Protein AF-A0A1Q9CT21-F1 (afdb_monomer)

Secondary structure (DSSP, 8-state):
-PPP-------PPPPPHHHHHHHHHHTTTTT----HHHHHHHHHHHHH---SSSTHHHHHHHHH--EEE-GGGS-EEETTS--BSEETTEE-HHHHSSHHHHHHHEEEPP--HHHHHHHH-EEEETTEEEEESEETTEE-EEEEEBSSSS-B-EE--TTEEEEEEEEEEE--TTEE--EEEE---TTTTTTSTT--S-GGGT----BTT--S--SEETTEETTTT-EE-TT-TTS--EE-S-EEE--EEEEEEEETTEEEEEEE-B--SS-SSEEE-GGGG--GGGT-TTTSSB-SS-----TTTTT-TTSEESSTTSSEETTS-EEEEEEEEETTSSSSSPEEEEEEEEEETTEEEEPPP-TTSTTTTSS-SSB-HHHHHHHHHHHT---HHHHTTHHHHHHHHHHH-EEEEEEEEE-TTTTTHHHHSB-STTS-TTSTTTB--S---GGGGSHHHHHHH-TT-EEEEEEEEEEETT-S-S--TTS-PPPP--------------------------PPBPTTSEEE-TT--S-SSB-TTEEEEEEETTEEEEEE---------------------------HHHHHHHHHHHHHHHHHHHHHHT-------TT--HIIIIIHHHHHHHH-S--SS----HHHHHHHHHSHHHHHHHHHHHHHTT-------------------------------------------------------------------PPPPPSSS-------

pLDDT: mean 71.68, std 29.27, range [20.62, 98.88]

Organism: Symbiodinium microadriaticum (NCBI:txid2951)

Nearest PDB structures (foldseek):
  5mcc-assembly2_B  TM=9.798E-01  e=3.007E-57  Daphnia pulex
  5mcc-assembly1_A  TM=9.770E-01  e=2.547E-57  Daphnia pulex
  4xnn-assembly2_B  TM=9.637E-01  e=1.229E-55  Daphnia pulex
  1z3t-assembly1_A  TM=9.715E-01  e=7.647E-55  Phanerodontia chrysosporium
  2yg1-assembly1_A  TM=9.687E-01  e=7.408E-54  Heterobasidion annosum

Solvent-accessible surface area (backbone atoms only — not comparable to full-atom values): 43779 Å² total; per-residue (Å²): 138,86,82,86,89,84,84,91,74,86,78,79,79,74,86,48,74,68,55,58,53,49,49,56,56,64,64,33,78,75,90,52,88,70,54,75,64,56,57,49,51,56,52,51,55,75,74,68,75,79,79,82,44,51,51,62,61,32,57,52,51,77,70,66,76,49,72,27,57,35,42,80,80,41,59,36,21,29,68,93,59,82,54,62,42,46,56,64,35,48,65,35,59,94,64,28,70,42,29,57,56,25,27,62,49,34,40,73,55,87,77,52,78,65,44,36,37,70,45,45,28,36,41,83,44,91,63,36,41,32,44,29,33,45,22,94,90,38,69,25,52,47,34,36,42,41,67,54,82,53,27,34,34,65,45,59,44,52,39,14,24,41,34,32,34,39,32,34,51,46,22,46,69,23,37,34,41,31,35,32,34,21,26,36,51,46,38,12,46,45,74,31,70,48,21,83,62,14,23,58,45,25,35,36,75,40,29,28,70,15,47,26,58,54,54,54,53,76,24,23,30,29,47,49,80,51,38,61,37,94,63,49,87,81,42,63,48,29,36,27,59,42,15,21,27,16,35,27,37,36,68,34,40,26,24,22,57,23,49,34,33,28,52,16,16,44,57,52,101,70,74,43,63,38,81,31,57,65,56,50,30,15,41,66,94,77,71,27,42,82,67,22,38,28,18,61,80,33,44,70,55,30,53,33,34,30,66,42,73,53,43,54,20,69,34,91,84,23,77,41,41,24,61,43,63,36,33,48,36,41,35,30,39,22,74,73,73,35,70,81,38,52,32,48,38,45,38,49,36,34,36,46,98,88,40,44,41,63,46,66,47,39,57,72,46,97,56,44,84,79,34,66,46,47,46,28,65,65,50,39,49,56,48,22,68,65,43,76,44,84,58,44,31,58,76,28,46,26,46,44,40,36,31,56,49,30,63,77,24,20,31,46,38,42,36,31,44,62,31,64,86,65,16,38,13,79,52,26,2,50,29,64,84,92,56,63,65,86,44,63,60,19,32,19,33,82,40,90,27,65,71,72,10,23,48,76,43,32,60,69,76,45,33,85,20,32,32,36,45,26,61,61,35,46,15,37,72,88,61,78,58,97,56,51,68,91,58,87,64,85,77,72,84,75,80,77,79,76,86,74,88,80,84,92,78,89,89,86,85,91,89,84,87,84,90,77,83,75,67,50,18,49,86,72,29,60,17,40,30,62,90,58,86,66,29,74,41,34,40,95,70,36,35,66,42,77,77,51,77,63,36,14,30,16,42,82,53,81,85,86,80,88,83,90,82,79,92,82,90,85,83,90,85,82,92,79,83,96,75,89,84,79,50,75,63,56,54,50,51,52,52,52,53,54,52,50,54,48,55,56,50,59,65,48,68,81,56,83,86,73,89,70,58,95,90,59,49,66,58,70,76,56,48,47,60,52,53,46,54,71,70,51,99,74,68,97,62,88,74,76,48,71,66,57,55,48,44,37,71,76,37,48,79,61,46,45,56,57,49,57,52,58,50,70,76,68,62,82,91,76,85,91,77,90,81,86,86,82,89,85,84,90,83,92,90,86,82,86,88,81,91,88,87,81,90,81,90,87,88,84,87,86,91,82,92,86,92,83,86,89,82,92,82,88,86,90,89,85,80,90,81,86,87,86,86,85,90,81,88,82,79,94,72,93,77,80,80,82,95,83,86,84,87,88,89,83,86,135

InterPro domains:
  IPR000254 Cellulose-binding domain [PF00734] (523-551)
  IPR000254 Cellulose-binding domain [PS00562] (527-554)
  IPR000254 Cellulose-binding domain [PS51164] (519-555)
  IPR000254 Cellulose-binding domain [SM00236] (522-555)
  IPR001722 Glycoside hydrolase, family 7 [PF00840] (65-480)
  IPR001722 Glycoside hydrolase, family 7 [PR00734] (60-77)
  IPR001722 Glycoside hydrolase, family 7 [PR00734] (94-113)
  IPR001722 Glycoside hydrolase, family 7 [PR00734] (152-172)
  IPR001722 Glycoside hydrolase, family 7 [PR00734] (172-190)
  IPR001722 Glycoside hydrolase, family 7 [PR00734] (195-211)
  IPR001722 Glycoside hydrolase, family 7 [PR00734] (243-266)
  IPR001722 Glycoside hydrolase, family 7 [PR00734] (319-332)
  IPR001722 Glycoside hydrolase, family 7 [PR00734] (410-429)
  IPR001722 Glycoside hydrolase, family 7 [PR00734] (463-480)
  IPR001722 Glycoside hydrolase, family 7 [PTHR33753] (64-481)
  IPR001722 Glycoside hydrolase, family 7 [cd07999] (66-475)
  IPR013320 Concanavalin A-like lectin/glucanase domain superfamily [SSF49899] (65-480)
  IPR015267 Protein phosphatase 4 core regulatory subunit R2 [PF09184] (591-659)
  IPR035971 Cellulose-binding domain superfamily [SSF57180] (522-554)
  IPR037019 Glycoside hydrolase family 7, catalytic domain superfamily [G3DSA:2.70.100.10] (62-483)

Foldseek 3Di:
DDDDDDDDDDDDDDDDPVNVVVVVVVVCPPPDDDDPLVVVLVVVCVVPVDDQFDFVVVVLLLPDWDKAWAQLPFFKAFPVDRHGCDDLAAGPCVQAVDFLSSLQGIDGDDADPVNCCQVFVWDDDNFFIKGFQFHPLHGKTKIFTAPDLQFGDFFQAALKKKKWKKAQLQADFLKWFFKKWWQFDGRLLDPQRSRVCTVNNNHGDAEQLQAQQRQAHSSTGLNAVWDQDPLPPSSRTTGGQKGKHAWMWTLWIDHQWKIKTFTKFFQDPDHGIDIDGDLQSQDVVVVSVLSHGINPPTQMDICVLLVNQQAGHDDPSRVHHSNDMKMKMWHFYFPVSDLPGFGFKIFIWIGDPNAIGGQQASQNQPPPPPHDSIAGLVSSVRLCVQQVHDSSCVVSPHSRSSSVSSNSTTIMMTMMHGDSPFLCCLTAAFPDPPDDCPGRSGGNGDDPGDPCSHPVNCCVVRSRGMMIIRSMGMRRVPSSGPYYPPDPDDDDDDPPPPPDDDDDDDDDDDDDDDDDDQDADEAFDWQDADPDPHHNHYPPQWGFADPDRGTTTTDGDDDDDDDDDDDDDDDDDDDDDDDDDDDPVRVVVVVVLVVVLVVVVVVVVVPPPDDDDVPDDCCRPPVVVLSCLVPPPDDPDDGCDPVLVVVCVVPVVPSVVVVVVVVVVPDDDDDDDDDDDDDDDDDDDDDDDDDDDDDDDDDDDDDDDDDDDDDDDDDDDDDDDDDDDDDDDDDDDDDDDDDDPDDDDDDD

Sequence (748 aa):
MTASPAEEGGEESKPNAHAALLQFASAAEEEMTLSDELEGIIRNLAETGAAACYPWDALRILLEHKLVLDANWRWIHTTEGYQNCYDGNEWDTSICADPEACAKDCALEAVDEKQYERIYGITRVPGGVRLNFVTGSNVGSRLFLLEDDDNYKLFKLKNCEFAMDVDSSEVECGMNGAMYFIEMAANGGKDAGYNAAGAKYGTGYCDAQCPHDVKFINGKANSKNWKPHPKDFSNTMGLGHYGACCAEMDIWEANKMATAYTPHPCDIDSPGQYMCSGTECGDNDSGERYDGVCDKDGCDINPFRNQNTTFYGPGAQWAVDSSRPMTVVTQFLTTDGTDSGDLSEIRRFYVQDGRAVASPSITILPKAPSYPDSITDQSCKDMKELFDNPNDFQEKGGNKAMGESLNRGHVAAFSLWDDIDVHMMWLDSAYPEDRERGEPGVLRGMCPGGEDSSPRNVRSKHPQGYVTFANVAIGEIGSTQSVYPGTTGPVPPTASTTTTTSPVATVKPTTTATATQPSCAKAWKQCGGRNHNGPTCCEEGWSCVVDNEWYSQCKPGTDTAFAQAKKGSDGRQKFLGPSFMQSKAEIKASAQAKKMETVLTDFWRDAPDLTLSEGETFQHSAVEPLKQSLLEPRREGAPWTTQRLCELLAQPRTSYKSTRSRWRSTAPTYPQKERGGLLAETLEGRPTETTTAAAISAAATLPPESEGVAVLAEAPKEGGGESGTPASTPTARKRKLPEELANGVVEE

Mean predicted aligned error: 19.35 Å

Structure (mmCIF, N/CA/C/O backbone):
data_AF-A0A1Q9CT21-F1
#
_entry.id   AF-A0A1Q9CT21-F1
#
loop_
_atom_site.group_PDB
_atom_site.id
_atom_site.type_symbol
_atom_site.label_atom_id
_atom_site.label_alt_id
_atom_site.label_comp_id
_atom_site.label_asym_id
_atom_site.label_entity_id
_atom_site.label_seq_id
_atom_site.pdbx_PDB_ins_code
_atom_site.Cartn_x
_atom_site.Cartn_y
_atom_site.Cartn_z
_atom_site.occupancy
_atom_site.B_iso_or_equiv
_atom_site.auth_seq_id
_atom_site.auth_comp_id
_atom_site.auth_asym_id
_atom_site.auth_atom_id
_atom_site.pdbx_PDB_model_num
ATOM 1 N N . MET A 1 1 ? 73.357 -30.491 34.136 1.00 36.34 1 MET A N 1
ATOM 2 C CA . MET A 1 1 ? 72.859 -31.821 33.728 1.00 36.34 1 MET A CA 1
ATOM 3 C C . MET A 1 1 ? 71.442 -31.917 34.252 1.00 36.34 1 MET A C 1
ATOM 5 O O . MET A 1 1 ? 71.261 -31.858 35.459 1.00 36.34 1 MET A O 1
ATOM 9 N N . THR A 1 2 ? 70.465 -31.860 33.353 1.00 30.44 2 THR A N 1
ATOM 10 C CA . THR A 1 2 ? 69.034 -31.720 33.659 1.00 30.44 2 THR A CA 1
ATOM 11 C C . THR A 1 2 ? 68.364 -33.082 33.841 1.00 30.44 2 THR A C 1
ATOM 13 O O . THR A 1 2 ? 68.848 -34.085 33.323 1.00 30.44 2 THR A O 1
ATOM 16 N N . ALA A 1 3 ? 67.285 -33.111 34.623 1.00 29.28 3 ALA A N 1
ATOM 17 C CA . ALA A 1 3 ? 66.621 -34.332 35.068 1.00 29.28 3 ALA A CA 1
ATOM 18 C C . ALA A 1 3 ? 65.446 -34.751 34.161 1.00 29.28 3 ALA A C 1
ATOM 20 O O . ALA A 1 3 ? 64.786 -33.905 33.562 1.00 29.28 3 ALA A O 1
ATOM 21 N N . SER A 1 4 ? 65.161 -36.054 34.134 1.00 32.59 4 SER A N 1
ATOM 22 C CA . SER A 1 4 ? 63.832 -36.639 33.858 1.00 32.59 4 SER A CA 1
ATOM 23 C C . SER A 1 4 ? 62.934 -36.443 35.108 1.00 32.59 4 SER A C 1
ATOM 25 O O . SER A 1 4 ? 63.520 -36.287 36.185 1.00 32.59 4 SER A O 1
ATOM 27 N N . PRO A 1 5 ? 61.575 -36.452 35.048 1.00 41.81 5 PRO A N 1
ATOM 28 C CA . PRO A 1 5 ? 60.761 -37.509 34.409 1.00 41.81 5 PRO A CA 1
ATOM 29 C C . PRO A 1 5 ? 59.415 -37.075 33.769 1.00 41.81 5 PRO A C 1
ATOM 31 O O . PRO A 1 5 ? 58.972 -35.948 33.964 1.00 41.81 5 PRO A O 1
ATOM 34 N N . ALA A 1 6 ? 58.744 -38.006 33.072 1.00 29.30 6 ALA A N 1
ATOM 35 C CA . ALA A 1 6 ? 57.300 -38.325 33.174 1.00 29.30 6 ALA A CA 1
ATOM 36 C C . ALA A 1 6 ? 56.895 -39.354 32.093 1.00 29.30 6 ALA A C 1
ATOM 38 O O . ALA A 1 6 ? 57.490 -39.381 31.018 1.00 29.30 6 ALA A O 1
ATOM 39 N N . GLU A 1 7 ? 55.904 -40.200 32.385 1.00 31.44 7 GLU A N 1
ATOM 40 C CA . GLU A 1 7 ? 55.334 -41.188 31.452 1.00 31.44 7 GLU A CA 1
ATOM 41 C C . GLU A 1 7 ? 54.203 -40.571 30.608 1.00 31.44 7 GLU A C 1
ATOM 43 O O . GLU A 1 7 ? 53.420 -39.762 31.108 1.00 31.44 7 GLU A O 1
ATOM 48 N N . GLU A 1 8 ? 54.087 -40.974 29.339 1.00 30.38 8 GLU A N 1
ATOM 49 C CA . GLU A 1 8 ? 52.977 -40.580 28.462 1.00 30.38 8 GLU A CA 1
ATOM 50 C C . GLU A 1 8 ? 51.737 -41.447 28.739 1.00 30.38 8 GLU A C 1
ATOM 52 O O . GLU A 1 8 ? 51.675 -42.617 28.357 1.00 30.38 8 GLU A O 1
ATOM 57 N N . GLY A 1 9 ? 50.730 -40.865 29.393 1.00 28.75 9 GLY A N 1
ATOM 58 C CA . GLY A 1 9 ? 49.379 -41.423 29.444 1.00 28.75 9 GLY A CA 1
ATOM 59 C C . GLY A 1 9 ? 48.563 -40.957 28.237 1.00 28.75 9 GLY A C 1
ATOM 60 O O . GLY A 1 9 ? 48.497 -39.759 27.970 1.00 28.75 9 GLY A O 1
ATOM 61 N N . GLY A 1 10 ? 47.932 -41.886 27.514 1.00 33.88 10 GLY A N 1
ATOM 62 C CA . GLY A 1 10 ? 47.032 -41.543 26.411 1.00 33.88 10 GLY A CA 1
ATOM 63 C C . GLY A 1 10 ? 45.775 -40.830 26.918 1.00 33.88 10 GLY A C 1
ATOM 64 O O . GLY A 1 10 ? 45.052 -41.380 27.746 1.00 33.88 10 GLY A O 1
ATOM 65 N N . GLU A 1 11 ? 45.514 -39.617 26.426 1.00 29.66 11 GLU A N 1
ATOM 66 C CA . GLU A 1 11 ? 44.312 -38.854 26.780 1.00 29.66 11 GLU A CA 1
ATOM 67 C C . GLU A 1 11 ? 43.101 -39.387 25.996 1.00 29.66 11 GLU A C 1
ATOM 69 O O . GLU A 1 11 ? 43.030 -39.287 24.770 1.00 29.66 11 GLU A O 1
ATOM 74 N N . GLU A 1 12 ? 42.143 -39.975 26.713 1.00 36.03 12 GLU A N 1
ATOM 75 C CA . GLU A 1 12 ? 40.874 -40.440 26.152 1.00 36.03 12 GLU A CA 1
ATOM 76 C C . GLU A 1 12 ? 40.030 -39.225 25.711 1.00 36.03 12 GLU A C 1
ATOM 78 O O . GLU A 1 12 ? 39.763 -38.308 26.493 1.00 36.03 12 GLU A O 1
ATOM 83 N N . SER A 1 13 ? 39.664 -39.165 24.426 1.00 35.22 13 SER A N 1
ATOM 84 C CA . SER A 1 13 ? 39.104 -37.952 23.815 1.00 35.22 13 SER A CA 1
ATOM 85 C C . SER A 1 13 ? 37.725 -37.593 24.374 1.00 35.22 13 SER A C 1
ATOM 87 O O . SER A 1 13 ? 36.752 -38.318 24.156 1.00 35.22 13 SER A O 1
ATOM 89 N N . LYS A 1 14 ? 37.623 -36.427 25.024 1.00 35.44 14 LYS A N 1
ATOM 90 C CA . LYS A 1 14 ? 36.353 -35.867 25.516 1.00 35.44 14 LYS A CA 1
ATOM 91 C C . LYS A 1 14 ? 35.350 -35.703 24.362 1.00 35.44 14 LYS A C 1
ATOM 93 O O . LYS A 1 14 ? 35.762 -35.288 23.274 1.00 35.44 14 LYS A O 1
ATOM 98 N N . PRO A 1 15 ? 34.045 -35.958 24.580 1.00 34.81 15 PRO A N 1
ATOM 99 C CA . PRO A 1 15 ? 33.038 -35.750 23.548 1.00 34.81 15 PRO A CA 1
ATOM 100 C C . PRO A 1 15 ? 32.995 -34.270 23.147 1.00 34.81 15 PRO A C 1
ATOM 102 O O . PRO A 1 15 ? 32.738 -33.379 23.955 1.00 34.81 15 PRO A O 1
ATOM 105 N N . ASN A 1 16 ? 33.292 -34.019 21.876 1.00 42.12 16 ASN A N 1
ATOM 106 C CA . ASN A 1 16 ? 33.244 -32.701 21.253 1.00 42.12 16 ASN A CA 1
ATOM 107 C C . ASN A 1 16 ? 31.786 -32.190 21.228 1.00 42.12 16 ASN A C 1
ATOM 109 O O . ASN A 1 16 ? 30.875 -32.980 20.987 1.00 42.12 16 ASN A O 1
ATOM 113 N N . ALA A 1 17 ? 31.548 -30.884 21.395 1.00 40.00 17 ALA A N 1
ATOM 114 C CA . ALA A 1 17 ? 30.217 -30.278 21.223 1.00 40.00 17 ALA A CA 1
ATOM 115 C C . ALA A 1 17 ? 29.594 -30.608 19.846 1.00 40.00 17 ALA A C 1
ATOM 117 O O . ALA A 1 17 ? 28.389 -30.825 19.734 1.00 40.00 17 ALA A O 1
ATOM 118 N N . HIS A 1 18 ? 30.446 -30.765 18.827 1.00 37.62 18 HIS A N 1
ATOM 119 C CA . HIS A 1 18 ? 30.122 -31.314 17.508 1.00 37.62 18 HIS A CA 1
ATOM 120 C C . HIS A 1 18 ? 29.428 -32.690 17.575 1.00 37.62 18 HIS A C 1
ATOM 122 O O . HIS A 1 18 ? 28.458 -32.924 16.865 1.00 37.62 18 HIS A O 1
ATOM 128 N N . ALA A 1 19 ? 29.880 -33.595 18.450 1.00 38.50 19 ALA A N 1
ATOM 129 C CA . ALA A 1 19 ? 29.326 -34.943 18.586 1.00 38.50 19 ALA A CA 1
ATOM 130 C C . ALA A 1 19 ? 27.952 -34.955 19.278 1.00 38.50 19 ALA A C 1
ATOM 132 O O . ALA A 1 19 ? 27.104 -35.761 18.911 1.00 38.50 19 ALA A O 1
ATOM 133 N N . ALA A 1 20 ? 27.707 -34.043 20.226 1.00 38.44 20 ALA A N 1
ATOM 134 C CA . ALA A 1 20 ? 26.399 -33.895 20.868 1.00 38.44 20 ALA A CA 1
ATOM 135 C C . ALA A 1 20 ? 25.343 -33.325 19.899 1.00 38.44 20 ALA A C 1
ATOM 137 O O . ALA A 1 20 ? 24.207 -33.796 19.874 1.00 38.44 20 ALA A O 1
ATOM 138 N N . LEU A 1 21 ? 25.731 -32.362 19.054 1.00 37.38 21 LEU A N 1
ATOM 139 C CA . LEU A 1 21 ? 24.872 -31.819 17.994 1.00 37.38 21 LEU A CA 1
ATOM 140 C C . LEU A 1 21 ? 24.617 -32.844 16.876 1.00 37.38 21 LEU A C 1
ATOM 142 O O . LEU A 1 21 ? 23.480 -32.992 16.438 1.00 37.38 21 LEU A O 1
ATOM 146 N N . LEU A 1 22 ? 25.633 -33.620 16.479 1.00 37.66 22 LEU A N 1
ATOM 147 C CA . LEU A 1 22 ? 25.462 -34.751 15.557 1.00 37.66 22 LEU A CA 1
ATOM 148 C C . LEU A 1 22 ? 24.566 -35.852 16.145 1.00 37.66 22 LEU A C 1
ATOM 150 O O . LEU A 1 22 ? 23.764 -36.425 15.414 1.00 37.66 22 LEU A O 1
ATOM 154 N N . GLN A 1 23 ? 24.637 -36.119 17.456 1.00 38.72 23 GLN A N 1
ATOM 155 C CA . GLN A 1 23 ? 23.693 -37.023 18.121 1.00 38.72 23 GLN A CA 1
ATOM 156 C C . GLN A 1 23 ? 22.256 -36.496 18.052 1.00 38.72 23 GLN A C 1
ATOM 158 O O . GLN A 1 23 ? 21.346 -37.276 17.779 1.00 38.72 23 GLN A O 1
ATOM 163 N N . PHE A 1 24 ? 22.057 -35.188 18.237 1.00 35.12 24 PHE A N 1
ATOM 164 C CA . PHE A 1 24 ? 20.743 -34.550 18.134 1.00 35.12 24 PHE A CA 1
ATOM 165 C C . PHE A 1 24 ? 20.154 -34.655 16.716 1.00 35.12 24 PHE A C 1
ATOM 167 O O . PHE A 1 24 ? 18.974 -34.963 16.582 1.00 35.12 24 PHE A O 1
ATOM 174 N N . ALA A 1 25 ? 20.981 -34.489 15.676 1.00 34.91 25 ALA A N 1
ATOM 175 C CA . ALA A 1 25 ? 20.587 -34.713 14.282 1.00 34.91 25 ALA A CA 1
ATOM 176 C C . ALA A 1 25 ? 20.277 -36.197 13.997 1.00 34.91 25 ALA A C 1
ATOM 178 O O . ALA A 1 25 ? 19.202 -36.520 13.503 1.00 34.91 25 ALA A O 1
ATOM 179 N N . SER A 1 26 ? 21.151 -37.128 14.406 1.00 37.12 26 SER A N 1
ATOM 180 C CA . SER A 1 26 ? 20.928 -38.573 14.197 1.00 37.12 26 SER A CA 1
ATOM 181 C C . SER A 1 26 ? 19.697 -39.124 14.932 1.00 37.12 26 SER A C 1
ATOM 183 O O . SER A 1 26 ? 19.100 -40.105 14.507 1.00 37.12 26 SER A O 1
ATOM 185 N N . ALA A 1 27 ? 19.277 -38.480 16.026 1.00 36.25 27 ALA A N 1
ATOM 186 C CA . ALA A 1 27 ? 18.069 -38.846 16.761 1.00 36.25 27 ALA A CA 1
ATOM 187 C C . ALA A 1 27 ? 16.765 -38.359 16.092 1.00 36.25 27 ALA A C 1
ATOM 189 O O . ALA A 1 27 ? 15.687 -38.693 16.586 1.00 36.25 27 ALA A O 1
ATOM 190 N N . ALA A 1 28 ? 16.846 -37.579 15.006 1.00 36.81 28 ALA A N 1
ATOM 191 C CA . ALA A 1 28 ? 15.699 -37.129 14.215 1.00 36.81 28 ALA A CA 1
ATOM 192 C C . ALA A 1 28 ? 15.362 -38.061 13.029 1.00 36.81 28 ALA A C 1
ATOM 194 O O . ALA A 1 28 ? 14.286 -37.931 12.444 1.00 36.81 28 ALA A O 1
ATOM 195 N N . GLU A 1 29 ? 16.230 -39.031 12.702 1.00 32.09 29 GLU A N 1
ATOM 196 C CA . GLU A 1 29 ? 16.014 -39.979 11.592 1.00 32.09 29 GLU A CA 1
ATOM 197 C C . GLU A 1 29 ? 14.808 -40.921 11.812 1.00 32.09 29 GLU A C 1
ATOM 199 O O . GLU A 1 29 ? 14.262 -41.456 10.846 1.00 32.09 29 GLU A O 1
ATOM 204 N N . GLU A 1 30 ? 14.324 -41.079 13.053 1.00 37.12 30 GLU A N 1
ATOM 205 C CA . GLU A 1 30 ? 13.057 -41.759 13.362 1.00 37.12 30 GLU A CA 1
ATOM 206 C C . GLU A 1 30 ? 11.952 -40.746 13.751 1.00 37.12 30 GLU A C 1
ATOM 208 O O . GLU A 1 30 ? 11.871 -40.268 14.881 1.00 37.12 30 GLU A O 1
ATOM 213 N N . GLU A 1 31 ? 11.056 -40.477 12.791 1.00 33.38 31 GLU A N 1
ATOM 214 C CA . GLU A 1 31 ? 9.798 -39.707 12.912 1.00 33.38 31 GLU A CA 1
ATOM 215 C C . GLU A 1 31 ? 9.852 -38.165 13.073 1.00 33.38 31 GLU A C 1
ATOM 217 O O . GLU A 1 31 ? 8.912 -37.585 13.621 1.00 33.38 31 GLU A O 1
ATOM 222 N N . MET A 1 32 ? 10.828 -37.448 12.492 1.00 31.73 32 MET A N 1
ATOM 223 C CA . MET A 1 32 ? 10.544 -36.084 11.986 1.00 31.73 32 MET A CA 1
ATOM 224 C C . MET A 1 32 ? 11.565 -35.583 10.950 1.00 31.73 32 MET A C 1
ATOM 226 O O . MET A 1 32 ? 12.640 -35.108 11.304 1.00 31.73 32 MET A O 1
ATOM 230 N N . THR A 1 33 ? 11.198 -35.591 9.663 1.00 31.53 33 THR A N 1
ATOM 231 C CA . THR A 1 33 ? 11.986 -34.915 8.620 1.00 31.53 33 THR A CA 1
ATOM 232 C C . THR A 1 33 ? 11.816 -33.401 8.737 1.00 31.53 33 THR A C 1
ATOM 234 O O . THR A 1 33 ? 10.866 -32.825 8.200 1.00 31.53 33 THR A O 1
ATOM 237 N N . LEU A 1 34 ? 12.747 -32.754 9.432 1.00 38.12 34 LEU A N 1
ATOM 238 C CA . LEU A 1 34 ? 13.111 -31.373 9.119 1.00 38.12 34 LEU A CA 1
ATOM 239 C C . LEU A 1 34 ? 13.701 -31.380 7.695 1.00 38.12 34 LEU A C 1
ATOM 241 O O . LEU A 1 34 ? 14.363 -32.349 7.325 1.00 38.12 34 LEU A O 1
ATOM 245 N N . SER A 1 35 ? 13.417 -30.372 6.868 1.00 40.88 35 SER A N 1
ATOM 246 C CA . SER A 1 35 ? 13.964 -30.329 5.504 1.00 40.88 35 SER A CA 1
ATOM 247 C C . SER A 1 35 ? 15.490 -30.170 5.532 1.00 40.88 35 SER A C 1
ATOM 249 O O . SER A 1 35 ? 16.028 -29.531 6.437 1.00 40.88 35 SER A O 1
ATOM 251 N N . ASP A 1 36 ? 16.182 -30.690 4.510 1.00 40.66 36 ASP A N 1
ATOM 252 C CA . ASP A 1 36 ? 17.643 -30.534 4.338 1.00 40.66 36 ASP A CA 1
ATOM 253 C C . ASP A 1 36 ? 18.078 -29.049 4.387 1.00 40.66 36 ASP A C 1
ATOM 255 O O . ASP A 1 36 ? 19.172 -28.694 4.827 1.00 40.66 36 ASP A O 1
ATOM 259 N N . GLU A 1 37 ? 17.168 -28.168 3.978 1.00 37.44 37 GLU A N 1
ATOM 260 C CA . GLU A 1 37 ? 17.232 -26.709 4.056 1.00 37.44 37 GLU A CA 1
ATOM 261 C C . GLU A 1 37 ? 17.356 -26.186 5.501 1.00 37.44 37 GLU A C 1
ATOM 263 O O . GLU A 1 37 ? 18.209 -25.342 5.781 1.00 37.44 37 GLU A O 1
ATOM 268 N N . LEU A 1 38 ? 16.587 -26.732 6.451 1.00 39.81 38 LEU A N 1
ATOM 269 C CA . LEU A 1 38 ? 16.661 -26.335 7.860 1.00 39.81 38 LEU A CA 1
ATOM 270 C C . LEU A 1 38 ? 17.972 -26.797 8.517 1.00 39.81 38 LEU A C 1
ATOM 272 O O . LEU A 1 38 ? 18.534 -26.072 9.339 1.00 39.81 38 LEU A O 1
ATOM 276 N N . GLU A 1 39 ? 18.506 -27.960 8.125 1.00 42.16 39 GLU A N 1
ATOM 277 C CA . GLU A 1 39 ? 19.859 -28.364 8.531 1.00 42.16 39 GLU A CA 1
ATOM 278 C C . GLU A 1 39 ? 20.936 -27.413 7.987 1.00 42.16 39 GLU A C 1
ATOM 280 O O . GLU A 1 39 ? 21.883 -27.086 8.708 1.00 42.16 39 GLU A O 1
ATOM 285 N N . GLY A 1 40 ? 20.797 -26.951 6.741 1.00 41.69 40 GLY A N 1
ATOM 286 C CA . GLY A 1 40 ? 21.696 -25.961 6.140 1.00 41.69 40 GLY A CA 1
ATOM 287 C C . GLY A 1 40 ? 21.697 -24.632 6.901 1.00 41.69 40 GLY A C 1
ATOM 288 O O . GLY A 1 40 ? 22.763 -24.115 7.243 1.00 41.69 40 GLY A O 1
ATOM 289 N N . ILE A 1 41 ? 20.508 -24.125 7.244 1.00 40.00 41 ILE A N 1
ATOM 290 C CA . ILE A 1 41 ? 20.321 -22.884 8.015 1.00 40.00 41 ILE A CA 1
ATOM 291 C C . ILE A 1 41 ? 20.974 -22.990 9.403 1.00 40.00 41 ILE A C 1
ATOM 293 O O . ILE A 1 41 ? 21.699 -22.083 9.815 1.00 40.00 41 ILE A O 1
ATOM 297 N N . ILE A 1 42 ? 20.785 -24.110 10.112 1.00 40.59 42 ILE A N 1
ATOM 298 C CA . ILE A 1 42 ? 21.380 -24.336 11.443 1.00 40.59 42 ILE A CA 1
ATOM 299 C C . ILE A 1 42 ? 22.917 -24.371 11.381 1.00 40.59 42 ILE A C 1
ATOM 301 O O . ILE A 1 42 ? 23.575 -23.859 12.290 1.00 40.59 42 ILE A O 1
ATOM 305 N N . ARG A 1 43 ? 23.501 -24.945 10.319 1.00 43.44 43 ARG A N 1
ATOM 306 C CA . ARG A 1 43 ? 24.962 -24.997 10.128 1.00 43.44 43 ARG A CA 1
ATOM 307 C C . ARG A 1 43 ? 25.545 -23.610 9.839 1.00 43.44 43 ARG A C 1
ATOM 309 O O . ARG A 1 43 ? 26.490 -23.219 10.514 1.00 43.44 43 ARG A O 1
ATOM 316 N N . ASN A 1 44 ? 24.949 -22.842 8.923 1.00 38.16 44 ASN A N 1
ATOM 317 C CA . ASN A 1 44 ? 25.424 -21.495 8.572 1.00 38.16 44 ASN A CA 1
ATOM 318 C C . ASN A 1 44 ? 25.351 -20.527 9.775 1.00 38.16 44 ASN A C 1
ATOM 320 O O . ASN A 1 44 ? 26.317 -19.829 10.083 1.00 38.16 44 ASN A O 1
ATOM 324 N N . LEU A 1 45 ? 24.258 -20.568 10.549 1.00 40.09 45 LEU A N 1
ATOM 325 C CA . LEU A 1 45 ? 24.096 -19.740 11.752 1.00 40.09 45 LEU A CA 1
ATOM 326 C C . LEU A 1 45 ? 25.185 -19.997 12.817 1.00 40.09 45 LEU A C 1
ATOM 328 O O . LEU A 1 45 ? 25.555 -19.088 13.561 1.00 40.09 45 LEU A O 1
ATOM 332 N N . ALA A 1 46 ? 25.713 -21.225 12.887 1.00 39.44 46 ALA A N 1
ATOM 333 C CA . ALA A 1 46 ? 26.812 -21.594 13.780 1.00 39.44 46 ALA A CA 1
ATOM 334 C C . ALA A 1 46 ? 28.195 -21.106 13.294 1.00 39.44 46 ALA A C 1
ATOM 336 O O . ALA A 1 46 ? 29.143 -21.101 14.082 1.00 39.44 46 ALA A O 1
ATOM 337 N N . GLU A 1 47 ? 28.313 -20.696 12.028 1.00 38.59 47 GLU A N 1
ATOM 338 C CA . GLU A 1 47 ? 29.558 -20.242 11.398 1.00 38.59 47 GLU A CA 1
ATOM 339 C C . GLU A 1 47 ? 29.666 -18.706 11.318 1.00 38.59 47 GLU A C 1
ATOM 341 O O . GLU A 1 47 ? 30.769 -18.175 11.453 1.00 38.59 47 GLU A O 1
ATOM 346 N N . THR A 1 48 ? 28.551 -17.983 11.137 1.00 38.97 48 THR A N 1
ATOM 347 C CA . THR A 1 48 ? 28.557 -16.544 10.782 1.00 38.97 48 THR A CA 1
ATOM 348 C C . THR A 1 48 ? 28.139 -15.581 11.901 1.00 38.97 48 THR A C 1
ATOM 350 O O . THR A 1 48 ? 28.728 -14.509 12.033 1.00 38.97 48 THR A O 1
ATOM 353 N N . GLY A 1 49 ? 27.160 -15.940 12.738 1.00 37.59 49 GLY A N 1
ATOM 354 C CA . GLY A 1 49 ? 26.771 -15.161 13.925 1.00 37.59 49 GLY A CA 1
ATOM 355 C C . GLY A 1 49 ? 26.059 -13.815 13.686 1.00 37.59 49 GLY A C 1
ATOM 356 O O . GLY A 1 49 ? 25.900 -13.053 14.642 1.00 37.59 49 GLY A O 1
ATOM 357 N N . ALA A 1 50 ? 25.619 -13.512 12.460 1.00 37.88 50 ALA A N 1
ATOM 358 C CA . ALA A 1 50 ? 24.790 -12.341 12.151 1.00 37.88 50 ALA A CA 1
ATOM 359 C C . ALA A 1 50 ? 23.290 -12.652 12.340 1.00 37.88 50 ALA A C 1
ATOM 361 O O . ALA A 1 50 ? 22.833 -13.749 12.029 1.00 37.88 50 ALA A O 1
ATOM 362 N N . ALA A 1 51 ? 22.519 -11.698 12.876 1.00 40.50 51 ALA A N 1
ATOM 363 C CA . ALA A 1 51 ? 21.134 -11.932 13.318 1.00 40.50 51 ALA A CA 1
ATOM 364 C C . ALA A 1 51 ? 20.107 -10.889 12.824 1.00 40.50 51 ALA A C 1
ATOM 366 O O . ALA A 1 51 ? 18.989 -10.863 13.330 1.00 40.50 51 ALA A O 1
ATOM 367 N N . ALA A 1 52 ? 20.481 -10.015 11.882 1.00 42.69 52 ALA A N 1
ATOM 368 C CA . ALA A 1 52 ? 19.652 -8.883 11.451 1.00 42.69 52 ALA A CA 1
ATOM 369 C C . ALA A 1 52 ? 18.752 -9.170 10.227 1.00 42.69 52 ALA A C 1
ATOM 371 O O . ALA A 1 52 ? 17.640 -8.655 10.187 1.00 42.69 52 ALA A O 1
ATOM 372 N N . CYS A 1 53 ? 19.184 -10.029 9.291 1.00 46.62 53 CYS A N 1
ATOM 373 C CA . CYS A 1 53 ? 18.427 -10.440 8.092 1.00 46.62 53 CYS A CA 1
ATOM 374 C C . CYS A 1 53 ? 18.319 -11.984 7.966 1.00 46.62 53 CYS A C 1
ATOM 376 O O . CYS A 1 53 ? 18.626 -12.527 6.913 1.00 46.62 53 CYS A O 1
ATOM 378 N N . TYR A 1 54 ? 17.939 -12.747 9.003 1.00 41.22 54 TYR A N 1
ATOM 379 C CA . TYR A 1 54 ? 17.836 -14.225 8.888 1.00 41.22 54 TYR A CA 1
ATOM 380 C C . TYR A 1 54 ? 16.613 -14.822 9.611 1.00 41.22 54 TYR A C 1
ATOM 382 O O . TYR A 1 54 ? 16.009 -14.165 10.460 1.00 41.22 54 TYR A O 1
ATOM 390 N N . PRO A 1 55 ? 16.188 -16.055 9.267 1.00 41.56 55 PRO A N 1
ATOM 391 C CA . PRO A 1 55 ? 14.812 -16.396 8.921 1.00 41.56 55 PRO A CA 1
ATOM 392 C C . PRO A 1 55 ? 13.965 -16.763 10.151 1.00 41.56 55 PRO A C 1
ATOM 394 O O . PRO A 1 55 ? 12.966 -17.472 10.047 1.00 41.56 55 PRO A O 1
ATOM 397 N N . TRP A 1 56 ? 14.362 -16.298 11.337 1.00 39.62 56 TRP A N 1
ATOM 398 C CA . TRP A 1 56 ? 13.603 -16.467 12.574 1.00 39.62 56 TRP A CA 1
ATOM 399 C C . TRP A 1 56 ? 12.217 -15.841 12.460 1.00 39.62 56 TRP A C 1
ATOM 401 O O . TRP A 1 56 ? 11.251 -16.414 12.958 1.00 39.62 56 TRP A O 1
ATOM 411 N N . ASP A 1 57 ? 12.114 -14.736 11.722 1.00 43.66 57 ASP A N 1
ATOM 412 C CA . ASP A 1 57 ? 10.840 -14.125 11.369 1.00 43.66 57 ASP A CA 1
ATOM 413 C C . ASP A 1 57 ? 10.000 -15.052 10.495 1.00 43.66 57 ASP A C 1
ATOM 415 O O . ASP A 1 57 ? 8.872 -15.333 10.880 1.00 43.66 57 ASP A O 1
ATOM 419 N N . ALA A 1 58 ? 10.549 -15.613 9.409 1.00 39.22 58 ALA A N 1
ATOM 420 C CA . ALA A 1 58 ? 9.851 -16.576 8.549 1.00 39.22 58 ALA A CA 1
ATOM 421 C C . ALA A 1 58 ? 9.392 -17.832 9.320 1.00 39.22 58 ALA A C 1
ATOM 423 O O . ALA A 1 58 ? 8.270 -18.301 9.138 1.00 39.22 58 ALA A O 1
ATOM 424 N N . LEU A 1 59 ? 10.208 -18.342 10.249 1.00 35.16 59 LEU A N 1
ATOM 425 C CA . LEU A 1 59 ? 9.848 -19.483 11.095 1.00 35.16 59 LEU A CA 1
ATOM 426 C C . LEU A 1 59 ? 8.733 -19.140 12.104 1.00 35.16 59 LEU A C 1
ATOM 428 O O . LEU A 1 59 ? 7.900 -19.991 12.404 1.00 35.16 59 LEU A O 1
ATOM 432 N N . ARG A 1 60 ? 8.682 -17.903 12.618 1.00 40.25 60 ARG A N 1
ATOM 433 C CA . ARG A 1 60 ? 7.632 -17.438 13.547 1.00 40.25 60 ARG A CA 1
ATOM 434 C C . ARG A 1 60 ? 6.319 -17.113 12.819 1.00 40.25 60 ARG A C 1
ATOM 436 O O . ARG A 1 60 ? 5.247 -17.482 13.292 1.00 40.25 60 ARG A O 1
ATOM 443 N N . ILE A 1 61 ? 6.439 -16.507 11.636 1.00 42.03 61 ILE A N 1
ATOM 444 C CA . ILE A 1 61 ? 5.417 -16.323 10.590 1.00 42.03 61 ILE A CA 1
ATOM 445 C C . ILE A 1 61 ? 4.726 -17.667 10.317 1.00 42.03 61 ILE A C 1
ATOM 447 O O . ILE A 1 61 ? 3.548 -17.830 10.639 1.00 42.03 61 ILE A O 1
ATOM 451 N N . LEU A 1 62 ? 5.487 -18.680 9.888 1.00 36.53 62 LEU A N 1
ATOM 452 C CA . LEU A 1 62 ? 4.985 -20.016 9.545 1.00 36.53 62 LEU A CA 1
ATOM 453 C C . LEU A 1 62 ? 4.278 -20.767 10.688 1.00 36.53 62 LEU A C 1
ATOM 455 O O . LEU A 1 62 ? 3.526 -21.702 10.408 1.00 36.53 62 LEU A O 1
ATOM 459 N N . LEU A 1 63 ? 4.508 -20.404 11.956 1.00 35.97 63 LEU A N 1
ATOM 460 C CA . LEU A 1 63 ? 4.022 -21.174 13.106 1.00 35.97 63 LEU A CA 1
ATOM 461 C C . LEU A 1 63 ? 2.768 -20.609 13.797 1.00 35.97 63 LEU A C 1
ATOM 463 O O . LEU A 1 63 ? 2.019 -21.412 14.353 1.00 35.97 63 LEU A O 1
ATOM 467 N N . GLU A 1 64 ? 2.496 -19.294 13.776 1.00 48.81 64 GLU A N 1
ATOM 468 C CA . GLU A 1 64 ? 1.413 -18.714 14.611 1.00 48.81 64 GLU A CA 1
ATOM 469 C C . GLU A 1 64 ? 0.517 -17.627 13.969 1.00 48.81 64 GLU A C 1
ATOM 471 O O . GLU A 1 64 ? -0.344 -17.082 14.661 1.00 48.81 64 GLU A O 1
ATOM 476 N N . HIS A 1 65 ? 0.652 -17.322 12.670 1.00 59.47 65 HIS A N 1
ATOM 477 C CA . HIS A 1 65 ? -0.023 -16.198 11.988 1.00 59.47 65 HIS A CA 1
ATOM 478 C C . HIS A 1 65 ? -1.406 -15.751 12.522 1.00 59.47 65 HIS A C 1
ATOM 480 O O . HIS A 1 65 ? -2.450 -16.401 12.326 1.00 59.47 65 HIS A O 1
ATOM 486 N N . LYS A 1 66 ? -1.412 -14.530 13.073 1.00 76.38 66 LYS A N 1
ATOM 487 C CA . LYS A 1 66 ? -2.590 -13.675 13.237 1.00 76.38 66 LYS A CA 1
ATOM 488 C C . LYS A 1 66 ? -2.448 -12.489 12.281 1.00 76.38 66 LYS A C 1
ATOM 490 O O . LYS A 1 66 ? -1.535 -11.681 12.412 1.00 76.38 66 LYS A O 1
ATOM 495 N N . LEU A 1 67 ? -3.345 -12.418 11.305 1.00 89.31 67 LEU A N 1
ATOM 496 C CA . LEU A 1 67 ? -3.602 -11.197 10.547 1.00 89.31 67 LEU A CA 1
ATOM 497 C C . LEU A 1 67 ? -4.736 -10.444 11.240 1.00 89.31 67 LEU A C 1
ATOM 499 O O . LEU A 1 67 ? -5.616 -11.073 11.837 1.00 89.31 67 LEU A O 1
ATOM 503 N N . VAL A 1 68 ? -4.723 -9.118 11.152 1.00 95.75 68 VAL A N 1
ATOM 504 C CA . VAL A 1 68 ? -5.751 -8.260 11.746 1.00 95.75 68 VAL A CA 1
ATOM 505 C C . VAL A 1 68 ? -6.345 -7.323 10.704 1.00 95.75 68 VAL A C 1
ATOM 507 O O . VAL A 1 68 ? -5.615 -6.682 9.955 1.00 95.75 68 VAL A O 1
ATOM 510 N N . LEU A 1 69 ? -7.678 -7.264 10.658 1.00 98.44 69 LEU A N 1
ATOM 511 C CA . LEU A 1 69 ? -8.421 -6.327 9.818 1.00 98.44 69 LEU A CA 1
ATOM 512 C C . LEU A 1 69 ? -8.218 -4.886 10.287 1.00 98.44 69 LEU A C 1
ATOM 514 O O . LEU A 1 69 ? -8.350 -4.609 11.484 1.00 98.44 69 LEU A O 1
ATOM 518 N N . ASP A 1 70 ? -7.950 -4.002 9.331 1.00 98.81 70 ASP A N 1
ATOM 519 C CA . ASP A 1 70 ? -7.889 -2.552 9.504 1.00 98.81 70 ASP A CA 1
ATOM 520 C C . ASP A 1 70 ? -9.153 -1.992 10.192 1.00 98.81 70 ASP A C 1
ATOM 522 O O . ASP A 1 70 ? -10.280 -2.449 9.963 1.00 98.81 70 ASP A O 1
ATOM 526 N N . ALA A 1 71 ? -8.962 -0.992 11.054 1.00 98.69 71 ALA A N 1
ATOM 527 C CA . ALA A 1 71 ? -10.026 -0.346 11.812 1.00 98.69 71 ALA A CA 1
ATOM 528 C C . ALA A 1 71 ? -11.159 0.244 10.943 1.00 98.69 71 ALA A C 1
ATOM 530 O O . ALA A 1 71 ? -12.311 0.221 11.380 1.00 98.69 71 ALA A O 1
ATOM 531 N N . ASN A 1 72 ? -10.886 0.718 9.719 1.00 98.38 72 ASN A N 1
ATOM 532 C CA . ASN A 1 72 ? -11.883 1.336 8.833 1.00 98.38 72 ASN A CA 1
ATOM 533 C C . ASN A 1 72 ? -13.027 0.386 8.437 1.00 98.38 72 ASN A C 1
ATOM 535 O O . ASN A 1 72 ? -14.143 0.856 8.194 1.00 98.38 72 ASN A O 1
ATOM 539 N N . TRP A 1 73 ? -12.776 -0.927 8.401 1.00 98.25 73 TRP A N 1
ATOM 540 C CA . TRP A 1 73 ? -13.764 -1.957 8.051 1.00 98.25 73 TRP A CA 1
ATOM 541 C C . TRP A 1 73 ? -14.604 -2.444 9.240 1.00 98.25 73 TRP A C 1
ATOM 543 O O . TRP A 1 73 ? -15.565 -3.201 9.061 1.00 98.25 73 TRP A O 1
ATOM 553 N N . ARG A 1 74 ? -14.253 -2.056 10.468 1.00 98.44 74 ARG A N 1
ATOM 554 C CA . ARG A 1 74 ? -14.957 -2.508 11.673 1.00 98.44 74 ARG A CA 1
ATOM 555 C C . ARG A 1 74 ? -16.257 -1.741 11.862 1.00 98.44 74 ARG A C 1
ATOM 557 O O . ARG A 1 74 ? -16.380 -0.578 11.486 1.00 98.44 74 ARG A O 1
ATOM 564 N N . TRP A 1 75 ? -17.226 -2.397 12.491 1.00 98.44 75 TRP A N 1
ATOM 565 C CA . TRP A 1 75 ? -18.404 -1.706 12.999 1.00 98.44 75 TRP A CA 1
ATOM 566 C C . TRP A 1 75 ? -17.992 -0.779 14.150 1.00 98.44 75 TRP A C 1
ATOM 568 O O . TRP A 1 75 ? -17.213 -1.180 15.018 1.00 98.44 75 TRP A O 1
ATOM 578 N N . ILE A 1 76 ? -18.504 0.454 14.127 1.00 98.62 76 ILE A N 1
ATOM 579 C CA . ILE A 1 76 ? -18.222 1.494 15.118 1.00 98.62 76 ILE A CA 1
ATOM 580 C C . ILE A 1 76 ? -19.524 1.823 15.851 1.00 98.62 76 ILE A C 1
ATOM 582 O O . ILE A 1 76 ? -20.458 2.367 15.253 1.00 98.62 76 ILE A O 1
ATOM 586 N N . HIS A 1 77 ? -19.591 1.513 17.143 1.00 98.56 77 HIS A N 1
ATOM 587 C CA . HIS A 1 77 ? -20.784 1.715 17.970 1.00 98.56 77 HIS A CA 1
ATOM 588 C C . HIS A 1 77 ? -20.445 2.329 19.330 1.00 98.56 77 HIS A C 1
ATOM 590 O O . HIS A 1 77 ? -19.281 2.382 19.718 1.00 98.56 77 HIS A O 1
ATOM 596 N N . THR A 1 78 ? -21.452 2.796 20.066 1.00 98.38 78 THR A N 1
ATOM 597 C CA . THR A 1 78 ? -21.265 3.361 21.410 1.00 98.38 78 THR A CA 1
ATOM 598 C C . THR A 1 78 ? -20.701 2.337 22.398 1.00 98.38 78 THR A C 1
ATOM 600 O O . THR A 1 78 ? -21.095 1.172 22.398 1.00 98.38 78 THR A O 1
ATOM 603 N N . THR A 1 79 ? -19.811 2.774 23.291 1.00 96.44 79 THR A N 1
ATOM 604 C CA . THR A 1 79 ? -19.190 1.921 24.327 1.00 96.44 79 THR A CA 1
ATOM 605 C C . THR A 1 79 ? -20.202 1.344 25.325 1.00 96.44 79 THR A C 1
ATOM 607 O O . THR A 1 79 ? -19.993 0.254 25.856 1.00 96.44 79 THR A O 1
ATOM 610 N N . GLU A 1 80 ? -21.317 2.042 25.560 1.00 94.38 80 GLU A N 1
ATOM 611 C CA . GLU A 1 80 ? -22.396 1.607 26.460 1.00 94.38 80 GLU A CA 1
ATOM 612 C C . GLU A 1 80 ? -23.468 0.729 25.779 1.00 94.38 80 GLU A C 1
ATOM 614 O O . GLU A 1 80 ? -24.399 0.268 26.446 1.00 94.38 80 GLU A O 1
ATOM 619 N N . GLY A 1 81 ? -23.389 0.487 24.463 1.00 95.06 81 GLY A N 1
ATOM 620 C CA . GLY A 1 81 ? -24.456 -0.205 23.740 1.00 95.06 81 GLY A CA 1
ATOM 621 C C . GLY A 1 81 ? -24.132 -0.565 22.291 1.00 95.06 81 GLY A C 1
ATOM 622 O O . GLY A 1 81 ? -23.026 -0.970 21.966 1.00 95.06 81 GLY A O 1
ATOM 623 N N . TYR A 1 82 ? -25.147 -0.470 21.429 1.00 96.81 82 TYR A N 1
ATOM 624 C CA . TYR A 1 82 ? -25.099 -0.894 20.022 1.00 96.81 82 TYR A CA 1
ATOM 625 C C . TYR A 1 82 ? -25.645 0.182 19.065 1.00 96.81 82 TYR A C 1
ATOM 627 O O . TYR A 1 82 ? -26.131 -0.135 17.982 1.00 96.81 82 TYR A O 1
ATOM 635 N N . GLN A 1 83 ? -25.637 1.455 19.478 1.00 98.19 83 GLN A N 1
ATOM 636 C CA . GLN A 1 83 ? -25.965 2.565 18.580 1.00 98.19 83 GLN A CA 1
ATOM 637 C C . GLN A 1 83 ? -24.756 2.831 17.684 1.00 98.19 83 GLN A C 1
ATOM 639 O O . GLN A 1 83 ? -23.650 2.983 18.196 1.00 98.19 83 GLN A O 1
ATOM 644 N N . ASN A 1 84 ? -24.966 2.888 16.369 1.00 98.50 84 ASN A N 1
ATOM 645 C CA . ASN A 1 84 ? -23.918 3.219 15.407 1.00 98.50 84 ASN A CA 1
ATOM 646 C C . ASN A 1 84 ? -23.361 4.618 15.708 1.00 98.50 84 ASN A C 1
ATOM 648 O O . ASN A 1 84 ? -24.118 5.583 15.736 1.00 98.50 84 ASN A O 1
ATOM 652 N N . CYS A 1 85 ? -22.045 4.732 15.882 1.00 98.62 85 CYS A N 1
ATOM 653 C CA . CYS A 1 85 ? -21.368 6.030 15.837 1.00 98.62 85 CYS A CA 1
ATOM 654 C C . CYS A 1 85 ? -21.072 6.462 14.397 1.00 98.62 85 CYS A C 1
ATOM 656 O O . CYS A 1 85 ? -20.919 7.650 14.126 1.00 98.62 85 CYS A O 1
ATOM 658 N N . TYR A 1 86 ? -20.986 5.492 13.486 1.00 98.50 86 TYR A N 1
ATOM 659 C CA . TYR A 1 86 ? -20.781 5.679 12.057 1.00 98.50 86 TYR A CA 1
ATOM 660 C C . TYR A 1 86 ? -21.676 4.695 11.300 1.00 98.50 86 TYR A C 1
ATOM 662 O O . TYR A 1 86 ? -21.675 3.503 11.619 1.00 98.50 86 TYR A O 1
ATOM 670 N N . ASP A 1 87 ? -22.433 5.177 10.317 1.00 96.62 87 ASP A N 1
ATOM 671 C CA . ASP A 1 87 ? -23.324 4.360 9.486 1.00 96.62 87 ASP A CA 1
ATOM 672 C C . ASP A 1 87 ? -23.279 4.834 8.029 1.00 96.62 87 ASP A C 1
ATOM 674 O O . ASP A 1 87 ? -23.230 6.034 7.758 1.00 96.62 87 ASP A O 1
ATOM 678 N N . GLY A 1 88 ? -23.254 3.890 7.085 1.00 95.12 88 GLY A N 1
ATOM 679 C CA . GLY A 1 88 ? -22.959 4.163 5.676 1.00 95.12 88 GLY A CA 1
ATOM 680 C C . GLY A 1 88 ? -21.644 4.934 5.510 1.00 95.12 88 GLY A C 1
ATOM 681 O O . GLY A 1 88 ? -20.559 4.357 5.601 1.00 95.12 88 GLY A O 1
ATOM 682 N N . ASN A 1 89 ? -21.756 6.243 5.281 1.00 96.75 89 ASN A N 1
ATOM 683 C CA . ASN A 1 89 ? -20.653 7.186 5.131 1.00 96.75 89 ASN A CA 1
ATOM 684 C C . ASN A 1 89 ? -20.727 8.420 6.052 1.00 96.75 89 ASN A C 1
ATOM 686 O O . ASN A 1 89 ? -20.015 9.394 5.806 1.00 96.75 89 ASN A O 1
ATOM 690 N N . GLU A 1 90 ? -21.542 8.398 7.111 1.00 97.88 90 GLU A N 1
ATOM 691 C CA . GLU A 1 90 ? -21.732 9.532 8.027 1.00 97.88 90 GLU A CA 1
ATOM 692 C C . GLU A 1 90 ? -21.481 9.153 9.496 1.00 97.88 90 GLU A C 1
ATOM 694 O O . GLU A 1 90 ? -21.753 8.033 9.930 1.00 97.88 90 GLU A O 1
ATOM 699 N N . TRP A 1 91 ? -20.983 10.116 10.281 1.00 98.56 91 TRP A N 1
ATOM 700 C CA . TRP A 1 91 ? -20.897 10.015 11.742 1.00 98.56 91 TRP A CA 1
ATOM 701 C C . TRP A 1 91 ? -22.199 10.498 12.393 1.00 98.56 91 TRP A C 1
ATOM 703 O O . TRP A 1 91 ? -22.745 11.532 11.999 1.00 98.56 91 TRP A O 1
ATOM 713 N N . ASP A 1 92 ? -22.657 9.826 13.451 1.00 98.00 92 ASP A N 1
ATOM 714 C CA . ASP A 1 92 ? -23.771 10.310 14.272 1.00 98.00 92 ASP A CA 1
ATOM 715 C C . ASP A 1 92 ? -23.334 11.570 15.032 1.00 98.00 92 ASP A C 1
ATOM 717 O O . ASP A 1 92 ? -22.659 11.510 16.061 1.00 98.00 92 ASP A O 1
ATOM 721 N N . THR A 1 93 ? -23.728 12.738 14.523 1.00 96.88 93 THR A N 1
ATOM 722 C CA . THR A 1 93 ? -23.381 14.045 15.107 1.00 96.88 93 THR A CA 1
ATOM 723 C C . THR A 1 93 ? -23.903 14.264 16.531 1.00 96.88 93 THR A C 1
ATOM 725 O O . THR A 1 93 ? -23.421 15.173 17.201 1.00 96.88 93 THR A O 1
ATOM 728 N N . SER A 1 94 ? -24.838 13.448 17.036 1.00 96.94 94 SER A N 1
ATOM 729 C CA . SER A 1 94 ? -25.264 13.515 18.441 1.00 96.94 94 SER A CA 1
ATOM 730 C C . SER A 1 94 ? -24.240 12.911 19.411 1.00 96.94 94 SER A C 1
ATOM 732 O O . SER A 1 94 ? -24.229 13.285 20.583 1.00 96.94 94 SER A O 1
ATOM 734 N N . ILE A 1 95 ? -23.356 12.041 18.909 1.00 97.25 95 ILE A N 1
ATOM 735 C CA . ILE A 1 95 ? -22.239 11.428 19.642 1.00 97.25 95 ILE A CA 1
ATOM 736 C C . ILE A 1 95 ? -20.913 12.089 19.229 1.00 97.25 95 ILE A C 1
ATOM 738 O O . ILE A 1 95 ? -20.093 12.459 20.064 1.00 97.25 95 ILE A O 1
ATOM 742 N N . CYS A 1 96 ? -20.714 12.276 17.924 1.00 98.06 96 CYS A N 1
ATOM 743 C CA . CYS A 1 96 ? -19.413 12.532 17.310 1.00 98.06 96 CYS A CA 1
ATOM 744 C C . CYS A 1 96 ? -19.190 13.971 16.815 1.00 98.06 96 CYS A C 1
ATOM 746 O O . CYS A 1 96 ? -18.346 14.202 15.946 1.00 98.06 96 CYS A O 1
ATOM 748 N N . ALA A 1 97 ? -19.911 14.947 17.380 1.00 96.50 97 ALA A N 1
ATOM 749 C CA . ALA A 1 97 ? -19.685 16.374 17.118 1.00 96.50 97 ALA A CA 1
ATOM 750 C C . ALA A 1 97 ? -18.274 16.853 17.511 1.00 96.50 97 ALA A C 1
ATOM 752 O O . ALA A 1 97 ? -17.750 17.775 16.887 1.00 96.50 97 ALA A O 1
ATOM 753 N N . ASP A 1 98 ? -17.666 16.227 18.522 1.00 97.56 98 ASP A N 1
ATOM 754 C CA . ASP A 1 98 ? -16.276 16.452 18.916 1.00 97.56 98 ASP A CA 1
ATOM 755 C C . ASP A 1 98 ? -15.416 15.193 18.643 1.00 97.56 98 ASP A C 1
ATOM 757 O O . ASP A 1 98 ? -15.799 14.097 19.066 1.00 97.56 98 ASP A O 1
ATOM 761 N N . PRO A 1 99 ? -14.261 15.320 17.956 1.00 98.06 99 PRO A N 1
ATOM 762 C CA . PRO A 1 99 ? -13.337 14.218 17.658 1.00 98.06 99 PRO A CA 1
ATOM 763 C C . PRO A 1 99 ? -12.849 13.388 18.851 1.00 98.06 99 PRO A C 1
ATOM 765 O O . PRO A 1 99 ? -12.620 12.185 18.705 1.00 98.06 99 PRO A O 1
ATOM 768 N N . GLU A 1 100 ? -12.640 14.015 20.010 1.00 97.75 100 GLU A N 1
ATOM 769 C CA . GLU A 1 100 ? -12.107 13.359 21.207 1.00 97.75 100 GLU A CA 1
ATOM 770 C C . GLU A 1 100 ? -13.221 12.664 21.989 1.00 97.75 100 GLU A C 1
ATOM 772 O O . GLU A 1 100 ? -13.075 11.494 22.345 1.00 97.75 100 GLU A O 1
ATOM 777 N N . ALA A 1 101 ? -14.368 13.327 22.163 1.00 97.38 101 ALA A N 1
ATOM 778 C CA . ALA A 1 101 ? -15.565 12.704 22.726 1.00 97.38 101 ALA A CA 1
ATOM 779 C C . ALA A 1 101 ? -16.005 11.486 21.897 1.00 97.38 101 ALA A C 1
ATOM 781 O O . ALA A 1 101 ? -16.229 10.418 22.457 1.00 97.38 101 ALA A O 1
ATOM 782 N N . CYS A 1 102 ? -16.016 11.597 20.563 1.00 98.38 102 CYS A N 1
ATOM 783 C CA . CYS A 1 102 ? -16.326 10.480 19.669 1.00 98.38 102 CYS A CA 1
ATOM 784 C C . CYS A 1 102 ? -15.389 9.279 19.884 1.00 98.38 102 CYS A C 1
ATOM 786 O O . CYS A 1 102 ? -15.848 8.150 20.025 1.00 98.38 102 CYS A O 1
ATOM 788 N N . ALA A 1 103 ? -14.070 9.501 19.949 1.00 98.19 103 ALA A N 1
ATOM 789 C CA . ALA A 1 103 ? -13.102 8.418 20.150 1.00 98.19 103 ALA A CA 1
ATOM 790 C C . ALA A 1 103 ? -13.157 7.790 21.550 1.00 98.19 103 ALA A C 1
ATOM 792 O O . ALA A 1 103 ? -12.765 6.639 21.721 1.00 98.19 103 ALA A O 1
ATOM 793 N N . LYS A 1 104 ? -13.644 8.533 22.545 1.00 97.56 104 LYS A N 1
ATOM 794 C CA . LYS A 1 104 ? -13.849 8.054 23.912 1.00 97.56 104 LYS A CA 1
ATOM 795 C C . LYS A 1 104 ? -15.155 7.268 24.069 1.00 97.56 104 LYS A C 1
ATOM 797 O O . LYS A 1 104 ? -15.180 6.257 24.769 1.00 97.56 104 LYS A O 1
ATOM 802 N N . ASP A 1 105 ? -16.231 7.748 23.455 1.00 97.88 105 ASP A N 1
ATOM 803 C CA . ASP A 1 105 ? -17.585 7.241 23.678 1.00 97.88 105 ASP A CA 1
ATOM 804 C C . ASP A 1 105 ? -17.978 6.147 22.655 1.00 97.88 105 ASP A C 1
ATOM 806 O O . ASP A 1 105 ? -18.985 5.461 22.851 1.00 97.88 105 ASP A O 1
ATOM 810 N N . CYS A 1 106 ? -17.150 5.903 21.628 1.00 98.62 106 CYS A N 1
ATOM 811 C CA . CYS A 1 106 ? -17.310 4.853 20.613 1.00 98.62 106 CYS A CA 1
ATOM 812 C C . CYS A 1 106 ? -16.227 3.758 20.680 1.00 98.62 106 CYS A C 1
ATOM 814 O O . CYS A 1 106 ? -15.106 3.986 21.124 1.00 98.62 106 CYS A O 1
ATOM 816 N N . ALA A 1 107 ? -16.557 2.560 20.196 1.00 98.25 107 ALA A N 1
ATOM 817 C CA . ALA A 1 107 ? -15.700 1.378 20.165 1.00 98.25 107 ALA A CA 1
ATOM 818 C C . ALA A 1 107 ? -15.604 0.775 18.754 1.00 98.25 107 ALA A C 1
ATOM 820 O O . ALA A 1 107 ? -16.547 0.856 17.967 1.00 98.25 107 ALA A O 1
ATOM 821 N N . LEU A 1 108 ? -14.466 0.134 18.463 1.00 98.50 108 LEU A N 1
ATOM 822 C CA . LEU A 1 108 ? -14.266 -0.728 17.295 1.00 98.50 108 LEU A CA 1
ATOM 823 C C . LEU A 1 108 ? -14.656 -2.163 17.656 1.00 98.50 108 LEU A C 1
ATOM 825 O O . LEU A 1 108 ? -14.043 -2.749 18.549 1.00 98.50 108 LEU A O 1
ATOM 829 N 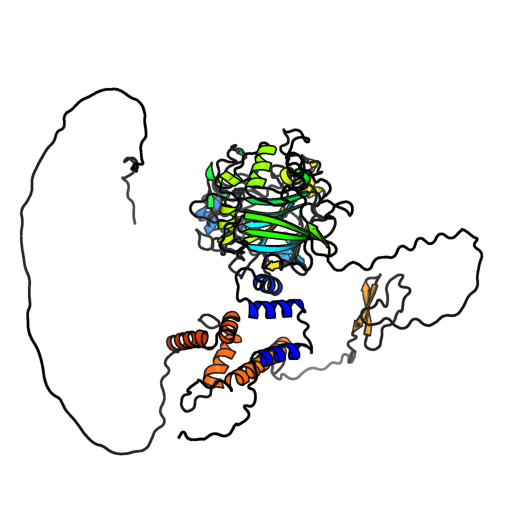N . GLU A 1 109 ? -15.623 -2.750 16.952 1.00 97.25 109 GLU A N 1
ATOM 830 C CA . GLU A 1 109 ? -16.080 -4.100 17.292 1.00 97.25 109 GLU A CA 1
ATOM 831 C C . GLU A 1 109 ? -15.046 -5.188 16.929 1.00 97.25 109 GLU A C 1
ATOM 833 O O . GLU A 1 109 ? -14.273 -5.105 15.957 1.00 97.25 109 GLU A O 1
ATOM 838 N N . ALA A 1 110 ? -15.032 -6.247 17.740 1.00 93.94 110 ALA A N 1
ATOM 839 C CA . ALA A 1 110 ? -14.229 -7.434 17.490 1.00 93.94 110 ALA A CA 1
ATOM 840 C C . ALA A 1 110 ? -14.755 -8.234 16.281 1.00 93.94 110 ALA A C 1
ATOM 842 O O . ALA A 1 110 ? -15.953 -8.328 16.028 1.00 93.94 110 ALA A O 1
ATOM 843 N N . VAL A 1 111 ? -13.841 -8.864 15.539 1.00 93.75 111 VAL A N 1
ATOM 844 C CA . VAL A 1 111 ? -14.177 -9.701 14.377 1.00 93.75 111 VAL A CA 1
ATOM 845 C C . VAL A 1 111 ? -13.704 -11.120 14.666 1.00 93.75 111 VAL A C 1
ATOM 847 O O . VAL A 1 111 ? -12.503 -11.355 14.803 1.00 93.75 111 VAL A O 1
ATOM 850 N N . ASP A 1 112 ? -14.644 -12.057 14.792 1.00 88.31 112 ASP A N 1
ATOM 851 C CA . ASP A 1 112 ? -14.350 -13.482 14.938 1.00 88.31 112 ASP A CA 1
ATOM 852 C C . ASP A 1 112 ? -13.961 -14.134 13.596 1.00 88.31 112 ASP A C 1
ATOM 854 O O . ASP A 1 112 ? -14.199 -13.596 12.513 1.00 88.31 112 ASP A O 1
ATOM 858 N N . GLU A 1 113 ? -13.355 -15.321 13.657 1.00 84.81 113 GLU A N 1
ATOM 859 C CA . GLU A 1 113 ? -12.883 -16.072 12.482 1.00 84.81 113 GLU A CA 1
ATOM 860 C C . GLU A 1 113 ? -13.977 -16.313 11.422 1.00 84.81 113 GLU A C 1
ATOM 862 O O . GLU A 1 113 ? -13.697 -16.298 10.225 1.00 84.81 113 GLU A O 1
ATOM 867 N N . LYS A 1 114 ? -15.241 -16.473 11.834 1.00 91.44 114 LYS A N 1
ATOM 868 C CA . LYS A 1 114 ? -16.369 -16.664 10.911 1.00 91.44 114 LYS A CA 1
ATOM 869 C C . LYS A 1 114 ? -16.843 -15.344 10.320 1.00 91.44 114 LYS A C 1
ATOM 871 O O . LYS A 1 114 ? -17.403 -15.350 9.229 1.00 91.44 114 LYS A O 1
ATOM 876 N N . GLN A 1 115 ? -16.676 -14.226 11.023 1.00 94.94 115 GLN A N 1
ATOM 877 C CA . GLN A 1 115 ? -16.952 -12.892 10.496 1.00 94.94 115 GLN A CA 1
ATOM 878 C C . GLN A 1 115 ? -15.905 -12.478 9.455 1.00 94.94 115 GLN A C 1
ATOM 880 O O . GLN A 1 115 ? -16.307 -11.929 8.431 1.00 94.94 115 GLN A O 1
ATOM 885 N N . TYR A 1 116 ? -14.618 -12.809 9.646 1.00 95.62 116 TYR A N 1
ATOM 886 C CA . TYR A 1 116 ? -13.579 -12.637 8.614 1.00 95.62 116 TYR A CA 1
ATOM 887 C C . TYR A 1 116 ? -14.013 -13.254 7.274 1.00 95.62 116 TYR A C 1
ATOM 889 O O . TYR A 1 116 ? -14.049 -12.555 6.264 1.00 95.62 116 TYR A O 1
ATOM 897 N N . GLU A 1 117 ? -14.448 -14.517 7.269 1.00 95.38 117 GLU A N 1
ATOM 898 C CA . GLU A 1 117 ? -14.934 -15.177 6.050 1.00 95.38 117 GLU A CA 1
ATOM 899 C C . GLU A 1 117 ? -16.291 -14.615 5.581 1.00 95.38 117 GLU A C 1
ATOM 901 O O . GLU A 1 117 ? -16.430 -14.181 4.440 1.00 95.38 117 GLU A O 1
ATOM 906 N N . ARG A 1 118 ? -17.308 -14.606 6.454 1.00 97.00 118 ARG A N 1
ATOM 907 C CA . ARG A 1 118 ? -18.713 -14.354 6.075 1.00 97.00 118 ARG A CA 1
ATOM 908 C C . ARG A 1 118 ? -19.030 -12.894 5.750 1.00 97.00 118 ARG A C 1
ATOM 910 O O . ARG A 1 118 ? -19.968 -12.649 4.996 1.00 97.00 118 ARG A O 1
ATOM 917 N N . ILE A 1 119 ? -18.350 -11.944 6.391 1.00 97.31 119 ILE A N 1
ATOM 918 C CA . ILE A 1 119 ? -18.601 -10.503 6.224 1.00 97.31 119 ILE A CA 1
ATOM 919 C C . ILE A 1 119 ? -17.550 -9.901 5.297 1.00 97.31 119 ILE A C 1
ATOM 921 O O . ILE A 1 119 ? -17.907 -9.171 4.382 1.00 97.31 119 ILE A O 1
ATOM 925 N N . TYR A 1 120 ? -16.276 -10.236 5.506 1.00 98.12 120 TYR A N 1
ATOM 926 C CA . TYR A 1 120 ? -15.166 -9.566 4.827 1.00 98.12 120 TYR A CA 1
ATOM 927 C C . TYR A 1 120 ? -14.564 -10.367 3.665 1.00 98.12 120 TYR A C 1
ATOM 929 O O . TYR A 1 120 ? -13.763 -9.826 2.912 1.00 98.12 120 TYR A O 1
ATOM 937 N N . GLY A 1 121 ? -14.950 -11.635 3.478 1.00 98.06 121 GLY A N 1
ATOM 938 C CA . GLY A 1 121 ? -14.443 -12.466 2.381 1.00 98.06 121 GLY A CA 1
ATOM 939 C C . GLY A 1 121 ? -13.000 -12.936 2.570 1.00 98.06 121 GLY A C 1
ATOM 940 O O . GLY A 1 121 ? -12.334 -13.285 1.596 1.00 98.06 121 GLY A O 1
ATOM 941 N N . ILE A 1 122 ? -12.508 -12.924 3.809 1.00 97.38 122 ILE A N 1
ATOM 942 C CA . ILE A 1 122 ? -11.113 -13.184 4.166 1.00 97.38 122 ILE A CA 1
ATOM 943 C C . ILE A 1 122 ? -10.986 -14.626 4.645 1.00 97.38 122 ILE A C 1
ATOM 945 O O . ILE A 1 122 ? -11.631 -15.031 5.611 1.00 97.38 122 ILE A O 1
ATOM 949 N N . THR A 1 123 ? -10.138 -15.408 3.978 1.00 91.88 123 THR A N 1
ATOM 950 C CA . THR A 1 123 ? -9.967 -16.841 4.258 1.00 91.88 123 THR A CA 1
ATOM 951 C C . THR A 1 123 ? -8.498 -17.199 4.446 1.00 91.88 123 THR A C 1
ATOM 953 O O . THR A 1 123 ? -7.628 -16.741 3.707 1.00 91.88 123 THR A O 1
ATOM 956 N N . ARG A 1 124 ? -8.204 -18.032 5.452 1.00 86.06 124 ARG A N 1
ATOM 957 C CA . ARG A 1 124 ? -6.866 -18.610 5.642 1.00 86.06 124 ARG A CA 1
ATOM 958 C C . ARG A 1 124 ? -6.612 -19.647 4.547 1.00 86.06 124 ARG A C 1
ATOM 960 O O . ARG A 1 124 ? -7.451 -20.519 4.326 1.00 86.06 124 ARG A O 1
ATOM 967 N N . VAL A 1 125 ? -5.441 -19.595 3.923 1.00 80.38 125 VAL A N 1
ATOM 968 C CA . VAL A 1 125 ? -4.946 -20.635 3.005 1.00 80.38 125 VAL A CA 1
ATOM 969 C C . VAL A 1 125 ? -3.648 -21.235 3.566 1.00 80.38 125 VAL A C 1
ATOM 971 O O . VAL A 1 125 ? -3.049 -20.647 4.471 1.00 80.38 125 VAL A O 1
ATOM 974 N N . PRO A 1 126 ? -3.184 -22.405 3.090 1.00 77.12 126 PRO A N 1
ATOM 975 C CA . PRO A 1 126 ? -1.867 -22.913 3.464 1.00 77.12 126 PRO A CA 1
ATOM 976 C C . PRO A 1 126 ? -0.783 -21.860 3.191 1.00 77.12 126 PRO A C 1
ATOM 978 O O . PRO A 1 126 ? -0.687 -21.353 2.078 1.00 77.12 126 PRO A O 1
ATOM 981 N N . GLY A 1 127 ? -0.008 -21.510 4.219 1.00 72.31 127 GLY A N 1
ATOM 982 C CA . GLY A 1 127 ? 1.064 -20.517 4.118 1.00 72.31 127 GLY A CA 1
ATOM 983 C C . GLY A 1 127 ? 0.622 -19.052 3.991 1.00 72.31 127 GLY A C 1
ATOM 984 O O . GLY A 1 127 ? 1.492 -18.213 3.778 1.00 72.31 127 GLY A O 1
ATOM 985 N N . GLY A 1 128 ? -0.670 -18.706 4.108 1.00 84.12 128 GLY A N 1
ATOM 986 C CA . GLY A 1 128 ? -1.094 -17.316 3.900 1.00 84.12 128 GLY A CA 1
ATOM 987 C C . GLY A 1 128 ? -2.594 -17.016 3.974 1.00 84.12 128 GLY A C 1
ATOM 988 O O . GLY A 1 128 ? -3.347 -17.627 4.738 1.00 84.12 128 GLY A O 1
ATOM 989 N N . VAL A 1 129 ? -3.030 -16.035 3.179 1.00 90.81 129 VAL A N 1
ATOM 990 C CA . VAL A 1 129 ? -4.400 -15.501 3.166 1.00 90.81 129 VAL A CA 1
ATOM 991 C C . VAL A 1 129 ? -4.914 -15.271 1.745 1.00 90.81 129 VAL A C 1
ATOM 993 O O . VAL A 1 129 ? -4.169 -14.866 0.856 1.00 90.81 129 VAL A O 1
ATOM 996 N N . ARG A 1 130 ? -6.215 -15.487 1.550 1.00 96.06 130 ARG A N 1
ATOM 997 C CA . ARG A 1 130 ? -6.969 -15.064 0.369 1.00 96.06 130 ARG A CA 1
ATOM 998 C C . ARG A 1 130 ? -7.977 -13.985 0.758 1.00 96.06 130 ARG A C 1
ATOM 1000 O O . ARG A 1 130 ? -8.736 -14.165 1.715 1.00 96.06 130 ARG A O 1
ATOM 1007 N N . LEU A 1 131 ? -8.010 -12.910 -0.025 1.00 98.56 131 LEU A N 1
ATOM 1008 C CA . LEU A 1 131 ? -8.944 -11.791 0.101 1.00 98.56 131 LEU A CA 1
ATOM 1009 C C . LEU A 1 131 ? -9.905 -11.827 -1.093 1.00 98.56 131 LEU A C 1
ATOM 1011 O O . LEU A 1 131 ? -9.455 -11.742 -2.233 1.00 98.56 131 LEU A O 1
ATOM 1015 N N . ASN A 1 132 ? -11.210 -11.970 -0.854 1.00 98.69 132 ASN A N 1
ATOM 1016 C CA . ASN A 1 132 ? -12.228 -11.809 -1.900 1.00 98.69 132 ASN A CA 1
ATOM 1017 C C . ASN A 1 132 ? -12.603 -10.331 -2.066 1.00 98.69 132 ASN A C 1
ATOM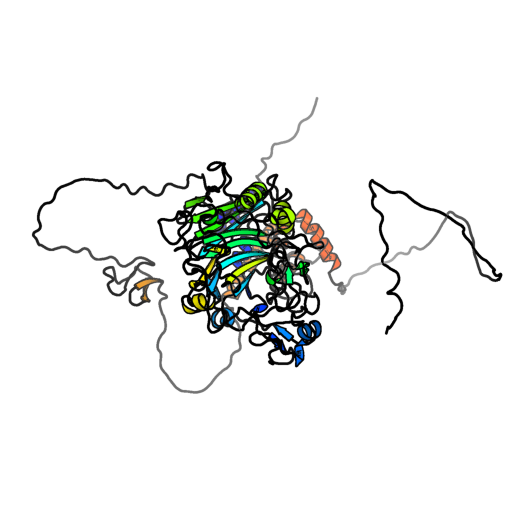 1019 O O . ASN A 1 132 ? -12.624 -9.576 -1.097 1.00 98.69 132 ASN A O 1
ATOM 1023 N N . PHE A 1 133 ? -12.953 -9.932 -3.287 1.00 98.62 133 PHE A N 1
ATOM 1024 C CA . PHE A 1 133 ? -13.244 -8.543 -3.621 1.00 98.62 133 PHE A CA 1
ATOM 1025 C C . PHE A 1 133 ? -14.613 -8.074 -3.119 1.00 98.62 133 PHE A C 1
ATOM 1027 O O . PHE A 1 133 ? -14.685 -7.038 -2.468 1.00 98.62 133 PHE A O 1
ATOM 1034 N N . VAL A 1 134 ? -15.696 -8.821 -3.368 1.00 98.19 134 VAL A N 1
ATOM 1035 C CA . VAL A 1 134 ? -17.043 -8.465 -2.883 1.00 98.19 134 VAL A CA 1
ATOM 1036 C C . VAL A 1 134 ? -17.604 -9.581 -2.008 1.00 98.19 134 VAL A C 1
ATOM 1038 O O . VAL A 1 134 ? -17.628 -10.747 -2.397 1.00 98.19 134 VAL A O 1
ATOM 1041 N N . THR A 1 135 ? -18.086 -9.239 -0.811 1.00 97.50 135 THR A N 1
ATOM 1042 C CA . THR A 1 135 ? -18.756 -10.178 0.106 1.00 97.50 135 THR A CA 1
ATOM 1043 C C . THR A 1 135 ? -19.981 -9.515 0.732 1.00 97.50 135 THR A C 1
ATOM 1045 O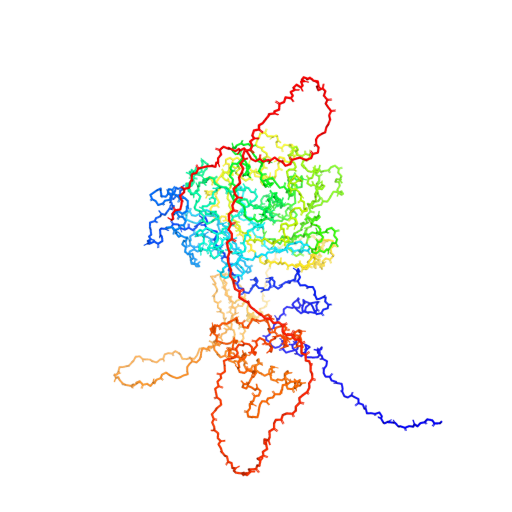 O . THR A 1 135 ? -19.888 -8.702 1.646 1.00 97.50 135 THR A O 1
ATOM 1048 N N . GLY A 1 136 ? -21.169 -9.839 0.214 1.00 94.25 136 GLY A N 1
ATOM 1049 C CA . GLY A 1 136 ? -22.402 -9.156 0.611 1.00 94.25 136 GLY A CA 1
ATOM 1050 C C . GLY A 1 136 ? -22.366 -7.681 0.204 1.00 94.25 136 GLY A C 1
ATOM 1051 O O . GLY A 1 136 ? -22.356 -7.381 -0.986 1.00 94.25 136 GLY A O 1
ATOM 1052 N N . SER A 1 137 ? -22.356 -6.778 1.187 1.00 91.88 137 SER A N 1
ATOM 1053 C CA . SER A 1 137 ? -22.150 -5.335 0.990 1.00 91.88 137 SER A CA 1
ATOM 1054 C C . SER A 1 137 ? -20.704 -4.880 1.224 1.00 91.88 137 SER A C 1
ATOM 1056 O O . SER A 1 137 ? -20.403 -3.715 0.983 1.00 91.88 137 SER A O 1
ATOM 1058 N N . ASN A 1 138 ? -19.819 -5.759 1.707 1.00 96.62 138 ASN A N 1
ATOM 1059 C CA . ASN A 1 138 ? -18.404 -5.446 1.867 1.00 96.62 138 ASN A CA 1
ATOM 1060 C C . ASN A 1 138 ? -17.702 -5.439 0.505 1.00 96.62 138 ASN A C 1
ATOM 1062 O O . ASN A 1 138 ? -17.890 -6.369 -0.286 1.00 96.62 138 ASN A O 1
ATOM 1066 N N . VAL A 1 139 ? -16.855 -4.436 0.280 1.00 97.19 139 VAL A N 1
ATOM 1067 C CA . VAL A 1 139 ? -15.936 -4.369 -0.858 1.00 97.19 139 VAL A CA 1
ATOM 1068 C C . VAL A 1 139 ? -14.518 -4.203 -0.328 1.00 97.19 139 VAL A C 1
ATOM 1070 O O . VAL A 1 139 ? -14.265 -3.363 0.536 1.00 97.19 139 VAL A O 1
ATOM 1073 N N . GLY A 1 140 ? -13.612 -5.023 -0.847 1.00 97.81 140 GLY A N 1
ATOM 1074 C CA . GLY A 1 140 ? -12.204 -5.024 -0.497 1.00 97.81 140 GLY A CA 1
ATOM 1075 C C . GLY A 1 140 ? -11.910 -5.374 0.961 1.00 97.81 140 GLY A C 1
ATOM 1076 O O . GLY A 1 140 ? -12.792 -5.675 1.770 1.00 97.81 140 GLY A O 1
ATOM 1077 N N . SER A 1 141 ? -10.626 -5.352 1.293 1.00 98.44 141 SER A N 1
ATOM 1078 C CA . SER A 1 141 ? -10.133 -5.445 2.670 1.00 98.44 141 SER A CA 1
ATOM 1079 C C . SER A 1 141 ? -8.683 -4.979 2.748 1.00 98.44 141 SER A C 1
ATOM 1081 O O . SER A 1 141 ? -7.975 -4.995 1.740 1.00 98.44 141 SER A O 1
ATOM 1083 N N . ARG A 1 142 ? -8.237 -4.614 3.954 1.00 98.81 142 ARG A N 1
ATOM 1084 C CA . ARG A 1 142 ? -6.829 -4.395 4.294 1.00 98.81 142 ARG A CA 1
ATOM 1085 C C . ARG A 1 142 ? -6.491 -5.109 5.600 1.00 98.81 142 ARG A C 1
ATOM 1087 O O . ARG A 1 142 ? -7.231 -5.011 6.581 1.00 98.81 142 ARG A O 1
ATOM 1094 N N . LEU A 1 143 ? -5.396 -5.860 5.590 1.00 98.12 143 LEU A N 1
ATOM 1095 C CA . LEU A 1 143 ? -4.904 -6.664 6.702 1.00 98.12 143 LEU A CA 1
ATOM 1096 C C . LEU A 1 143 ? -3.473 -6.279 7.062 1.00 98.12 143 LEU A C 1
ATOM 1098 O O . LEU A 1 143 ? -2.651 -6.078 6.172 1.00 98.12 143 LEU A O 1
ATOM 1102 N N . PHE A 1 144 ? -3.158 -6.310 8.354 1.00 97.19 144 PHE A N 1
ATOM 1103 C CA . PHE A 1 144 ? -1.793 -6.159 8.860 1.00 97.19 144 PHE A CA 1
ATOM 1104 C C . PHE A 1 144 ? -1.296 -7.448 9.512 1.00 97.19 144 PHE A C 1
ATOM 1106 O O . PHE A 1 144 ? -2.079 -8.211 10.092 1.00 97.19 144 PHE A O 1
ATOM 1113 N N . LEU A 1 145 ? 0.016 -7.685 9.450 1.00 90.44 145 LEU A N 1
ATOM 1114 C CA . LEU A 1 145 ? 0.653 -8.794 10.160 1.00 90.44 145 LEU A CA 1
ATOM 1115 C C . LEU A 1 145 ? 0.953 -8.430 11.618 1.00 90.44 145 LEU A C 1
ATOM 1117 O O . LEU A 1 145 ? 1.663 -7.463 11.892 1.00 90.44 145 LEU A O 1
ATOM 1121 N N . LEU A 1 146 ? 0.467 -9.248 12.553 1.00 86.38 146 LEU A N 1
ATOM 1122 C CA . LEU A 1 146 ? 0.793 -9.132 13.973 1.00 86.38 146 LEU A CA 1
ATOM 1123 C C . LEU A 1 146 ? 2.083 -9.882 14.342 1.00 86.38 146 LEU A C 1
ATOM 1125 O O . LEU A 1 146 ? 2.320 -11.003 13.890 1.00 86.38 146 LEU A O 1
ATOM 1129 N N . GLU A 1 147 ? 2.888 -9.276 15.219 1.00 82.31 147 GLU A N 1
ATOM 1130 C CA . GLU A 1 147 ? 3.946 -9.965 15.964 1.00 82.31 147 GLU A CA 1
ATOM 1131 C C . GLU A 1 147 ? 3.324 -10.726 17.153 1.00 82.31 147 GLU A C 1
ATOM 1133 O O . GLU A 1 147 ? 3.639 -11.899 17.374 1.00 82.31 147 GLU A O 1
ATOM 1138 N N . ASP A 1 148 ? 2.399 -10.088 17.872 1.00 83.94 148 ASP A N 1
ATOM 1139 C CA . ASP A 1 148 ? 1.668 -10.642 19.016 1.00 83.94 148 ASP A CA 1
ATOM 1140 C C . ASP A 1 148 ? 0.234 -10.066 19.109 1.00 83.94 148 ASP A C 1
ATOM 1142 O O . ASP A 1 148 ? -0.256 -9.433 18.181 1.00 83.94 148 ASP A O 1
ATOM 1146 N N . ASP A 1 149 ? -0.485 -10.309 20.207 1.00 86.44 149 ASP A N 1
ATOM 1147 C CA . ASP A 1 149 ? -1.882 -9.869 20.367 1.00 86.44 149 ASP A CA 1
ATOM 1148 C C . ASP A 1 149 ? -2.089 -8.346 20.453 1.00 86.44 149 ASP A C 1
ATOM 1150 O O . ASP A 1 149 ? -3.239 -7.910 20.388 1.00 86.44 149 ASP A O 1
ATOM 1154 N N . ASP A 1 150 ? -1.027 -7.559 20.639 1.00 92.31 150 ASP A N 1
ATOM 1155 C CA . ASP A 1 150 ? -1.063 -6.112 20.871 1.00 92.31 150 ASP A CA 1
ATOM 1156 C C . ASP A 1 150 ? -0.089 -5.318 19.969 1.00 92.31 150 ASP A C 1
ATOM 1158 O O . ASP A 1 150 ? -0.154 -4.087 19.966 1.00 92.31 150 ASP A O 1
ATOM 1162 N N . ASN A 1 151 ? 0.770 -5.986 19.182 1.00 93.94 151 ASN A N 1
ATOM 1163 C CA . ASN A 1 151 ? 1.771 -5.358 18.309 1.00 93.94 151 ASN A CA 1
ATOM 1164 C C . ASN A 1 151 ? 1.819 -5.963 16.894 1.00 93.94 151 ASN A C 1
ATOM 1166 O O . ASN A 1 151 ? 1.807 -7.182 16.717 1.00 93.94 151 ASN A O 1
ATOM 1170 N N . TYR A 1 152 ? 1.978 -5.107 15.885 1.00 94.88 152 TYR A N 1
ATOM 1171 C CA . TYR A 1 152 ? 2.338 -5.466 14.515 1.00 94.88 152 TYR A CA 1
ATOM 1172 C C . TYR A 1 152 ? 3.772 -5.985 14.394 1.00 94.88 152 TYR A C 1
ATOM 1174 O O . TYR A 1 152 ? 4.657 -5.640 15.183 1.00 94.88 152 TYR A O 1
ATOM 1182 N N . LYS A 1 153 ? 4.023 -6.752 13.331 1.00 89.25 153 LYS A N 1
ATOM 1183 C CA . LYS A 1 153 ? 5.377 -7.087 12.903 1.00 89.25 153 LYS A CA 1
ATOM 1184 C C . LYS A 1 153 ? 6.029 -5.879 12.237 1.00 89.25 153 LYS A C 1
ATOM 1186 O O . LYS A 1 153 ? 5.607 -5.487 11.154 1.00 89.25 153 LYS A O 1
ATOM 1191 N N . LEU A 1 154 ? 7.086 -5.348 12.853 1.00 91.81 154 LEU A N 1
ATOM 1192 C CA . LEU A 1 154 ? 7.998 -4.418 12.188 1.00 91.81 154 LEU A CA 1
ATOM 1193 C C . LEU A 1 154 ? 9.090 -5.190 11.443 1.00 91.81 154 LEU A C 1
ATOM 1195 O O . LEU A 1 154 ? 9.844 -5.952 12.050 1.00 91.81 154 LEU A O 1
ATOM 1199 N N . PHE A 1 155 ? 9.188 -4.951 10.142 1.00 89.88 155 PHE A N 1
ATOM 1200 C CA . PHE A 1 155 ? 10.223 -5.473 9.260 1.00 89.88 155 PHE A CA 1
ATOM 1201 C C . PHE A 1 155 ? 11.278 -4.407 8.991 1.00 89.88 155 PHE A C 1
ATOM 1203 O O . PHE A 1 155 ? 10.946 -3.251 8.731 1.00 89.88 155 PHE A O 1
ATOM 1210 N N . LYS A 1 156 ? 12.551 -4.805 9.007 1.00 92.38 156 LYS A N 1
ATOM 1211 C CA . LYS A 1 156 ? 13.671 -3.967 8.573 1.00 92.38 156 LYS A CA 1
ATOM 1212 C C . LYS A 1 156 ? 14.213 -4.547 7.283 1.00 92.38 156 LYS A C 1
ATOM 1214 O O . LYS A 1 156 ? 14.650 -5.690 7.282 1.00 92.38 156 LYS A O 1
ATOM 1219 N N . LEU A 1 157 ? 14.105 -3.795 6.190 1.00 90.88 157 LEU A N 1
ATOM 1220 C CA . LEU A 1 157 ? 14.289 -4.361 4.849 1.00 90.88 157 LEU A CA 1
ATOM 1221 C C . LEU A 1 157 ? 15.662 -4.079 4.232 1.00 90.88 157 LEU A C 1
ATOM 1223 O O . LEU A 1 157 ? 16.077 -4.825 3.354 1.00 90.88 157 LEU A O 1
ATOM 1227 N N . LYS A 1 158 ? 16.384 -3.044 4.684 1.00 94.31 158 LYS A N 1
ATOM 1228 C CA . LYS A 1 158 ? 17.728 -2.715 4.174 1.00 94.31 158 LYS A CA 1
ATOM 1229 C C . LYS A 1 158 ? 18.671 -3.916 4.256 1.00 94.31 158 LYS A C 1
ATOM 1231 O O . LYS A 1 158 ? 18.799 -4.510 5.319 1.00 94.31 158 LYS A O 1
ATOM 1236 N N . ASN A 1 159 ? 19.384 -4.183 3.163 1.00 94.25 159 ASN A N 1
ATOM 1237 C CA . ASN A 1 159 ? 20.325 -5.295 3.007 1.00 94.25 159 ASN A CA 1
ATOM 1238 C C . ASN A 1 159 ? 19.689 -6.697 3.138 1.00 94.25 159 ASN A C 1
ATOM 1240 O O . ASN A 1 159 ? 20.399 -7.702 3.149 1.00 94.25 159 ASN A O 1
ATOM 1244 N N . CYS A 1 160 ? 18.357 -6.777 3.176 1.00 87.88 160 CYS A N 1
ATOM 1245 C CA . CYS A 1 160 ? 17.613 -8.026 3.167 1.00 87.88 160 CYS A CA 1
ATOM 1246 C C . CYS A 1 160 ? 16.907 -8.244 1.807 1.00 87.88 160 CYS A C 1
ATOM 1248 O O . CYS A 1 160 ? 16.728 -7.337 0.986 1.00 87.88 160 CYS A O 1
ATOM 1250 N N . GLU A 1 161 ? 16.479 -9.480 1.581 1.00 89.69 161 GLU A N 1
ATOM 1251 C CA . GLU A 1 161 ? 15.624 -9.922 0.484 1.00 89.69 161 GLU A CA 1
ATOM 1252 C C . GLU A 1 161 ? 14.262 -10.333 1.042 1.00 89.69 161 GLU A C 1
ATOM 1254 O O . GLU A 1 161 ? 14.188 -11.081 2.016 1.00 89.69 161 GLU A O 1
ATOM 1259 N N . PHE A 1 162 ? 13.191 -9.849 0.416 1.00 91.25 162 PHE A N 1
ATOM 1260 C CA . PHE A 1 162 ? 11.812 -10.211 0.720 1.00 91.25 162 PHE A CA 1
ATOM 1261 C C . PHE A 1 162 ? 11.209 -10.989 -0.450 1.00 91.25 162 PHE A C 1
ATOM 1263 O O . PHE A 1 162 ? 11.310 -10.550 -1.597 1.00 91.25 162 PHE A O 1
ATOM 1270 N N . ALA A 1 163 ? 10.536 -12.101 -0.165 1.00 87.75 163 ALA A N 1
ATOM 1271 C CA . ALA A 1 163 ? 9.801 -12.882 -1.149 1.00 87.75 163 ALA A CA 1
ATOM 1272 C C . ALA A 1 163 ? 8.394 -13.242 -0.661 1.00 87.75 163 ALA A C 1
ATOM 1274 O O . ALA A 1 163 ? 8.168 -13.427 0.534 1.00 87.75 163 ALA A O 1
ATOM 1275 N N . MET A 1 164 ? 7.459 -13.388 -1.597 1.00 92.44 164 MET A N 1
ATOM 1276 C CA . MET A 1 164 ? 6.129 -13.952 -1.349 1.00 92.44 164 MET A CA 1
ATOM 1277 C C . MET A 1 164 ? 5.601 -14.652 -2.597 1.00 92.44 164 MET A C 1
ATOM 1279 O O . MET A 1 164 ? 5.877 -14.216 -3.715 1.00 92.44 164 MET A O 1
ATOM 1283 N N . ASP A 1 165 ? 4.781 -15.679 -2.405 1.00 89.75 165 ASP A N 1
ATOM 1284 C CA . ASP A 1 165 ? 3.918 -16.198 -3.459 1.00 89.75 165 ASP A CA 1
ATOM 1285 C C . ASP A 1 165 ? 2.652 -15.343 -3.554 1.00 89.75 165 ASP A C 1
ATOM 1287 O O . ASP A 1 165 ? 2.015 -15.028 -2.542 1.00 89.75 165 ASP A O 1
ATOM 1291 N N . VAL A 1 166 ? 2.263 -15.000 -4.780 1.00 96.12 166 VAL A N 1
ATOM 1292 C CA . VAL A 1 166 ? 1.035 -14.265 -5.078 1.00 96.12 166 VAL A CA 1
ATOM 1293 C C . VAL A 1 166 ? 0.239 -14.945 -6.187 1.00 96.12 166 VAL A C 1
ATOM 1295 O O . VAL A 1 166 ? 0.796 -15.440 -7.169 1.00 96.12 166 VAL A O 1
ATOM 1298 N N . ASP A 1 167 ? -1.082 -14.948 -6.033 1.00 98.00 167 ASP A N 1
ATOM 1299 C CA . ASP A 1 167 ? -2.038 -15.270 -7.089 1.00 98.00 167 ASP A CA 1
ATOM 1300 C C . ASP A 1 167 ? -2.936 -14.055 -7.335 1.00 98.00 167 ASP A C 1
ATOM 1302 O O . ASP A 1 167 ? -3.782 -13.720 -6.501 1.00 98.00 167 ASP A O 1
ATOM 1306 N N . SER A 1 168 ? -2.728 -13.401 -8.479 1.00 97.94 168 SER A N 1
ATOM 1307 C CA . SER A 1 168 ? -3.524 -12.266 -8.963 1.00 97.94 168 SER A CA 1
ATOM 1308 C C . SER A 1 168 ? -4.380 -12.629 -10.187 1.00 97.94 168 SER A C 1
ATOM 1310 O O . SER A 1 168 ? -4.878 -11.733 -10.866 1.00 97.94 168 SER A O 1
ATOM 1312 N N . SER A 1 169 ? -4.567 -13.922 -10.489 1.00 98.31 169 SER A N 1
ATOM 1313 C CA . SER A 1 169 ? -5.256 -14.396 -11.706 1.00 98.31 169 SER A CA 1
ATOM 1314 C C . SER A 1 169 ? -6.721 -13.949 -11.824 1.00 98.31 169 SER A C 1
ATOM 1316 O O . SER A 1 169 ? -7.242 -13.787 -12.933 1.00 98.31 169 SER A O 1
ATOM 1318 N N . GLU A 1 170 ? -7.362 -13.684 -10.685 1.00 98.50 170 GLU A N 1
ATOM 1319 C CA . GLU A 1 170 ? -8.742 -13.202 -10.549 1.00 98.50 170 GLU A CA 1
ATOM 1320 C C . GLU A 1 170 ? -8.802 -11.742 -10.048 1.00 98.50 170 GLU A C 1
ATOM 1322 O O . GLU A 1 170 ? -9.840 -11.281 -9.569 1.00 98.50 170 GLU A O 1
ATOM 1327 N N . VAL A 1 171 ? -7.697 -10.997 -10.177 1.00 98.69 171 VAL A N 1
ATOM 1328 C CA . VAL A 1 171 ? -7.656 -9.535 -10.029 1.00 98.69 171 VAL A CA 1
ATOM 1329 C C . VAL A 1 171 ? -7.707 -8.926 -11.433 1.00 98.69 171 VAL A C 1
ATOM 1331 O O . VAL A 1 171 ? -6.833 -9.167 -12.268 1.00 98.69 171 VAL A O 1
ATOM 1334 N N . GLU A 1 172 ? -8.769 -8.179 -11.715 1.00 98.38 172 GLU A N 1
ATOM 1335 C CA . GLU A 1 172 ? -9.130 -7.694 -13.054 1.00 98.38 172 GLU A CA 1
ATOM 1336 C C . GLU A 1 172 ? -8.741 -6.221 -13.268 1.00 98.38 172 GLU A C 1
ATOM 1338 O O . GLU A 1 172 ? -8.291 -5.547 -12.343 1.00 98.38 172 GLU A O 1
ATOM 1343 N N . CYS A 1 173 ? -8.926 -5.707 -14.489 1.00 98.56 173 CYS A N 1
ATOM 1344 C CA . CYS A 1 173 ? -8.786 -4.272 -14.768 1.00 98.56 173 CYS A CA 1
ATOM 1345 C C . CYS A 1 173 ? -9.635 -3.427 -13.804 1.00 98.56 173 CYS A C 1
ATOM 1347 O O . CYS A 1 173 ? -10.808 -3.741 -13.585 1.00 98.56 173 CYS A O 1
ATOM 1349 N N . GLY A 1 174 ? -9.073 -2.341 -13.268 1.00 98.25 174 GLY A N 1
ATOM 1350 C CA . GLY A 1 174 ? -9.739 -1.502 -12.264 1.00 98.25 174 GLY A CA 1
ATOM 1351 C C . GLY A 1 174 ? -9.640 -2.016 -10.818 1.00 98.25 174 GLY A C 1
ATOM 1352 O O . GLY A 1 174 ? -10.095 -1.334 -9.902 1.00 98.25 174 GLY A O 1
ATOM 1353 N N . MET A 1 175 ? -9.041 -3.191 -10.595 1.00 98.75 175 MET A N 1
ATOM 1354 C CA . MET A 1 175 ? -8.739 -3.742 -9.268 1.00 98.75 175 MET A CA 1
ATOM 1355 C C . MET A 1 175 ? -7.232 -3.692 -8.994 1.00 98.75 175 MET A C 1
ATOM 1357 O O . MET A 1 175 ? -6.428 -3.682 -9.926 1.00 98.75 175 MET A O 1
ATOM 1361 N N . ASN A 1 176 ? -6.850 -3.738 -7.719 1.00 98.88 176 ASN A N 1
ATOM 1362 C CA . ASN A 1 176 ? -5.469 -3.903 -7.271 1.00 98.88 176 ASN A CA 1
ATOM 1363 C C . ASN A 1 176 ? -5.432 -4.808 -6.034 1.00 98.88 176 ASN A C 1
ATOM 1365 O O . ASN A 1 176 ? -6.071 -4.523 -5.019 1.00 98.88 176 ASN A O 1
ATOM 1369 N N . GLY A 1 177 ? -4.722 -5.929 -6.141 1.00 98.75 177 GLY A N 1
ATOM 1370 C CA . GLY A 1 177 ? -4.397 -6.796 -5.014 1.00 98.75 177 GLY A CA 1
ATOM 1371 C C . GLY A 1 177 ? -3.001 -6.452 -4.527 1.00 98.75 177 GLY A C 1
ATOM 1372 O O . GLY A 1 177 ? -2.037 -6.978 -5.083 1.00 98.75 177 GLY A O 1
ATOM 1373 N N . ALA A 1 178 ? -2.899 -5.588 -3.516 1.00 98.81 178 ALA A N 1
ATOM 1374 C CA . ALA A 1 178 ? -1.635 -4.982 -3.119 1.00 98.81 178 ALA A CA 1
ATOM 1375 C C . ALA A 1 178 ? -0.981 -5.646 -1.897 1.00 98.81 178 ALA A C 1
ATOM 1377 O O . ALA A 1 178 ? -1.653 -6.111 -0.972 1.00 98.81 178 ALA A O 1
ATOM 1378 N N . MET A 1 179 ? 0.350 -5.650 -1.874 1.00 98.19 179 MET A N 1
ATOM 1379 C CA . MET A 1 179 ? 1.157 -5.962 -0.696 1.00 98.19 179 MET A CA 1
ATOM 1380 C C . MET A 1 179 ? 2.326 -4.983 -0.600 1.00 98.19 179 MET A C 1
ATOM 1382 O O . MET A 1 179 ? 3.070 -4.773 -1.561 1.00 98.19 179 MET A O 1
ATOM 1386 N N . TYR A 1 180 ? 2.451 -4.363 0.569 1.00 98.81 180 TYR A N 1
ATOM 1387 C CA . TYR A 1 180 ? 3.254 -3.163 0.763 1.00 98.81 180 TYR A CA 1
ATOM 1388 C C . TYR A 1 180 ? 3.674 -2.994 2.228 1.00 98.81 180 TYR A C 1
ATOM 1390 O O . TYR A 1 180 ? 3.224 -3.725 3.118 1.00 98.81 180 TYR A O 1
ATOM 1398 N N . PHE A 1 181 ? 4.590 -2.061 2.472 1.00 98.75 181 PHE A N 1
ATOM 1399 C CA . PHE A 1 181 ? 5.187 -1.803 3.779 1.00 98.75 181 PHE A CA 1
ATOM 1400 C C . PHE A 1 181 ? 5.070 -0.331 4.164 1.00 98.75 181 PHE A C 1
ATOM 1402 O O . PHE A 1 181 ? 5.576 0.529 3.454 1.00 98.75 181 PHE A O 1
ATOM 1409 N N . ILE A 1 182 ? 4.542 -0.043 5.351 1.00 98.69 182 ILE A N 1
ATOM 1410 C CA . ILE A 1 182 ? 4.246 1.325 5.820 1.00 98.69 182 ILE A CA 1
ATOM 1411 C C . ILE A 1 182 ? 4.822 1.604 7.210 1.00 98.69 182 ILE A C 1
ATOM 1413 O O . ILE A 1 182 ? 4.863 0.712 8.064 1.00 98.69 182 ILE A O 1
ATOM 1417 N N . GLU A 1 183 ? 5.268 2.840 7.455 1.00 98.06 183 GLU A N 1
ATOM 1418 C CA . GLU A 1 183 ? 5.929 3.259 8.706 1.00 98.06 183 GLU A CA 1
ATOM 1419 C C . GLU A 1 183 ? 4.947 3.498 9.884 1.00 98.06 183 GLU A C 1
ATOM 1421 O O . GLU A 1 183 ? 5.004 4.498 10.606 1.00 98.06 183 GLU A O 1
ATOM 1426 N N . MET A 1 184 ? 4.021 2.558 10.094 1.00 98.38 184 MET A N 1
ATOM 1427 C CA . MET A 1 184 ? 3.099 2.546 11.234 1.00 98.38 184 MET A CA 1
ATOM 1428 C C . MET A 1 184 ? 3.818 2.220 12.554 1.00 98.38 184 MET A C 1
ATOM 1430 O O . MET A 1 184 ? 4.721 1.383 12.616 1.00 98.38 184 MET A O 1
ATOM 1434 N N . ALA A 1 185 ? 3.336 2.791 13.661 1.00 97.56 185 ALA A N 1
ATOM 1435 C CA . ALA A 1 185 ? 3.784 2.407 15.000 1.00 97.56 185 ALA A CA 1
ATOM 1436 C C . ALA A 1 185 ? 3.410 0.946 15.324 1.00 97.56 185 ALA A C 1
ATOM 1438 O O . ALA A 1 185 ? 2.268 0.537 15.115 1.00 97.56 185 ALA A O 1
ATOM 1439 N N . ALA A 1 186 ? 4.334 0.177 15.918 1.00 97.12 186 ALA A N 1
ATOM 1440 C CA . ALA A 1 186 ? 4.133 -1.249 16.219 1.00 97.12 186 ALA A CA 1
ATOM 1441 C C . ALA A 1 186 ? 2.856 -1.539 17.025 1.00 97.12 186 ALA A C 1
ATOM 1443 O O . ALA A 1 186 ? 2.136 -2.479 16.716 1.00 97.12 186 ALA A O 1
ATOM 1444 N N . ASN A 1 187 ? 2.528 -0.718 18.024 1.00 97.56 187 ASN A N 1
ATOM 1445 C CA . ASN A 1 187 ? 1.322 -0.884 18.842 1.00 97.56 187 ASN A CA 1
ATOM 1446 C C . ASN A 1 187 ? 0.040 -0.330 18.174 1.00 97.56 187 ASN A C 1
ATOM 1448 O O . ASN A 1 187 ? -0.999 -0.228 18.827 1.00 97.56 187 ASN A O 1
ATOM 1452 N N . GLY A 1 188 ? 0.098 0.092 16.906 1.00 98.25 188 GLY A N 1
ATOM 1453 C CA . GLY A 1 188 ? -0.996 0.750 16.185 1.00 98.25 188 GLY A CA 1
ATOM 1454 C C . GLY A 1 188 ? -1.399 2.110 16.749 1.00 98.25 188 GLY A C 1
ATOM 1455 O O . GLY A 1 188 ? -2.552 2.513 16.600 1.00 98.25 188 GLY A O 1
ATOM 1456 N N . GLY A 1 189 ? -0.488 2.795 17.445 1.00 97.31 189 GLY A N 1
ATOM 1457 C CA . GLY A 1 189 ? -0.767 4.064 18.116 1.00 97.31 189 GLY A CA 1
ATOM 1458 C C . GLY A 1 189 ? -1.607 3.907 19.385 1.00 97.31 189 GLY A C 1
ATOM 1459 O O . GLY A 1 189 ? -2.327 4.834 19.751 1.00 97.31 189 GLY A O 1
ATOM 1460 N N . LYS A 1 190 ? -1.577 2.734 20.034 1.00 97.56 190 LYS A N 1
ATOM 1461 C CA . LYS A 1 190 ? -2.213 2.516 21.343 1.00 97.56 190 LYS A CA 1
ATOM 1462 C C . LYS A 1 190 ? -1.688 3.530 22.364 1.00 97.56 190 LYS A C 1
ATOM 1464 O O . LYS A 1 190 ? -0.510 3.884 22.330 1.00 97.56 190 LYS A O 1
ATOM 1469 N N . ASP A 1 191 ? -2.574 3.990 23.240 1.00 95.50 191 ASP A N 1
ATOM 1470 C CA . ASP A 1 191 ? -2.345 5.029 24.256 1.00 95.50 191 ASP A CA 1
ATOM 1471 C C . ASP A 1 191 ? -2.054 6.446 23.699 1.00 95.50 191 ASP A C 1
ATOM 1473 O O . ASP A 1 191 ? -1.883 7.389 24.474 1.00 95.50 191 ASP A O 1
ATOM 1477 N N . ALA A 1 192 ? -2.070 6.649 22.373 1.00 94.19 192 ALA A N 1
ATOM 1478 C CA . ALA A 1 192 ? -2.180 7.984 21.786 1.00 94.19 192 ALA A CA 1
ATOM 1479 C C . ALA A 1 192 ? -3.647 8.445 21.838 1.00 94.19 192 ALA A C 1
ATOM 1481 O O . ALA A 1 192 ? -4.535 7.740 21.357 1.00 94.19 192 ALA A O 1
ATOM 1482 N N . GLY A 1 193 ? -3.911 9.622 22.415 1.00 95.50 193 GLY A N 1
ATOM 1483 C CA . GLY A 1 193 ? -5.273 10.150 22.564 1.00 95.50 193 GLY A CA 1
ATOM 1484 C C . GLY A 1 193 ? -6.181 9.182 23.331 1.00 95.50 193 GLY A C 1
ATOM 1485 O O . GLY A 1 193 ? -5.836 8.739 24.424 1.00 95.50 193 GLY A O 1
ATOM 1486 N N . TYR A 1 194 ? -7.324 8.828 22.739 1.00 97.25 194 TYR A N 1
ATOM 1487 C CA . TYR A 1 194 ? -8.261 7.833 23.274 1.00 97.25 194 TYR A CA 1
ATOM 1488 C C . TYR A 1 194 ? -8.108 6.437 22.636 1.00 97.25 194 TYR A C 1
ATOM 1490 O O . TYR A 1 194 ? -8.989 5.591 22.784 1.00 97.25 194 TYR A O 1
ATOM 1498 N N . ASN A 1 195 ? -6.998 6.143 21.941 1.00 98.25 195 ASN A N 1
ATOM 1499 C CA . ASN A 1 195 ? -6.793 4.831 21.319 1.00 98.25 195 ASN A CA 1
ATOM 1500 C C . ASN A 1 195 ? -6.466 3.727 22.343 1.00 98.25 195 ASN A C 1
ATOM 1502 O O . ASN A 1 195 ? -5.308 3.359 22.546 1.00 98.25 195 ASN A O 1
ATOM 1506 N N . ALA A 1 196 ? -7.502 3.139 22.937 1.00 97.31 196 ALA A N 1
ATOM 1507 C CA . ALA A 1 196 ? -7.386 1.935 23.761 1.00 97.31 196 ALA A CA 1
ATOM 1508 C C . ALA A 1 196 ? -7.298 0.628 22.938 1.00 97.31 196 ALA A C 1
ATOM 1510 O O . ALA A 1 196 ? -7.016 -0.434 23.499 1.00 97.31 196 ALA A O 1
ATOM 1511 N N . ALA A 1 197 ? -7.561 0.683 21.627 1.00 98.06 197 ALA A N 1
ATOM 1512 C CA . ALA A 1 197 ? -7.737 -0.491 20.775 1.00 98.06 197 ALA A CA 1
ATOM 1513 C C . ALA A 1 197 ? -6.402 -1.020 20.214 1.00 98.06 197 ALA A C 1
ATOM 1515 O O . ALA A 1 197 ? -6.095 -2.204 20.369 1.00 98.06 197 ALA A O 1
ATOM 1516 N N . GLY A 1 198 ? -5.577 -0.145 19.633 1.00 98.44 198 GLY A N 1
ATOM 1517 C CA . GLY A 1 198 ? -4.237 -0.482 19.143 1.00 98.44 198 GLY A CA 1
ATOM 1518 C C . GLY A 1 198 ? -4.198 -1.485 17.980 1.00 98.44 198 GLY A C 1
ATOM 1519 O O . GLY A 1 198 ? -5.210 -1.798 17.343 1.00 98.44 198 GLY A O 1
ATOM 1520 N N . ALA A 1 199 ? -3.008 -2.043 17.731 1.00 97.94 199 ALA A N 1
ATOM 1521 C CA . ALA A 1 199 ? -2.753 -2.990 16.640 1.00 97.94 199 ALA A CA 1
ATOM 1522 C C . ALA A 1 199 ? -3.702 -4.201 16.644 1.00 97.94 199 ALA A C 1
ATOM 1524 O O . ALA A 1 199 ? -4.099 -4.684 15.586 1.00 97.94 199 ALA A O 1
ATOM 1525 N N . LYS A 1 200 ? -4.163 -4.628 17.826 1.00 96.62 200 LYS A N 1
ATOM 1526 C CA . LYS A 1 200 ? -5.168 -5.686 18.021 1.00 96.62 200 LYS A CA 1
ATOM 1527 C C . LYS A 1 200 ? -6.467 -5.487 17.228 1.00 96.62 200 LYS A C 1
ATOM 1529 O O . LYS A 1 200 ? -7.140 -6.464 16.894 1.00 96.62 200 LYS A O 1
ATOM 1534 N N . TYR A 1 201 ? -6.815 -4.236 16.930 1.00 98.31 201 TYR A N 1
ATOM 1535 C CA . TYR A 1 201 ? -7.991 -3.844 16.152 1.00 98.31 201 TYR A CA 1
ATOM 1536 C C . TYR A 1 201 ? -7.626 -3.122 14.844 1.00 98.31 201 TYR A C 1
ATOM 1538 O O . TYR A 1 201 ? -8.494 -2.511 14.224 1.00 98.31 201 TYR A O 1
ATOM 1546 N N . GLY A 1 202 ? -6.374 -3.205 14.387 1.00 98.44 202 GLY A N 1
ATOM 1547 C CA . GLY A 1 202 ? -5.975 -2.643 13.097 1.00 98.44 202 GLY A CA 1
ATOM 1548 C C . GLY A 1 202 ? -5.913 -1.111 13.064 1.00 98.44 202 GLY A C 1
ATOM 1549 O O . GLY A 1 202 ? -6.190 -0.526 12.020 1.00 98.44 202 GLY A O 1
ATOM 1550 N N . THR A 1 203 ? -5.627 -0.442 14.189 1.00 98.81 203 THR A N 1
ATOM 1551 C CA . THR A 1 203 ? -5.527 1.031 14.243 1.00 98.81 203 THR A CA 1
ATOM 1552 C C . THR A 1 203 ? -4.160 1.560 13.799 1.00 98.81 203 THR A C 1
ATOM 1554 O O . THR A 1 203 ? -3.168 0.826 13.780 1.00 98.81 203 THR A O 1
ATOM 1557 N N . GLY A 1 204 ? -4.099 2.868 13.529 1.00 98.44 204 GLY A N 1
ATOM 1558 C CA . GLY A 1 204 ? -2.851 3.598 13.276 1.00 98.44 204 GLY A CA 1
ATOM 1559 C C . GLY A 1 204 ? -2.368 3.550 11.829 1.00 98.44 204 GLY A C 1
ATOM 1560 O O . GLY A 1 204 ? -1.178 3.744 11.604 1.00 98.44 204 GLY A O 1
ATOM 1561 N N . TYR A 1 205 ? -3.257 3.246 10.876 1.00 98.81 205 TYR A N 1
ATOM 1562 C CA . TYR A 1 205 ? -2.926 3.225 9.451 1.00 98.81 205 TYR A CA 1
ATOM 1563 C C . TYR A 1 205 ? -2.511 4.611 8.952 1.00 98.81 205 TYR A C 1
ATOM 1565 O O . TYR A 1 205 ? -3.080 5.628 9.352 1.00 98.81 205 TYR A O 1
ATOM 1573 N N . CYS A 1 206 ? -1.522 4.608 8.070 1.00 98.81 206 CYS A N 1
ATOM 1574 C CA . CYS A 1 206 ? -1.010 5.740 7.323 1.00 98.81 206 CYS A CA 1
ATOM 1575 C C . CYS A 1 206 ? -0.339 5.206 6.058 1.00 98.81 206 CYS A C 1
ATOM 1577 O O . CYS A 1 206 ? 0.077 4.046 6.033 1.00 98.81 206 CYS A O 1
ATOM 1579 N N . ASP A 1 207 ? -0.218 6.052 5.045 1.00 98.75 207 ASP A N 1
ATOM 1580 C CA . ASP A 1 207 ? 0.518 5.759 3.817 1.00 98.75 207 ASP A CA 1
ATOM 1581 C C . ASP A 1 207 ? 1.004 7.068 3.162 1.00 98.75 207 ASP A C 1
ATOM 1583 O O . ASP A 1 207 ? 0.812 8.156 3.731 1.00 98.75 207 ASP A O 1
ATOM 1587 N N . ALA A 1 208 ? 1.663 6.995 2.003 1.00 98.75 208 ALA A N 1
ATOM 1588 C CA . ALA A 1 208 ? 2.245 8.179 1.376 1.00 98.75 208 ALA A CA 1
ATOM 1589 C C . ALA A 1 208 ? 1.208 9.080 0.686 1.00 98.75 208 ALA A C 1
ATOM 1591 O O . ALA A 1 208 ? 1.497 10.242 0.399 1.00 98.75 208 ALA A O 1
ATOM 1592 N N . GLN A 1 209 ? -0.024 8.609 0.471 1.00 98.56 209 GLN A N 1
ATOM 1593 C CA . GLN A 1 209 ? -1.117 9.424 -0.065 1.00 98.56 209 GLN A CA 1
ATOM 1594 C C . GLN A 1 209 ? -1.740 10.352 0.990 1.00 98.56 209 GLN A C 1
ATOM 1596 O O . GLN A 1 209 ? -2.575 11.189 0.631 1.00 98.56 209 GLN A O 1
ATOM 1601 N N . CYS A 1 210 ? -1.327 10.257 2.262 1.00 98.62 210 CYS A N 1
ATOM 1602 C CA . CYS A 1 210 ? -1.884 11.006 3.396 1.00 98.62 210 CYS A CA 1
ATOM 1603 C C . CYS A 1 210 ? -3.425 10.881 3.526 1.00 98.62 210 CYS A C 1
ATOM 1605 O O . CYS A 1 210 ? -4.116 11.896 3.617 1.00 98.62 210 CYS A O 1
ATOM 1607 N N . PRO A 1 211 ? -4.001 9.666 3.525 1.00 98.25 211 PRO A N 1
ATOM 1608 C CA . PRO A 1 211 ? -5.433 9.409 3.378 1.00 98.25 211 PRO A CA 1
ATOM 1609 C C . PRO A 1 211 ? -6.314 10.107 4.417 1.00 98.25 211 PRO A C 1
ATOM 1611 O O . PRO A 1 211 ? -6.117 9.981 5.628 1.00 98.25 211 PRO A O 1
ATOM 1614 N N . HIS A 1 212 ? -7.343 10.792 3.914 1.00 98.50 212 HIS A N 1
ATOM 1615 C CA . HIS A 1 212 ? -8.377 11.477 4.696 1.00 98.50 212 HIS A CA 1
ATOM 1616 C C . HIS A 1 212 ? -9.589 10.590 5.034 1.00 98.50 212 HIS A C 1
ATOM 1618 O O . HIS A 1 212 ? -10.452 11.005 5.809 1.00 98.50 212 HIS A O 1
ATOM 1624 N N . ASP A 1 213 ? -9.686 9.383 4.471 1.00 98.00 213 ASP A N 1
ATOM 1625 C CA . ASP A 1 213 ? -10.774 8.431 4.738 1.00 98.00 213 ASP A CA 1
ATOM 1626 C C . ASP A 1 213 ? -10.555 7.606 6.019 1.00 98.00 213 ASP A C 1
ATOM 1628 O O . ASP A 1 213 ? -11.465 6.912 6.484 1.00 98.00 213 ASP A O 1
ATOM 1632 N N . VAL A 1 214 ? -9.366 7.688 6.627 1.00 98.56 214 VAL A N 1
ATOM 1633 C CA . VAL A 1 214 ? -9.052 7.035 7.903 1.00 98.56 214 VAL A CA 1
ATOM 1634 C C . VAL A 1 214 ? -9.947 7.607 9.005 1.00 98.56 214 VAL A C 1
ATOM 1636 O O . VAL A 1 214 ? -9.883 8.791 9.347 1.00 98.56 214 VAL A O 1
ATOM 1639 N N . LYS A 1 215 ? -10.797 6.750 9.580 1.00 98.75 215 LYS A N 1
ATOM 1640 C CA . LYS A 1 215 ? -11.849 7.128 10.540 1.00 98.75 215 LYS A CA 1
ATOM 1641 C C . LYS A 1 215 ? -11.309 7.495 11.922 1.00 98.75 215 LYS A C 1
ATOM 1643 O O . LYS A 1 215 ? -11.944 8.283 12.618 1.00 98.75 215 LYS A O 1
ATOM 1648 N N . PHE A 1 216 ? -10.148 6.967 12.314 1.00 98.69 216 PHE A N 1
ATOM 1649 C CA . PHE A 1 216 ? -9.491 7.287 13.584 1.00 98.69 216 PHE A CA 1
ATOM 1650 C C . PHE A 1 216 ? -7.991 7.525 13.393 1.00 98.69 216 PHE A C 1
ATOM 1652 O O . PHE A 1 216 ? -7.273 6.620 12.974 1.00 98.69 216 PHE A O 1
ATOM 1659 N N . ILE A 1 217 ? -7.514 8.718 13.756 1.00 98.50 217 ILE A N 1
ATOM 1660 C CA . ILE A 1 217 ? -6.108 9.133 13.632 1.00 98.50 217 ILE A CA 1
ATOM 1661 C C . ILE A 1 217 ? -5.658 9.707 14.984 1.00 98.50 217 ILE A C 1
ATOM 1663 O O . ILE A 1 217 ? -6.399 10.456 15.620 1.00 98.50 217 ILE A O 1
ATOM 1667 N N . ASN A 1 218 ? -4.475 9.316 15.470 1.00 96.12 218 ASN A N 1
ATOM 1668 C CA . ASN A 1 218 ? -3.906 9.733 16.768 1.00 96.12 218 ASN A CA 1
ATOM 1669 C C . ASN A 1 218 ? -4.876 9.605 17.968 1.00 96.12 218 ASN A C 1
ATOM 1671 O O . ASN A 1 218 ? -4.863 10.425 18.888 1.00 96.12 218 ASN A O 1
ATOM 1675 N N . GLY A 1 219 ? -5.747 8.588 17.944 1.00 97.25 219 GLY A N 1
ATOM 1676 C CA . GLY A 1 219 ? -6.761 8.354 18.977 1.00 97.25 219 GLY A CA 1
ATOM 1677 C C . GLY A 1 219 ? -7.875 9.396 19.040 1.00 97.25 219 GLY A C 1
ATOM 1678 O O . GLY A 1 219 ? -8.449 9.596 20.108 1.00 97.25 219 GLY A O 1
ATOM 1679 N N . LYS A 1 220 ? -8.171 10.055 17.917 1.00 98.25 220 LYS A N 1
ATOM 1680 C CA . LYS A 1 220 ? -9.333 10.928 17.713 1.00 98.25 220 LYS A CA 1
ATOM 1681 C C . LYS A 1 220 ? -10.135 10.417 16.523 1.00 98.25 220 LYS A C 1
ATOM 1683 O O . LYS A 1 220 ? -9.554 9.881 15.580 1.00 98.25 220 LYS A O 1
ATOM 1688 N N . ALA A 1 221 ? -11.452 10.589 16.539 1.00 98.62 221 ALA A N 1
ATOM 1689 C CA . ALA A 1 221 ? -12.265 10.328 15.359 1.00 98.62 221 ALA A CA 1
ATOM 1690 C C . ALA A 1 221 ? -12.036 11.433 14.326 1.00 98.62 221 ALA A C 1
ATOM 1692 O O . ALA A 1 221 ? -12.002 12.614 14.670 1.00 98.62 221 ALA A O 1
ATOM 1693 N N . ASN A 1 222 ? -11.956 11.090 13.046 1.00 98.56 222 ASN A N 1
ATOM 1694 C CA . ASN A 1 222 ? -11.801 12.069 11.969 1.00 98.56 222 ASN A CA 1
ATOM 1695 C C . ASN A 1 222 ? -13.138 12.769 11.616 1.00 98.56 222 ASN A C 1
ATOM 1697 O O . ASN A 1 222 ? -13.351 13.199 10.488 1.00 98.56 222 ASN A O 1
ATOM 1701 N N . SER A 1 223 ? -14.070 12.874 12.574 1.00 98.38 223 SER A N 1
ATOM 1702 C CA . SER A 1 223 ? -15.442 13.364 12.365 1.00 98.38 223 SER A CA 1
ATOM 1703 C C . SER A 1 223 ? -15.526 14.866 12.063 1.00 98.38 223 SER A C 1
ATOM 1705 O O . SER A 1 223 ? -16.503 15.334 11.473 1.00 98.38 223 SER A O 1
ATOM 1707 N N . LYS A 1 224 ? -14.496 15.642 12.430 1.00 97.88 224 LYS A N 1
ATOM 1708 C CA . LYS A 1 224 ? -14.410 17.078 12.135 1.00 97.88 224 LYS A CA 1
ATOM 1709 C C . LYS A 1 224 ? -14.463 17.307 10.623 1.00 97.88 224 LYS A C 1
ATOM 1711 O O . LYS A 1 224 ? -13.617 16.805 9.893 1.00 97.88 224 LYS A O 1
ATOM 1716 N N . ASN A 1 225 ? -15.421 18.123 10.179 1.00 96.44 225 ASN A N 1
ATOM 1717 C CA . ASN A 1 225 ? -15.680 18.440 8.767 1.00 96.44 225 ASN A CA 1
ATOM 1718 C C . ASN A 1 225 ? -15.847 17.205 7.858 1.00 96.44 225 ASN A C 1
ATOM 1720 O O . ASN A 1 225 ? -15.624 17.313 6.652 1.00 96.44 225 ASN A O 1
ATOM 1724 N N . TRP A 1 226 ? -16.234 16.054 8.419 1.00 98.31 226 TRP A N 1
ATOM 1725 C CA . TRP A 1 226 ? -16.409 14.831 7.646 1.00 98.31 226 TRP A CA 1
ATOM 1726 C C . TRP A 1 226 ? -17.482 15.006 6.567 1.00 98.31 226 TRP A C 1
ATOM 1728 O O . TRP A 1 226 ? -18.597 15.451 6.851 1.00 98.31 226 TRP A O 1
ATOM 1738 N N . LYS A 1 227 ? -17.144 14.638 5.330 1.00 96.75 227 LYS A N 1
ATOM 1739 C CA . LYS A 1 227 ? -18.037 14.671 4.164 1.00 96.75 227 LYS A CA 1
ATOM 1740 C C . LYS A 1 227 ? -18.095 13.285 3.504 1.00 96.75 227 LYS A C 1
ATOM 1742 O O . LYS A 1 227 ? -17.043 12.669 3.347 1.00 96.75 227 LYS A O 1
ATOM 1747 N N . PRO A 1 228 ? -19.268 12.799 3.058 1.00 96.88 228 PRO A N 1
ATOM 1748 C CA . PRO A 1 228 ? -19.364 11.686 2.113 1.00 96.88 228 PRO A CA 1
ATOM 1749 C C . PRO A 1 228 ? -18.405 11.837 0.925 1.00 96.88 228 PRO A C 1
ATOM 1751 O O . PRO A 1 228 ? -18.251 12.942 0.394 1.00 96.88 228 PRO A O 1
ATOM 1754 N N . HIS A 1 229 ? -17.772 10.745 0.485 1.00 94.56 229 HIS A N 1
ATOM 1755 C CA . HIS A 1 229 ? -16.856 10.804 -0.654 1.00 94.56 229 HIS A CA 1
ATOM 1756 C C . HIS A 1 229 ? -17.661 11.046 -1.942 1.00 94.56 229 HIS A C 1
ATOM 1758 O O . HIS A 1 229 ? -18.509 10.217 -2.281 1.00 94.56 229 HIS A O 1
ATOM 1764 N N . PRO A 1 230 ? -17.427 12.137 -2.696 1.00 90.75 230 PRO A N 1
ATOM 1765 C CA . PRO A 1 230 ? -18.318 12.544 -3.789 1.00 90.75 230 PRO A CA 1
ATOM 1766 C C . PRO A 1 230 ? -18.348 11.553 -4.963 1.00 90.75 230 PRO A C 1
ATOM 1768 O O . PRO A 1 230 ? -19.290 11.576 -5.754 1.00 90.75 230 PRO A O 1
ATOM 1771 N N . LYS A 1 231 ? -17.332 10.686 -5.067 1.00 90.25 231 LYS A N 1
ATOM 1772 C CA . LYS A 1 231 ? -17.222 9.623 -6.076 1.00 90.25 231 LYS A CA 1
ATOM 1773 C C . LYS A 1 231 ? -17.571 8.214 -5.547 1.00 90.25 231 LYS A C 1
ATOM 1775 O O . LYS A 1 231 ? -17.656 7.290 -6.352 1.00 90.25 231 LYS A O 1
ATOM 1780 N N . ASP A 1 232 ? -17.781 8.001 -4.236 1.00 91.38 232 ASP A N 1
ATOM 1781 C CA . ASP A 1 232 ? -18.120 6.653 -3.727 1.00 91.38 232 ASP A CA 1
ATOM 1782 C C . ASP A 1 232 ? -19.607 6.326 -3.911 1.00 91.38 232 ASP A C 1
ATOM 1784 O O . ASP A 1 232 ? -20.457 6.618 -3.068 1.00 91.38 232 ASP A O 1
ATOM 1788 N N . PHE A 1 233 ? -19.918 5.630 -5.001 1.00 87.38 233 PHE A N 1
ATOM 1789 C CA . PHE A 1 233 ? -21.270 5.152 -5.288 1.00 87.38 233 PHE A CA 1
ATOM 1790 C C . PHE A 1 233 ? -21.812 4.132 -4.267 1.00 87.38 233 PHE A C 1
ATOM 1792 O O . PHE A 1 233 ? -23.028 3.927 -4.230 1.00 87.38 233 PHE A O 1
ATOM 1799 N N . SER A 1 234 ? -20.962 3.493 -3.448 1.00 88.06 234 SER A N 1
ATOM 1800 C CA . SER A 1 234 ? -21.415 2.567 -2.397 1.00 88.06 234 SER A CA 1
ATOM 1801 C C . SER A 1 234 ? -21.915 3.276 -1.135 1.00 88.06 234 SER A C 1
ATOM 1803 O O . SER A 1 234 ? -22.632 2.651 -0.358 1.00 88.06 234 SER A O 1
ATOM 1805 N N . ASN A 1 235 ? -21.611 4.566 -0.947 1.00 91.62 235 ASN A N 1
ATOM 1806 C CA . ASN A 1 235 ? -21.915 5.329 0.272 1.00 91.62 235 ASN A CA 1
ATOM 1807 C C . ASN A 1 235 ? -21.375 4.662 1.552 1.00 91.62 235 ASN A C 1
ATOM 1809 O O . ASN A 1 235 ? -22.076 4.531 2.552 1.00 91.62 235 ASN A O 1
ATOM 1813 N N . THR A 1 236 ? -20.119 4.223 1.495 1.00 90.81 236 THR A N 1
ATOM 1814 C CA . THR A 1 236 ? -19.406 3.482 2.553 1.00 90.81 236 THR A CA 1
ATOM 1815 C C . THR A 1 236 ? -18.193 4.226 3.121 1.00 90.81 236 THR A C 1
ATOM 1817 O O . THR A 1 236 ? -17.722 3.912 4.219 1.00 90.81 236 THR A O 1
ATOM 1820 N N . MET A 1 237 ? -17.699 5.241 2.405 1.00 93.69 237 MET A N 1
ATOM 1821 C CA . MET A 1 237 ? -16.572 6.076 2.825 1.00 93.69 237 MET A CA 1
ATOM 1822 C C . MET A 1 237 ? -16.848 7.577 2.698 1.00 93.69 237 MET A C 1
ATOM 1824 O O . MET A 1 237 ? -17.749 8.032 1.984 1.00 93.69 237 MET A O 1
ATOM 1828 N N . GLY A 1 238 ? -16.022 8.345 3.394 1.00 96.31 238 GLY A N 1
ATOM 1829 C CA . GLY A 1 238 ? -16.009 9.798 3.398 1.00 96.31 238 GLY A CA 1
ATOM 1830 C C . GLY A 1 238 ? -14.595 10.316 3.613 1.00 96.31 238 GLY A C 1
ATOM 1831 O O . GLY A 1 238 ? -13.646 9.542 3.631 1.00 96.31 238 GLY A O 1
ATOM 1832 N N . LEU A 1 239 ? -14.471 11.630 3.743 1.00 97.56 239 LEU A N 1
ATOM 1833 C CA . LEU A 1 239 ? -13.212 12.343 3.917 1.00 97.56 239 LEU A CA 1
ATOM 1834 C C . LEU A 1 239 ? -13.331 13.232 5.150 1.00 97.56 239 LEU A C 1
ATOM 1836 O O . LEU A 1 239 ? -14.230 14.076 5.214 1.00 97.56 239 LEU A O 1
ATOM 1840 N N . GLY A 1 240 ? -12.436 13.045 6.113 1.00 97.81 240 GLY A N 1
ATOM 1841 C CA . GLY A 1 240 ? -12.312 13.889 7.293 1.00 97.81 240 GLY A CA 1
ATOM 1842 C C . GLY A 1 240 ? -11.398 15.092 7.077 1.00 97.81 240 GLY A C 1
ATOM 1843 O O . GLY A 1 240 ? -10.863 15.330 5.994 1.00 97.81 240 GLY A O 1
ATOM 1844 N N . HIS A 1 241 ? -11.217 15.882 8.132 1.00 97.81 241 HIS A N 1
ATOM 1845 C CA . HIS A 1 241 ? -10.357 17.067 8.095 1.00 97.81 241 HIS A CA 1
ATOM 1846 C C . HIS A 1 241 ? -8.855 16.752 8.107 1.00 97.81 241 HIS A C 1
ATOM 1848 O O . HIS A 1 241 ? -8.078 17.570 7.618 1.00 97.81 241 HIS A O 1
ATOM 1854 N N . TYR A 1 242 ? -8.460 15.619 8.686 1.00 98.50 242 TYR A N 1
ATOM 1855 C CA . TYR A 1 242 ? -7.064 15.216 8.846 1.00 98.50 242 TYR A CA 1
ATOM 1856 C C . TYR A 1 242 ? -6.712 14.071 7.896 1.00 98.50 242 TYR A C 1
ATOM 1858 O O . TYR A 1 242 ? -7.532 13.171 7.708 1.00 98.50 242 TYR A O 1
ATOM 1866 N N . GLY A 1 243 ? -5.488 14.083 7.371 1.00 98.56 243 GLY A N 1
ATOM 1867 C CA . GLY A 1 243 ? -4.890 12.956 6.656 1.00 98.56 243 GLY A CA 1
ATOM 1868 C C . GLY A 1 243 ? -3.875 12.205 7.525 1.00 98.56 243 GLY A C 1
ATOM 1869 O O . GLY A 1 243 ? -3.349 12.759 8.497 1.00 98.56 243 GLY A O 1
ATOM 1870 N N . ALA A 1 244 ? -3.594 10.943 7.191 1.00 98.50 244 ALA A N 1
ATOM 1871 C CA . ALA A 1 244 ? -2.627 10.097 7.900 1.00 98.50 244 ALA A CA 1
ATOM 1872 C C . ALA A 1 244 ? -1.414 9.750 7.014 1.00 98.50 244 ALA A C 1
ATOM 1874 O O . ALA A 1 244 ? -1.432 8.764 6.286 1.00 98.50 244 ALA A O 1
ATOM 1875 N N . CYS A 1 245 ? -0.356 10.557 7.082 1.00 98.81 245 CYS A N 1
ATOM 1876 C CA . CYS A 1 245 ? 0.864 10.389 6.288 1.00 98.81 245 CYS A CA 1
ATOM 1877 C C . CYS A 1 245 ? 1.866 9.432 6.953 1.00 98.81 245 CYS A C 1
ATOM 1879 O O . CYS A 1 245 ? 2.099 9.537 8.159 1.00 98.81 245 CYS A O 1
ATOM 1881 N N . CYS A 1 246 ? 2.530 8.574 6.180 1.00 98.81 246 CYS A N 1
ATOM 1882 C CA . CYS A 1 246 ? 3.848 8.021 6.514 1.00 98.81 246 CYS A CA 1
ATOM 1883 C C . CYS A 1 246 ? 4.536 7.454 5.266 1.00 98.81 246 CYS A C 1
ATOM 1885 O O . CYS A 1 246 ? 3.900 7.281 4.233 1.00 98.81 246 CYS A O 1
ATOM 1887 N N . ALA A 1 247 ? 5.837 7.170 5.354 1.00 98.81 247 ALA A N 1
ATOM 1888 C CA . ALA A 1 247 ? 6.573 6.600 4.231 1.00 98.81 247 ALA A CA 1
ATOM 1889 C C . ALA A 1 247 ? 6.128 5.159 3.928 1.00 98.81 247 ALA A C 1
ATOM 1891 O O . ALA A 1 247 ? 5.838 4.363 4.830 1.00 98.81 247 ALA A O 1
ATOM 1892 N N . GLU A 1 248 ? 6.134 4.829 2.641 1.00 98.88 248 GLU A N 1
ATOM 1893 C CA . GLU A 1 248 ? 5.509 3.640 2.067 1.00 98.88 248 GLU A CA 1
ATOM 1894 C C . GLU A 1 248 ? 6.451 2.969 1.057 1.00 98.88 248 GLU A C 1
ATOM 1896 O O . GLU A 1 248 ? 7.265 3.615 0.400 1.00 98.88 248 GLU A O 1
ATOM 1901 N N . MET A 1 249 ? 6.403 1.642 0.990 1.00 98.81 249 MET A N 1
ATOM 1902 C CA . MET A 1 249 ? 7.200 0.833 0.074 1.00 98.81 249 MET A CA 1
ATOM 1903 C C . MET A 1 249 ? 6.323 -0.266 -0.517 1.00 98.81 249 MET A C 1
ATOM 1905 O O . MET A 1 249 ? 6.108 -1.319 0.096 1.00 98.81 249 MET A O 1
ATOM 1909 N N . ASP A 1 250 ? 5.863 -0.027 -1.735 1.00 98.88 250 ASP A N 1
ATOM 1910 C CA . ASP A 1 250 ? 5.014 -0.926 -2.493 1.00 98.88 250 ASP A CA 1
ATOM 1911 C C . ASP A 1 250 ? 5.831 -2.041 -3.119 1.00 98.88 250 ASP A C 1
ATOM 1913 O O . ASP A 1 250 ? 6.579 -1.858 -4.084 1.00 98.88 250 ASP A O 1
ATOM 1917 N N . ILE A 1 251 ? 5.695 -3.238 -2.557 1.00 98.62 251 ILE A N 1
ATOM 1918 C CA . ILE A 1 251 ? 6.314 -4.441 -3.110 1.00 98.62 251 ILE A CA 1
ATOM 1919 C C . ILE A 1 251 ? 5.535 -4.888 -4.339 1.00 98.62 251 ILE A C 1
ATOM 1921 O O . ILE A 1 251 ? 6.117 -5.313 -5.338 1.00 98.62 251 ILE A O 1
ATOM 1925 N N . TRP A 1 252 ? 4.217 -4.827 -4.254 1.00 98.69 252 TRP A N 1
ATOM 1926 C CA . TRP A 1 252 ? 3.334 -5.388 -5.246 1.00 98.69 252 TRP A CA 1
ATOM 1927 C C . TRP A 1 252 ? 2.058 -4.578 -5.286 1.00 98.69 252 TRP A C 1
ATOM 1929 O O . TRP A 1 252 ? 1.203 -4.745 -4.427 1.00 98.69 252 TRP A O 1
ATOM 1939 N N . GLU A 1 253 ? 1.922 -3.752 -6.310 1.00 98.88 253 GLU A N 1
ATOM 1940 C CA . GLU A 1 253 ? 0.622 -3.279 -6.762 1.00 98.88 253 GLU A CA 1
ATOM 1941 C C . GLU A 1 253 ? 0.352 -3.936 -8.102 1.00 98.88 253 GLU A C 1
ATOM 1943 O O . GLU A 1 253 ? 1.186 -3.859 -9.011 1.00 98.88 253 GLU A O 1
ATOM 1948 N N . ALA A 1 254 ? -0.752 -4.6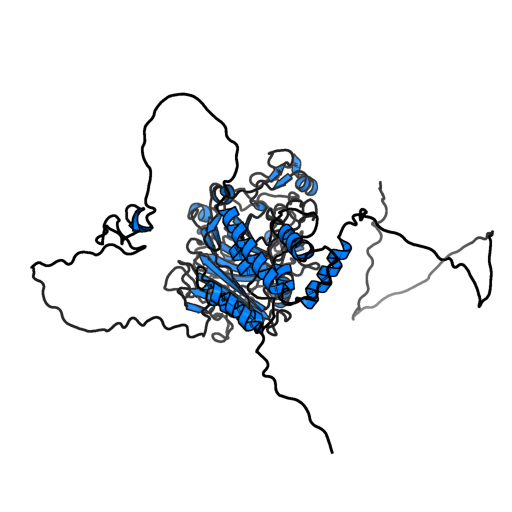70 -8.217 1.00 98.81 254 ALA A N 1
ATOM 1949 C CA . ALA A 1 254 ? -1.024 -5.434 -9.421 1.00 98.81 254 ALA A CA 1
ATOM 1950 C C . ALA A 1 254 ? -2.481 -5.854 -9.582 1.00 98.81 254 ALA A C 1
ATOM 1952 O O . ALA A 1 254 ? -3.207 -6.165 -8.635 1.00 98.81 254 ALA A O 1
ATOM 1953 N N . ASN A 1 255 ? -2.825 -6.032 -10.848 1.00 98.81 255 ASN A N 1
ATOM 1954 C CA . ASN A 1 255 ? -3.839 -6.969 -11.298 1.00 98.81 255 ASN A CA 1
ATOM 1955 C C . ASN A 1 255 ? -3.225 -7.866 -12.374 1.00 98.81 255 ASN A C 1
ATOM 1957 O O . ASN A 1 255 ? -2.048 -7.732 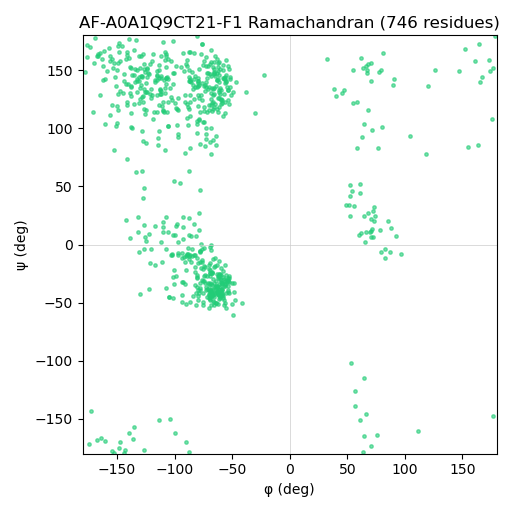-12.689 1.00 98.81 255 ASN A O 1
ATOM 1961 N N . LYS A 1 256 ? -3.980 -8.779 -12.988 1.00 98.31 256 LYS A N 1
ATOM 1962 C CA . LYS A 1 256 ? -3.386 -9.667 -14.001 1.00 98.31 256 LYS A CA 1
ATOM 1963 C C . LYS A 1 256 ? -2.885 -8.952 -15.265 1.00 98.31 256 LYS A C 1
ATOM 1965 O O . LYS A 1 256 ? -2.208 -9.586 -16.070 1.00 98.31 256 LYS A O 1
ATOM 1970 N N . MET A 1 257 ? -3.203 -7.675 -15.481 1.00 98.44 257 MET A N 1
ATOM 1971 C CA . MET A 1 257 ? -2.830 -6.934 -16.692 1.00 98.44 257 MET A CA 1
ATOM 1972 C C . MET A 1 257 ? -1.589 -6.051 -16.524 1.00 98.44 257 MET A C 1
ATOM 1974 O O . MET A 1 257 ? -0.902 -5.801 -17.515 1.00 98.44 257 MET A O 1
ATOM 1978 N N . ALA A 1 258 ? -1.297 -5.586 -15.308 1.00 98.44 258 ALA A N 1
ATOM 1979 C CA . ALA A 1 258 ? -0.150 -4.734 -15.008 1.00 98.44 258 ALA A CA 1
ATOM 1980 C C . ALA A 1 258 ? 0.320 -4.907 -13.557 1.00 98.44 258 ALA A C 1
ATOM 1982 O O . ALA A 1 258 ? -0.456 -5.292 -12.684 1.00 98.44 258 ALA A O 1
ATOM 1983 N N . THR A 1 259 ? 1.589 -4.587 -13.305 1.00 98.69 259 THR A N 1
ATOM 1984 C CA . THR A 1 259 ? 2.168 -4.541 -11.959 1.00 98.69 259 THR A CA 1
ATOM 1985 C C . THR A 1 259 ? 3.188 -3.410 -11.841 1.00 98.69 259 THR A C 1
ATOM 1987 O O . THR A 1 259 ? 3.885 -3.105 -12.814 1.00 98.69 259 THR A O 1
ATOM 1990 N N . ALA A 1 260 ? 3.275 -2.815 -10.653 1.00 98.75 260 ALA A N 1
ATOM 1991 C CA . ALA A 1 260 ? 4.287 -1.855 -10.242 1.00 98.75 260 ALA A CA 1
ATOM 1992 C C . ALA A 1 260 ? 4.926 -2.260 -8.898 1.00 98.75 260 ALA A C 1
ATOM 1994 O O . ALA A 1 260 ? 4.393 -3.078 -8.141 1.00 98.75 260 ALA A O 1
ATOM 1995 N N . TYR A 1 261 ? 6.092 -1.678 -8.623 1.00 98.62 261 TYR A N 1
ATOM 1996 C CA . TYR A 1 261 ? 6.695 -1.608 -7.295 1.00 98.62 261 TYR A CA 1
ATOM 1997 C C . TYR A 1 261 ? 7.363 -0.242 -7.134 1.00 98.62 261 TYR A C 1
ATOM 1999 O O . TYR A 1 261 ? 7.969 0.252 -8.094 1.00 98.62 261 TYR A O 1
ATOM 2007 N N . THR A 1 262 ? 7.210 0.365 -5.956 1.00 98.88 262 THR A N 1
ATOM 2008 C CA . THR A 1 262 ? 7.356 1.818 -5.796 1.00 98.88 262 THR A CA 1
ATOM 2009 C C . THR A 1 262 ? 7.768 2.193 -4.361 1.00 98.88 262 THR A C 1
ATOM 2011 O O . THR A 1 262 ? 7.052 1.878 -3.418 1.00 98.88 262 THR A O 1
ATOM 2014 N N . PRO A 1 263 ? 8.917 2.854 -4.138 1.00 98.88 263 PRO A N 1
ATOM 2015 C CA . PRO A 1 263 ? 9.217 3.533 -2.884 1.00 98.88 263 PRO A CA 1
ATOM 2016 C C . PRO A 1 263 ? 8.617 4.943 -2.864 1.00 98.88 263 PRO A C 1
ATOM 2018 O O . PRO A 1 263 ? 8.762 5.696 -3.832 1.00 98.88 263 PRO A O 1
ATOM 2021 N N . HIS A 1 264 ? 8.039 5.307 -1.723 1.00 98.88 264 HIS A N 1
ATOM 2022 C CA . HIS A 1 264 ? 7.423 6.598 -1.436 1.00 98.88 264 HIS A CA 1
ATOM 2023 C C . HIS A 1 264 ? 8.001 7.191 -0.130 1.00 98.88 264 HIS A C 1
ATOM 2025 O O . HIS A 1 264 ? 7.501 6.924 0.970 1.00 98.88 264 HIS A O 1
ATOM 2031 N N . PRO A 1 265 ? 9.096 7.969 -0.209 1.00 98.69 265 PRO A N 1
ATOM 2032 C CA . PRO A 1 265 ? 9.664 8.660 0.943 1.00 98.69 265 PRO A CA 1
ATOM 2033 C C . PRO A 1 265 ? 8.803 9.858 1.387 1.00 98.69 265 PRO A C 1
ATOM 2035 O O . PRO A 1 265 ? 8.118 10.494 0.585 1.00 98.69 265 PRO A O 1
ATOM 2038 N N . CYS A 1 266 ? 8.898 10.210 2.672 1.00 98.62 266 CYS A N 1
ATOM 2039 C CA . CYS A 1 266 ? 8.283 11.411 3.240 1.00 98.62 266 CYS A CA 1
ATOM 2040 C C . CYS A 1 266 ? 9.294 12.211 4.070 1.00 98.62 266 CYS A C 1
ATOM 2042 O O . CYS A 1 266 ? 10.110 11.631 4.789 1.00 98.62 266 CYS A O 1
ATOM 2044 N N . ASP A 1 267 ? 9.184 13.537 4.015 1.00 96.19 267 ASP A N 1
ATOM 2045 C CA . ASP A 1 267 ? 9.948 14.489 4.820 1.00 96.19 267 ASP A CA 1
ATOM 2046 C C . ASP A 1 267 ? 9.118 14.910 6.045 1.00 96.19 267 ASP A C 1
ATOM 2048 O O . ASP A 1 267 ? 8.265 15.796 5.981 1.00 96.19 267 ASP A O 1
ATOM 2052 N N . ILE A 1 268 ? 9.307 14.194 7.158 1.00 95.25 268 ILE A N 1
ATOM 2053 C CA . ILE A 1 268 ? 8.548 14.366 8.405 1.00 95.25 268 ILE A CA 1
ATOM 2054 C C . ILE A 1 268 ? 9.541 14.567 9.560 1.00 95.25 268 ILE A C 1
ATOM 2056 O O . ILE A 1 268 ? 10.284 13.650 9.905 1.00 95.25 268 ILE A O 1
ATOM 2060 N N . ASP A 1 269 ? 9.502 15.740 10.209 1.00 88.38 269 ASP A N 1
ATOM 2061 C CA . ASP A 1 269 ? 10.393 16.144 11.323 1.00 88.38 269 ASP A CA 1
ATOM 2062 C C . ASP A 1 269 ? 10.494 15.109 12.465 1.00 88.38 269 ASP A C 1
ATOM 2064 O O . ASP A 1 269 ? 11.527 14.974 13.126 1.00 88.38 269 ASP A O 1
ATOM 2068 N N . SER A 1 270 ? 9.398 14.391 12.725 1.00 88.31 270 SER A N 1
ATOM 2069 C CA . SER A 1 270 ? 9.305 13.293 13.690 1.00 88.31 270 SER A CA 1
ATOM 2070 C C . SER A 1 270 ? 8.787 12.046 12.968 1.00 88.31 270 SER A C 1
ATOM 2072 O O . SER A 1 270 ? 7.572 11.842 12.951 1.00 88.31 270 SER A O 1
ATOM 2074 N N . PRO A 1 271 ? 9.673 11.233 12.362 1.00 84.88 271 PRO A N 1
ATOM 2075 C CA . PRO A 1 271 ? 9.267 10.161 11.459 1.00 84.88 271 PRO A CA 1
ATOM 2076 C C . PRO A 1 271 ? 8.380 9.077 12.084 1.00 84.88 271 PRO A C 1
ATOM 2078 O O . PRO A 1 271 ? 8.397 8.859 13.299 1.00 84.88 271 PRO A O 1
ATOM 2081 N N . GLY A 1 272 ? 7.633 8.390 11.219 1.00 90.25 272 GLY A N 1
ATOM 2082 C CA . GLY A 1 272 ? 6.533 7.492 11.561 1.00 90.25 272 GLY A CA 1
ATOM 2083 C C . GLY A 1 272 ? 5.184 8.060 11.109 1.00 90.25 272 GLY A C 1
ATOM 2084 O O . GLY A 1 272 ? 5.116 8.939 10.250 1.00 90.25 272 GLY A O 1
ATOM 2085 N N . GLN A 1 273 ? 4.101 7.563 11.706 1.00 94.75 273 GLN A N 1
ATOM 2086 C CA . GLN A 1 273 ? 2.737 8.013 11.424 1.00 94.75 273 GLN A CA 1
ATOM 2087 C C . GLN A 1 273 ? 2.509 9.477 11.848 1.00 94.75 273 GLN A C 1
ATOM 2089 O O . GLN A 1 273 ? 2.574 9.821 13.029 1.00 94.75 273 GLN A O 1
ATOM 2094 N N . TYR A 1 274 ? 2.188 10.327 10.874 1.00 97.25 274 TYR A N 1
ATOM 2095 C CA . TYR A 1 274 ? 1.967 11.764 11.023 1.00 97.25 274 TYR A CA 1
ATOM 2096 C C . TYR A 1 274 ? 0.522 12.137 10.668 1.00 97.25 274 TYR A C 1
ATOM 2098 O O . TYR A 1 274 ? -0.061 11.607 9.724 1.00 97.25 274 TYR A O 1
ATOM 2106 N N . MET A 1 275 ? -0.077 13.046 11.440 1.00 97.50 275 MET A N 1
ATOM 2107 C CA . MET A 1 275 ? -1.436 13.544 11.208 1.00 97.50 275 MET A CA 1
ATOM 2108 C C . MET A 1 275 ? -1.352 14.961 10.640 1.00 97.50 275 MET A C 1
ATOM 2110 O O . MET A 1 275 ? -1.100 15.904 11.390 1.00 97.50 275 MET A O 1
ATOM 2114 N N . CYS A 1 276 ? -1.546 15.089 9.331 1.00 98.06 276 CYS A N 1
ATOM 2115 C CA . CYS A 1 276 ? -1.419 16.346 8.594 1.00 98.06 276 CYS A CA 1
ATOM 2116 C C . CYS A 1 276 ? -2.733 17.148 8.589 1.00 98.06 276 CYS A C 1
ATOM 2118 O O . CYS A 1 276 ? -3.813 16.612 8.871 1.00 98.06 276 CYS A O 1
ATOM 2120 N N . SER A 1 277 ? -2.666 18.430 8.213 1.00 97.56 277 SER A N 1
ATOM 2121 C CA . SER A 1 277 ? -3.858 19.187 7.802 1.00 97.56 277 SER A CA 1
ATOM 2122 C C . SER A 1 277 ? -3.539 20.302 6.802 1.00 97.56 277 SER A C 1
ATOM 2124 O O . SER A 1 277 ? -2.521 20.978 6.925 1.00 97.56 277 SER A O 1
ATOM 2126 N N . GLY A 1 278 ? -4.440 20.544 5.844 1.00 97.44 278 GLY A N 1
ATOM 2127 C CA . GLY A 1 278 ? -4.200 21.514 4.769 1.00 97.44 278 GLY A CA 1
ATOM 2128 C C . GLY A 1 278 ? -3.066 21.055 3.850 1.00 97.44 278 GLY A C 1
ATOM 2129 O O . GLY A 1 278 ? -2.882 19.856 3.664 1.00 97.44 278 GLY A O 1
ATOM 2130 N N . THR A 1 279 ? -2.280 21.999 3.326 1.00 97.88 279 THR A N 1
ATOM 2131 C CA . THR A 1 279 ? -1.225 21.745 2.329 1.00 97.88 279 THR A CA 1
ATOM 2132 C C . THR A 1 279 ? -0.222 20.658 2.739 1.00 97.88 279 THR A C 1
ATOM 2134 O O . THR A 1 279 ? 0.262 19.938 1.876 1.00 97.88 279 THR A O 1
ATOM 2137 N N . GLU A 1 280 ? 0.032 20.452 4.041 1.00 97.88 280 GLU A N 1
ATOM 2138 C CA . GLU A 1 280 ? 0.878 19.355 4.554 1.00 97.88 280 GLU A CA 1
ATOM 2139 C C . GLU A 1 280 ? 0.415 17.964 4.078 1.00 97.88 280 GLU A C 1
ATOM 2141 O O . GLU A 1 280 ? 1.242 17.072 3.895 1.00 97.88 280 GLU A O 1
ATOM 2146 N N . CYS A 1 281 ? -0.891 17.779 3.849 1.00 98.38 281 CYS A N 1
ATOM 2147 C CA . CYS A 1 281 ? -1.468 16.541 3.328 1.00 98.38 281 CYS A CA 1
ATOM 2148 C C . CYS A 1 281 ? -1.284 16.362 1.816 1.00 98.38 281 CYS A C 1
ATOM 2150 O O . CYS A 1 281 ? -1.474 15.255 1.323 1.00 98.38 281 CYS A O 1
ATOM 2152 N N . GLY A 1 282 ? -0.929 17.412 1.069 1.00 98.25 282 GLY A N 1
ATOM 2153 C CA . GLY A 1 282 ? -0.773 17.386 -0.386 1.00 98.25 282 GLY A CA 1
ATOM 2154 C C . GLY A 1 282 ? -2.055 17.014 -1.143 1.00 98.25 282 GLY A C 1
ATOM 2155 O O . GLY A 1 282 ? -2.071 16.059 -1.926 1.00 98.25 282 GLY A O 1
ATOM 2156 N N . ASP A 1 283 ? -3.166 17.696 -0.863 1.00 97.62 283 ASP A N 1
ATOM 2157 C CA . ASP A 1 283 ? -4.489 17.332 -1.381 1.00 97.62 283 ASP A CA 1
ATOM 2158 C C . ASP A 1 283 ? -4.583 17.458 -2.912 1.00 97.62 283 ASP A C 1
ATOM 2160 O O . ASP A 1 283 ? -4.446 18.543 -3.486 1.00 97.62 283 ASP A O 1
ATOM 2164 N N . ASN A 1 284 ? -4.897 16.343 -3.588 1.00 94.81 284 ASN A N 1
ATOM 2165 C CA . ASN A 1 284 ? -5.055 16.300 -5.048 1.00 94.81 284 ASN A CA 1
ATOM 2166 C C . ASN A 1 284 ? -6.164 17.267 -5.526 1.00 94.81 284 ASN A C 1
ATOM 2168 O O . ASN A 1 284 ? -5.964 17.995 -6.496 1.00 94.81 284 ASN A O 1
ATOM 2172 N N . ASP A 1 285 ? -7.299 17.319 -4.813 1.00 92.19 285 ASP A N 1
ATOM 2173 C CA . ASP A 1 285 ? -8.438 18.218 -5.091 1.00 92.19 285 ASP A CA 1
ATOM 2174 C C . ASP A 1 285 ? -8.070 19.713 -4.981 1.00 92.19 285 ASP A C 1
ATOM 2176 O O . ASP A 1 285 ? -8.694 20.556 -5.632 1.00 92.19 285 ASP A O 1
ATOM 2180 N N . SER A 1 286 ? -7.061 20.048 -4.169 1.00 94.94 286 SER A N 1
ATOM 2181 C CA . SER A 1 286 ? -6.535 21.410 -3.998 1.00 94.94 286 SER A CA 1
ATOM 2182 C C . SER A 1 286 ? -5.442 21.760 -5.016 1.00 94.94 286 SER A C 1
ATOM 2184 O O . SER A 1 286 ? -5.051 22.922 -5.119 1.00 94.94 286 SER A O 1
ATOM 2186 N N . GLY A 1 287 ? -4.949 20.775 -5.778 1.00 96.31 287 GLY A N 1
ATOM 2187 C CA . GLY A 1 287 ? -3.776 20.910 -6.646 1.00 96.31 287 GLY A CA 1
ATOM 2188 C C . GLY A 1 287 ? -2.435 20.845 -5.904 1.00 96.31 287 GLY A C 1
ATOM 2189 O O . GLY A 1 287 ? -1.410 21.145 -6.505 1.00 96.31 287 GLY A O 1
ATOM 2190 N N . GLU A 1 288 ? -2.432 20.432 -4.633 1.00 97.94 288 GLU A N 1
ATOM 2191 C CA . GLU A 1 288 ? -1.287 20.497 -3.708 1.00 97.94 288 GLU A CA 1
ATOM 2192 C C . GLU A 1 288 ? -0.447 19.202 -3.698 1.00 97.94 288 GLU A C 1
ATOM 2194 O O . GLU A 1 288 ? 0.355 18.986 -2.794 1.00 97.94 288 GLU A O 1
ATOM 2199 N N . ARG A 1 289 ? -0.622 18.308 -4.686 1.00 97.94 289 ARG A N 1
ATOM 2200 C CA . ARG A 1 289 ? -0.073 16.930 -4.709 1.00 97.94 289 ARG A CA 1
ATOM 2201 C C . ARG A 1 289 ? 1.419 16.817 -4.360 1.00 97.94 289 ARG A C 1
ATOM 2203 O O . ARG A 1 289 ? 1.808 15.813 -3.774 1.00 97.94 289 ARG A O 1
ATOM 2210 N N . TYR A 1 290 ? 2.215 17.822 -4.721 1.00 98.12 290 TYR A N 1
ATOM 2211 C CA . TYR A 1 290 ? 3.670 17.870 -4.523 1.00 98.12 290 TYR A CA 1
ATOM 2212 C C . TYR A 1 290 ? 4.108 18.853 -3.416 1.00 98.12 290 TYR A C 1
ATOM 2214 O O . TYR A 1 290 ? 5.287 18.927 -3.080 1.00 98.12 290 TYR A O 1
ATOM 2222 N N . ASP A 1 291 ? 3.165 19.595 -2.824 1.00 98.06 291 ASP A N 1
ATOM 2223 C CA . ASP A 1 291 ? 3.414 20.572 -1.752 1.00 98.06 291 ASP A CA 1
ATOM 2224 C C . ASP A 1 291 ? 3.329 19.946 -0.340 1.00 98.06 291 ASP A C 1
ATOM 2226 O O . ASP A 1 291 ? 3.680 20.591 0.651 1.00 98.06 291 ASP A O 1
ATOM 2230 N N . GLY A 1 292 ? 2.860 18.695 -0.242 1.00 97.94 292 GLY A N 1
ATOM 2231 C CA . GLY A 1 292 ? 2.727 17.941 1.009 1.00 97.94 292 GLY A CA 1
ATOM 2232 C C . GLY A 1 292 ? 4.024 17.299 1.515 1.00 97.94 292 GLY A C 1
ATOM 2233 O O . GLY A 1 292 ? 5.084 17.394 0.894 1.00 97.94 292 GLY A O 1
ATOM 2234 N N . VAL A 1 293 ? 3.934 16.608 2.658 1.00 98.25 293 VAL A N 1
ATOM 2235 C CA . VAL A 1 293 ? 5.096 15.981 3.327 1.00 98.25 293 VAL A CA 1
ATOM 2236 C C . VAL A 1 293 ? 5.572 14.672 2.682 1.00 98.25 293 VAL A C 1
ATOM 2238 O O . VAL A 1 293 ? 6.716 14.277 2.891 1.00 98.25 293 VAL A O 1
ATOM 2241 N N . CYS A 1 294 ? 4.736 14.000 1.889 1.00 98.75 294 CYS A N 1
ATOM 2242 C CA . CYS A 1 294 ? 5.031 12.702 1.270 1.00 98.75 294 CYS A CA 1
ATOM 2243 C C . CYS A 1 294 ? 5.083 12.784 -0.257 1.00 98.75 294 CYS A C 1
ATOM 2245 O O . CYS A 1 294 ? 4.286 13.500 -0.859 1.00 98.75 294 CYS A O 1
ATOM 2247 N N . ASP A 1 295 ? 5.976 12.005 -0.875 1.00 98.75 295 ASP A N 1
ATOM 2248 C CA . ASP A 1 295 ? 5.981 11.792 -2.323 1.00 98.75 295 ASP A CA 1
ATOM 2249 C C . ASP A 1 295 ? 4.809 10.886 -2.717 1.00 98.75 295 ASP A C 1
ATOM 2251 O O . ASP A 1 295 ? 4.867 9.662 -2.591 1.00 98.75 295 ASP A O 1
ATOM 2255 N N . LYS A 1 296 ? 3.733 11.492 -3.222 1.00 98.69 296 LYS A N 1
ATOM 2256 C CA . LYS A 1 296 ? 2.529 10.758 -3.637 1.00 98.69 296 LYS A CA 1
ATOM 2257 C C . LYS A 1 296 ? 2.686 9.991 -4.946 1.00 98.69 296 LYS A C 1
ATOM 2259 O O . LYS A 1 296 ? 1.850 9.137 -5.244 1.00 98.69 296 LYS A O 1
ATOM 2264 N N . ASP A 1 297 ? 3.680 10.329 -5.762 1.00 98.38 297 ASP A N 1
ATOM 2265 C CA . ASP A 1 297 ? 3.916 9.711 -7.070 1.00 98.38 297 ASP A CA 1
ATOM 2266 C C . ASP A 1 297 ? 4.855 8.502 -6.970 1.00 98.38 297 ASP A C 1
ATOM 2268 O O . ASP A 1 297 ? 4.712 7.560 -7.747 1.00 98.38 297 ASP A O 1
ATOM 2272 N N . GLY A 1 298 ? 5.828 8.553 -6.060 1.00 98.50 298 GLY A N 1
ATOM 2273 C CA . GLY A 1 298 ? 6.842 7.521 -5.880 1.00 98.50 298 GLY A CA 1
ATOM 2274 C C . GLY A 1 298 ? 7.855 7.459 -7.024 1.00 98.50 298 GLY A C 1
ATOM 2275 O O . GLY A 1 298 ? 7.848 8.269 -7.963 1.00 98.50 298 GLY A O 1
ATOM 2276 N N . CYS A 1 299 ? 8.724 6.450 -6.987 1.00 98.50 299 CYS A N 1
ATOM 2277 C CA . CYS A 1 299 ? 9.571 6.073 -8.123 1.00 98.50 299 CYS A CA 1
ATOM 2278 C C . CYS A 1 299 ? 9.212 4.680 -8.661 1.00 98.50 299 CYS A C 1
ATOM 2280 O O . CYS A 1 299 ? 9.806 3.677 -8.279 1.00 98.50 299 CYS A O 1
ATOM 2282 N N . ASP A 1 300 ? 8.225 4.608 -9.551 1.00 97.62 300 ASP A N 1
ATOM 2283 C CA . ASP A 1 300 ? 7.645 3.341 -9.994 1.00 97.62 300 ASP A CA 1
ATOM 2284 C C . ASP A 1 300 ? 8.479 2.615 -11.063 1.00 97.62 300 ASP A C 1
ATOM 2286 O O . ASP A 1 300 ? 8.969 3.208 -12.027 1.00 97.62 300 ASP A O 1
ATOM 2290 N N . ILE A 1 301 ? 8.551 1.284 -10.956 1.00 97.44 301 ILE A N 1
ATOM 2291 C CA . ILE A 1 301 ? 8.849 0.416 -12.103 1.00 97.44 301 ILE A CA 1
ATOM 2292 C C . ILE A 1 301 ? 7.628 -0.445 -12.424 1.00 97.44 301 ILE A C 1
ATOM 2294 O O . ILE A 1 301 ? 7.421 -1.525 -11.871 1.00 97.44 301 ILE A O 1
ATOM 2298 N N . ASN A 1 302 ? 6.864 0.022 -13.410 1.00 97.88 302 ASN A N 1
ATOM 2299 C CA . ASN A 1 302 ? 5.916 -0.785 -14.168 1.00 97.88 302 ASN A CA 1
ATOM 2300 C C . ASN A 1 302 ? 6.572 -1.204 -15.509 1.00 97.88 302 ASN A C 1
ATOM 2302 O O . ASN A 1 302 ? 6.892 -0.338 -16.334 1.00 97.88 302 ASN A O 1
ATOM 2306 N N . PRO A 1 303 ? 6.783 -2.512 -15.777 1.00 96.06 303 PRO A N 1
ATOM 2307 C CA . PRO A 1 303 ? 7.417 -2.990 -17.010 1.00 96.06 303 PRO A CA 1
ATOM 2308 C C . PRO A 1 303 ? 6.729 -2.528 -18.301 1.00 96.06 303 PRO A C 1
ATOM 2310 O O . PRO A 1 303 ? 7.409 -2.233 -19.285 1.00 96.06 303 PRO A O 1
ATOM 2313 N N . PHE A 1 304 ? 5.398 -2.430 -18.295 1.00 96.00 304 PHE A N 1
ATOM 2314 C CA . PHE A 1 304 ? 4.604 -1.994 -19.441 1.00 96.00 304 PHE A CA 1
ATOM 2315 C C . PHE A 1 304 ? 4.783 -0.490 -19.692 1.00 96.00 304 PHE A C 1
ATOM 2317 O O . PHE A 1 304 ? 5.058 -0.092 -20.826 1.00 96.00 304 PHE A O 1
ATOM 2324 N N . ARG A 1 305 ? 4.732 0.328 -18.627 1.00 96.81 305 ARG A N 1
ATOM 2325 C CA . ARG A 1 305 ? 5.028 1.776 -18.665 1.00 96.81 305 ARG A CA 1
ATOM 2326 C C . ARG A 1 305 ? 6.431 2.058 -19.216 1.00 96.81 305 ARG A C 1
ATOM 2328 O O . ARG A 1 305 ? 6.625 2.988 -19.997 1.00 96.81 305 ARG A O 1
ATOM 2335 N N . ASN A 1 306 ? 7.379 1.176 -18.902 1.00 94.12 306 ASN A N 1
ATOM 2336 C CA . ASN A 1 306 ? 8.764 1.194 -19.381 1.00 94.12 306 ASN A CA 1
ATOM 2337 C C . ASN A 1 306 ? 8.971 0.550 -20.777 1.00 94.12 306 ASN A C 1
ATOM 2339 O O . ASN A 1 306 ? 10.106 0.262 -21.175 1.00 94.12 306 ASN A O 1
ATOM 2343 N N . GLN A 1 307 ? 7.880 0.393 -21.541 1.00 91.75 307 GLN A N 1
ATOM 2344 C CA . GLN A 1 307 ? 7.763 -0.148 -22.907 1.00 91.75 307 GLN A CA 1
ATOM 2345 C C . GLN A 1 307 ? 7.981 -1.659 -23.094 1.00 91.75 307 GLN A C 1
ATOM 2347 O O . GLN A 1 307 ? 7.901 -2.143 -24.226 1.00 91.75 307 GLN A O 1
ATOM 2352 N N . ASN A 1 308 ? 8.143 -2.448 -22.028 1.00 93.88 308 ASN A N 1
ATOM 2353 C CA . ASN A 1 308 ? 8.144 -3.908 -22.136 1.00 93.88 308 ASN A CA 1
ATOM 2354 C C . ASN A 1 308 ? 6.733 -4.491 -21.956 1.00 93.88 308 ASN A C 1
ATOM 2356 O O . ASN A 1 308 ? 6.368 -5.041 -20.917 1.00 93.88 308 ASN A O 1
ATOM 2360 N N . THR A 1 309 ? 5.943 -4.402 -23.024 1.00 94.00 309 THR A N 1
ATOM 2361 C CA . THR A 1 309 ? 4.533 -4.829 -23.070 1.00 94.00 309 THR A CA 1
ATOM 2362 C C . THR A 1 309 ? 4.324 -6.350 -23.119 1.00 94.00 309 THR A C 1
ATOM 2364 O O . THR A 1 309 ? 3.189 -6.825 -23.089 1.00 94.00 309 THR A O 1
ATOM 2367 N N . THR A 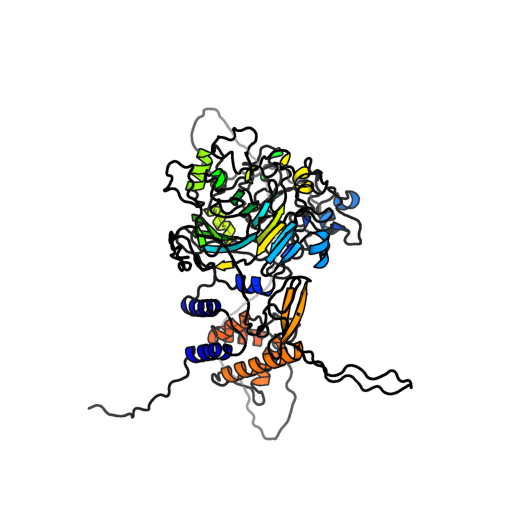1 310 ? 5.409 -7.129 -23.179 1.00 95.94 310 THR A N 1
ATOM 2368 C CA . THR A 1 310 ? 5.404 -8.604 -23.234 1.00 95.94 310 THR A CA 1
ATOM 2369 C C . THR A 1 310 ? 5.956 -9.267 -21.971 1.00 95.94 310 THR A C 1
ATOM 2371 O O . THR A 1 310 ? 6.065 -10.491 -21.917 1.00 95.94 310 THR A O 1
ATOM 2374 N N . PHE A 1 311 ? 6.331 -8.490 -20.952 1.00 97.44 311 PHE A N 1
ATOM 2375 C CA . PHE A 1 311 ? 6.947 -9.046 -19.751 1.00 97.44 311 PHE A CA 1
ATOM 2376 C C . PHE A 1 311 ? 5.941 -9.742 -18.826 1.00 97.44 311 PHE A C 1
ATOM 2378 O O . PHE A 1 311 ? 6.147 -10.897 -18.476 1.00 97.44 311 PHE A O 1
ATOM 2385 N N . TYR A 1 312 ? 4.851 -9.064 -18.471 1.00 98.31 312 TYR A N 1
ATOM 2386 C CA . TYR A 1 312 ? 3.856 -9.527 -17.502 1.00 98.31 312 TYR A CA 1
ATOM 2387 C C . TYR A 1 312 ? 2.454 -9.470 -18.117 1.00 98.31 312 TYR A C 1
ATOM 2389 O O . TYR A 1 312 ? 2.120 -8.475 -18.761 1.00 98.31 312 TYR A O 1
ATOM 2397 N N . GLY A 1 313 ? 1.657 -10.528 -17.949 1.00 98.44 313 GLY A N 1
ATOM 2398 C CA . GLY A 1 313 ? 0.281 -10.588 -18.454 1.00 98.44 313 GLY A CA 1
ATOM 2399 C C . GLY A 1 313 ? -0.314 -12.005 -18.477 1.00 98.44 313 GLY A C 1
ATOM 2400 O O . GLY A 1 313 ? 0.394 -12.976 -18.196 1.00 98.44 313 GLY A O 1
ATOM 2401 N N . PRO A 1 314 ? -1.618 -12.155 -18.783 1.00 97.75 314 PRO A N 1
ATOM 2402 C CA . PRO A 1 314 ? -2.368 -13.374 -18.475 1.00 97.75 314 PRO A CA 1
ATOM 2403 C C . PRO A 1 314 ? -2.257 -14.440 -19.576 1.00 97.75 314 PRO A C 1
ATOM 2405 O O . PRO A 1 314 ? -3.135 -14.576 -20.434 1.00 97.75 314 PRO A O 1
ATOM 2408 N N . GLY A 1 315 ? -1.176 -15.217 -19.547 1.00 97.12 315 GLY A N 1
ATOM 2409 C CA . GLY A 1 315 ? -0.968 -16.389 -20.397 1.00 97.12 315 GLY A CA 1
ATOM 2410 C C . GLY A 1 315 ? 0.504 -16.701 -20.684 1.00 97.12 315 GLY A C 1
ATOM 2411 O O . GLY A 1 315 ? 1.401 -15.886 -20.483 1.00 97.12 315 GLY A O 1
ATOM 2412 N N . ALA A 1 316 ? 0.758 -17.883 -21.247 1.00 95.88 316 ALA A N 1
ATOM 2413 C CA . ALA A 1 316 ? 2.109 -18.389 -21.515 1.00 95.88 316 ALA A CA 1
ATOM 2414 C C . ALA A 1 316 ? 2.907 -17.632 -22.608 1.00 95.88 316 ALA A C 1
ATOM 2416 O O . ALA A 1 316 ? 4.036 -18.016 -22.914 1.00 95.88 316 ALA A O 1
ATOM 2417 N N . GLN A 1 317 ? 2.334 -16.598 -23.238 1.00 95.94 317 GLN A N 1
ATOM 2418 C CA . GLN A 1 317 ? 3.039 -15.706 -24.167 1.00 95.94 317 GLN A CA 1
ATOM 2419 C C . GLN A 1 317 ? 3.743 -14.519 -23.486 1.00 95.94 317 GLN A C 1
ATOM 2421 O O . GLN A 1 317 ? 4.547 -13.856 -24.143 1.00 95.94 317 GLN A O 1
ATOM 2426 N N . TRP A 1 318 ? 3.460 -14.252 -22.208 1.00 97.25 318 TRP A N 1
ATOM 2427 C CA . TRP A 1 318 ? 4.210 -13.293 -21.393 1.00 97.25 318 TRP A CA 1
ATOM 2428 C C . TRP A 1 318 ? 5.375 -13.990 -20.674 1.00 97.25 318 TRP A C 1
ATOM 2430 O O . TRP A 1 318 ? 5.354 -15.203 -20.465 1.00 97.25 318 TRP A O 1
ATOM 2440 N N . ALA A 1 319 ? 6.425 -13.240 -20.324 1.00 96.81 319 ALA A N 1
ATOM 2441 C CA . ALA A 1 319 ? 7.592 -13.796 -19.625 1.00 96.81 319 ALA A CA 1
ATOM 2442 C C . ALA A 1 319 ? 7.281 -14.216 -18.173 1.00 96.81 319 ALA A C 1
ATOM 2444 O O . ALA A 1 319 ? 7.933 -15.122 -17.650 1.00 96.81 319 ALA A O 1
ATOM 2445 N N . VAL A 1 320 ? 6.291 -13.562 -17.565 1.00 98.12 320 VAL A N 1
ATOM 2446 C CA . VAL A 1 320 ? 5.644 -13.887 -16.294 1.00 98.12 320 VAL A CA 1
ATOM 2447 C C . VAL A 1 320 ? 4.141 -13.986 -16.566 1.00 98.12 320 VAL A C 1
ATOM 2449 O O . VAL A 1 320 ? 3.509 -13.005 -16.963 1.00 98.12 320 VAL A O 1
ATOM 2452 N N . ASP A 1 321 ? 3.584 -15.182 -16.390 1.00 98.44 321 ASP A N 1
ATOM 2453 C CA . ASP A 1 321 ? 2.190 -15.505 -16.688 1.00 98.44 321 ASP A CA 1
ATOM 2454 C C . ASP A 1 321 ? 1.308 -15.216 -15.467 1.00 98.44 321 ASP A C 1
ATOM 2456 O O . ASP A 1 321 ? 1.273 -15.992 -14.513 1.00 98.44 321 ASP A O 1
ATOM 2460 N N . SER A 1 322 ? 0.577 -14.105 -15.499 1.00 98.44 322 SER A N 1
ATOM 2461 C CA . SER A 1 322 ? -0.300 -13.669 -14.405 1.00 98.44 322 SER A CA 1
ATOM 2462 C C . SER A 1 322 ? -1.617 -14.441 -14.301 1.00 98.44 322 SER A C 1
ATOM 2464 O O . SER A 1 322 ? -2.371 -14.228 -13.355 1.00 98.44 322 SER A O 1
ATOM 2466 N N . SER A 1 323 ? -1.905 -15.365 -15.228 1.00 98.06 323 SER A N 1
ATOM 2467 C CA . SER A 1 323 ? -3.065 -16.263 -15.112 1.00 98.06 323 SER A CA 1
ATOM 2468 C C . SER A 1 323 ? -2.838 -17.411 -14.118 1.00 98.06 323 SER A C 1
ATOM 2470 O O . SER A 1 323 ? -3.714 -18.258 -13.938 1.00 98.06 323 SER A O 1
ATOM 2472 N N . ARG A 1 324 ? -1.659 -17.455 -13.481 1.00 96.94 324 ARG A N 1
ATOM 2473 C CA . ARG A 1 324 ? -1.228 -18.478 -12.525 1.00 96.94 324 ARG A CA 1
ATOM 2474 C C . ARG A 1 324 ? -0.406 -17.845 -11.390 1.00 96.94 324 ARG A C 1
ATOM 2476 O O . ARG A 1 324 ? 0.164 -16.773 -11.592 1.00 96.94 324 ARG A O 1
ATOM 2483 N N . PRO A 1 325 ? -0.277 -18.520 -10.231 1.00 94.81 325 PRO A N 1
ATOM 2484 C CA . PRO A 1 325 ? 0.584 -18.054 -9.150 1.00 94.81 325 PRO A CA 1
ATOM 2485 C C . PRO A 1 325 ? 2.051 -17.873 -9.566 1.00 94.81 325 PRO A C 1
ATOM 2487 O O . PRO A 1 325 ? 2.551 -18.544 -10.478 1.00 94.81 325 PRO A O 1
ATOM 2490 N N . MET A 1 326 ? 2.747 -16.989 -8.857 1.00 96.75 326 MET A N 1
ATOM 2491 C CA . MET A 1 326 ? 4.179 -16.716 -9.010 1.00 96.75 326 MET A CA 1
ATOM 2492 C C . MET A 1 326 ? 4.791 -16.291 -7.677 1.00 96.75 326 MET A C 1
ATOM 2494 O O . MET A 1 326 ? 4.098 -15.719 -6.839 1.00 96.75 326 MET A O 1
ATOM 2498 N N . THR A 1 327 ? 6.096 -16.480 -7.519 1.00 94.69 327 THR A N 1
ATOM 2499 C CA . THR A 1 327 ? 6.856 -15.864 -6.429 1.00 94.69 327 THR A CA 1
ATOM 2500 C C . THR A 1 327 ? 7.400 -14.514 -6.889 1.00 94.69 327 THR A C 1
ATOM 2502 O O . THR A 1 327 ? 8.041 -14.423 -7.939 1.00 94.69 327 THR A O 1
ATOM 2505 N N . VAL A 1 328 ? 7.168 -13.466 -6.105 1.00 97.81 328 VAL A N 1
ATOM 2506 C CA . VAL A 1 328 ? 7.701 -12.111 -6.300 1.00 97.81 328 VAL A CA 1
ATOM 2507 C C . VAL A 1 328 ? 8.841 -11.910 -5.312 1.00 97.81 328 VAL A C 1
ATOM 2509 O O . VAL A 1 328 ? 8.640 -12.105 -4.116 1.00 97.81 328 VAL A O 1
ATOM 2512 N N . VAL A 1 329 ? 10.024 -11.507 -5.787 1.00 96.62 329 VAL A N 1
ATOM 2513 C CA . VAL A 1 329 ? 11.213 -11.316 -4.940 1.00 96.62 329 VAL A CA 1
ATOM 2514 C C . VAL A 1 329 ? 11.768 -9.905 -5.097 1.00 96.62 329 VAL A C 1
ATOM 2516 O O . VAL A 1 329 ? 11.959 -9.417 -6.213 1.00 96.62 329 VAL A O 1
ATOM 2519 N N . THR A 1 330 ? 12.031 -9.246 -3.971 1.00 98.31 330 THR A N 1
ATOM 2520 C CA . THR A 1 330 ? 12.506 -7.859 -3.896 1.00 98.31 330 THR A CA 1
ATOM 2521 C C . THR A 1 330 ? 13.749 -7.772 -3.019 1.00 98.31 330 THR A C 1
ATOM 2523 O O . THR A 1 330 ? 13.751 -8.239 -1.884 1.00 98.31 330 THR A O 1
ATOM 2526 N N . GLN A 1 331 ? 14.809 -7.178 -3.556 1.00 97.69 331 GLN A N 1
ATOM 2527 C CA . GLN A 1 331 ? 16.114 -7.021 -2.916 1.00 97.69 331 GLN A CA 1
ATOM 2528 C C . GLN A 1 331 ? 16.367 -5.543 -2.618 1.00 97.69 331 GLN A C 1
ATOM 2530 O O . GLN A 1 331 ? 16.256 -4.716 -3.523 1.00 97.69 331 GLN A O 1
ATOM 2535 N N . PHE A 1 332 ? 16.744 -5.222 -1.379 1.00 98.31 332 PHE A N 1
ATOM 2536 C CA . PHE A 1 332 ? 16.997 -3.853 -0.917 1.00 98.31 332 PHE A CA 1
ATOM 2537 C C . PHE A 1 332 ? 18.493 -3.633 -0.702 1.00 98.31 332 PHE A C 1
ATOM 2539 O O . PHE A 1 332 ? 19.012 -3.745 0.410 1.00 98.31 332 PHE A O 1
ATOM 2546 N N . LEU A 1 333 ? 19.211 -3.360 -1.784 1.00 98.00 333 LEU A N 1
ATOM 2547 C CA . LEU A 1 333 ? 20.664 -3.258 -1.769 1.00 98.00 333 LEU A CA 1
ATOM 2548 C C . LEU A 1 333 ? 21.106 -1.925 -1.159 1.00 98.00 333 LEU A C 1
ATOM 2550 O O . LEU A 1 333 ? 20.523 -0.871 -1.424 1.00 98.00 333 LEU A O 1
ATOM 2554 N N . THR A 1 334 ? 22.159 -1.975 -0.348 1.00 97.69 334 THR A N 1
ATOM 2555 C CA . THR A 1 334 ? 22.774 -0.798 0.268 1.00 97.69 334 THR A CA 1
ATOM 2556 C C . THR A 1 334 ? 24.104 -0.448 -0.395 1.00 97.69 334 THR A C 1
ATOM 2558 O O . THR A 1 334 ? 24.737 -1.265 -1.064 1.00 97.69 334 THR A O 1
ATOM 2561 N N . THR A 1 335 ? 24.538 0.798 -0.217 1.00 97.75 335 THR A N 1
ATOM 2562 C CA . THR A 1 335 ? 25.766 1.375 -0.794 1.00 97.75 335 THR A CA 1
ATOM 2563 C C . THR A 1 335 ? 27.052 0.603 -0.479 1.00 97.75 335 THR A C 1
ATOM 2565 O O . THR A 1 335 ? 27.999 0.684 -1.261 1.00 97.75 335 THR A O 1
ATOM 2568 N N . ASP A 1 336 ? 27.100 -0.141 0.629 1.00 93.44 336 ASP A N 1
ATOM 2569 C CA . ASP A 1 336 ? 28.266 -0.911 1.082 1.00 93.44 336 ASP A CA 1
ATOM 2570 C C . ASP A 1 336 ? 27.991 -2.412 1.319 1.00 93.44 336 ASP A C 1
ATOM 2572 O O . ASP A 1 336 ? 28.899 -3.135 1.730 1.00 93.44 336 ASP A O 1
ATOM 2576 N N . GLY A 1 337 ? 26.774 -2.896 1.039 1.00 89.25 337 GLY A N 1
ATOM 2577 C CA . GLY A 1 337 ? 26.366 -4.283 1.306 1.00 89.25 337 GLY A CA 1
ATOM 2578 C C . GLY A 1 337 ? 26.190 -4.614 2.794 1.00 89.25 337 GLY A C 1
ATOM 2579 O O . GLY A 1 337 ? 26.301 -5.777 3.182 1.00 89.25 337 GLY A O 1
ATOM 2580 N N . THR A 1 338 ? 25.965 -3.601 3.637 1.00 88.00 338 THR A N 1
ATOM 2581 C CA . THR A 1 338 ? 25.655 -3.751 5.064 1.00 88.00 338 THR A CA 1
ATOM 2582 C C . THR A 1 338 ? 24.290 -3.163 5.406 1.00 88.00 338 THR A C 1
ATOM 2584 O O . THR A 1 338 ? 23.808 -2.242 4.747 1.00 88.00 338 THR A O 1
ATOM 2587 N N . ASP A 1 339 ? 23.695 -3.619 6.505 1.00 84.94 339 ASP A N 1
ATOM 2588 C CA . ASP A 1 339 ? 22.426 -3.101 7.035 1.00 84.94 339 ASP A CA 1
ATOM 2589 C C . ASP A 1 339 ? 22.527 -1.599 7.397 1.00 84.94 339 ASP A C 1
ATOM 2591 O O . ASP A 1 339 ? 21.538 -0.857 7.394 1.00 84.94 339 ASP A O 1
ATOM 2595 N N . SER A 1 340 ? 23.746 -1.120 7.687 1.00 88.19 340 SER A N 1
ATOM 2596 C CA . SER A 1 340 ? 24.036 0.278 8.012 1.00 88.19 340 SER A CA 1
ATOM 2597 C C . SER A 1 340 ? 24.126 1.207 6.800 1.00 88.19 340 SER A C 1
ATOM 2599 O O . SER A 1 340 ? 23.603 2.317 6.895 1.00 88.19 340 SER A O 1
ATOM 2601 N N . GLY A 1 341 ? 24.716 0.790 5.675 1.00 93.25 341 GLY A N 1
ATOM 2602 C CA . GLY A 1 341 ? 24.920 1.658 4.505 1.00 93.25 341 GLY A CA 1
ATOM 2603 C C . GLY A 1 341 ? 23.610 2.164 3.899 1.00 93.25 341 GLY A C 1
ATOM 2604 O O . GLY A 1 341 ? 22.590 1.487 3.993 1.00 93.25 341 GLY A O 1
ATOM 2605 N N . ASP A 1 342 ? 23.594 3.356 3.302 1.00 98.44 342 ASP A N 1
ATOM 2606 C CA . ASP A 1 342 ? 22.373 3.940 2.718 1.00 98.44 342 ASP A CA 1
ATOM 2607 C C . ASP A 1 342 ? 21.764 3.007 1.653 1.00 98.44 342 ASP A C 1
ATOM 2609 O O . ASP A 1 342 ? 22.513 2.359 0.918 1.00 98.44 342 ASP A O 1
ATOM 2613 N N . LEU A 1 343 ? 20.429 2.926 1.566 1.00 98.62 343 LEU A N 1
ATOM 2614 C CA . LEU A 1 343 ? 19.743 2.185 0.496 1.00 98.62 343 LEU A CA 1
ATOM 2615 C C . LEU A 1 343 ? 20.117 2.812 -0.857 1.00 98.62 343 LEU A C 1
ATOM 2617 O O . LEU A 1 343 ? 20.073 4.031 -1.004 1.00 98.62 343 LEU A O 1
ATOM 2621 N N . SER A 1 344 ? 20.506 1.984 -1.825 1.00 97.88 344 SER A N 1
ATOM 2622 C CA . SER A 1 344 ? 21.037 2.426 -3.120 1.00 97.88 344 SER A CA 1
ATOM 2623 C C . SER A 1 344 ? 20.242 1.898 -4.310 1.00 97.88 344 SER A C 1
ATOM 2625 O O . SER A 1 344 ? 20.047 2.636 -5.277 1.00 97.88 344 SER A O 1
ATOM 2627 N N . GLU A 1 345 ? 19.767 0.653 -4.241 1.00 98.25 345 GLU A N 1
ATOM 2628 C CA . GLU A 1 345 ? 19.066 -0.022 -5.334 1.00 98.25 345 GLU A CA 1
ATOM 2629 C C . GLU A 1 345 ? 17.954 -0.939 -4.796 1.00 98.25 345 GLU A C 1
ATOM 2631 O O . GLU A 1 345 ? 18.205 -1.777 -3.929 1.00 98.25 345 GLU A O 1
ATOM 2636 N N . ILE A 1 346 ? 16.740 -0.831 -5.349 1.00 98.69 346 ILE A N 1
ATOM 2637 C CA . ILE A 1 346 ? 15.659 -1.805 -5.128 1.00 98.69 346 ILE A CA 1
ATOM 2638 C C . ILE A 1 346 ? 15.483 -2.632 -6.401 1.00 98.69 346 ILE A C 1
ATOM 2640 O O . ILE A 1 346 ? 15.104 -2.100 -7.447 1.00 98.69 346 ILE A O 1
ATOM 2644 N N . ARG A 1 347 ? 15.773 -3.934 -6.327 1.00 95.62 347 ARG A N 1
ATOM 2645 C CA . ARG A 1 347 ? 15.738 -4.857 -7.473 1.00 95.62 347 ARG A CA 1
ATOM 2646 C C . ARG A 1 347 ? 14.603 -5.867 -7.348 1.00 95.62 347 ARG A C 1
ATOM 2648 O O . ARG A 1 347 ? 14.318 -6.356 -6.258 1.00 95.62 347 ARG A O 1
ATOM 2655 N N . ARG A 1 348 ? 14.011 -6.230 -8.488 1.00 97.38 348 ARG A N 1
ATOM 2656 C CA . ARG A 1 348 ? 12.930 -7.213 -8.622 1.00 97.38 348 ARG A CA 1
ATOM 2657 C C . ARG A 1 348 ? 13.361 -8.418 -9.459 1.00 97.38 348 ARG A C 1
ATOM 2659 O O . ARG A 1 348 ? 13.998 -8.266 -10.498 1.00 97.38 348 ARG A O 1
ATOM 2666 N N . PHE A 1 349 ? 12.933 -9.612 -9.067 1.00 97.44 349 PHE A N 1
ATOM 2667 C CA . PHE A 1 349 ? 12.801 -10.748 -9.981 1.00 97.44 349 PHE A CA 1
ATOM 2668 C C . PHE A 1 349 ? 11.604 -11.622 -9.585 1.00 97.44 349 PHE A C 1
ATOM 2670 O O . PHE A 1 349 ? 10.990 -11.422 -8.537 1.00 97.44 349 PHE A O 1
ATOM 2677 N N . TYR A 1 350 ? 11.261 -12.574 -10.447 1.00 98.38 350 TYR A N 1
ATOM 2678 C CA . TYR A 1 350 ? 10.127 -13.478 -10.273 1.00 98.38 350 TYR A CA 1
ATOM 2679 C C . TYR A 1 350 ? 10.588 -14.931 -10.333 1.00 98.38 350 TYR A C 1
ATOM 2681 O O . TYR A 1 350 ? 11.551 -15.240 -11.039 1.00 98.38 350 TYR A O 1
ATOM 2689 N N . VAL A 1 351 ? 9.879 -15.834 -9.659 1.00 93.19 351 VAL A N 1
ATOM 2690 C CA . VAL A 1 351 ? 10.008 -17.281 -9.871 1.00 93.19 351 VAL A CA 1
ATOM 2691 C C . VAL A 1 351 ? 8.657 -17.837 -10.303 1.00 93.19 351 VAL A C 1
ATOM 2693 O O . VAL A 1 351 ? 7.644 -17.644 -9.638 1.00 93.19 351 VAL A O 1
ATOM 2696 N N . GLN A 1 352 ? 8.637 -18.537 -11.434 1.00 91.56 352 GLN A N 1
ATOM 2697 C CA . GLN A 1 352 ? 7.456 -19.250 -11.915 1.00 91.56 352 GLN A CA 1
ATOM 2698 C C . GLN A 1 352 ? 7.895 -20.549 -12.595 1.00 91.56 352 GLN A C 1
ATOM 2700 O O . GLN A 1 352 ? 8.936 -20.590 -13.249 1.00 91.56 352 GLN A O 1
ATOM 2705 N N . ASP A 1 353 ? 7.149 -21.637 -12.385 1.00 85.12 353 ASP A N 1
ATOM 2706 C CA . ASP A 1 353 ? 7.479 -22.983 -12.885 1.00 85.12 353 ASP A CA 1
ATOM 2707 C C . ASP A 1 353 ? 8.919 -23.448 -12.547 1.00 85.12 353 ASP A C 1
ATOM 2709 O O . ASP A 1 353 ? 9.576 -24.135 -13.330 1.00 85.12 353 ASP A O 1
ATOM 2713 N N . GLY A 1 354 ? 9.436 -23.048 -11.376 1.00 82.19 354 GLY A N 1
ATOM 2714 C CA . GLY A 1 354 ? 10.803 -23.359 -10.930 1.00 82.19 354 GLY A CA 1
ATOM 2715 C C . GLY A 1 354 ? 11.911 -22.615 -11.691 1.00 82.19 354 GLY A C 1
ATOM 2716 O O . GLY A 1 354 ? 13.082 -22.981 -11.591 1.00 82.19 354 GLY A O 1
ATOM 2717 N N . ARG A 1 355 ? 11.566 -21.579 -12.463 1.00 89.00 355 ARG A N 1
ATOM 2718 C CA . ARG A 1 355 ? 12.495 -20.749 -13.235 1.00 89.00 355 ARG A CA 1
ATOM 2719 C C . ARG A 1 355 ? 12.490 -19.317 -12.709 1.00 89.00 355 ARG A C 1
ATOM 2721 O O . ARG A 1 355 ? 11.446 -18.675 -12.656 1.00 89.00 355 ARG A O 1
ATOM 2728 N N . ALA A 1 356 ? 13.681 -18.791 -12.427 1.00 92.75 356 ALA A N 1
ATOM 2729 C CA . ALA A 1 356 ? 13.869 -17.369 -12.172 1.00 92.75 356 ALA A CA 1
ATOM 2730 C C . ALA A 1 356 ? 13.758 -16.540 -13.469 1.00 92.75 356 ALA A C 1
ATOM 2732 O O . ALA A 1 356 ? 14.348 -16.882 -14.503 1.00 92.75 356 ALA A O 1
ATOM 2733 N N . VAL A 1 357 ? 13.029 -15.429 -13.396 1.00 96.00 357 VAL A N 1
ATOM 2734 C CA . VAL A 1 357 ? 12.807 -14.450 -14.465 1.00 96.00 357 VAL A CA 1
ATOM 2735 C C . VAL A 1 357 ? 13.209 -13.074 -13.928 1.00 96.00 357 VAL A C 1
ATOM 2737 O O . VAL A 1 357 ? 12.577 -12.553 -13.013 1.00 96.00 357 VAL A O 1
ATOM 2740 N N . ALA A 1 358 ? 14.291 -12.503 -14.465 1.00 94.12 358 ALA A N 1
ATOM 2741 C CA . ALA A 1 358 ? 14.746 -11.157 -14.103 1.00 94.12 358 ALA A CA 1
ATOM 2742 C C . ALA A 1 358 ? 13.703 -10.092 -14.470 1.00 94.12 358 ALA A C 1
ATOM 2744 O O . ALA A 1 358 ? 12.972 -10.272 -15.447 1.00 94.12 358 ALA A O 1
ATOM 2745 N N . SER A 1 359 ? 13.690 -8.973 -13.742 1.00 93.12 359 SER A N 1
ATOM 2746 C CA . SER A 1 359 ? 13.049 -7.740 -14.208 1.00 93.12 359 SER A CA 1
ATOM 2747 C C . SER A 1 359 ? 13.632 -7.331 -15.577 1.00 93.12 359 SER A C 1
ATOM 2749 O O . SER A 1 359 ? 14.803 -7.604 -15.864 1.00 93.12 359 SER A O 1
ATOM 2751 N N . PRO A 1 360 ? 12.844 -6.739 -16.491 1.00 91.50 360 PRO A N 1
ATOM 2752 C CA . PRO A 1 360 ? 13.375 -6.269 -17.759 1.00 91.50 360 PRO A CA 1
ATOM 2753 C C . PRO A 1 360 ? 14.086 -4.921 -17.584 1.00 91.50 360 PRO A C 1
ATOM 2755 O O . PRO A 1 360 ? 13.608 -4.045 -16.867 1.00 91.50 360 PRO A O 1
ATOM 2758 N N . SER A 1 361 ? 15.181 -4.711 -18.320 1.00 89.94 361 SER A N 1
ATOM 2759 C CA . SER A 1 361 ? 15.809 -3.389 -18.448 1.00 89.94 361 SER A CA 1
ATOM 2760 C C . SER A 1 361 ? 14.787 -2.329 -18.867 1.00 89.94 361 SER A C 1
ATOM 2762 O O . SER A 1 361 ? 13.917 -2.602 -19.698 1.00 89.94 361 SER A O 1
ATOM 2764 N N . ILE A 1 362 ? 14.933 -1.103 -18.360 1.00 90.56 362 ILE A N 1
ATOM 2765 C CA . ILE A 1 362 ? 14.049 0.028 -18.684 1.00 90.56 362 ILE A CA 1
ATOM 2766 C C . ILE A 1 362 ? 14.273 0.453 -20.149 1.00 90.56 362 ILE A C 1
ATOM 2768 O O . ILE A 1 362 ? 15.124 1.288 -20.462 1.00 90.56 362 ILE A O 1
ATOM 2772 N N . THR A 1 363 ? 13.539 -0.169 -21.079 1.00 84.88 363 THR A N 1
ATOM 2773 C CA . THR A 1 363 ? 13.815 -0.086 -22.527 1.00 84.88 363 THR A CA 1
ATOM 2774 C C . THR A 1 363 ? 13.559 1.280 -23.150 1.00 84.88 363 THR A C 1
ATOM 2776 O O . THR A 1 363 ? 14.143 1.582 -24.189 1.00 84.88 363 THR A O 1
ATOM 2779 N N . ILE A 1 364 ? 12.722 2.107 -22.522 1.00 89.75 364 ILE A N 1
ATOM 2780 C CA . ILE A 1 364 ? 12.393 3.444 -23.023 1.00 89.75 364 ILE A CA 1
ATOM 2781 C C . ILE A 1 364 ? 13.543 4.458 -22.847 1.00 89.75 364 ILE A C 1
ATOM 2783 O O . ILE A 1 364 ? 13.590 5.471 -23.544 1.00 89.75 364 ILE A O 1
ATOM 2787 N N . LEU A 1 365 ? 14.505 4.191 -21.953 1.00 89.38 365 LEU A N 1
ATOM 2788 C CA . LEU A 1 365 ? 15.613 5.107 -21.677 1.00 89.38 365 LEU A CA 1
ATOM 2789 C C . LEU A 1 365 ? 16.764 4.962 -22.695 1.00 89.38 365 LEU A C 1
ATOM 2791 O O . LEU A 1 365 ? 17.136 3.849 -23.077 1.00 89.38 365 LEU A O 1
ATOM 2795 N N . PRO A 1 366 ? 17.421 6.068 -23.105 1.00 74.62 366 PRO A N 1
ATOM 2796 C CA . PRO A 1 366 ? 18.306 6.107 -24.278 1.00 74.62 366 PRO A CA 1
ATOM 2797 C C . PRO A 1 366 ? 19.629 5.324 -24.158 1.00 74.62 366 PRO A C 1
ATOM 2799 O O . PRO A 1 366 ? 20.400 5.292 -25.116 1.00 74.62 366 PRO A O 1
ATOM 2802 N N . LYS A 1 367 ? 19.918 4.696 -23.007 1.00 72.81 367 LYS A N 1
ATOM 2803 C CA . LYS A 1 367 ? 21.067 3.784 -22.815 1.00 72.81 367 LYS A CA 1
ATOM 2804 C C . LYS A 1 367 ? 20.655 2.303 -22.749 1.00 72.81 367 LYS A C 1
ATOM 2806 O O . LYS A 1 367 ? 21.477 1.457 -22.389 1.00 72.81 367 LYS A O 1
ATOM 2811 N N . ALA A 1 368 ? 19.410 1.960 -23.085 1.00 65.62 368 ALA A N 1
ATOM 2812 C CA . ALA A 1 368 ? 18.995 0.573 -23.277 1.00 65.62 368 ALA A CA 1
ATOM 2813 C C . ALA A 1 368 ? 19.855 -0.119 -24.367 1.00 65.62 368 ALA A C 1
ATOM 2815 O O . ALA A 1 368 ? 20.242 0.529 -25.342 1.00 65.62 368 ALA A O 1
ATOM 2816 N N . PRO A 1 369 ? 20.194 -1.417 -24.230 1.00 62.59 369 PRO A N 1
ATOM 2817 C CA . PRO A 1 369 ? 19.782 -2.355 -23.180 1.00 62.59 369 PRO A CA 1
ATOM 2818 C C . PRO A 1 369 ? 20.682 -2.346 -21.927 1.00 62.59 369 PRO A C 1
ATOM 2820 O O . PRO A 1 369 ? 20.527 -3.202 -21.069 1.00 62.59 369 PRO A O 1
ATOM 2823 N N . SER A 1 370 ? 21.637 -1.416 -21.805 1.00 67.81 370 SER A N 1
ATOM 2824 C CA . SER A 1 370 ? 22.560 -1.337 -20.654 1.00 67.81 370 SER A CA 1
ATOM 2825 C C . SER A 1 370 ? 22.025 -0.549 -19.449 1.00 67.81 370 SER A C 1
ATOM 2827 O O . SER A 1 370 ? 22.775 -0.277 -18.514 1.00 67.81 370 SER A O 1
ATOM 2829 N N . TYR A 1 371 ? 20.751 -0.153 -19.479 1.00 77.06 371 TYR A N 1
ATOM 2830 C CA . TYR A 1 371 ? 20.095 0.542 -18.374 1.00 77.06 371 TYR A CA 1
ATOM 2831 C C . TYR A 1 371 ? 19.670 -0.471 -17.289 1.00 77.06 371 TYR A C 1
ATOM 2833 O O . TYR A 1 371 ? 19.185 -1.543 -17.670 1.00 77.06 371 TYR A O 1
ATOM 2841 N N . PRO A 1 372 ? 19.832 -0.177 -15.980 1.00 77.88 372 PRO A N 1
ATOM 2842 C CA . PRO A 1 372 ? 19.354 -1.051 -14.905 1.00 77.88 372 PRO A CA 1
ATOM 2843 C C . PRO A 1 372 ? 17.863 -1.413 -15.025 1.00 77.88 372 PRO A C 1
ATOM 2845 O O . PRO A 1 372 ? 17.061 -0.684 -15.610 1.00 77.88 372 PRO A O 1
ATOM 2848 N N . ASP A 1 373 ? 17.512 -2.562 -14.456 1.00 85.88 373 ASP A N 1
ATOM 2849 C CA . ASP A 1 373 ? 16.167 -3.140 -14.334 1.00 85.88 373 ASP A CA 1
ATOM 2850 C C . ASP A 1 373 ? 15.524 -2.854 -12.956 1.00 85.88 373 ASP A C 1
ATOM 2852 O O . ASP A 1 373 ? 14.571 -3.528 -12.549 1.00 85.88 373 ASP A O 1
ATOM 2856 N N . SER A 1 374 ? 16.073 -1.861 -12.246 1.00 95.00 374 SER A N 1
ATOM 2857 C CA . SER A 1 374 ? 15.907 -1.600 -10.814 1.00 95.00 374 SER A CA 1
ATOM 2858 C C . SER A 1 374 ? 15.799 -0.106 -10.464 1.00 95.00 374 SER A C 1
ATOM 2860 O O . SER A 1 374 ? 16.132 0.790 -11.254 1.00 95.00 374 SER A O 1
ATOM 2862 N N . ILE A 1 375 ? 15.309 0.165 -9.253 1.00 98.19 375 ILE A N 1
ATOM 2863 C CA . ILE A 1 375 ? 15.041 1.510 -8.733 1.00 98.19 375 ILE A CA 1
ATOM 2864 C C . ILE A 1 375 ? 16.296 2.072 -8.069 1.00 98.19 375 ILE A C 1
ATOM 2866 O O . ILE A 1 375 ? 16.768 1.556 -7.059 1.00 98.19 375 ILE A O 1
ATOM 2870 N N . THR A 1 376 ? 16.817 3.156 -8.632 1.00 97.62 376 THR A N 1
ATOM 2871 C CA . THR A 1 376 ? 17.983 3.923 -8.177 1.00 97.62 376 THR A CA 1
ATOM 2872 C C . THR A 1 376 ? 17.657 5.404 -8.341 1.00 97.62 376 THR A C 1
ATOM 2874 O O . THR A 1 376 ? 16.926 5.746 -9.268 1.00 97.62 376 THR A O 1
ATOM 2877 N N . ASP A 1 377 ? 18.241 6.308 -7.550 1.00 97.94 377 ASP A N 1
ATOM 2878 C CA . ASP A 1 377 ? 17.976 7.755 -7.695 1.00 97.94 377 ASP A CA 1
ATOM 2879 C C . ASP A 1 377 ? 18.203 8.260 -9.140 1.00 97.94 377 ASP A C 1
ATOM 2881 O O . ASP A 1 377 ? 17.482 9.129 -9.634 1.00 97.94 377 ASP A O 1
ATOM 2885 N N . GLN A 1 378 ? 19.161 7.664 -9.866 1.00 95.75 378 GLN A N 1
ATOM 2886 C CA . GLN A 1 378 ? 19.409 7.966 -11.278 1.00 95.75 378 GLN A CA 1
ATOM 2887 C C . GLN A 1 378 ? 18.323 7.414 -12.217 1.00 95.75 378 GLN A C 1
ATOM 2889 O O . GLN A 1 378 ? 17.959 8.114 -13.160 1.00 95.75 378 GLN A O 1
ATOM 2894 N N . SER A 1 379 ? 17.797 6.203 -11.982 1.00 95.06 379 SER A N 1
ATOM 2895 C CA . SER A 1 379 ? 16.695 5.660 -12.790 1.00 95.06 379 SER A CA 1
ATOM 2896 C C . SER A 1 379 ? 15.391 6.407 -12.529 1.00 95.06 379 SER A C 1
ATOM 2898 O O . SER A 1 379 ? 14.707 6.759 -13.486 1.00 95.06 379 SER A O 1
ATOM 2900 N N . CYS A 1 380 ? 15.116 6.773 -11.275 1.00 97.12 380 CYS A N 1
ATOM 2901 C CA . CYS A 1 380 ? 14.027 7.676 -10.905 1.00 97.12 380 CYS A CA 1
ATOM 2902 C C . CYS A 1 380 ? 14.132 9.004 -11.653 1.00 97.12 380 CYS A C 1
ATOM 2904 O O . CYS A 1 380 ? 13.215 9.381 -12.380 1.00 97.12 380 CYS A O 1
ATOM 2906 N N . LYS A 1 381 ? 15.282 9.679 -11.554 1.00 97.06 381 LYS A N 1
ATOM 2907 C CA . LYS A 1 381 ? 15.522 10.946 -12.243 1.00 97.06 381 LYS A CA 1
ATOM 2908 C C . LYS A 1 381 ? 15.333 10.835 -13.760 1.00 97.06 381 LYS A C 1
ATOM 2910 O O . LYS A 1 381 ? 14.590 11.632 -14.326 1.00 97.06 381 LYS A O 1
ATOM 2915 N N . ASP A 1 382 ? 15.982 9.867 -14.409 1.00 95.62 382 ASP A N 1
ATOM 2916 C CA . ASP A 1 382 ? 15.928 9.719 -15.869 1.00 95.62 382 ASP A CA 1
ATOM 2917 C C . ASP A 1 382 ? 14.499 9.389 -16.355 1.00 95.62 382 ASP A C 1
ATOM 2919 O O . ASP A 1 382 ? 14.089 9.870 -17.411 1.00 95.62 382 ASP A O 1
ATOM 2923 N N . MET A 1 383 ? 13.720 8.607 -15.591 1.00 95.62 383 MET A N 1
ATOM 2924 C CA . MET A 1 383 ? 12.307 8.331 -15.896 1.00 95.62 383 MET A CA 1
ATOM 2925 C C . MET A 1 383 ? 11.421 9.567 -15.697 1.00 95.62 383 MET A C 1
ATOM 2927 O O . MET A 1 383 ? 10.635 9.888 -16.585 1.00 95.62 383 MET A O 1
ATOM 2931 N N . LYS A 1 384 ? 11.563 10.296 -14.582 1.00 97.00 384 LYS A N 1
ATOM 2932 C CA . LYS A 1 384 ? 10.779 11.514 -14.304 1.00 97.00 384 LYS A CA 1
ATOM 2933 C C . LYS A 1 384 ? 11.052 12.613 -15.342 1.00 97.00 384 LYS A C 1
ATOM 2935 O O . LYS A 1 384 ? 10.102 13.185 -15.869 1.00 97.00 384 LYS A O 1
ATOM 2940 N N . GLU A 1 385 ? 12.320 12.829 -15.716 1.00 96.50 385 GLU A N 1
ATOM 2941 C CA . GLU A 1 385 ? 12.707 13.751 -16.802 1.00 96.50 385 GLU A CA 1
ATOM 2942 C C . GLU A 1 385 ? 12.126 13.331 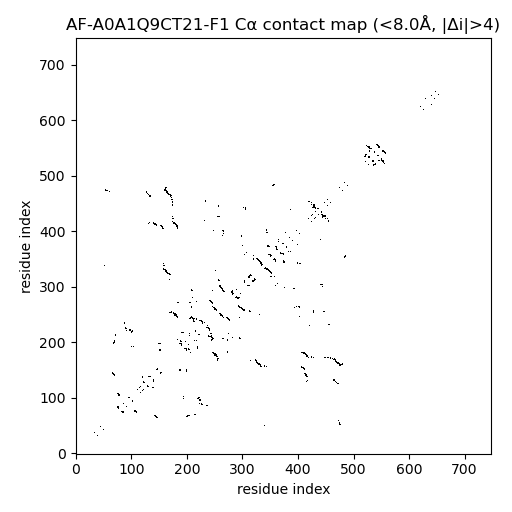-18.165 1.00 96.50 385 GLU A C 1
ATOM 2944 O O . GLU A 1 385 ? 11.702 14.187 -18.939 1.00 96.50 385 GLU A O 1
ATOM 2949 N N . LEU A 1 386 ? 12.082 12.029 -18.477 1.00 96.06 386 LEU A N 1
ATOM 2950 C CA . LEU A 1 386 ? 11.523 11.528 -19.738 1.00 96.06 386 LEU A CA 1
ATOM 2951 C C . LEU A 1 386 ? 9.988 11.612 -19.796 1.00 96.06 386 LEU A C 1
ATOM 2953 O O . LEU A 1 386 ? 9.429 11.839 -20.870 1.00 96.06 386 LEU A O 1
ATOM 2957 N N . PHE A 1 387 ? 9.306 11.373 -18.676 1.00 96.00 387 PHE A N 1
ATOM 2958 C CA . PHE A 1 387 ? 7.842 11.363 -18.603 1.00 96.00 387 PHE A CA 1
ATOM 2959 C C . PHE A 1 387 ? 7.237 12.768 -18.443 1.00 96.00 387 PHE A C 1
ATOM 2961 O O . PHE A 1 387 ? 6.024 12.913 -18.596 1.00 96.00 387 PHE A O 1
ATOM 2968 N N . ASP A 1 388 ? 8.067 13.791 -18.210 1.00 95.75 388 ASP A N 1
ATOM 2969 C CA . ASP A 1 388 ? 7.660 15.159 -17.849 1.00 95.75 388 ASP A CA 1
ATOM 2970 C C . ASP A 1 388 ? 6.874 15.191 -16.519 1.00 95.75 388 ASP A C 1
ATOM 2972 O O . ASP A 1 388 ? 5.826 15.822 -16.390 1.00 95.75 388 ASP A O 1
ATOM 2976 N N . ASN A 1 389 ? 7.377 14.447 -15.523 1.00 95.44 389 ASN A N 1
ATOM 2977 C CA . ASN A 1 389 ? 6.828 14.376 -14.165 1.00 95.44 389 ASN A CA 1
ATOM 2978 C C . ASN A 1 389 ? 7.746 15.114 -13.166 1.00 95.44 389 ASN A C 1
ATOM 2980 O O . ASN A 1 389 ? 8.970 14.977 -13.255 1.00 95.44 389 ASN A O 1
ATOM 2984 N N . PRO A 1 390 ? 7.194 15.800 -12.144 1.00 97.31 390 PRO A N 1
ATOM 2985 C CA . PRO A 1 390 ? 7.965 16.257 -10.988 1.00 97.31 390 PRO A CA 1
ATOM 2986 C C . PRO A 1 390 ? 8.694 15.097 -10.297 1.00 97.31 390 PRO A C 1
ATOM 2988 O O . PRO A 1 390 ? 8.140 14.010 -10.120 1.00 97.31 390 PRO A O 1
ATOM 2991 N N . ASN A 1 391 ? 9.943 15.323 -9.888 1.00 98.25 391 ASN A N 1
ATOM 2992 C CA . ASN A 1 391 ? 10.761 14.320 -9.203 1.00 98.25 391 ASN A CA 1
ATOM 2993 C C . ASN A 1 391 ? 10.675 14.484 -7.677 1.00 98.25 391 ASN A C 1
ATOM 2995 O O . ASN A 1 391 ? 11.700 14.598 -7.005 1.00 98.25 391 ASN A O 1
ATOM 2999 N N . ASP A 1 392 ? 9.448 14.510 -7.150 1.00 98.62 392 ASP A N 1
ATOM 3000 C CA . ASP A 1 392 ? 9.183 14.708 -5.719 1.00 98.62 392 ASP A CA 1
ATOM 3001 C C . ASP A 1 392 ? 9.857 13.624 -4.858 1.00 98.62 392 ASP A C 1
ATOM 3003 O O . ASP A 1 392 ? 10.437 13.929 -3.823 1.00 98.62 392 ASP A O 1
ATOM 3007 N N . PHE A 1 393 ? 9.969 12.394 -5.376 1.00 98.75 393 PHE A N 1
ATOM 3008 C CA . PHE A 1 393 ? 10.834 11.333 -4.845 1.00 98.75 393 PHE A CA 1
ATOM 3009 C C . PHE A 1 393 ? 12.215 11.833 -4.403 1.00 98.75 393 PHE A C 1
ATOM 3011 O O . PHE A 1 393 ? 12.659 11.573 -3.285 1.00 98.75 393 PHE A O 1
ATOM 3018 N N . GLN A 1 394 ? 12.907 12.578 -5.270 1.00 98.44 394 GLN A N 1
ATOM 3019 C CA . GLN A 1 394 ? 14.227 13.123 -4.968 1.00 98.44 394 GLN A CA 1
ATOM 3020 C C . GLN A 1 394 ? 14.158 14.333 -4.025 1.00 98.44 394 GLN A C 1
ATOM 3022 O O . GLN A 1 394 ? 15.099 14.533 -3.252 1.00 98.44 394 GLN A O 1
ATOM 3027 N N . GLU A 1 395 ? 13.080 15.120 -4.071 1.00 98.19 395 GLU A N 1
ATOM 3028 C CA . GLU A 1 395 ? 12.853 16.264 -3.177 1.00 98.19 395 GLU A CA 1
ATOM 3029 C C . GLU A 1 395 ? 12.604 15.805 -1.731 1.00 98.19 395 GLU A C 1
ATOM 3031 O O . GLU A 1 395 ? 13.208 16.362 -0.816 1.00 98.19 395 GLU A O 1
ATOM 3036 N N . LYS A 1 396 ? 11.868 14.702 -1.527 1.00 98.44 396 LYS A N 1
ATOM 3037 C CA . LYS A 1 396 ? 11.714 14.004 -0.234 1.00 98.44 396 LYS A CA 1
ATOM 3038 C C . LYS A 1 396 ? 12.909 13.099 0.138 1.00 98.44 396 LYS A C 1
ATOM 3040 O O . LYS A 1 396 ? 12.822 12.293 1.060 1.00 98.44 396 LYS A O 1
ATOM 3045 N N . GLY A 1 397 ? 14.047 13.215 -0.557 1.00 98.06 397 GLY A N 1
ATOM 3046 C CA . GLY A 1 397 ? 15.321 12.577 -0.180 1.00 98.06 397 GLY A CA 1
ATOM 3047 C C . GLY A 1 397 ? 15.622 11.193 -0.780 1.00 98.06 397 GLY A C 1
ATOM 3048 O O . GLY A 1 397 ? 16.638 10.589 -0.421 1.00 98.06 397 GLY A O 1
ATOM 3049 N N . GLY A 1 398 ? 14.798 10.709 -1.711 1.00 98.62 398 GLY A N 1
ATOM 3050 C CA . GLY A 1 398 ? 15.065 9.555 -2.577 1.00 98.62 398 GLY A CA 1
ATOM 3051 C C . GLY A 1 398 ? 15.276 8.221 -1.856 1.00 98.62 398 GLY A C 1
ATOM 3052 O O . GLY A 1 398 ? 14.774 7.993 -0.749 1.00 98.62 398 GLY A O 1
ATOM 3053 N N . ASN A 1 399 ? 16.071 7.332 -2.468 1.00 98.62 399 ASN A N 1
ATOM 3054 C CA . ASN A 1 399 ? 16.372 6.010 -1.910 1.00 98.62 399 ASN A CA 1
ATOM 3055 C C . ASN A 1 399 ? 16.978 6.111 -0.503 1.00 98.62 399 ASN A C 1
ATOM 3057 O O . ASN A 1 399 ? 16.682 5.272 0.347 1.00 98.62 399 ASN A O 1
ATOM 3061 N N . LYS A 1 400 ? 17.769 7.151 -0.206 1.00 98.38 400 LYS A N 1
ATOM 3062 C CA . LYS A 1 400 ? 18.338 7.347 1.134 1.00 98.38 400 LYS A CA 1
ATOM 3063 C C . LYS A 1 400 ? 17.256 7.553 2.197 1.00 98.38 400 LYS A C 1
ATOM 3065 O O . LYS A 1 400 ? 17.271 6.840 3.199 1.00 98.38 400 LYS A O 1
ATOM 3070 N N . ALA A 1 401 ? 16.314 8.472 1.977 1.00 98.44 401 ALA A N 1
ATOM 3071 C CA . ALA A 1 401 ? 15.218 8.728 2.916 1.00 98.44 401 ALA A CA 1
ATOM 3072 C C . ALA A 1 401 ? 14.301 7.503 3.074 1.00 98.44 401 ALA A C 1
ATOM 3074 O O . ALA A 1 401 ? 13.965 7.117 4.198 1.00 98.44 401 ALA A O 1
ATOM 3075 N N . MET A 1 402 ? 13.993 6.815 1.967 1.00 98.75 402 MET A N 1
ATOM 3076 C CA . MET A 1 402 ? 13.271 5.539 1.997 1.00 98.75 402 MET A CA 1
ATOM 3077 C C . MET A 1 402 ? 14.014 4.496 2.848 1.00 98.75 402 MET A C 1
ATOM 3079 O O . MET A 1 402 ? 13.426 3.849 3.711 1.00 98.75 402 MET A O 1
ATOM 3083 N N . GLY A 1 403 ? 15.331 4.363 2.667 1.00 98.12 403 GLY A N 1
ATOM 3084 C CA . GLY A 1 403 ? 16.177 3.475 3.461 1.00 98.12 403 GLY A CA 1
ATOM 3085 C C . GLY A 1 403 ? 16.179 3.819 4.951 1.00 98.12 403 GLY A C 1
ATOM 3086 O O . GLY A 1 403 ? 16.071 2.926 5.790 1.00 98.12 403 GLY A O 1
ATOM 3087 N N . GLU A 1 404 ? 16.268 5.102 5.304 1.00 97.88 404 GLU A N 1
ATOM 3088 C CA . GLU A 1 404 ? 16.177 5.554 6.697 1.00 97.88 404 GLU A CA 1
ATOM 3089 C C . GLU A 1 404 ? 14.841 5.150 7.342 1.00 97.88 404 GLU A C 1
ATOM 3091 O O . GLU A 1 404 ? 14.843 4.708 8.493 1.00 97.88 404 GLU A O 1
ATOM 3096 N N . SER A 1 405 ? 13.738 5.204 6.590 1.00 98.25 405 SER A N 1
ATOM 3097 C CA . SER A 1 405 ? 12.422 4.697 7.004 1.00 98.25 405 SER A CA 1
ATOM 3098 C C . SER A 1 405 ? 12.392 3.179 7.184 1.00 98.25 405 SER A C 1
ATOM 3100 O O . SER A 1 405 ? 12.093 2.678 8.272 1.00 98.25 405 SER A O 1
ATOM 3102 N N . LEU A 1 406 ? 12.838 2.430 6.171 1.00 96.69 406 LEU A N 1
ATOM 3103 C CA . LEU A 1 406 ? 12.931 0.967 6.219 1.00 96.69 406 LEU A CA 1
ATOM 3104 C C . LEU A 1 406 ? 13.823 0.456 7.365 1.00 96.69 406 LEU A C 1
ATOM 3106 O O . LEU A 1 406 ? 13.666 -0.680 7.808 1.00 96.69 406 LEU A O 1
ATOM 3110 N N . ASN A 1 407 ? 14.754 1.273 7.869 1.00 93.81 407 ASN A N 1
ATOM 3111 C CA . ASN A 1 407 ? 15.595 0.950 9.024 1.00 93.81 407 ASN A CA 1
ATOM 3112 C C . ASN A 1 407 ? 14.899 1.173 10.384 1.00 93.81 407 ASN A C 1
ATOM 3114 O O . ASN A 1 407 ? 15.233 0.503 11.372 1.00 93.81 407 ASN A O 1
ATOM 3118 N N . ARG A 1 408 ? 13.944 2.111 10.463 1.00 94.88 408 ARG A N 1
ATOM 3119 C CA . ARG A 1 408 ? 13.106 2.327 11.659 1.00 94.88 408 ARG A CA 1
ATOM 3120 C C . ARG A 1 408 ? 12.148 1.146 11.840 1.00 94.88 408 ARG A C 1
ATOM 3122 O O . ARG A 1 408 ? 12.101 0.576 12.932 1.00 94.88 408 ARG A O 1
ATOM 3129 N N . GLY A 1 409 ? 11.576 0.675 10.734 1.00 94.50 409 GLY A N 1
ATOM 3130 C CA . GLY A 1 409 ? 10.866 -0.598 10.612 1.00 94.50 409 GLY A CA 1
ATOM 3131 C C . GLY A 1 409 ? 9.411 -0.405 10.192 1.00 94.50 409 GLY A C 1
ATOM 3132 O O . GLY A 1 409 ? 8.738 0.480 10.706 1.00 94.50 409 GLY A O 1
ATOM 3133 N N . HIS A 1 410 ? 8.937 -1.225 9.254 1.00 97.56 410 HIS A N 1
ATOM 3134 C CA . HIS A 1 410 ? 7.627 -1.071 8.612 1.00 97.56 410 HIS A CA 1
ATOM 3135 C C . HIS A 1 410 ? 6.680 -2.231 8.931 1.00 97.56 410 HIS A C 1
ATOM 3137 O O . HIS A 1 410 ? 7.112 -3.376 9.068 1.00 97.56 410 HIS A O 1
ATOM 3143 N N . VAL A 1 411 ? 5.379 -1.949 8.973 1.00 97.06 411 VAL A N 1
ATOM 3144 C CA . VAL A 1 411 ? 4.313 -2.955 9.058 1.00 97.06 411 VAL A CA 1
ATOM 3145 C C . VAL A 1 411 ? 3.982 -3.472 7.661 1.00 97.06 411 VAL A C 1
ATOM 3147 O O . VAL A 1 411 ? 3.818 -2.680 6.737 1.00 97.06 411 VAL A O 1
ATOM 3150 N N . ALA A 1 412 ? 3.866 -4.795 7.509 1.00 96.25 412 ALA A N 1
ATOM 3151 C CA . ALA A 1 412 ? 3.372 -5.410 6.276 1.00 96.25 412 ALA A CA 1
ATOM 3152 C C . ALA A 1 412 ? 1.845 -5.278 6.178 1.00 96.25 412 ALA A C 1
ATOM 3154 O O . ALA A 1 412 ? 1.126 -5.755 7.066 1.00 96.25 412 ALA A O 1
ATOM 3155 N N . ALA A 1 413 ? 1.376 -4.687 5.082 1.00 98.12 413 ALA A N 1
ATOM 3156 C CA . ALA A 1 413 ? -0.025 -4.572 4.710 1.00 98.12 413 ALA A CA 1
ATOM 3157 C C . ALA A 1 413 ? -0.343 -5.468 3.500 1.00 98.12 413 ALA A C 1
ATOM 3159 O O . ALA A 1 413 ? 0.455 -5.592 2.571 1.00 98.12 413 ALA A O 1
ATOM 3160 N N . PHE A 1 414 ? -1.523 -6.088 3.517 1.00 98.12 414 PHE A N 1
ATOM 3161 C CA . PHE A 1 414 ? -2.066 -6.905 2.428 1.00 98.12 414 PHE A CA 1
ATOM 3162 C C . PHE A 1 414 ? -3.485 -6.427 2.136 1.00 98.12 414 PHE A C 1
ATOM 3164 O O . PHE A 1 414 ? -4.310 -6.389 3.054 1.00 98.12 414 PHE A O 1
ATOM 3171 N N . SER A 1 415 ? -3.797 -6.069 0.894 1.00 98.81 415 SER A N 1
ATOM 3172 C CA . SER A 1 415 ? -5.104 -5.516 0.543 1.00 98.81 415 SER A CA 1
ATOM 3173 C C . SER A 1 415 ? -5.637 -6.007 -0.801 1.00 98.81 415 SER A C 1
ATOM 3175 O O . SER A 1 415 ? -4.937 -6.602 -1.620 1.00 98.81 415 SER A O 1
ATOM 3177 N N . LEU A 1 416 ? -6.930 -5.774 -1.008 1.00 98.81 416 LEU A N 1
ATOM 3178 C CA . LEU A 1 416 ? -7.592 -5.885 -2.301 1.00 98.81 416 LEU A CA 1
ATOM 3179 C C . LEU A 1 416 ? -8.603 -4.750 -2.400 1.00 98.81 416 LEU A C 1
ATOM 3181 O O . LEU A 1 416 ? -9.471 -4.641 -1.532 1.00 98.81 416 LEU A O 1
ATOM 3185 N N . TRP A 1 417 ? -8.481 -3.912 -3.424 1.00 98.56 417 TRP A N 1
ATOM 3186 C CA . TRP A 1 417 ? -9.251 -2.679 -3.549 1.00 98.56 417 TRP A CA 1
ATOM 3187 C C . TRP A 1 417 ? -9.535 -2.305 -5.008 1.00 98.56 417 TRP A C 1
ATOM 3189 O O . TRP A 1 417 ? -8.953 -2.861 -5.943 1.00 98.56 417 TRP A O 1
ATOM 3199 N N . ASP A 1 418 ? -10.470 -1.376 -5.187 1.00 98.00 418 ASP A N 1
ATOM 3200 C CA . ASP A 1 418 ? -10.733 -0.658 -6.429 1.00 98.00 418 ASP A CA 1
ATOM 3201 C C . ASP A 1 418 ? -10.644 0.854 -6.191 1.00 98.00 418 ASP A C 1
ATOM 3203 O O . ASP A 1 418 ? -10.883 1.353 -5.092 1.00 98.00 418 ASP A O 1
ATOM 3207 N N . ASP A 1 419 ? -10.261 1.584 -7.231 1.00 97.31 419 ASP A N 1
ATOM 3208 C CA . ASP A 1 419 ? -9.894 2.996 -7.140 1.00 97.31 419 ASP A CA 1
ATOM 3209 C C . ASP A 1 419 ? -11.076 3.893 -7.529 1.00 97.31 419 ASP A C 1
ATOM 3211 O O . ASP A 1 419 ? -11.564 3.884 -8.663 1.00 97.31 419 ASP A O 1
ATOM 3215 N N . ILE A 1 420 ? -11.542 4.666 -6.551 1.00 94.38 420 ILE A N 1
ATOM 3216 C CA . ILE A 1 420 ? -12.694 5.563 -6.662 1.00 94.38 420 ILE A CA 1
ATOM 3217 C C . ILE A 1 420 ? -12.333 6.912 -7.297 1.00 94.38 420 ILE A C 1
ATOM 3219 O O . ILE A 1 420 ? -13.225 7.610 -7.784 1.00 94.38 420 ILE A O 1
ATOM 3223 N N . ASP A 1 421 ? -11.056 7.288 -7.318 1.00 93.88 421 ASP A N 1
ATOM 3224 C CA . ASP A 1 421 ? -10.631 8.607 -7.764 1.00 93.88 421 ASP A CA 1
ATOM 3225 C C . ASP A 1 421 ? -10.255 8.664 -9.236 1.00 93.88 421 ASP A C 1
ATOM 3227 O O . ASP A 1 421 ? -10.658 9.624 -9.904 1.00 93.88 421 ASP A O 1
ATOM 3231 N N . VAL A 1 422 ? -9.505 7.666 -9.713 1.00 95.81 422 VAL A N 1
ATOM 3232 C CA . VAL A 1 422 ? -8.961 7.589 -11.082 1.00 95.81 422 VAL A CA 1
ATOM 3233 C C . VAL A 1 422 ? -8.968 6.158 -11.658 1.00 95.81 422 VAL A C 1
ATOM 3235 O O . VAL A 1 422 ? -8.259 5.855 -12.620 1.00 95.81 422 VAL A O 1
ATOM 3238 N N . HIS A 1 423 ? -9.813 5.277 -11.109 1.00 97.44 423 HIS A N 1
ATOM 3239 C CA . HIS A 1 423 ? -10.211 3.992 -11.706 1.00 97.44 423 HIS A CA 1
ATOM 3240 C C . HIS A 1 423 ? -9.040 3.044 -12.055 1.00 97.44 423 HIS A C 1
ATOM 3242 O O . HIS A 1 423 ? -9.101 2.309 -13.044 1.00 97.44 423 HIS A O 1
ATOM 3248 N N . MET A 1 424 ? -7.962 3.065 -11.261 1.00 98.56 424 MET A N 1
ATOM 3249 C CA . MET A 1 424 ? -6.761 2.228 -11.394 1.00 98.56 424 MET A CA 1
ATOM 3250 C C . MET A 1 424 ? -5.940 2.505 -12.663 1.00 98.56 424 MET A C 1
ATOM 3252 O O . MET A 1 424 ? -5.002 1.779 -13.000 1.00 98.56 424 MET A O 1
ATOM 3256 N N . MET A 1 425 ? -6.255 3.587 -13.380 1.00 98.44 425 MET A N 1
ATOM 3257 C CA . MET A 1 425 ? -5.676 3.873 -14.694 1.00 98.44 425 MET A CA 1
ATOM 3258 C C . MET A 1 425 ? -4.182 4.203 -14.632 1.00 98.44 425 MET A C 1
ATOM 3260 O O . MET A 1 425 ? -3.468 3.990 -15.614 1.00 98.44 425 MET A O 1
ATOM 3264 N N . TRP A 1 426 ? -3.699 4.681 -13.482 1.00 98.31 426 TRP A N 1
ATOM 3265 C CA . TRP A 1 426 ? -2.278 4.894 -13.199 1.00 98.31 426 TRP A CA 1
ATOM 3266 C C . TRP A 1 426 ? -1.483 3.577 -13.113 1.00 98.31 426 TRP A C 1
ATOM 3268 O O . TRP A 1 426 ? -0.280 3.598 -13.384 1.00 98.31 426 TRP A O 1
ATOM 3278 N N . LEU A 1 427 ? -2.135 2.447 -12.823 1.00 98.69 427 LEU A N 1
ATOM 3279 C CA . LEU A 1 427 ? -1.524 1.118 -12.799 1.00 98.69 427 LEU A CA 1
ATOM 3280 C C . LEU A 1 427 ? -1.683 0.396 -14.143 1.00 98.69 427 LEU A C 1
ATOM 3282 O O . LEU A 1 427 ? -0.699 -0.117 -14.671 1.00 98.69 427 LEU A O 1
ATOM 3286 N N . ASP A 1 428 ? -2.899 0.349 -14.703 1.00 98.50 428 ASP A N 1
ATOM 3287 C CA . ASP A 1 428 ? -3.255 -0.637 -15.740 1.00 98.50 428 ASP A CA 1
ATOM 3288 C C . ASP A 1 428 ? -3.706 -0.082 -17.105 1.00 98.50 428 ASP A C 1
ATOM 3290 O O . ASP A 1 428 ? -3.911 -0.857 -18.050 1.00 98.50 428 ASP A O 1
ATOM 3294 N N . SER A 1 429 ? -3.822 1.241 -17.254 1.00 98.19 429 SER A N 1
ATOM 3295 C CA . SER A 1 429 ? -4.354 1.883 -18.464 1.00 98.19 429 SER A CA 1
ATOM 3296 C C . SER A 1 429 ? -3.508 3.086 -18.908 1.00 98.19 429 SER A C 1
ATOM 3298 O O . SER A 1 429 ? -2.309 3.145 -18.650 1.00 98.19 429 SER A O 1
ATOM 3300 N N . ALA A 1 430 ? -4.090 4.016 -19.665 1.00 97.44 430 ALA A N 1
ATOM 3301 C CA . ALA A 1 430 ? -3.462 5.283 -20.025 1.00 97.44 430 ALA A CA 1
ATOM 3302 C C . ALA A 1 430 ? -3.809 6.357 -18.988 1.00 97.44 430 ALA A C 1
ATOM 3304 O O . ALA A 1 430 ? -4.990 6.627 -18.784 1.00 97.44 430 ALA A O 1
ATOM 3305 N N . TYR A 1 431 ? -2.802 6.971 -18.364 1.00 97.31 431 TYR A N 1
ATOM 3306 C CA . TYR A 1 431 ? -2.995 8.019 -17.361 1.00 97.31 431 TYR A CA 1
ATOM 3307 C C . TYR A 1 431 ? -1.818 9.020 -17.335 1.00 97.31 431 TYR A C 1
ATOM 3309 O O . TYR A 1 431 ? -0.657 8.582 -17.343 1.00 97.31 431 TYR A O 1
ATOM 3317 N N . PRO A 1 432 ? -2.068 10.342 -17.245 1.00 94.88 432 PRO A N 1
ATOM 3318 C CA . PRO A 1 432 ? -3.380 10.990 -17.111 1.00 94.88 432 PRO A CA 1
ATOM 3319 C C . PRO A 1 432 ? -4.210 10.958 -18.408 1.00 94.88 432 PRO A C 1
ATOM 3321 O O . PRO A 1 432 ? -3.684 10.701 -19.490 1.00 94.88 432 PRO A O 1
ATOM 3324 N N . GLU A 1 433 ? -5.526 11.158 -18.287 1.00 91.81 433 GLU A N 1
ATOM 3325 C CA . GLU A 1 433 ? -6.491 11.020 -19.396 1.00 91.81 433 GLU A CA 1
ATOM 3326 C C . GLU A 1 433 ? -6.396 12.121 -20.468 1.00 91.81 433 GLU A C 1
ATOM 3328 O O . GLU A 1 433 ? -6.921 11.957 -21.570 1.00 91.81 433 GLU A O 1
ATOM 3333 N N . ASP A 1 434 ? -5.750 13.242 -20.153 1.00 92.94 434 ASP A N 1
ATOM 3334 C CA . ASP A 1 434 ? -5.604 14.416 -21.016 1.00 92.94 434 ASP A CA 1
ATOM 3335 C C . ASP A 1 434 ? -4.361 14.377 -21.925 1.00 92.94 434 ASP A C 1
ATOM 3337 O O . ASP A 1 434 ? -4.253 15.197 -22.840 1.00 92.94 434 ASP A O 1
ATOM 3341 N N . ARG A 1 435 ? -3.455 13.409 -21.720 1.00 95.19 435 ARG A N 1
ATOM 3342 C CA . ARG A 1 435 ? -2.245 13.192 -22.535 1.00 95.19 435 ARG A CA 1
ATOM 3343 C C . ARG A 1 435 ? -2.438 12.088 -23.576 1.00 95.19 435 ARG A C 1
ATOM 3345 O O . ARG A 1 435 ? -3.242 11.168 -23.408 1.00 95.19 435 ARG A O 1
ATOM 3352 N N . GLU A 1 436 ? -1.698 12.144 -24.683 1.00 94.50 436 GLU A N 1
ATOM 3353 C CA . GLU A 1 436 ? -1.825 11.138 -25.738 1.00 94.50 436 GLU A CA 1
ATOM 3354 C C . GLU A 1 436 ? -1.268 9.779 -25.281 1.00 94.50 436 GLU A C 1
ATOM 3356 O O . GLU A 1 436 ? -0.154 9.676 -24.770 1.00 94.50 436 GLU A O 1
ATOM 3361 N N . ARG A 1 437 ? -1.996 8.683 -25.561 1.00 94.06 437 ARG A N 1
ATOM 3362 C CA . ARG A 1 437 ? -1.585 7.306 -25.191 1.00 94.06 437 ARG A CA 1
ATOM 3363 C C . ARG A 1 437 ? -0.205 6.878 -25.722 1.00 94.06 437 ARG A C 1
ATOM 3365 O O . ARG A 1 437 ? 0.318 5.863 -25.272 1.00 94.06 437 ARG A O 1
ATOM 3372 N N . GLY A 1 438 ? 0.337 7.579 -26.720 1.00 92.31 438 GLY A N 1
ATOM 3373 C CA . GLY A 1 438 ? 1.657 7.315 -27.299 1.00 92.31 438 GLY A CA 1
ATOM 3374 C C . GLY A 1 438 ? 2.815 8.044 -26.609 1.00 92.31 438 GLY A C 1
ATOM 3375 O O . GLY A 1 438 ? 3.968 7.772 -26.941 1.00 92.31 438 GLY A O 1
ATOM 3376 N N . GLU A 1 439 ? 2.537 8.963 -25.683 1.00 95.94 439 GLU A N 1
ATOM 3377 C CA . GLU A 1 439 ? 3.571 9.694 -24.951 1.00 95.94 439 GLU A CA 1
ATOM 3378 C C . GLU A 1 439 ? 4.290 8.792 -23.925 1.00 95.94 439 GLU A C 1
ATOM 3380 O O . GLU A 1 439 ? 3.656 7.941 -23.284 1.00 95.94 439 GLU A O 1
ATOM 3385 N N . PRO A 1 440 ? 5.614 8.969 -23.730 1.00 95.56 440 PRO A N 1
ATOM 3386 C CA . PRO A 1 440 ? 6.369 8.298 -22.674 1.00 95.56 440 PRO A CA 1
ATOM 3387 C C . PRO A 1 440 ? 5.697 8.412 -21.300 1.00 95.56 440 PRO A C 1
ATOM 3389 O O . PRO A 1 440 ? 5.318 9.498 -20.873 1.00 95.56 440 PRO A O 1
ATOM 3392 N N . GLY A 1 441 ? 5.561 7.285 -20.600 1.00 95.38 441 GLY A N 1
ATOM 3393 C CA . GLY A 1 441 ? 5.019 7.247 -19.239 1.00 95.38 441 GLY A CA 1
ATOM 3394 C C . GLY A 1 441 ? 3.492 7.325 -19.117 1.00 95.38 441 GLY A C 1
ATOM 3395 O O . GLY A 1 441 ? 2.993 7.144 -18.004 1.00 95.38 441 GLY A O 1
ATOM 3396 N N . VAL A 1 442 ? 2.740 7.546 -20.205 1.00 97.38 442 VAL A N 1
ATOM 3397 C CA . VAL A 1 442 ? 1.266 7.621 -20.153 1.00 97.38 442 VAL A CA 1
ATOM 3398 C C . VAL A 1 442 ? 0.622 6.236 -20.105 1.00 97.38 442 VAL A C 1
ATOM 3400 O O . VAL A 1 442 ? -0.253 6.007 -19.275 1.00 97.38 442 VAL A O 1
ATOM 3403 N N . LEU A 1 443 ? 1.029 5.302 -20.969 1.00 96.94 443 LEU A N 1
ATOM 3404 C CA . LEU A 1 443 ? 0.408 3.976 -21.073 1.00 96.94 443 LEU A CA 1
ATOM 3405 C C . LEU A 1 443 ? 1.067 2.961 -20.121 1.00 96.94 443 LEU A C 1
ATOM 3407 O O . LEU A 1 443 ? 2.191 2.529 -20.363 1.00 96.94 443 LEU A O 1
ATOM 3411 N N . ARG A 1 444 ? 0.354 2.560 -19.063 1.00 98.06 444 ARG A N 1
ATOM 3412 C CA . ARG A 1 444 ? 0.812 1.655 -17.990 1.00 98.06 444 ARG A CA 1
ATOM 3413 C C . ARG A 1 444 ? 0.280 0.219 -18.095 1.00 98.06 444 ARG A C 1
ATOM 3415 O O . ARG A 1 444 ? 0.770 -0.665 -17.402 1.00 98.06 444 ARG A O 1
ATOM 3422 N N . GLY A 1 445 ? -0.667 -0.038 -18.996 1.00 96.81 445 GLY A N 1
ATOM 3423 C CA . GLY A 1 445 ? -1.168 -1.380 -19.294 1.00 96.81 445 GLY A CA 1
ATOM 3424 C C . GLY A 1 445 ? -2.155 -1.402 -20.464 1.00 96.81 445 GLY A C 1
ATOM 3425 O O . GLY A 1 445 ? -2.327 -0.411 -21.179 1.00 96.81 445 GLY A O 1
ATOM 3426 N N . MET A 1 446 ? -2.792 -2.557 -20.687 1.00 95.12 446 MET A N 1
ATOM 3427 C CA . MET A 1 446 ? -3.753 -2.764 -21.786 1.00 95.12 446 MET A CA 1
ATOM 3428 C C . MET A 1 446 ? -5.224 -2.609 -21.380 1.00 95.12 446 MET A C 1
ATOM 3430 O O . MET A 1 446 ? -6.100 -2.824 -22.221 1.00 95.12 446 MET A O 1
ATOM 3434 N N . CYS A 1 447 ? -5.526 -2.260 -20.128 1.00 97.56 447 CYS A N 1
ATOM 3435 C CA . CYS A 1 447 ? -6.908 -2.097 -19.693 1.00 97.56 447 CYS A CA 1
ATOM 3436 C C . CYS A 1 447 ? -7.580 -0.914 -20.412 1.00 97.56 447 CYS A C 1
ATOM 3438 O O . CYS A 1 447 ? -6.917 0.081 -20.738 1.00 97.56 447 CYS A O 1
ATOM 3440 N N . PRO A 1 448 ? -8.898 -0.992 -20.685 1.00 94.06 448 PRO A N 1
ATOM 3441 C CA . PRO A 1 448 ? -9.613 0.071 -21.390 1.00 94.06 448 PRO A CA 1
ATOM 3442 C C . PRO A 1 448 ? -9.533 1.408 -20.639 1.00 94.06 448 PRO A C 1
ATOM 3444 O O . PRO A 1 448 ? -9.321 2.443 -21.282 1.00 94.06 448 PRO A O 1
ATOM 3447 N N . GLY A 1 449 ? -9.612 1.351 -19.304 1.00 94.88 449 GLY A N 1
ATOM 3448 C CA . GLY A 1 449 ? -9.681 2.506 -18.417 1.00 94.88 449 GLY A CA 1
ATOM 3449 C C . GLY A 1 449 ? -11.063 3.160 -18.429 1.00 94.88 449 GLY A C 1
ATOM 3450 O O . GLY A 1 449 ? -12.047 2.586 -18.908 1.00 94.88 449 GLY A O 1
ATOM 3451 N N . GLY A 1 450 ? -11.123 4.386 -17.915 1.00 93.81 450 GLY A N 1
ATOM 3452 C CA . GLY A 1 450 ? -12.329 5.201 -17.853 1.00 93.81 450 GLY A CA 1
ATOM 3453 C C . GLY A 1 450 ? -13.454 4.493 -17.103 1.00 93.81 450 GLY A C 1
ATOM 3454 O O . GLY A 1 450 ? -13.236 3.836 -16.087 1.00 93.81 450 GLY A O 1
ATOM 3455 N N . GLU A 1 451 ? -14.678 4.606 -17.614 1.00 93.44 451 GLU A N 1
ATOM 3456 C CA . GLU A 1 451 ? -15.854 4.052 -16.940 1.00 93.44 451 GLU A CA 1
ATOM 3457 C C . GLU A 1 451 ? -15.860 2.513 -16.897 1.00 93.44 451 GLU A C 1
ATOM 3459 O O . GLU A 1 451 ? -16.454 1.941 -15.990 1.00 93.44 451 GLU A O 1
ATOM 3464 N N . ASP A 1 452 ? -15.181 1.804 -17.808 1.00 94.50 452 ASP A N 1
ATOM 3465 C CA . ASP A 1 452 ? -15.151 0.331 -17.772 1.00 94.50 452 ASP A CA 1
ATOM 3466 C C . ASP A 1 452 ? -14.405 -0.228 -16.550 1.00 94.50 452 ASP A C 1
ATOM 3468 O O . ASP A 1 452 ? -14.793 -1.302 -16.073 1.00 94.50 452 ASP A O 1
ATOM 3472 N N . SER A 1 453 ? -13.414 0.527 -16.052 1.00 95.81 453 SER A N 1
ATOM 3473 C CA . SER A 1 453 ? -12.659 0.291 -14.813 1.00 95.81 453 SER A CA 1
ATOM 3474 C C . SER A 1 453 ? -13.254 1.014 -13.589 1.00 95.81 453 SER A C 1
ATOM 3476 O O . SER A 1 453 ? -12.656 0.967 -12.517 1.00 95.81 453 SER A O 1
ATOM 3478 N N . SER A 1 454 ? -14.411 1.687 -13.702 1.00 95.94 454 SER A N 1
ATOM 3479 C CA . SER A 1 454 ? -15.001 2.394 -12.554 1.00 95.94 454 SER A CA 1
ATOM 3480 C C . SER A 1 454 ? -15.438 1.416 -11.457 1.00 95.94 454 SER A C 1
ATOM 3482 O O . SER A 1 454 ? -15.932 0.327 -11.783 1.00 95.94 454 SER A O 1
ATOM 3484 N N . PRO A 1 455 ? -15.370 1.795 -10.165 1.00 95.56 455 PRO A N 1
ATOM 3485 C CA . PRO A 1 455 ? -15.782 0.940 -9.050 1.00 95.56 455 PRO A CA 1
ATOM 3486 C C . PRO A 1 455 ? -17.155 0.295 -9.253 1.00 95.56 455 PRO A C 1
ATOM 3488 O O . PRO A 1 455 ? -17.362 -0.894 -9.022 1.00 95.56 455 PRO A O 1
ATOM 3491 N N . ARG A 1 456 ? -18.113 1.062 -9.785 1.00 94.69 456 ARG A N 1
ATOM 3492 C CA . ARG A 1 456 ? -19.466 0.584 -10.093 1.00 94.69 456 ARG A CA 1
ATOM 3493 C C . ARG A 1 456 ? -19.467 -0.587 -11.083 1.00 94.69 456 ARG A C 1
ATOM 3495 O O . ARG A 1 456 ? -20.227 -1.546 -10.913 1.00 94.69 456 ARG A O 1
ATOM 3502 N N . ASN A 1 457 ? -18.661 -0.501 -12.135 1.00 95.31 457 ASN A N 1
ATOM 3503 C CA . ASN A 1 457 ? -18.579 -1.536 -13.156 1.00 95.31 457 ASN A CA 1
ATOM 3504 C C . ASN A 1 457 ? -17.726 -2.717 -12.688 1.00 95.31 457 ASN A C 1
ATOM 3506 O O . ASN A 1 457 ? -18.144 -3.858 -12.861 1.00 95.31 457 ASN A O 1
ATOM 3510 N N . VAL A 1 458 ? -16.601 -2.472 -12.023 1.00 96.81 458 VAL A N 1
ATOM 3511 C CA . VAL A 1 458 ? -15.704 -3.521 -11.521 1.00 96.81 458 VAL A CA 1
ATOM 3512 C C . VAL A 1 458 ? -16.398 -4.374 -10.448 1.00 96.81 458 VAL A C 1
ATOM 3514 O O . VAL A 1 458 ? -16.503 -5.591 -10.618 1.00 96.81 458 VAL A O 1
ATOM 3517 N N . ARG A 1 459 ? -17.015 -3.750 -9.427 1.00 96.12 459 ARG A N 1
ATOM 3518 C CA . ARG A 1 459 ? -17.812 -4.426 -8.372 1.00 96.12 459 ARG A CA 1
ATOM 3519 C C . ARG A 1 459 ? -18.968 -5.267 -8.928 1.00 96.12 459 ARG A C 1
ATOM 3521 O O . ARG A 1 459 ? -19.353 -6.253 -8.306 1.00 96.12 459 ARG A O 1
ATOM 3528 N N . SER A 1 460 ? -19.540 -4.895 -10.079 1.00 95.94 460 SER A N 1
ATOM 3529 C CA . SER A 1 460 ? -20.677 -5.613 -10.683 1.00 95.94 460 SER A CA 1
ATOM 3530 C C . SER A 1 460 ? -20.282 -6.693 -11.696 1.00 95.94 460 SER A C 1
ATOM 3532 O O . SER A 1 460 ? -20.974 -7.707 -11.786 1.00 95.94 460 SER A O 1
ATOM 3534 N N . LYS A 1 461 ? -19.184 -6.505 -12.439 1.00 97.19 461 LYS A N 1
ATOM 3535 C CA . LYS A 1 461 ? -18.667 -7.468 -13.427 1.00 97.19 461 LYS A CA 1
ATOM 3536 C C . LYS A 1 461 ? -17.815 -8.572 -12.789 1.00 97.19 461 LYS A C 1
ATOM 3538 O O . LYS A 1 461 ? -17.867 -9.708 -13.257 1.00 97.19 461 LYS A O 1
ATOM 3543 N N . HIS A 1 462 ? -17.054 -8.247 -11.739 1.00 97.62 462 HIS A N 1
ATOM 3544 C CA . HIS A 1 462 ? -16.045 -9.131 -11.142 1.00 97.62 462 HIS A CA 1
ATOM 3545 C C . HIS A 1 462 ? -16.191 -9.330 -9.612 1.00 97.62 462 HIS A C 1
ATOM 3547 O O . HIS A 1 462 ? -15.177 -9.392 -8.917 1.00 97.62 462 HIS A O 1
ATOM 3553 N N . PRO A 1 463 ? -17.407 -9.471 -9.035 1.00 97.75 463 PRO A N 1
ATOM 3554 C CA . PRO A 1 463 ? -17.583 -9.592 -7.580 1.00 97.75 463 PRO A CA 1
ATOM 3555 C C . PRO A 1 463 ? -16.864 -10.807 -6.965 1.00 97.75 463 PRO A C 1
ATOM 3557 O O . PRO A 1 463 ? -16.507 -10.784 -5.790 1.00 97.75 463 PRO A O 1
ATOM 3560 N N . GLN A 1 464 ? -16.643 -11.863 -7.755 1.00 97.88 464 GLN A N 1
ATOM 3561 C CA . GLN A 1 464 ? -15.923 -13.075 -7.357 1.00 97.88 464 GLN A CA 1
ATOM 3562 C C . GLN A 1 464 ? -14.393 -12.936 -7.340 1.00 97.88 464 GLN A C 1
ATOM 3564 O O . GLN A 1 464 ? -13.723 -13.894 -6.948 1.00 97.88 464 GLN A O 1
ATOM 3569 N N . GLY A 1 465 ? -13.853 -11.803 -7.808 1.00 98.50 465 GLY A N 1
ATOM 3570 C CA . GLY A 1 465 ? -12.415 -11.577 -7.910 1.00 98.50 465 GLY A CA 1
ATOM 3571 C C . GLY A 1 465 ? -11.713 -11.724 -6.561 1.00 98.50 465 GLY A C 1
ATOM 3572 O O . GLY A 1 465 ? -12.315 -11.503 -5.506 1.00 98.50 465 GLY A O 1
ATOM 3573 N N . TYR A 1 466 ? -10.453 -12.141 -6.575 1.00 98.75 466 TYR A N 1
ATOM 3574 C CA . TYR A 1 466 ? -9.673 -12.350 -5.358 1.00 98.75 466 TYR A CA 1
ATOM 3575 C C . TYR A 1 466 ? -8.175 -12.217 -5.613 1.00 98.75 466 TYR A C 1
ATOM 3577 O O . TYR A 1 466 ? -7.706 -12.406 -6.733 1.00 98.75 466 TYR A O 1
ATOM 3585 N N . VAL A 1 467 ? -7.433 -11.970 -4.536 1.00 98.81 467 VAL A N 1
ATOM 3586 C CA . VAL A 1 467 ? -5.974 -12.113 -4.483 1.00 98.81 467 VAL A CA 1
ATOM 3587 C C . VAL A 1 467 ? -5.607 -13.100 -3.378 1.00 98.81 467 VAL A C 1
ATOM 3589 O O . VAL A 1 467 ? -6.294 -13.181 -2.354 1.00 98.81 467 VAL A O 1
ATOM 3592 N N . THR A 1 468 ? -4.539 -13.866 -3.580 1.00 96.50 468 THR A N 1
ATOM 3593 C CA . THR A 1 468 ? -3.938 -14.707 -2.534 1.00 96.50 468 THR A CA 1
ATOM 3594 C C . THR A 1 468 ? -2.492 -14.293 -2.317 1.00 96.50 468 THR A C 1
ATOM 3596 O O . THR A 1 468 ? -1.756 -14.164 -3.289 1.00 96.50 468 THR A O 1
ATOM 3599 N N . PHE A 1 469 ? -2.085 -14.144 -1.057 1.00 93.62 469 PHE A N 1
ATOM 3600 C CA . PHE A 1 469 ? -0.698 -13.929 -0.641 1.00 93.62 469 PHE A CA 1
ATOM 3601 C C . PHE A 1 469 ? -0.277 -15.075 0.277 1.00 93.62 469 PHE A C 1
ATOM 3603 O O . PHE A 1 469 ? -0.992 -15.381 1.235 1.00 93.62 469 PHE A O 1
ATOM 3610 N N . ALA A 1 470 ? 0.857 -15.716 0.002 1.00 84.31 470 ALA A N 1
ATOM 3611 C CA . ALA A 1 470 ? 1.339 -16.868 0.759 1.00 84.31 470 ALA A CA 1
ATOM 3612 C C . ALA A 1 470 ? 2.871 -16.956 0.800 1.00 84.31 470 ALA A C 1
ATOM 3614 O O . ALA A 1 470 ? 3.570 -16.234 0.095 1.00 84.31 470 ALA A O 1
ATOM 3615 N N . ASN A 1 471 ? 3.385 -17.864 1.634 1.00 79.75 471 ASN A N 1
ATOM 3616 C CA . ASN A 1 471 ? 4.788 -18.291 1.669 1.00 79.75 471 ASN A CA 1
ATOM 3617 C C . ASN A 1 471 ? 5.784 -17.121 1.772 1.00 79.75 471 ASN A C 1
ATOM 3619 O O . ASN A 1 471 ? 6.819 -17.098 1.110 1.00 79.75 471 ASN A O 1
ATOM 3623 N N . VAL A 1 472 ? 5.449 -16.138 2.614 1.00 81.50 472 VAL A N 1
ATOM 3624 C CA . VAL A 1 472 ? 6.292 -14.967 2.869 1.00 81.50 472 VAL A CA 1
ATOM 3625 C C . VAL A 1 472 ? 7.624 -15.396 3.489 1.00 81.50 472 VAL A C 1
ATOM 3627 O O . VAL A 1 472 ? 7.652 -16.045 4.536 1.00 81.50 472 VAL A O 1
ATOM 3630 N N . ALA A 1 473 ? 8.723 -14.970 2.872 1.00 76.75 473 ALA A N 1
ATOM 3631 C CA . ALA A 1 473 ? 10.084 -15.196 3.332 1.00 76.75 473 ALA A CA 1
ATOM 3632 C C . ALA A 1 473 ? 10.864 -13.876 3.400 1.00 76.75 473 ALA A C 1
ATOM 3634 O O . ALA A 1 473 ? 10.704 -12.991 2.560 1.00 76.75 473 ALA A O 1
ATOM 3635 N N . ILE A 1 474 ? 11.739 -13.762 4.399 1.00 79.69 474 ILE A N 1
ATOM 3636 C CA . ILE A 1 474 ? 12.714 -12.677 4.520 1.00 79.69 474 ILE A CA 1
ATOM 3637 C C . ILE A 1 474 ? 14.058 -13.251 4.973 1.00 79.69 474 ILE A C 1
ATOM 3639 O O . ILE A 1 474 ? 14.101 -14.110 5.859 1.00 79.69 474 ILE A O 1
ATOM 3643 N N . GLY A 1 475 ? 15.145 -12.790 4.359 1.00 73.75 475 GLY A N 1
ATOM 3644 C CA . GLY A 1 475 ? 16.500 -13.254 4.652 1.00 73.75 475 GLY A CA 1
ATOM 3645 C C . GLY A 1 475 ? 17.581 -12.357 4.048 1.00 73.75 475 GLY A C 1
ATOM 3646 O O . GLY A 1 475 ? 17.292 -11.260 3.576 1.00 73.75 475 GLY A O 1
ATOM 3647 N N . GLU A 1 476 ? 18.829 -12.819 4.042 1.00 83.31 476 GLU A N 1
ATOM 3648 C CA . GLU A 1 476 ? 19.938 -12.172 3.334 1.00 83.31 476 GLU A CA 1
ATOM 3649 C C . GLU A 1 476 ? 19.680 -12.145 1.817 1.00 83.31 476 GLU A C 1
ATOM 3651 O O . GLU A 1 476 ? 18.960 -12.993 1.275 1.00 83.31 476 GLU A O 1
ATOM 3656 N N . ILE A 1 477 ? 20.307 -11.202 1.109 1.00 84.62 477 ILE A N 1
ATOM 3657 C CA . ILE A 1 477 ? 20.306 -11.160 -0.361 1.00 84.62 477 ILE A CA 1
ATOM 3658 C C . ILE A 1 477 ? 20.774 -12.509 -0.927 1.00 84.62 477 ILE A C 1
ATOM 3660 O O . ILE A 1 477 ? 21.898 -12.935 -0.669 1.00 84.62 477 ILE A O 1
ATOM 3664 N N . GLY A 1 478 ? 19.934 -13.167 -1.731 1.00 81.69 478 GLY A N 1
ATOM 3665 C CA . GLY A 1 478 ? 20.250 -14.477 -2.302 1.00 81.69 478 GLY A CA 1
ATOM 3666 C C . GLY A 1 478 ? 19.877 -15.692 -1.439 1.00 81.69 478 GLY A C 1
ATOM 3667 O O . GLY A 1 478 ? 20.363 -16.783 -1.735 1.00 81.69 478 GLY A O 1
ATOM 3668 N N . SER A 1 479 ? 19.051 -15.531 -0.392 1.00 80.69 479 SER A N 1
ATOM 3669 C CA . SER A 1 479 ? 18.684 -16.624 0.531 1.00 80.69 479 SER A CA 1
ATOM 3670 C C . SER A 1 479 ? 17.228 -17.112 0.482 1.00 80.69 479 SER A C 1
ATOM 3672 O O . SER A 1 479 ? 16.954 -18.182 1.022 1.00 80.69 479 SER A O 1
ATOM 3674 N N . THR A 1 480 ? 16.284 -16.383 -0.130 1.00 79.94 480 THR A N 1
ATOM 3675 C CA . THR A 1 480 ? 14.853 -16.759 -0.077 1.00 79.94 480 THR A CA 1
ATOM 3676 C C . THR A 1 480 ? 14.417 -17.766 -1.145 1.00 79.94 480 THR A C 1
ATOM 3678 O O . THR A 1 480 ? 13.332 -18.329 -1.027 1.00 79.94 480 THR A O 1
ATOM 3681 N N . GLN A 1 481 ? 15.219 -17.992 -2.193 1.00 82.81 481 GLN A N 1
ATOM 3682 C CA . GLN A 1 481 ? 14.875 -18.847 -3.335 1.00 82.81 481 GLN A CA 1
ATOM 3683 C C . GLN A 1 481 ? 15.926 -19.926 -3.608 1.00 82.81 481 GLN A C 1
ATOM 3685 O O . GLN A 1 481 ? 17.113 -19.762 -3.352 1.00 82.81 481 GLN A O 1
ATOM 3690 N N . SER A 1 482 ? 15.501 -21.016 -4.249 1.00 77.00 482 SER A N 1
ATOM 3691 C CA . SER A 1 482 ? 16.412 -22.046 -4.778 1.00 77.00 482 SER A CA 1
ATOM 3692 C C . SER A 1 482 ? 16.957 -21.731 -6.180 1.00 77.00 482 SER A C 1
ATOM 3694 O O . SER A 1 482 ? 17.866 -22.410 -6.660 1.00 77.00 482 SER A O 1
ATOM 3696 N N . VAL A 1 483 ? 16.413 -20.709 -6.854 1.00 76.88 483 VAL A N 1
ATOM 3697 C CA . VAL A 1 483 ? 16.794 -20.291 -8.210 1.00 76.88 483 VAL A CA 1
ATOM 3698 C C . VAL A 1 483 ? 16.877 -18.769 -8.316 1.00 76.88 483 VAL A C 1
ATOM 3700 O O . VAL A 1 483 ? 15.973 -18.059 -7.889 1.00 76.88 483 VAL A O 1
ATOM 3703 N N . TYR A 1 484 ? 17.941 -18.276 -8.954 1.00 87.25 484 TYR A N 1
ATOM 3704 C CA . TYR A 1 484 ? 18.185 -16.844 -9.163 1.00 87.25 484 TYR A CA 1
ATOM 3705 C C . TYR A 1 484 ? 18.504 -16.529 -10.629 1.00 87.25 484 TYR A C 1
ATOM 3707 O O . TYR A 1 484 ? 19.066 -17.382 -11.332 1.00 87.25 484 TYR A O 1
ATOM 3715 N N . PRO A 1 485 ? 18.207 -15.308 -11.116 1.00 86.19 485 PRO A N 1
ATOM 3716 C CA . PRO A 1 485 ? 18.612 -14.885 -12.451 1.00 86.19 485 PRO A CA 1
ATOM 3717 C C . PRO A 1 485 ? 20.121 -15.060 -12.675 1.00 86.19 485 PRO A C 1
ATOM 3719 O O . PRO A 1 485 ? 20.937 -14.705 -11.831 1.00 86.19 485 PRO A O 1
ATOM 3722 N N . GLY A 1 486 ? 20.500 -15.639 -13.816 1.00 78.38 486 GLY A N 1
ATOM 3723 C CA . GLY A 1 486 ? 21.903 -15.909 -14.157 1.00 78.38 486 GLY A CA 1
ATOM 3724 C C . GLY A 1 486 ? 22.492 -17.197 -13.565 1.00 78.38 486 GLY A C 1
ATOM 3725 O O . GLY A 1 486 ? 23.544 -17.633 -14.032 1.00 78.38 486 GLY A O 1
ATOM 3726 N N . THR A 1 487 ? 21.820 -17.863 -12.619 1.00 64.56 487 THR A N 1
ATOM 3727 C CA . THR A 1 487 ? 22.225 -19.210 -12.179 1.00 64.56 487 THR A CA 1
ATOM 3728 C C . THR A 1 487 ? 21.746 -20.271 -13.175 1.00 64.56 487 THR A C 1
ATOM 3730 O O . THR A 1 487 ? 20.612 -20.235 -13.659 1.00 64.56 487 THR A O 1
ATOM 3733 N N . THR A 1 488 ? 22.601 -21.242 -13.506 1.00 48.22 488 THR A N 1
ATOM 3734 C CA . THR A 1 488 ? 22.184 -22.411 -14.293 1.00 48.22 488 THR A CA 1
ATOM 3735 C C . THR A 1 488 ? 21.442 -23.385 -13.384 1.00 48.22 488 THR A C 1
ATOM 3737 O O . THR A 1 488 ? 22.053 -24.296 -12.821 1.00 48.22 488 THR A O 1
ATOM 3740 N N . GLY A 1 489 ? 20.132 -23.183 -13.233 1.00 45.72 489 GLY A N 1
ATOM 3741 C CA . GLY A 1 489 ? 19.256 -24.146 -12.563 1.00 45.72 489 GLY A CA 1
ATOM 3742 C C . GLY A 1 489 ? 19.346 -25.546 -13.197 1.00 45.72 489 GLY A C 1
ATOM 3743 O O . GLY A 1 489 ? 19.770 -25.675 -14.354 1.00 45.72 489 GLY A O 1
ATOM 3744 N N . PRO A 1 490 ? 18.969 -26.610 -12.464 1.00 38.75 490 PRO A N 1
ATOM 3745 C CA . PRO A 1 490 ? 19.025 -27.975 -12.974 1.00 38.75 490 PRO A CA 1
ATOM 3746 C C . PRO A 1 490 ? 18.213 -28.096 -14.269 1.00 38.75 490 PRO A C 1
ATOM 3748 O O . PRO A 1 490 ? 17.021 -27.796 -14.308 1.00 38.75 490 PRO A O 1
ATOM 3751 N N . VAL A 1 491 ? 18.883 -28.527 -15.341 1.00 37.31 491 VAL A N 1
ATOM 3752 C CA . VAL A 1 491 ? 18.293 -28.640 -16.680 1.00 37.31 491 VAL A CA 1
ATOM 3753 C C . VAL A 1 491 ? 17.087 -29.591 -16.622 1.00 37.31 491 VAL A C 1
ATOM 3755 O O . VAL A 1 491 ? 17.275 -30.757 -16.259 1.00 37.31 491 VAL A O 1
ATOM 3758 N N . PRO A 1 492 ? 15.868 -29.148 -16.996 1.00 40.09 492 PRO A N 1
ATOM 3759 C CA . PRO A 1 492 ? 14.715 -30.037 -17.087 1.00 40.09 492 PRO A CA 1
ATOM 3760 C C . PRO A 1 492 ? 15.033 -31.209 -18.024 1.00 40.09 492 PRO A C 1
ATOM 3762 O O . PRO A 1 492 ? 15.675 -30.984 -19.053 1.00 40.09 492 PRO A O 1
ATOM 3765 N N . PRO A 1 493 ? 14.605 -32.449 -17.721 1.00 35.62 493 PRO A N 1
ATOM 3766 C CA . PRO A 1 493 ? 14.922 -33.599 -18.558 1.00 35.62 493 PRO A CA 1
ATOM 3767 C C . PRO A 1 493 ? 14.406 -33.361 -19.978 1.00 35.62 493 PRO A C 1
ATOM 3769 O O . PRO A 1 493 ? 13.198 -33.329 -20.216 1.00 35.62 493 PRO A O 1
ATOM 3772 N N . THR A 1 494 ? 15.337 -33.173 -20.916 1.00 31.20 494 THR A N 1
ATOM 3773 C CA . THR A 1 494 ? 15.030 -32.813 -22.298 1.00 31.20 494 THR A CA 1
ATOM 3774 C C . THR A 1 494 ? 14.089 -33.844 -22.902 1.00 31.20 494 THR A C 1
ATOM 3776 O O . THR A 1 494 ? 14.475 -34.992 -23.139 1.00 31.20 494 THR A O 1
ATOM 3779 N N . ALA A 1 495 ? 12.858 -33.427 -23.198 1.00 39.88 495 ALA A N 1
ATOM 3780 C CA . ALA A 1 495 ? 11.955 -34.197 -24.032 1.00 39.88 495 ALA A CA 1
ATOM 3781 C C . ALA A 1 495 ? 12.573 -34.290 -25.436 1.00 39.88 495 ALA A C 1
ATOM 3783 O O . ALA A 1 495 ? 12.433 -33.386 -26.257 1.00 39.88 495 ALA A O 1
ATOM 3784 N N . SER A 1 496 ? 13.315 -35.370 -25.692 1.00 29.22 496 SER A N 1
ATOM 3785 C CA . SER A 1 496 ? 13.926 -35.643 -26.992 1.00 29.22 496 SER A CA 1
ATOM 3786 C C . SER A 1 496 ? 12.842 -35.918 -28.027 1.00 29.22 496 SER A C 1
ATOM 3788 O O . SER A 1 496 ? 12.432 -37.063 -28.244 1.00 29.22 496 SER A O 1
ATOM 3790 N N . THR A 1 497 ? 12.391 -34.855 -28.690 1.00 32.69 497 THR A N 1
ATOM 3791 C CA . THR A 1 497 ? 11.481 -34.903 -29.834 1.00 32.69 497 THR A CA 1
ATOM 3792 C C . THR A 1 497 ? 12.199 -35.529 -31.029 1.00 32.69 497 THR A C 1
ATOM 3794 O O . THR A 1 497 ? 12.668 -34.844 -31.935 1.00 32.69 497 THR A O 1
ATOM 3797 N N . THR A 1 498 ? 12.318 -36.858 -31.027 1.00 27.02 498 THR A N 1
ATOM 3798 C CA . THR A 1 498 ? 12.946 -37.609 -32.118 1.00 27.02 498 THR A CA 1
ATOM 3799 C C . THR A 1 498 ? 12.016 -37.614 -33.333 1.00 27.02 498 THR A C 1
ATOM 3801 O O . THR A 1 498 ? 11.166 -38.494 -33.483 1.00 27.02 498 THR A O 1
ATOM 3804 N N . THR A 1 499 ? 12.166 -36.626 -34.216 1.00 31.39 499 THR A N 1
ATOM 3805 C CA . THR A 1 499 ? 11.461 -36.529 -35.501 1.00 31.39 499 THR A CA 1
ATOM 3806 C C . THR A 1 499 ? 11.848 -37.683 -36.425 1.00 31.39 499 THR A C 1
ATOM 3808 O O . THR A 1 499 ? 12.725 -37.573 -37.277 1.00 31.39 499 THR A O 1
ATOM 3811 N N . THR A 1 500 ? 11.156 -38.813 -36.276 1.00 27.42 500 THR A N 1
ATOM 3812 C CA . THR A 1 500 ? 11.287 -39.961 -37.178 1.00 27.42 500 THR A CA 1
ATOM 3813 C C . THR A 1 500 ? 10.159 -39.933 -38.199 1.00 27.42 500 THR A C 1
ATOM 3815 O O . THR A 1 500 ? 9.020 -40.292 -37.909 1.00 27.42 500 THR A O 1
ATOM 3818 N N . THR A 1 501 ? 10.471 -39.507 -39.420 1.00 32.94 501 THR A N 1
ATOM 3819 C CA . THR A 1 501 ? 9.555 -39.611 -40.561 1.00 32.94 501 THR A CA 1
ATOM 3820 C C . THR A 1 501 ? 9.324 -41.074 -40.939 1.00 32.94 501 THR A C 1
ATOM 3822 O O . THR A 1 501 ? 10.285 -41.805 -41.182 1.00 32.94 501 THR A O 1
ATOM 3825 N N . SER A 1 502 ? 8.066 -41.502 -41.067 1.00 28.72 502 SER A N 1
ATOM 3826 C CA . SER A 1 502 ? 7.699 -42.757 -41.743 1.00 28.72 502 SER A CA 1
ATOM 3827 C C . SER A 1 502 ? 6.273 -42.704 -42.318 1.00 28.72 502 SER A C 1
ATOM 3829 O O . SER A 1 502 ? 5.458 -41.915 -41.838 1.00 28.72 502 SER A O 1
ATOM 3831 N N . PRO A 1 503 ? 5.981 -43.461 -43.397 1.00 30.42 503 PRO A N 1
ATOM 3832 C CA . PRO A 1 503 ? 4.857 -43.169 -44.287 1.00 30.42 503 PRO A CA 1
ATOM 3833 C C . PRO A 1 503 ? 3.541 -43.886 -43.940 1.00 30.42 503 PRO A C 1
ATOM 3835 O O . PRO A 1 503 ? 3.494 -44.873 -43.211 1.00 30.42 503 PRO A O 1
ATOM 3838 N N . VAL A 1 504 ? 2.463 -43.384 -44.546 1.00 36.59 504 VAL A N 1
ATOM 3839 C CA . VAL A 1 504 ? 1.076 -43.864 -44.437 1.00 36.59 504 VAL A CA 1
ATOM 3840 C C . VAL A 1 504 ? 0.888 -45.270 -45.027 1.00 36.59 504 VAL A C 1
ATOM 3842 O O . VAL A 1 504 ? 1.181 -45.473 -46.204 1.00 36.59 504 VAL A O 1
ATOM 3845 N N . ALA A 1 505 ? 0.270 -46.193 -44.272 1.00 30.52 505 ALA A N 1
ATOM 3846 C CA . ALA A 1 505 ? -0.357 -47.404 -44.824 1.00 30.52 505 ALA A CA 1
ATOM 3847 C C . ALA A 1 505 ? -1.474 -48.010 -43.929 1.00 30.52 505 ALA A C 1
ATOM 3849 O O . ALA A 1 505 ? -1.198 -48.592 -42.889 1.00 30.52 505 ALA A O 1
ATOM 3850 N N . THR A 1 506 ? -2.721 -47.930 -44.418 1.00 27.03 506 THR A N 1
ATOM 3851 C CA . THR A 1 506 ? -3.858 -48.891 -44.294 1.00 27.03 506 THR A CA 1
ATOM 3852 C C . THR A 1 506 ? -4.284 -49.549 -42.961 1.00 27.03 506 THR A C 1
ATOM 3854 O O . THR A 1 506 ? -3.528 -50.223 -42.275 1.00 27.03 506 THR A O 1
ATOM 3857 N N . VAL A 1 507 ? -5.606 -49.520 -42.722 1.00 36.16 507 VAL A N 1
ATOM 3858 C CA . VAL A 1 507 ? -6.342 -50.157 -41.606 1.00 36.16 507 VAL A CA 1
ATOM 3859 C C . VAL A 1 507 ? -7.168 -51.367 -42.085 1.00 36.16 507 VAL A C 1
ATOM 3861 O O . VAL A 1 507 ? -7.970 -51.180 -42.999 1.00 36.16 507 VAL A O 1
ATOM 3864 N N . LYS A 1 508 ? -7.074 -52.548 -41.429 1.00 27.19 508 LYS A N 1
ATOM 3865 C CA . LYS A 1 508 ? -8.183 -53.516 -41.137 1.00 27.19 508 LYS A CA 1
ATOM 3866 C C . LYS A 1 508 ? -7.705 -54.725 -40.261 1.00 27.19 508 LYS A C 1
ATOM 3868 O O . LYS A 1 508 ? -6.523 -54.738 -39.941 1.00 27.19 508 LYS A O 1
ATOM 3873 N N . PRO A 1 509 ? -8.558 -55.645 -39.724 1.00 35.72 509 PRO A N 1
ATOM 3874 C CA . PRO A 1 509 ? -8.814 -55.635 -38.274 1.00 35.72 509 PRO A CA 1
ATOM 3875 C C . PRO A 1 509 ? -8.754 -57.003 -37.527 1.00 35.72 509 PRO A C 1
ATOM 3877 O O . PRO A 1 509 ? -8.730 -58.065 -38.139 1.00 35.72 509 PRO A O 1
ATOM 3880 N N . THR A 1 510 ? -8.903 -56.931 -36.194 1.00 26.31 510 THR A N 1
ATOM 3881 C CA . THR A 1 510 ? -9.447 -57.961 -35.265 1.00 26.31 510 THR A CA 1
ATOM 3882 C C . THR A 1 510 ? -8.665 -59.268 -35.021 1.00 26.31 510 THR A C 1
ATOM 3884 O O . THR A 1 510 ? -8.667 -60.158 -35.863 1.00 26.31 510 THR A O 1
ATOM 3887 N N . THR A 1 511 ? -8.193 -59.490 -33.780 1.00 26.27 511 THR A N 1
ATOM 3888 C CA . THR A 1 511 ? -8.649 -60.590 -32.875 1.00 26.27 511 THR A CA 1
ATOM 3889 C C . THR A 1 511 ? -8.037 -60.499 -31.459 1.00 26.27 511 THR A C 1
ATOM 3891 O O . THR A 1 511 ? -7.210 -59.635 -31.189 1.00 26.27 511 THR A O 1
ATOM 3894 N N . THR A 1 512 ? -8.555 -61.313 -30.531 1.00 28.59 512 THR A N 1
ATOM 3895 C CA . THR A 1 512 ? -8.589 -61.107 -29.065 1.00 28.59 512 THR A CA 1
ATOM 3896 C C . THR A 1 512 ? -7.630 -62.018 -28.267 1.00 28.59 512 THR A C 1
ATOM 3898 O O . THR A 1 512 ? -7.242 -63.072 -28.760 1.00 28.59 512 THR A O 1
ATOM 3901 N N . ALA A 1 513 ? -7.418 -61.659 -26.987 1.00 32.09 513 ALA A N 1
ATOM 3902 C CA . ALA A 1 513 ? -6.823 -62.421 -25.865 1.00 32.09 513 ALA A CA 1
ATOM 3903 C C . ALA A 1 513 ? -5.288 -62.287 -25.688 1.00 32.09 513 ALA A C 1
ATOM 3905 O O . ALA A 1 513 ? -4.558 -62.164 -26.662 1.00 32.09 513 ALA A O 1
ATOM 3906 N N . THR A 1 514 ? -4.731 -62.246 -24.467 1.00 28.39 514 THR A N 1
ATOM 3907 C CA . THR A 1 514 ? -5.266 -62.684 -23.153 1.00 28.39 514 THR A CA 1
ATOM 3908 C C . THR A 1 514 ? -4.943 -61.679 -22.032 1.00 28.39 514 THR A C 1
ATOM 3910 O O . THR A 1 514 ? -3.947 -60.967 -22.106 1.00 28.39 514 THR A O 1
ATOM 3913 N N . ALA A 1 515 ? -5.785 -61.619 -20.994 1.00 32.81 515 ALA A N 1
ATOM 3914 C CA . ALA A 1 515 ? -5.664 -60.676 -19.880 1.00 32.81 515 ALA A CA 1
ATOM 3915 C C . ALA A 1 515 ? -4.669 -61.112 -18.786 1.00 32.81 515 ALA A C 1
ATOM 3917 O O . ALA A 1 515 ? -4.639 -62.281 -18.396 1.00 32.81 515 ALA A O 1
ATOM 3918 N N . THR A 1 516 ? -3.976 -60.133 -18.203 1.00 30.23 516 THR A N 1
ATOM 3919 C CA . THR A 1 516 ? -3.309 -60.239 -16.894 1.00 30.23 516 THR A CA 1
ATOM 3920 C C . THR A 1 516 ? -4.102 -59.393 -15.895 1.00 30.23 516 THR A C 1
ATOM 3922 O O . THR A 1 516 ? -4.510 -58.281 -16.225 1.00 30.23 516 THR A O 1
ATOM 3925 N N . GLN A 1 517 ? -4.373 -59.927 -14.701 1.00 35.03 517 GLN A N 1
ATOM 3926 C CA . GLN A 1 517 ? -5.227 -59.281 -13.691 1.00 35.03 517 GLN A CA 1
ATOM 3927 C C . GLN A 1 517 ? -4.657 -57.922 -13.235 1.00 35.03 517 GLN A C 1
ATOM 3929 O O . GLN A 1 517 ? -3.445 -57.835 -13.019 1.00 35.03 517 GLN A O 1
ATOM 3934 N N . PRO A 1 518 ? -5.489 -56.882 -13.023 1.00 51.25 518 PRO A N 1
ATOM 3935 C CA . PRO A 1 518 ? -5.034 -55.660 -12.378 1.00 51.25 518 PRO A CA 1
ATOM 3936 C C . PRO A 1 518 ? -4.767 -55.945 -10.894 1.00 51.25 518 PRO A C 1
ATOM 3938 O O . PRO A 1 518 ? -5.680 -56.268 -10.136 1.00 51.25 518 PRO A O 1
ATOM 3941 N N . SER A 1 519 ? -3.509 -55.817 -10.474 1.00 76.38 519 SER A N 1
ATOM 3942 C CA . SER A 1 519 ? -3.151 -55.764 -9.054 1.00 76.38 519 SER A CA 1
ATOM 3943 C C . SER A 1 519 ? -3.901 -54.622 -8.367 1.00 76.38 519 SER A C 1
ATOM 3945 O O . SER A 1 519 ? -4.055 -53.558 -8.970 1.00 76.38 519 SER A O 1
ATOM 3947 N N . CYS A 1 520 ? -4.307 -54.808 -7.109 1.00 87.12 520 CYS A N 1
ATOM 3948 C CA . CYS A 1 520 ? -4.937 -53.746 -6.327 1.00 87.12 520 CYS A CA 1
ATOM 3949 C C . CYS A 1 520 ? -4.094 -52.456 -6.304 1.00 87.12 520 CYS A C 1
ATOM 3951 O O . CYS A 1 520 ? -2.867 -52.481 -6.434 1.00 87.12 520 CYS A O 1
ATOM 3953 N N . ALA A 1 521 ? -4.773 -51.320 -6.164 1.00 88.25 521 ALA A N 1
ATOM 3954 C CA . ALA A 1 521 ? -4.152 -50.014 -6.041 1.00 88.25 521 ALA A CA 1
ATOM 3955 C C . ALA A 1 521 ? -3.248 -49.964 -4.798 1.00 88.25 521 ALA A C 1
ATOM 3957 O O . ALA A 1 521 ? -3.632 -50.401 -3.712 1.00 88.25 521 ALA A O 1
ATOM 3958 N N . LYS A 1 522 ? -2.046 -49.407 -4.966 1.00 89.94 522 LYS A N 1
ATOM 3959 C CA . LYS A 1 522 ? -1.130 -49.145 -3.850 1.00 89.94 522 LYS A CA 1
ATOM 3960 C C . LYS A 1 522 ? -1.673 -48.047 -2.928 1.00 89.94 522 LYS A C 1
ATOM 3962 O O . LYS A 1 522 ? -2.576 -47.303 -3.323 1.00 89.94 522 LYS A O 1
ATOM 3967 N N . ALA A 1 523 ? -1.072 -47.893 -1.752 1.00 85.69 523 ALA A N 1
ATOM 3968 C CA . ALA A 1 523 ? -1.271 -46.768 -0.845 1.00 85.69 523 ALA A CA 1
ATOM 3969 C C . ALA A 1 523 ? -1.414 -45.435 -1.601 1.00 85.69 523 ALA A C 1
ATOM 3971 O O . ALA A 1 523 ? -0.628 -45.119 -2.503 1.00 85.69 523 ALA A O 1
ATOM 3972 N N . TRP A 1 524 ? -2.448 -44.666 -1.251 1.00 84.12 524 TRP A N 1
ATOM 3973 C CA . TRP A 1 524 ? -2.780 -43.362 -1.840 1.00 84.12 524 TRP A CA 1
ATOM 3974 C C . TRP A 1 524 ? -3.078 -43.344 -3.352 1.00 84.12 524 TRP A C 1
ATOM 3976 O O . TRP A 1 524 ? -3.224 -42.264 -3.929 1.00 84.12 524 TRP A O 1
ATOM 3986 N N . LYS A 1 525 ? -3.195 -44.495 -4.030 1.00 91.94 525 LYS A N 1
ATOM 3987 C CA . LYS A 1 525 ? -3.588 -44.553 -5.450 1.00 91.94 525 LYS A CA 1
ATOM 3988 C C . LYS A 1 525 ? -5.102 -44.653 -5.625 1.00 91.94 525 LYS A C 1
ATOM 3990 O O . LYS A 1 525 ? -5.835 -45.037 -4.713 1.00 91.94 525 LYS A O 1
ATOM 3995 N N . GLN A 1 526 ? -5.559 -44.272 -6.820 1.00 93.50 526 GLN A N 1
ATOM 3996 C CA . GLN A 1 526 ? -6.971 -44.294 -7.179 1.00 93.50 526 GLN A CA 1
ATOM 3997 C C . GLN A 1 526 ? -7.480 -45.736 -7.277 1.00 93.50 526 GLN A C 1
ATOM 3999 O O . GLN A 1 526 ? -6.939 -46.552 -8.025 1.00 93.50 526 GLN A O 1
ATOM 4004 N N . CYS A 1 527 ? -8.543 -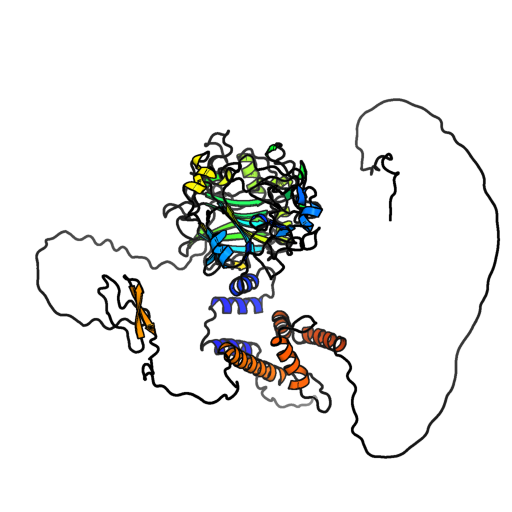46.014 -6.534 1.00 94.25 527 CYS A N 1
ATOM 4005 C CA . CYS A 1 527 ? -9.205 -47.311 -6.416 1.00 94.25 527 CYS A CA 1
ATOM 4006 C C . CYS A 1 527 ? -10.691 -47.249 -6.813 1.00 94.25 527 CYS A C 1
ATOM 4008 O O . CYS A 1 527 ? -11.444 -48.192 -6.591 1.00 94.25 527 CYS A O 1
ATOM 4010 N N . GLY A 1 528 ? -11.151 -46.128 -7.370 1.00 92.44 528 GLY A N 1
ATOM 4011 C CA . GLY A 1 528 ? -12.542 -45.940 -7.761 1.00 92.44 528 GLY A CA 1
ATOM 4012 C C . GLY A 1 528 ? -12.812 -44.553 -8.331 1.00 92.44 528 GLY A C 1
ATOM 4013 O O . GLY A 1 528 ? -11.910 -43.719 -8.436 1.00 92.44 528 GLY A O 1
ATOM 4014 N N . GLY A 1 529 ? -14.065 -44.335 -8.718 1.00 91.75 529 GLY A N 1
ATOM 4015 C CA . GLY A 1 529 ? -14.521 -43.126 -9.394 1.00 91.75 529 GLY A CA 1
ATOM 4016 C C . GLY A 1 529 ? -15.256 -43.433 -10.698 1.00 91.75 529 GLY A C 1
ATOM 4017 O O . GLY A 1 529 ? -15.002 -44.437 -11.367 1.00 91.75 529 GLY A O 1
ATOM 4018 N N . ARG A 1 530 ? -16.200 -42.572 -11.066 1.00 82.62 530 ARG A N 1
ATOM 4019 C CA . ARG A 1 530 ? -16.971 -42.664 -12.307 1.00 82.62 530 ARG A CA 1
ATOM 4020 C C . ARG A 1 530 ? -16.028 -42.563 -13.515 1.00 82.62 530 ARG A C 1
ATOM 4022 O O . ARG A 1 530 ? -15.252 -41.624 -13.625 1.00 82.62 530 ARG A O 1
ATOM 4029 N N . ASN A 1 531 ? -16.100 -43.551 -14.410 1.00 83.38 531 ASN A N 1
ATOM 4030 C CA . ASN A 1 531 ? -15.183 -43.786 -15.543 1.00 83.38 531 ASN A CA 1
ATOM 4031 C C . ASN A 1 531 ? -13.746 -44.254 -15.190 1.00 83.38 531 ASN A C 1
ATOM 4033 O O . ASN A 1 531 ? -12.906 -44.330 -16.089 1.00 83.38 531 ASN A O 1
ATOM 4037 N N . HIS A 1 532 ? -13.448 -44.626 -13.937 1.00 87.62 532 HIS A N 1
ATOM 4038 C CA . HIS A 1 532 ? -12.170 -45.269 -13.584 1.00 87.62 532 HIS A CA 1
ATOM 4039 C C . HIS A 1 532 ? -12.076 -46.677 -14.191 1.00 87.62 532 HIS A C 1
ATOM 4041 O O . HIS A 1 532 ? -12.886 -47.546 -13.879 1.00 87.62 532 HIS A O 1
ATOM 4047 N N . ASN A 1 533 ? -11.062 -46.910 -15.029 1.00 84.69 533 ASN A N 1
ATOM 4048 C CA . ASN A 1 533 ? -10.775 -48.215 -15.649 1.00 84.69 533 ASN A CA 1
ATOM 4049 C C . ASN A 1 533 ? -9.618 -48.972 -14.959 1.00 84.69 533 ASN A C 1
ATOM 4051 O O . ASN A 1 533 ? -9.129 -49.970 -15.487 1.00 84.69 533 ASN A O 1
ATOM 4055 N N . GLY A 1 534 ? -9.133 -48.471 -13.818 1.00 85.06 534 GLY A N 1
ATOM 4056 C CA . GLY A 1 534 ? -8.063 -49.094 -13.036 1.00 85.06 534 GLY A CA 1
ATOM 4057 C C . GLY A 1 534 ? -8.569 -50.088 -11.978 1.00 85.06 534 GLY A C 1
ATOM 4058 O O . GLY A 1 534 ? -9.751 -50.434 -11.956 1.00 85.06 534 GLY A O 1
ATOM 4059 N N . PRO A 1 535 ? -7.685 -50.560 -11.079 1.00 87.25 535 PRO A N 1
ATOM 4060 C CA . PRO A 1 535 ? -8.068 -51.464 -9.997 1.00 87.25 535 PRO A CA 1
ATOM 4061 C C . PRO A 1 535 ? -9.095 -50.835 -9.047 1.00 87.25 535 PRO A C 1
ATOM 4063 O O . PRO A 1 535 ? -9.048 -49.634 -8.781 1.00 87.25 535 PRO A O 1
ATOM 4066 N N . THR A 1 536 ? -9.991 -51.671 -8.515 1.00 90.62 536 THR A N 1
ATOM 4067 C CA . THR A 1 536 ? -11.092 -51.285 -7.609 1.00 90.62 536 THR A CA 1
ATOM 4068 C C . THR A 1 536 ? -10.913 -51.765 -6.161 1.00 90.62 536 THR A C 1
ATOM 4070 O O . THR A 1 536 ? -11.829 -51.697 -5.345 1.00 90.62 536 THR A O 1
ATOM 4073 N N . CYS A 1 537 ? -9.723 -52.270 -5.840 1.00 88.94 537 CYS A N 1
ATOM 4074 C CA . CYS A 1 537 ? -9.306 -52.736 -4.519 1.00 88.94 537 CYS A CA 1
ATOM 4075 C C . CYS A 1 537 ? -7.987 -52.067 -4.125 1.00 88.94 537 CYS A C 1
ATOM 4077 O O . CYS A 1 537 ? -7.291 -51.537 -4.992 1.00 88.94 537 CYS A O 1
ATOM 4079 N N . CYS A 1 538 ? -7.636 -52.123 -2.842 1.00 93.31 538 CYS A N 1
ATOM 4080 C CA . CYS A 1 538 ? -6.389 -51.588 -2.292 1.00 93.31 538 CYS A CA 1
ATOM 4081 C C . CYS A 1 538 ? -5.463 -52.709 -1.803 1.00 93.31 538 CYS A C 1
ATOM 4083 O O . CYS A 1 538 ? -5.909 -53.841 -1.620 1.00 93.31 538 CYS A O 1
ATOM 4085 N N . GLU A 1 539 ? -4.176 -52.408 -1.628 1.00 89.44 539 GLU A N 1
ATOM 4086 C CA . GLU A 1 539 ? -3.228 -53.323 -0.984 1.00 89.44 539 GLU A CA 1
ATOM 4087 C C . GLU A 1 539 ? -3.563 -53.574 0.501 1.00 89.44 539 GLU A C 1
ATOM 4089 O O . GLU A 1 539 ? -4.356 -52.859 1.114 1.00 89.44 539 GLU A O 1
ATOM 4094 N N . GLU A 1 540 ? -3.009 -54.645 1.070 1.00 81.12 540 GLU A N 1
ATOM 4095 C CA . GLU A 1 540 ? -3.379 -55.141 2.402 1.00 81.12 540 GLU A CA 1
ATOM 4096 C C . GLU A 1 540 ? -3.147 -54.082 3.501 1.00 81.12 540 GLU A C 1
ATOM 4098 O O . GLU A 1 540 ? -2.116 -53.412 3.528 1.00 81.12 540 GLU A O 1
ATOM 4103 N N . GLY A 1 541 ? -4.137 -53.890 4.382 1.00 80.69 541 GLY A N 1
ATOM 4104 C CA . GLY A 1 541 ? -4.168 -52.804 5.378 1.00 80.69 541 GLY A CA 1
ATOM 4105 C C . GLY A 1 541 ? -4.780 -51.477 4.891 1.00 80.69 541 GLY A C 1
ATOM 4106 O O . GLY A 1 541 ? -4.993 -50.564 5.694 1.00 80.69 541 GLY A O 1
ATOM 4107 N N . TRP A 1 542 ? -5.118 -51.356 3.603 1.00 88.62 542 TRP A N 1
ATOM 4108 C CA . TRP A 1 542 ? -5.699 -50.144 3.016 1.00 88.62 542 TRP A CA 1
ATOM 4109 C C . TRP A 1 542 ? -7.139 -50.370 2.550 1.00 88.62 542 TRP A C 1
ATOM 4111 O O . TRP A 1 542 ? -7.503 -51.426 2.039 1.00 88.62 542 TRP A O 1
ATOM 4121 N N . SER A 1 543 ? -7.977 -49.347 2.711 1.00 90.81 543 SER A N 1
ATOM 4122 C CA . SER A 1 543 ? -9.384 -49.344 2.306 1.00 90.81 543 SER A CA 1
ATOM 4123 C C . SER A 1 543 ? -9.630 -48.310 1.214 1.00 90.81 543 SER A C 1
ATOM 4125 O O . SER A 1 543 ? -9.077 -47.211 1.252 1.00 90.81 543 SER A O 1
ATOM 4127 N N . CYS A 1 544 ? -10.481 -48.644 0.243 1.00 90.69 544 CYS A N 1
ATOM 4128 C CA . CYS A 1 544 ? -10.857 -47.704 -0.807 1.00 90.69 544 CYS A CA 1
ATOM 4129 C C . CYS A 1 544 ? -11.909 -46.717 -0.289 1.00 90.69 544 CYS A C 1
ATOM 4131 O O . CYS A 1 544 ? -13.063 -47.089 -0.075 1.00 90.69 544 CYS A O 1
ATOM 4133 N N . VAL A 1 545 ? -11.514 -45.461 -0.084 1.00 90.50 545 VAL A N 1
ATOM 4134 C CA . VAL A 1 545 ? -12.378 -44.394 0.432 1.00 90.50 545 VAL A CA 1
ATOM 4135 C C . VAL A 1 545 ? -12.809 -43.493 -0.720 1.00 90.50 545 VAL A C 1
ATOM 4137 O O . VAL A 1 545 ? -11.970 -42.964 -1.448 1.00 90.50 545 VAL A O 1
ATOM 4140 N N . VAL A 1 546 ? -14.120 -43.322 -0.894 1.00 88.38 546 VAL A N 1
ATOM 4141 C CA . VAL A 1 546 ? -14.691 -42.385 -1.876 1.00 88.38 546 VAL A CA 1
ATOM 4142 C C . VAL A 1 546 ? -14.401 -40.956 -1.430 1.00 88.38 546 VAL A C 1
ATOM 4144 O O . VAL A 1 546 ? -14.656 -40.612 -0.279 1.00 88.38 546 VAL A O 1
ATOM 4147 N N . ASP A 1 547 ? -13.880 -40.142 -2.344 1.00 77.31 547 ASP A N 1
ATOM 4148 C CA . ASP A 1 547 ? -13.570 -38.729 -2.110 1.00 77.31 547 ASP A CA 1
ATOM 4149 C C . ASP A 1 547 ? -14.631 -37.844 -2.789 1.00 77.31 547 ASP A C 1
ATOM 4151 O O . ASP A 1 547 ? -15.203 -36.946 -2.177 1.00 77.31 547 ASP A O 1
ATOM 4155 N N . ASN A 1 548 ? -14.981 -38.173 -4.037 1.00 83.69 548 ASN A N 1
ATOM 4156 C CA . ASN A 1 548 ? -16.110 -37.610 -4.782 1.00 83.69 548 ASN A CA 1
ATOM 4157 C C . ASN A 1 548 ? -16.620 -38.623 -5.833 1.00 83.69 548 ASN A C 1
ATOM 4159 O O . ASN A 1 548 ? -16.094 -39.730 -5.940 1.00 83.69 548 ASN A O 1
ATOM 4163 N N . GLU A 1 549 ? -17.645 -38.285 -6.627 1.00 84.25 549 GLU A N 1
ATOM 4164 C CA . GLU A 1 549 ? -18.216 -39.244 -7.594 1.00 84.25 549 GLU A CA 1
ATOM 4165 C C . GLU A 1 549 ? -17.213 -39.712 -8.673 1.00 84.25 549 GLU A C 1
ATOM 4167 O O . GLU A 1 549 ? -17.358 -40.811 -9.205 1.00 84.25 549 GLU A O 1
ATOM 4172 N N . TRP A 1 550 ? -16.188 -38.910 -8.983 1.00 82.69 550 TRP A N 1
ATOM 4173 C CA . TRP A 1 550 ? -15.178 -39.172 -10.015 1.00 82.69 550 TRP A CA 1
ATOM 4174 C C . TRP A 1 550 ? -13.890 -39.791 -9.451 1.00 82.69 550 TRP A C 1
ATOM 4176 O O . TRP A 1 550 ? -13.053 -40.247 -10.231 1.00 82.69 550 TRP A O 1
ATOM 4186 N N . TYR A 1 551 ? -13.726 -39.853 -8.122 1.00 87.69 551 TYR A N 1
ATOM 4187 C CA . TYR A 1 551 ? -12.472 -40.258 -7.483 1.00 87.69 551 TYR A CA 1
ATOM 4188 C C . TYR A 1 551 ? -12.658 -40.965 -6.128 1.00 87.69 551 TYR A C 1
ATOM 4190 O O . TYR A 1 551 ? -13.295 -40.448 -5.208 1.00 87.69 551 TYR A O 1
ATOM 4198 N N . SER A 1 552 ? -12.010 -42.122 -5.979 1.00 93.94 552 SER A N 1
ATOM 4199 C CA . SER A 1 552 ? -11.841 -42.840 -4.708 1.00 93.94 552 SER A CA 1
ATOM 4200 C C . SER A 1 552 ? -10.383 -43.255 -4.538 1.00 93.94 552 SER A C 1
ATOM 4202 O O . SER A 1 552 ? -9.749 -43.673 -5.508 1.00 93.94 552 SER A O 1
ATOM 4204 N N . GLN A 1 553 ? -9.855 -43.200 -3.316 1.00 95.12 553 GLN A N 1
ATOM 4205 C CA . GLN A 1 553 ? -8.434 -43.384 -3.014 1.00 95.12 553 GLN A CA 1
ATOM 4206 C C . GLN A 1 553 ? -8.205 -44.425 -1.914 1.00 95.12 553 GLN A C 1
ATOM 4208 O O . GLN A 1 553 ? -8.965 -44.497 -0.949 1.00 95.12 553 GLN A O 1
ATOM 4213 N N . CYS A 1 554 ? -7.122 -45.195 -2.019 1.00 95.12 554 CYS A N 1
ATOM 4214 C CA . CYS A 1 554 ? -6.667 -46.053 -0.929 1.00 95.12 554 CYS A CA 1
ATOM 4215 C C . CYS A 1 554 ? -6.164 -45.216 0.251 1.00 95.12 554 CYS A C 1
ATOM 4217 O O . CYS A 1 554 ? -5.137 -44.546 0.133 1.00 95.12 554 CYS A O 1
ATOM 4219 N N . LYS A 1 555 ? -6.858 -45.292 1.391 1.00 88.50 555 LYS A N 1
ATOM 4220 C CA . LYS A 1 555 ? -6.483 -44.665 2.672 1.00 88.50 555 LYS A CA 1
ATOM 4221 C C . LYS A 1 555 ? -6.353 -45.762 3.760 1.00 88.50 555 LYS A C 1
ATOM 4223 O O . LYS A 1 555 ? -6.946 -46.831 3.585 1.00 88.50 555 LYS A O 1
ATOM 4228 N N . PRO A 1 556 ? -5.578 -45.571 4.846 1.00 87.19 556 PRO A N 1
ATOM 4229 C CA . PRO A 1 556 ? -5.361 -46.619 5.852 1.00 87.19 556 PRO A CA 1
ATOM 4230 C C . PRO A 1 556 ? -6.669 -47.039 6.537 1.00 87.19 556 PRO A C 1
ATOM 4232 O O . PRO A 1 556 ? -7.450 -46.184 6.957 1.00 87.19 556 PRO A O 1
ATOM 4235 N N . GLY A 1 557 ? -6.916 -48.346 6.654 1.00 63.03 557 GLY A N 1
ATOM 4236 C CA . GLY A 1 557 ? -8.115 -48.872 7.309 1.00 63.03 557 GLY A CA 1
ATOM 4237 C C . GLY A 1 557 ? -7.917 -49.052 8.814 1.00 63.03 557 GLY A C 1
ATOM 4238 O O . GLY A 1 557 ? -7.098 -49.861 9.237 1.00 63.03 557 GLY A O 1
ATOM 4239 N N . THR A 1 558 ? -8.694 -48.349 9.641 1.00 44.78 558 THR A N 1
ATOM 4240 C CA . THR A 1 558 ? -8.828 -48.698 11.064 1.00 44.78 558 THR A CA 1
ATOM 4241 C C . THR A 1 558 ? -9.830 -49.841 11.210 1.00 44.78 558 THR A C 1
ATOM 4243 O O . THR A 1 558 ? -11.038 -49.603 11.116 1.00 44.78 558 THR A O 1
ATOM 4246 N N . ASP A 1 559 ? -9.354 -51.064 11.446 1.00 35.41 559 ASP A N 1
ATOM 4247 C CA . ASP A 1 559 ? -10.236 -52.221 11.628 1.00 35.41 559 ASP A CA 1
ATOM 4248 C C . ASP A 1 559 ? -11.195 -52.029 12.812 1.00 35.41 559 ASP A C 1
ATOM 4250 O O . ASP A 1 559 ? -10.805 -51.835 13.967 1.00 35.41 559 ASP A O 1
ATOM 4254 N N . THR A 1 560 ? -12.491 -52.092 12.513 1.00 35.06 560 THR A N 1
ATOM 4255 C CA . THR A 1 560 ? -13.562 -51.931 13.494 1.00 35.06 560 THR A CA 1
ATOM 4256 C C . THR A 1 560 ? -13.780 -53.209 14.296 1.00 35.06 560 THR A C 1
ATOM 4258 O O . THR A 1 560 ? -14.239 -54.214 13.752 1.00 35.06 560 THR A O 1
ATOM 4261 N N . ALA A 1 561 ? -13.604 -53.134 15.615 1.00 27.41 561 ALA A N 1
ATOM 4262 C CA . ALA A 1 561 ? -14.218 -54.068 16.552 1.00 27.41 561 ALA A CA 1
ATOM 4263 C C . ALA A 1 561 ? -15.350 -53.371 17.328 1.00 27.41 561 ALA A C 1
ATOM 4265 O O . ALA A 1 561 ? -15.190 -52.245 17.790 1.00 27.41 561 ALA A O 1
ATOM 4266 N N . PHE A 1 562 ? -16.466 -54.087 17.506 1.00 26.55 562 PHE A N 1
ATOM 4267 C CA . PHE A 1 562 ? -17.679 -53.707 18.254 1.00 26.55 562 PHE A CA 1
ATOM 4268 C C . PHE A 1 562 ? -18.656 -52.718 17.599 1.00 26.55 562 PHE A C 1
ATOM 4270 O O . PHE A 1 562 ? -18.785 -51.559 17.985 1.00 26.55 562 PHE A O 1
ATOM 4277 N N . ALA A 1 563 ? -19.520 -53.279 16.749 1.00 27.20 563 ALA A N 1
ATOM 4278 C CA . ALA A 1 563 ? -20.906 -52.837 16.636 1.00 27.20 563 ALA A CA 1
ATOM 4279 C C . ALA A 1 563 ? -21.869 -53.961 17.080 1.00 27.20 563 ALA A C 1
ATOM 4281 O O . ALA A 1 563 ? -21.630 -55.131 16.803 1.00 27.20 563 ALA A O 1
ATOM 4282 N N . GLN A 1 564 ? -22.992 -53.558 17.692 1.00 30.53 564 GLN A N 1
ATOM 4283 C CA . GLN A 1 564 ? -24.211 -54.337 18.001 1.00 30.53 564 GLN A CA 1
ATOM 4284 C C . GLN A 1 564 ? -24.241 -55.281 19.229 1.00 30.53 564 GLN A C 1
ATOM 4286 O O . GLN A 1 564 ? -23.929 -56.465 19.144 1.00 30.53 564 GLN A O 1
ATOM 4291 N N . ALA A 1 565 ? -24.879 -54.807 20.313 1.00 26.56 565 ALA A N 1
ATOM 4292 C CA . ALA A 1 565 ? -25.701 -55.645 21.201 1.00 26.56 565 ALA A CA 1
ATOM 4293 C C . ALA A 1 565 ? -26.844 -54.852 21.893 1.00 26.56 565 ALA A C 1
ATOM 4295 O O . ALA A 1 565 ? -26.626 -54.149 22.868 1.00 26.56 565 ALA A O 1
ATOM 4296 N N . LYS A 1 566 ? -28.066 -55.013 21.356 1.00 29.56 566 LYS A N 1
ATOM 4297 C CA . LYS A 1 566 ? -29.426 -54.938 21.962 1.00 29.56 566 LYS A CA 1
ATOM 4298 C C . LYS A 1 566 ? -29.803 -53.896 23.048 1.00 29.56 566 LYS A C 1
ATOM 4300 O O . LYS A 1 566 ? -29.239 -53.831 24.131 1.00 29.56 566 LYS A O 1
ATOM 4305 N N . LYS A 1 567 ? -30.973 -53.267 22.828 1.00 34.47 567 LYS A N 1
ATOM 4306 C CA . LYS A 1 567 ? -31.848 -52.699 23.879 1.00 34.47 567 LYS A CA 1
ATOM 4307 C C . LYS A 1 567 ? -32.228 -53.758 24.930 1.00 34.47 567 LYS A C 1
ATOM 4309 O O . LYS A 1 567 ? -32.630 -54.860 24.561 1.00 34.47 567 LYS A O 1
ATOM 4314 N N . GLY A 1 568 ? -32.239 -53.363 26.202 1.00 25.70 568 GLY A N 1
ATOM 4315 C CA . GLY A 1 568 ? -32.814 -54.111 27.324 1.00 25.70 568 GLY A CA 1
ATOM 4316 C C . GLY A 1 568 ? -33.039 -53.187 28.526 1.00 25.70 568 GLY A C 1
ATOM 4317 O O . GLY A 1 568 ? -32.249 -52.276 28.754 1.00 25.70 568 GLY A O 1
ATOM 4318 N N . SER A 1 569 ? -34.143 -53.376 29.245 1.00 33.09 569 SER A N 1
ATOM 4319 C CA . SER A 1 569 ? -34.607 -52.507 30.332 1.00 33.09 569 SER A CA 1
ATOM 4320 C C . SER A 1 569 ? -34.380 -53.126 31.713 1.00 33.09 569 SER A C 1
ATOM 4322 O O . SER A 1 569 ? -34.962 -54.174 31.971 1.00 33.09 569 SER A O 1
ATOM 4324 N N . ASP A 1 570 ? -33.651 -52.447 32.605 1.00 28.59 570 ASP A N 1
ATOM 4325 C CA . ASP A 1 570 ? -34.055 -52.251 34.013 1.00 28.59 570 ASP A CA 1
ATOM 4326 C C . ASP A 1 570 ? -33.216 -51.135 34.684 1.00 28.59 570 ASP A C 1
ATOM 4328 O O . ASP A 1 570 ? -32.208 -50.693 34.129 1.00 28.59 570 ASP A O 1
ATOM 4332 N N . GLY A 1 571 ? -33.653 -50.617 35.836 1.00 31.47 571 GLY A N 1
ATOM 4333 C CA . GLY A 1 571 ? -33.111 -49.395 36.448 1.00 31.47 571 GLY A CA 1
ATOM 4334 C C . GLY A 1 571 ? -32.133 -49.575 37.624 1.00 31.47 571 GLY A C 1
ATOM 4335 O O . GLY A 1 571 ? -32.344 -50.416 38.491 1.00 31.47 571 GLY A O 1
ATOM 4336 N N . ARG A 1 572 ? -31.170 -48.631 37.734 1.00 29.69 572 ARG A N 1
ATOM 4337 C CA . ARG A 1 572 ? -30.176 -48.433 38.833 1.00 29.69 572 ARG A CA 1
ATOM 4338 C C . ARG A 1 572 ? -29.126 -49.565 38.933 1.00 29.69 572 ARG A C 1
ATOM 4340 O O . ARG A 1 572 ? -29.399 -50.698 38.588 1.00 29.69 572 ARG A O 1
ATOM 4347 N N . GLN A 1 573 ? -27.879 -49.366 39.376 1.00 29.03 573 GLN A N 1
ATOM 4348 C CA . GLN A 1 573 ? -27.189 -48.329 40.174 1.00 29.03 573 GLN A CA 1
ATOM 4349 C C . GLN A 1 573 ? -25.666 -48.472 39.843 1.00 29.03 573 GLN A C 1
ATOM 4351 O O . GLN A 1 573 ? -25.251 -49.580 39.529 1.00 29.03 573 GLN A O 1
ATOM 4356 N N . LYS A 1 574 ? -24.767 -47.474 39.840 1.00 26.09 574 LYS A N 1
ATOM 4357 C CA . LYS A 1 574 ? -24.177 -46.734 40.983 1.00 26.09 574 LYS A CA 1
ATOM 4358 C C . LYS A 1 574 ? -23.117 -45.743 40.451 1.00 26.09 574 LYS A C 1
ATOM 4360 O O . LYS A 1 574 ? -22.463 -46.038 39.458 1.00 26.09 574 LYS A O 1
ATOM 4365 N N . PHE A 1 575 ? -22.895 -44.631 41.153 1.00 33.66 575 PHE A N 1
ATOM 4366 C CA . PHE A 1 575 ? -21.748 -43.737 40.927 1.00 33.66 575 PHE A CA 1
ATOM 4367 C C . PHE A 1 575 ? -20.441 -44.353 41.460 1.00 33.66 575 PHE A C 1
ATOM 4369 O O . PHE A 1 575 ? -20.413 -44.834 42.593 1.00 33.66 575 PHE A O 1
ATOM 4376 N N . LEU A 1 576 ? -19.357 -44.232 40.690 1.00 28.45 576 LEU A N 1
ATOM 4377 C CA . LEU A 1 576 ? -17.969 -44.207 41.167 1.00 28.45 576 LEU A CA 1
ATOM 4378 C C . LEU A 1 576 ? -17.268 -43.023 40.476 1.00 28.45 576 LEU A C 1
ATOM 4380 O O . LEU A 1 576 ? -17.601 -42.695 39.339 1.00 28.45 576 LEU A O 1
ATOM 4384 N N . GLY A 1 577 ? -16.408 -42.316 41.214 1.00 27.69 577 GLY A N 1
ATOM 4385 C CA . GLY A 1 577 ? -15.961 -40.959 40.869 1.00 27.69 577 GLY A CA 1
ATOM 4386 C C . GLY A 1 577 ? -14.921 -40.859 39.741 1.00 27.69 577 GLY A C 1
ATOM 4387 O O . GLY A 1 577 ? -14.385 -41.874 39.296 1.00 27.69 577 GLY A O 1
ATOM 4388 N N . PRO A 1 578 ? -14.612 -39.628 39.290 1.00 29.92 578 PRO A N 1
ATOM 4389 C CA . PRO A 1 578 ? -13.678 -39.391 38.199 1.00 29.92 578 PRO A CA 1
ATOM 4390 C C . PRO A 1 578 ? -12.232 -39.598 38.660 1.00 29.92 578 PRO A C 1
ATOM 4392 O O . PRO A 1 578 ? -11.732 -38.874 39.519 1.00 29.92 578 PRO A O 1
ATOM 4395 N N . SER A 1 579 ? -11.538 -40.557 38.052 1.00 29.61 579 SER A N 1
ATOM 4396 C CA . SER A 1 579 ? -10.079 -40.616 38.087 1.00 29.61 579 SER A CA 1
ATOM 4397 C C . SER A 1 579 ? -9.553 -41.213 36.784 1.00 29.61 579 SER A C 1
ATOM 4399 O O . SER A 1 579 ? -10.050 -42.239 36.328 1.00 29.61 579 SER A O 1
ATOM 4401 N N . PHE A 1 580 ? -8.556 -40.543 36.205 1.00 37.78 580 PHE A N 1
ATOM 4402 C CA . PHE A 1 580 ? -7.798 -40.933 35.011 1.00 37.78 580 PHE A CA 1
ATOM 4403 C C . PHE A 1 580 ? -8.570 -41.153 33.695 1.00 37.78 580 PHE A C 1
ATOM 4405 O O . PHE A 1 580 ? -8.782 -42.269 33.229 1.00 37.78 580 PHE A O 1
ATOM 4412 N N . MET A 1 581 ? -8.819 -40.036 33.008 1.00 33.12 581 MET A N 1
ATOM 4413 C CA . MET A 1 581 ? -8.687 -39.938 31.550 1.00 33.12 581 MET A CA 1
ATOM 4414 C C . MET A 1 581 ? -7.801 -38.722 31.255 1.00 33.12 581 MET A C 1
ATOM 4416 O O . MET A 1 581 ? -8.292 -37.598 31.276 1.00 33.12 581 MET A O 1
ATOM 4420 N N . GLN A 1 582 ? -6.501 -38.933 31.028 1.00 37.44 582 GLN A N 1
ATOM 4421 C CA . GLN A 1 582 ? -5.641 -37.895 30.448 1.00 37.44 582 GLN A CA 1
ATOM 4422 C C . GLN A 1 582 ? -5.874 -37.843 28.937 1.00 37.44 582 GLN A C 1
ATOM 4424 O O . GLN A 1 582 ? -5.964 -38.876 28.269 1.00 37.44 582 GLN A O 1
ATOM 4429 N N . SER A 1 583 ? -5.966 -36.637 28.394 1.00 37.62 583 SER A N 1
ATOM 4430 C CA . SER A 1 583 ? -6.067 -36.400 26.959 1.00 37.62 583 SER A CA 1
ATOM 4431 C C . SER A 1 583 ? -4.785 -36.820 26.228 1.00 37.62 583 SER A C 1
ATOM 4433 O O . SER A 1 583 ? -3.686 -36.835 26.790 1.00 37.62 583 SER A O 1
ATOM 4435 N N . LYS A 1 584 ? -4.893 -37.099 24.921 1.00 33.22 584 LYS A N 1
ATOM 4436 C CA . LYS A 1 584 ? -3.712 -37.348 24.072 1.00 33.22 584 LYS A CA 1
ATOM 4437 C C . LYS A 1 584 ? -2.723 -36.169 24.079 1.00 33.22 584 LYS A C 1
ATOM 4439 O O . LYS A 1 584 ? -1.529 -36.399 23.916 1.00 33.22 584 LYS A O 1
ATOM 4444 N N . ALA A 1 585 ? -3.203 -34.942 24.298 1.00 30.64 585 ALA A N 1
ATOM 4445 C CA . ALA A 1 585 ? -2.366 -33.752 24.435 1.00 30.64 585 ALA A CA 1
ATOM 4446 C C . ALA A 1 585 ? -1.545 -33.778 25.738 1.00 30.64 585 ALA A C 1
ATOM 4448 O O . ALA A 1 585 ? -0.331 -33.607 25.689 1.00 30.64 585 ALA A O 1
ATOM 4449 N N . GLU A 1 586 ? -2.168 -34.089 26.880 1.00 32.88 586 GLU A N 1
ATOM 4450 C CA . GLU A 1 586 ? -1.476 -34.205 28.175 1.00 32.88 586 GLU A CA 1
ATOM 4451 C C . GLU A 1 586 ? -0.463 -35.358 28.194 1.00 32.88 586 GLU A C 1
ATOM 4453 O O . GLU A 1 586 ? 0.625 -35.211 28.746 1.00 32.88 586 GLU A O 1
ATOM 4458 N N . ILE A 1 587 ? -0.768 -36.485 27.539 1.00 32.62 587 ILE A N 1
ATOM 4459 C CA . ILE A 1 587 ? 0.172 -37.610 27.401 1.00 32.62 587 ILE A CA 1
ATOM 4460 C C . ILE A 1 587 ? 1.384 -37.207 26.540 1.00 32.62 587 ILE A C 1
ATOM 4462 O O . ILE A 1 587 ? 2.522 -37.522 26.897 1.00 32.62 587 ILE A O 1
ATOM 4466 N N . LYS A 1 588 ? 1.170 -36.468 25.439 1.00 31.50 588 LYS A N 1
ATOM 4467 C CA . LYS A 1 588 ? 2.254 -35.982 24.567 1.00 31.50 588 LYS A CA 1
ATOM 4468 C C . LYS A 1 588 ? 3.122 -34.934 25.282 1.00 31.50 588 LYS A C 1
ATOM 4470 O O . LYS A 1 588 ? 4.343 -35.068 25.288 1.00 31.50 588 LYS A O 1
ATOM 4475 N N . ALA A 1 589 ? 2.502 -33.978 25.978 1.00 32.00 589 ALA A N 1
ATOM 4476 C CA . ALA A 1 589 ? 3.192 -32.986 26.805 1.00 32.00 589 ALA A CA 1
ATOM 4477 C C . ALA A 1 589 ? 3.986 -33.634 27.958 1.00 32.00 589 ALA A C 1
ATOM 4479 O O . ALA A 1 589 ? 5.133 -33.264 28.205 1.00 32.00 589 ALA A O 1
ATOM 4480 N N . SER A 1 590 ? 3.427 -34.656 28.617 1.00 38.44 590 SER A N 1
ATOM 4481 C CA . SER A 1 590 ? 4.108 -35.413 29.676 1.00 38.44 590 SER A CA 1
ATOM 4482 C C . SER A 1 590 ? 5.363 -36.136 29.167 1.00 38.44 590 SER A C 1
ATOM 4484 O O . SER A 1 590 ? 6.406 -36.092 29.822 1.00 38.44 590 SER A O 1
ATOM 4486 N N . ALA A 1 591 ? 5.307 -36.747 27.978 1.00 37.16 591 ALA A N 1
ATOM 4487 C CA . ALA A 1 591 ? 6.470 -37.385 27.359 1.00 37.16 591 ALA A CA 1
ATOM 4488 C C . ALA A 1 591 ? 7.562 -36.369 26.969 1.00 37.16 591 ALA A C 1
ATOM 4490 O O . ALA A 1 591 ? 8.753 -36.627 27.160 1.00 37.16 591 ALA A O 1
ATOM 4491 N N . GLN A 1 592 ? 7.158 -35.200 26.468 1.00 35.97 592 GLN A N 1
ATOM 4492 C CA . GLN A 1 592 ? 8.053 -34.125 26.035 1.00 35.97 592 GLN A CA 1
ATOM 4493 C C . GLN A 1 592 ? 8.759 -33.458 27.231 1.00 35.97 592 GLN A C 1
ATOM 4495 O O . GLN A 1 592 ? 9.982 -33.307 27.215 1.00 35.97 592 GLN A O 1
ATOM 4500 N N . ALA A 1 593 ? 8.029 -33.188 28.320 1.00 37.62 593 ALA A N 1
ATOM 4501 C CA . ALA A 1 593 ? 8.594 -32.710 29.584 1.00 37.62 593 ALA A CA 1
ATOM 4502 C C . ALA A 1 593 ? 9.607 -33.705 30.183 1.00 37.62 593 ALA A C 1
ATOM 4504 O O . ALA A 1 593 ? 10.670 -33.302 30.649 1.00 37.62 593 ALA A O 1
ATOM 4505 N N . LYS A 1 594 ? 9.327 -35.014 30.111 1.00 40.81 594 LYS A N 1
ATOM 4506 C CA . LYS A 1 594 ? 10.210 -36.064 30.646 1.00 40.81 594 LYS A CA 1
ATOM 4507 C C . LYS A 1 594 ? 11.499 -36.251 29.828 1.00 40.81 594 LYS A C 1
ATOM 4509 O O . LYS A 1 594 ? 12.553 -36.521 30.405 1.00 40.81 594 LYS A O 1
ATOM 4514 N N . LYS A 1 595 ? 11.447 -36.057 28.501 1.00 43.78 595 LYS A N 1
ATOM 4515 C CA . LYS A 1 595 ? 12.652 -35.967 27.651 1.00 43.78 595 LYS A CA 1
ATOM 4516 C C . LYS A 1 595 ? 13.481 -34.719 27.989 1.00 43.78 595 LYS A C 1
ATOM 4518 O O . LYS A 1 595 ? 14.687 -34.847 28.177 1.00 43.78 595 LYS A O 1
ATOM 4523 N N . MET A 1 596 ? 12.847 -33.554 28.152 1.00 41.50 596 MET A N 1
ATOM 4524 C CA . MET A 1 596 ? 13.528 -32.308 28.545 1.00 41.50 596 MET A CA 1
ATOM 4525 C C . MET A 1 596 ? 14.211 -32.430 29.919 1.00 41.50 596 MET A C 1
ATOM 4527 O O . MET A 1 596 ? 15.364 -32.037 30.076 1.00 41.50 596 MET A O 1
ATOM 4531 N N . GLU A 1 597 ? 13.534 -33.038 30.900 1.00 42.50 597 GLU A N 1
ATOM 4532 C CA . GLU A 1 597 ? 14.079 -33.313 32.238 1.00 42.50 597 GLU A CA 1
ATOM 4533 C C . GLU A 1 597 ? 15.317 -34.225 32.176 1.00 42.50 597 GLU A C 1
ATOM 4535 O O . GLU A 1 597 ? 16.283 -33.993 32.900 1.00 42.50 597 GLU A O 1
ATOM 4540 N N . THR A 1 598 ? 15.336 -35.202 31.262 1.00 45.47 598 THR A N 1
ATOM 4541 C CA . THR A 1 598 ? 16.494 -36.087 31.039 1.00 45.47 598 THR A CA 1
ATOM 4542 C C . THR A 1 598 ? 17.671 -35.315 30.430 1.00 45.47 598 THR A C 1
ATOM 4544 O O . THR A 1 598 ? 18.750 -35.302 31.014 1.00 45.47 598 THR A O 1
ATOM 4547 N N . VAL A 1 599 ? 17.448 -34.576 29.333 1.00 44.97 599 VAL A N 1
ATOM 4548 C CA . VAL A 1 599 ? 18.493 -33.790 28.641 1.00 44.97 599 VAL A CA 1
ATOM 4549 C C . VAL A 1 599 ? 19.120 -32.732 29.554 1.00 44.97 599 VAL A C 1
ATOM 4551 O O . VAL A 1 599 ? 20.341 -32.596 29.591 1.00 44.97 599 VAL A O 1
ATOM 4554 N N . LEU A 1 600 ? 18.310 -32.006 30.333 1.00 43.38 600 LEU A N 1
ATOM 4555 C CA . LEU A 1 600 ? 18.818 -31.007 31.278 1.00 43.38 600 LEU A CA 1
ATOM 4556 C C . LEU A 1 600 ? 19.561 -31.650 32.461 1.00 43.38 600 LEU A C 1
ATOM 4558 O O . LEU A 1 600 ? 20.539 -31.081 32.941 1.00 43.38 600 LEU A O 1
ATOM 4562 N N . THR A 1 601 ? 19.145 -32.836 32.913 1.00 44.22 601 THR A N 1
ATOM 4563 C CA . THR A 1 601 ? 19.850 -33.575 33.974 1.00 44.22 601 THR A CA 1
ATOM 4564 C C . THR A 1 601 ? 21.196 -34.114 33.484 1.00 44.22 601 THR A C 1
ATOM 4566 O O . THR A 1 601 ? 22.193 -33.989 34.193 1.00 44.22 601 THR A O 1
ATOM 4569 N N . ASP A 1 602 ? 21.252 -34.661 32.267 1.00 47.25 602 ASP A N 1
ATOM 4570 C CA . ASP A 1 602 ? 22.491 -35.159 31.665 1.00 47.25 602 ASP A CA 1
ATOM 4571 C C . ASP A 1 602 ? 23.482 -34.020 31.367 1.00 47.25 602 ASP A C 1
ATOM 4573 O O . ASP A 1 602 ? 24.652 -34.132 31.722 1.00 47.25 602 ASP A O 1
ATOM 4577 N N . PHE A 1 603 ? 23.017 -32.891 30.818 1.00 42.53 603 PHE A N 1
ATOM 4578 C CA . PHE A 1 603 ? 23.858 -31.721 30.520 1.00 42.53 603 PHE A CA 1
ATOM 4579 C C . PHE A 1 603 ? 24.498 -31.092 31.775 1.00 42.53 603 PHE A C 1
ATOM 4581 O O . PHE A 1 603 ? 25.636 -30.630 31.719 1.00 42.53 603 PHE A O 1
ATOM 4588 N N . TRP A 1 604 ? 23.799 -31.084 32.919 1.00 47.41 604 TRP A N 1
ATOM 4589 C CA . TRP A 1 604 ? 24.319 -30.502 34.168 1.00 47.41 604 TRP A CA 1
ATOM 4590 C C . TRP A 1 604 ? 25.085 -31.486 35.064 1.00 47.41 604 TRP A C 1
ATOM 4592 O O . TRP A 1 604 ? 25.826 -31.038 35.942 1.00 47.41 604 TRP A O 1
ATOM 4602 N N . ARG A 1 605 ? 24.977 -32.805 34.840 1.00 43.31 605 ARG A N 1
ATOM 4603 C CA . ARG A 1 605 ? 25.801 -33.812 35.540 1.00 43.31 605 ARG A CA 1
ATOM 4604 C C . ARG A 1 605 ? 27.299 -33.590 35.305 1.00 43.31 605 ARG A C 1
ATOM 4606 O O . ARG A 1 605 ? 28.096 -33.808 36.216 1.00 43.31 605 ARG A O 1
ATOM 4613 N N . ASP A 1 606 ? 27.653 -33.095 34.122 1.00 44.41 606 ASP A N 1
ATOM 4614 C CA . ASP A 1 606 ? 29.038 -33.005 33.659 1.00 44.41 606 ASP A CA 1
ATOM 4615 C C . ASP A 1 606 ? 29.647 -31.584 33.833 1.00 44.41 606 ASP A C 1
ATOM 4617 O O . ASP A 1 606 ? 30.768 -31.324 33.392 1.00 44.41 606 ASP A O 1
ATOM 4621 N N . ALA A 1 607 ? 28.948 -30.661 34.521 1.00 46.38 607 ALA A N 1
ATOM 4622 C CA . ALA A 1 607 ? 29.404 -29.285 34.801 1.00 46.38 607 ALA A CA 1
ATOM 4623 C C . ALA A 1 607 ? 29.034 -28.778 36.229 1.00 46.38 607 ALA A C 1
ATOM 4625 O O . ALA A 1 607 ? 28.149 -27.930 36.392 1.00 46.38 607 ALA A O 1
ATOM 4626 N N . PRO A 1 608 ? 29.706 -29.261 37.296 1.00 44.66 608 PRO A N 1
ATOM 4627 C CA . PRO A 1 608 ? 29.257 -29.105 38.684 1.00 44.66 608 PRO A CA 1
ATOM 4628 C C . PRO A 1 608 ? 29.724 -27.804 39.380 1.00 44.66 608 PRO A C 1
ATOM 4630 O O . PRO A 1 608 ? 30.397 -27.847 40.407 1.00 44.66 608 PRO A O 1
ATOM 4633 N N . ASP A 1 609 ? 29.309 -26.633 38.885 1.00 44.66 609 ASP A N 1
ATOM 4634 C CA . ASP A 1 609 ? 29.594 -25.320 39.514 1.00 44.66 609 ASP A CA 1
ATOM 4635 C C . ASP A 1 609 ? 28.482 -24.842 40.492 1.00 44.66 609 ASP A C 1
ATOM 4637 O O . ASP A 1 609 ? 28.325 -23.641 40.756 1.00 44.66 609 ASP A O 1
ATOM 4641 N N . LEU A 1 610 ? 27.687 -25.767 41.052 1.00 46.38 610 LEU A N 1
ATOM 4642 C CA . LEU A 1 610 ? 26.632 -25.467 42.033 1.00 46.38 610 LEU A CA 1
ATOM 4643 C C . LEU A 1 610 ? 26.994 -25.959 43.444 1.00 46.38 610 LEU A C 1
ATOM 4645 O O . LEU A 1 610 ? 27.039 -27.156 43.712 1.00 46.38 610 LEU A O 1
ATOM 4649 N N . THR A 1 611 ? 27.186 -25.026 44.377 1.00 49.62 611 THR A N 1
ATOM 4650 C CA . THR A 1 611 ? 27.278 -25.319 45.817 1.00 49.62 611 THR A CA 1
ATOM 4651 C C . THR A 1 611 ? 25.873 -25.339 46.422 1.00 49.62 611 THR A C 1
ATOM 4653 O O . THR A 1 611 ? 25.222 -24.297 46.495 1.00 49.62 611 THR A O 1
ATOM 4656 N N . LEU A 1 612 ? 25.409 -26.526 46.823 1.00 50.47 612 LEU A N 1
ATOM 4657 C CA . LEU A 1 612 ? 24.117 -26.748 47.486 1.00 50.47 612 LEU A CA 1
ATOM 4658 C C . LEU A 1 612 ? 24.236 -26.583 49.008 1.00 50.47 612 LEU A C 1
ATOM 4660 O O . LEU A 1 612 ? 25.283 -26.884 49.586 1.00 50.47 612 LEU A O 1
ATOM 4664 N N . SER A 1 613 ? 23.153 -26.149 49.655 1.00 57.19 613 SER A N 1
ATOM 4665 C CA . SER A 1 613 ? 23.034 -26.172 51.118 1.00 57.19 613 SER A CA 1
ATOM 4666 C C . SER A 1 613 ? 22.921 -27.612 51.632 1.00 57.19 613 SER A C 1
ATOM 4668 O O . SER A 1 613 ? 22.439 -28.498 50.923 1.00 57.19 613 SER A O 1
ATOM 4670 N N . GLU A 1 614 ? 23.307 -27.865 52.884 1.00 49.56 614 GLU A N 1
ATOM 4671 C CA . GLU A 1 614 ? 23.157 -29.195 53.485 1.00 49.56 614 GLU A CA 1
ATOM 4672 C C . GLU A 1 614 ? 21.668 -29.594 53.556 1.00 49.56 614 GLU A C 1
ATOM 4674 O O . GLU A 1 614 ? 20.869 -28.960 54.244 1.00 49.56 614 GLU A O 1
ATOM 4679 N N . GLY A 1 615 ? 21.291 -30.631 52.800 1.00 52.66 615 GLY A N 1
ATOM 4680 C CA . GLY A 1 615 ? 19.909 -31.108 52.669 1.00 52.66 615 GLY A CA 1
ATOM 4681 C C . GLY A 1 615 ? 19.133 -30.591 51.446 1.00 52.66 615 GLY A C 1
ATOM 4682 O O . GLY A 1 615 ? 18.048 -31.107 51.176 1.00 52.66 615 GLY A O 1
ATOM 4683 N N . GLU A 1 616 ? 19.666 -29.641 50.670 1.00 49.03 616 GLU A N 1
ATOM 4684 C CA . GLU A 1 616 ? 19.096 -29.274 49.365 1.00 49.03 616 GLU A CA 1
ATOM 4685 C C . GLU A 1 616 ? 19.511 -30.270 48.273 1.00 49.03 616 GLU A C 1
ATOM 4687 O O . GLU A 1 616 ? 20.658 -30.712 48.207 1.00 49.03 616 GLU A O 1
ATOM 4692 N N . THR A 1 617 ? 18.587 -30.595 47.365 1.00 49.84 617 THR A N 1
ATOM 4693 C CA . THR A 1 617 ? 18.886 -31.386 46.162 1.00 49.84 617 THR A CA 1
ATOM 4694 C C . THR A 1 617 ? 18.866 -30.497 44.923 1.00 49.84 617 THR A C 1
ATOM 4696 O O . THR A 1 617 ? 18.046 -29.583 44.807 1.00 49.84 617 THR A O 1
ATOM 4699 N N . PHE A 1 618 ? 19.749 -30.781 43.961 1.00 48.66 618 PHE A N 1
ATOM 4700 C CA . PHE A 1 618 ? 19.829 -30.050 42.690 1.00 48.66 618 PHE A CA 1
ATOM 4701 C C . PHE A 1 618 ? 18.486 -30.031 41.942 1.00 48.66 618 PHE A C 1
ATOM 4703 O O . PHE A 1 618 ? 18.051 -28.986 41.459 1.00 48.66 618 PHE A O 1
ATOM 4710 N N . GLN A 1 619 ? 17.785 -31.169 41.924 1.00 45.84 619 GLN A N 1
ATOM 4711 C CA . GLN A 1 619 ? 16.474 -31.293 41.287 1.00 45.84 619 GLN A CA 1
ATOM 4712 C C . GLN A 1 619 ? 15.452 -30.321 41.898 1.00 45.84 619 GLN A C 1
ATOM 4714 O O . GLN A 1 619 ? 14.737 -29.651 41.163 1.00 45.84 619 GLN A O 1
ATOM 4719 N N . HIS A 1 620 ? 15.437 -30.163 43.225 1.00 51.50 620 HIS A N 1
ATOM 4720 C CA . HIS A 1 620 ? 14.504 -29.262 43.908 1.00 51.50 620 HIS A CA 1
ATOM 4721 C C . HIS A 1 620 ? 14.923 -27.782 43.820 1.00 51.50 620 HIS A C 1
ATOM 4723 O O . HIS A 1 620 ? 14.067 -26.906 43.735 1.00 51.50 620 HIS A O 1
ATOM 4729 N N . SER A 1 621 ? 16.231 -27.504 43.801 1.00 49.78 621 SER A N 1
ATOM 4730 C CA . SER A 1 621 ? 16.780 -26.137 43.881 1.00 49.78 621 SER A CA 1
ATOM 4731 C C . SER A 1 621 ? 16.970 -25.463 42.514 1.00 49.78 621 SER A C 1
ATOM 4733 O O . SER A 1 621 ? 17.034 -24.237 42.443 1.00 49.78 621 SER A O 1
ATOM 4735 N N . ALA A 1 622 ? 17.079 -26.245 41.431 1.00 47.88 622 ALA A N 1
ATOM 4736 C CA . ALA A 1 622 ? 17.365 -25.745 40.082 1.00 47.88 622 ALA A CA 1
ATOM 4737 C C . ALA A 1 622 ? 16.406 -26.275 39.000 1.00 47.88 622 ALA A C 1
ATOM 4739 O O . ALA A 1 622 ? 15.966 -25.494 38.159 1.00 47.88 622 ALA A O 1
ATOM 4740 N N . VAL A 1 623 ? 16.062 -27.570 39.009 1.00 45.34 623 VAL A N 1
ATOM 4741 C CA . VAL A 1 623 ? 15.287 -28.194 37.913 1.00 45.34 623 VAL A CA 1
ATOM 4742 C C . VAL A 1 623 ? 13.786 -27.932 38.051 1.00 45.34 623 VAL A C 1
ATOM 4744 O O . VAL A 1 623 ? 13.157 -27.428 37.121 1.00 45.34 623 VAL A O 1
ATOM 4747 N N . GLU A 1 624 ? 13.204 -28.224 39.213 1.00 49.78 624 GLU A N 1
ATOM 4748 C CA . GLU A 1 624 ? 11.753 -28.159 39.409 1.00 49.78 624 GLU A CA 1
ATOM 4749 C C . GLU A 1 624 ? 11.170 -26.727 39.340 1.00 49.78 624 GLU A C 1
ATOM 4751 O O . GLU A 1 624 ? 10.099 -26.565 38.753 1.00 49.78 624 GLU A O 1
ATOM 4756 N N . PRO A 1 625 ? 11.860 -25.660 39.805 1.00 48.16 625 PRO A N 1
ATOM 4757 C CA . PRO A 1 625 ? 11.422 -24.279 39.576 1.00 48.16 625 PRO A CA 1
ATOM 4758 C C . PRO A 1 625 ? 11.421 -23.876 38.093 1.00 48.16 625 PRO A C 1
ATOM 4760 O O . PRO A 1 625 ? 10.535 -23.138 37.657 1.00 48.16 625 PRO A O 1
ATOM 4763 N N . LEU A 1 626 ? 12.387 -24.372 37.307 1.00 44.53 626 LEU A N 1
ATOM 4764 C CA . LEU A 1 626 ? 12.470 -24.117 35.864 1.00 44.53 626 LEU A CA 1
ATOM 4765 C C . LEU A 1 626 ? 11.329 -24.833 35.127 1.00 44.53 626 LEU A C 1
ATOM 4767 O O . LEU A 1 626 ? 10.629 -24.237 34.313 1.00 44.53 626 LEU A O 1
ATOM 4771 N N . LYS A 1 627 ? 11.099 -26.100 35.486 1.00 44.66 627 LYS A N 1
ATOM 4772 C CA . LYS A 1 627 ? 10.019 -26.953 34.984 1.00 44.66 627 LYS A CA 1
ATOM 4773 C C . LYS A 1 627 ? 8.633 -26.399 35.324 1.00 44.66 627 LYS A C 1
ATOM 4775 O O . LYS A 1 627 ? 7.789 -26.352 34.438 1.00 44.66 627 LYS A O 1
ATOM 4780 N N . GLN A 1 628 ? 8.405 -25.894 36.541 1.00 45.69 628 GLN A N 1
ATOM 4781 C CA . GLN A 1 628 ? 7.167 -25.173 36.870 1.00 45.69 628 GLN A CA 1
ATOM 4782 C C . GLN A 1 628 ? 6.996 -23.910 36.017 1.00 45.69 628 GLN A C 1
ATOM 4784 O O . GLN A 1 628 ? 5.931 -23.704 35.443 1.00 45.69 628 GLN A O 1
ATOM 4789 N N . SER A 1 629 ? 8.039 -23.085 35.876 1.00 44.25 629 SER A N 1
ATOM 4790 C CA . SER A 1 629 ? 7.929 -21.824 35.129 1.00 44.25 629 SER A CA 1
ATOM 4791 C C . SER A 1 629 ? 7.757 -21.987 33.613 1.00 44.25 629 SER A C 1
ATOM 4793 O O . SER A 1 629 ? 7.385 -21.014 32.960 1.00 44.25 629 SER A O 1
ATOM 4795 N N . LEU A 1 630 ? 8.041 -23.170 33.060 1.00 42.31 630 LEU A N 1
ATOM 4796 C CA . LEU A 1 630 ? 7.810 -23.522 31.654 1.00 42.31 630 LEU A CA 1
ATOM 4797 C C . LEU A 1 630 ? 6.452 -24.212 31.418 1.00 42.31 630 LEU A C 1
ATOM 4799 O O . LEU A 1 630 ? 6.065 -24.397 30.267 1.00 42.31 630 LEU A O 1
ATOM 4803 N N . LEU A 1 631 ? 5.748 -24.628 32.479 1.00 42.59 631 LEU A N 1
ATOM 4804 C CA . LEU A 1 631 ? 4.521 -25.436 32.395 1.00 42.59 631 LEU A CA 1
ATOM 4805 C C . LEU A 1 631 ? 3.285 -24.780 33.044 1.00 42.59 631 LEU A C 1
ATOM 4807 O O . LEU A 1 631 ? 2.166 -25.209 32.764 1.00 42.59 631 LEU A O 1
ATOM 4811 N N . GLU A 1 632 ? 3.443 -23.754 33.887 1.00 41.59 632 GLU A N 1
ATOM 4812 C CA . GLU A 1 632 ? 2.327 -23.014 34.498 1.00 41.59 632 GLU A CA 1
ATOM 4813 C C . GLU A 1 632 ? 2.002 -21.714 33.725 1.00 41.59 632 GLU A C 1
ATOM 4815 O O . GLU A 1 632 ? 2.876 -20.858 33.592 1.00 41.59 632 GLU A O 1
ATOM 4820 N N . PRO A 1 633 ? 0.744 -21.477 33.284 1.00 37.09 633 PRO A N 1
ATOM 4821 C CA . PRO A 1 633 ? 0.387 -20.290 32.489 1.00 37.09 633 PRO A CA 1
ATOM 4822 C C . PRO A 1 633 ? 0.452 -18.932 33.211 1.00 37.09 633 PRO A C 1
ATOM 4824 O O . PRO A 1 633 ? 0.154 -17.911 32.593 1.00 37.09 633 PRO A O 1
ATOM 4827 N N . ARG A 1 634 ? 0.728 -18.892 34.524 1.00 39.84 634 ARG A N 1
ATOM 4828 C CA . ARG A 1 634 ? 0.709 -17.657 35.329 1.00 39.84 634 ARG A CA 1
ATOM 4829 C C . ARG A 1 634 ? 1.697 -17.689 36.494 1.00 39.84 634 ARG A C 1
ATOM 4831 O O . ARG A 1 634 ? 1.496 -18.419 37.461 1.00 39.84 634 ARG A O 1
ATOM 4838 N N . ARG A 1 635 ? 2.650 -16.757 36.477 1.00 33.34 635 ARG A N 1
ATOM 4839 C CA . ARG A 1 635 ? 3.200 -16.109 37.678 1.00 33.34 635 ARG A CA 1
ATOM 4840 C C . ARG A 1 635 ? 3.272 -14.606 37.437 1.00 33.34 635 ARG A C 1
ATOM 4842 O O . ARG A 1 635 ? 3.447 -14.176 36.302 1.00 33.34 635 ARG A O 1
ATOM 4849 N N . GLU A 1 636 ? 3.161 -13.815 38.498 1.00 38.22 636 GLU A N 1
ATOM 4850 C CA . GLU A 1 636 ? 3.504 -12.392 38.440 1.00 38.22 636 GLU A CA 1
ATOM 4851 C C . GLU A 1 636 ? 5.032 -12.258 38.401 1.00 38.22 636 GLU A C 1
ATOM 4853 O O . GLU A 1 636 ? 5.731 -12.513 39.382 1.00 38.22 636 GLU A O 1
ATOM 4858 N N . GLY A 1 637 ? 5.549 -11.938 37.217 1.00 38.59 637 GLY A N 1
ATOM 4859 C CA . GLY A 1 637 ? 6.973 -11.906 36.894 1.00 38.59 637 GLY A CA 1
ATOM 4860 C C . GLY A 1 637 ? 7.193 -12.315 35.438 1.00 3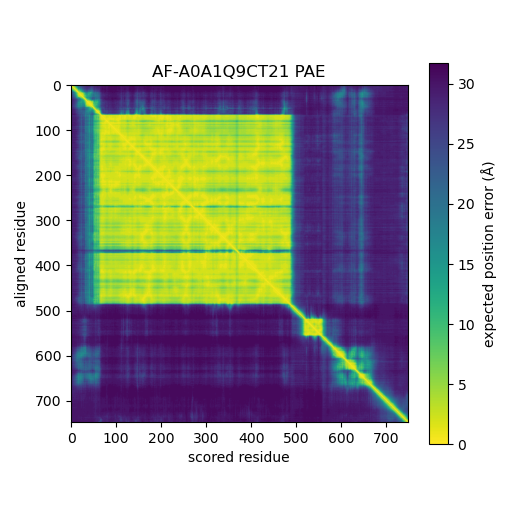8.59 637 GLY A C 1
ATOM 4861 O O . GLY A 1 637 ? 6.415 -13.091 34.891 1.00 38.59 637 GLY A O 1
ATOM 4862 N N . ALA A 1 638 ? 8.231 -11.780 34.791 1.00 30.78 638 ALA A N 1
ATOM 4863 C CA . ALA A 1 638 ? 8.480 -12.050 33.374 1.00 30.78 638 ALA A CA 1
ATOM 4864 C C . ALA A 1 638 ? 8.688 -13.564 33.124 1.00 30.78 638 ALA A C 1
ATOM 4866 O O . ALA A 1 638 ? 9.568 -14.151 33.766 1.00 30.78 638 ALA A O 1
ATOM 4867 N N . PRO A 1 639 ? 7.912 -14.200 32.223 1.00 34.84 639 PRO A N 1
ATOM 4868 C CA . PRO A 1 639 ? 8.035 -15.627 31.946 1.00 34.84 639 PRO A CA 1
ATOM 4869 C C . PRO A 1 639 ? 9.380 -15.956 31.287 1.00 34.84 639 PRO A C 1
ATOM 4871 O O . PRO A 1 639 ? 9.980 -15.133 30.592 1.00 34.84 639 PRO A O 1
ATOM 4874 N N . TRP A 1 640 ? 9.854 -17.187 31.488 1.00 37.06 640 TRP A N 1
ATOM 4875 C CA . TRP A 1 640 ? 11.042 -17.693 30.804 1.00 37.06 640 TRP A CA 1
ATOM 4876 C C . TRP A 1 640 ? 10.693 -18.019 29.352 1.00 37.06 640 TRP A C 1
ATOM 4878 O O . TRP A 1 640 ? 10.029 -19.012 29.074 1.00 37.06 640 TRP A O 1
ATOM 4888 N N . THR A 1 641 ? 11.139 -17.171 28.429 1.00 43.41 641 THR A N 1
ATOM 4889 C CA . THR A 1 641 ? 10.961 -17.366 26.986 1.00 43.41 641 THR A CA 1
ATOM 4890 C C . THR A 1 641 ? 11.911 -18.437 26.443 1.00 43.41 641 THR A C 1
ATOM 4892 O O . THR A 1 641 ? 13.009 -18.638 26.970 1.00 43.41 641 THR A O 1
ATOM 4895 N N . THR A 1 642 ? 11.540 -19.082 25.332 1.00 38.41 642 THR A N 1
ATOM 4896 C CA . THR A 1 642 ? 12.417 -20.007 24.583 1.00 38.41 642 THR A CA 1
ATOM 4897 C C . THR A 1 642 ? 13.748 -19.343 24.217 1.00 38.41 642 THR A C 1
ATOM 4899 O O . THR A 1 642 ? 14.809 -19.937 24.392 1.00 38.41 642 THR A O 1
ATOM 4902 N N . GLN A 1 643 ? 13.701 -18.061 23.839 1.00 37.69 643 GLN A N 1
ATOM 4903 C CA . GLN A 1 643 ? 14.859 -17.178 23.671 1.00 37.69 643 GLN A CA 1
ATOM 4904 C C . GLN A 1 643 ? 15.834 -17.254 24.859 1.00 37.69 643 GLN A C 1
ATOM 4906 O O . GLN A 1 643 ? 17.029 -17.457 24.660 1.00 37.69 643 GLN A O 1
ATOM 4911 N N . ARG A 1 644 ? 15.345 -17.169 26.104 1.00 43.41 644 ARG A N 1
ATOM 4912 C CA . ARG A 1 644 ? 16.201 -17.193 27.297 1.00 43.41 644 ARG A CA 1
ATOM 4913 C C . ARG A 1 644 ? 16.801 -18.574 27.592 1.00 43.41 644 ARG A C 1
ATOM 4915 O O . ARG A 1 644 ? 17.884 -18.652 28.174 1.00 43.41 644 ARG A O 1
ATOM 4922 N N . LEU A 1 645 ? 16.131 -19.652 27.176 1.00 40.91 645 LEU A N 1
ATOM 4923 C CA . LEU A 1 645 ? 16.684 -21.011 27.204 1.00 40.91 645 LEU A CA 1
ATOM 4924 C C . LEU A 1 645 ? 17.824 -21.149 26.179 1.00 40.91 645 LEU A C 1
ATOM 4926 O O . LEU A 1 645 ? 18.898 -21.642 26.518 1.00 40.91 645 LEU A O 1
ATOM 4930 N N . CYS A 1 646 ? 17.639 -20.627 24.964 1.00 39.88 646 CYS A N 1
ATOM 4931 C CA . CYS A 1 646 ? 18.667 -20.618 23.924 1.00 39.88 646 CYS A CA 1
ATOM 4932 C C . CYS A 1 646 ? 19.865 -19.713 24.274 1.00 39.88 646 CYS A C 1
ATOM 4934 O O . CYS A 1 646 ? 21.003 -20.124 24.080 1.00 39.88 646 CYS A O 1
ATOM 4936 N N . GLU A 1 647 ? 19.658 -18.545 24.894 1.00 42.81 647 GLU A N 1
ATOM 4937 C CA . GLU A 1 647 ? 20.738 -17.690 25.433 1.00 42.81 647 GLU A CA 1
ATOM 4938 C C . GLU A 1 647 ? 21.588 -18.391 26.510 1.00 42.81 647 GLU A C 1
ATOM 4940 O O . GLU A 1 647 ? 22.782 -18.103 26.661 1.00 42.81 647 GLU A O 1
ATOM 4945 N N . LEU A 1 648 ? 20.980 -19.293 27.289 1.00 43.09 648 LEU A N 1
ATOM 4946 C CA . LEU A 1 648 ? 21.666 -20.126 28.282 1.00 43.09 648 LEU A CA 1
ATOM 4947 C C . LEU A 1 648 ? 22.455 -21.272 27.638 1.00 43.09 648 LEU A C 1
ATOM 4949 O O . LEU A 1 648 ? 23.497 -21.643 28.169 1.00 43.09 648 LEU A O 1
ATOM 4953 N N . LEU A 1 649 ? 21.995 -21.806 26.506 1.00 40.94 649 LEU A N 1
ATOM 4954 C CA . LEU A 1 649 ? 22.691 -22.858 25.757 1.00 40.94 649 LEU A CA 1
ATOM 4955 C C . LEU A 1 649 ? 23.824 -22.293 24.880 1.00 40.94 649 LEU A C 1
ATOM 4957 O O . LEU A 1 649 ? 24.890 -22.897 24.802 1.00 40.94 649 LEU A O 1
ATOM 4961 N N . ALA A 1 650 ? 23.634 -21.110 24.287 1.00 38.88 650 ALA A N 1
ATOM 4962 C CA . ALA A 1 650 ? 24.616 -20.443 23.431 1.00 38.88 650 ALA A CA 1
ATOM 4963 C C . ALA A 1 650 ? 25.742 -19.744 24.217 1.00 38.88 650 ALA A C 1
ATOM 4965 O O . ALA A 1 650 ? 26.897 -19.761 23.797 1.00 38.88 650 ALA A O 1
ATOM 4966 N N . GLN A 1 651 ? 25.436 -19.133 25.371 1.00 41.88 651 GLN A N 1
ATOM 4967 C CA . GLN A 1 651 ? 26.431 -18.455 26.218 1.00 41.88 651 GLN A CA 1
ATOM 4968 C C . GLN A 1 651 ? 26.295 -18.825 27.709 1.00 41.88 651 GLN A C 1
ATOM 4970 O O . GLN A 1 651 ? 26.068 -17.951 28.560 1.00 41.88 651 GLN A O 1
ATOM 4975 N N . PRO A 1 652 ? 26.488 -20.109 28.076 1.00 38.66 652 PRO A N 1
ATOM 4976 C CA . PRO A 1 652 ? 26.184 -20.616 29.415 1.00 38.66 652 PRO A CA 1
ATOM 4977 C C . PRO A 1 652 ? 26.898 -19.869 30.543 1.00 38.66 652 PRO A C 1
ATOM 4979 O O . PRO A 1 652 ? 26.321 -19.671 31.603 1.00 38.66 652 PRO A O 1
ATOM 4982 N N . ARG A 1 653 ? 28.128 -19.377 30.348 1.00 37.81 653 ARG A N 1
ATOM 4983 C CA . ARG A 1 653 ? 28.886 -18.695 31.419 1.00 37.81 653 ARG A CA 1
ATOM 4984 C C . ARG A 1 653 ? 28.488 -17.231 31.647 1.00 37.81 653 ARG A C 1
ATOM 4986 O O . ARG A 1 653 ? 28.656 -16.733 32.763 1.00 37.81 653 ARG A O 1
ATOM 4993 N N . THR A 1 654 ? 27.965 -16.549 30.629 1.00 39.84 654 THR A N 1
ATOM 4994 C CA . THR A 1 654 ? 27.591 -15.123 30.674 1.00 39.84 654 THR A CA 1
ATOM 4995 C C . THR A 1 654 ? 26.138 -14.965 31.122 1.00 39.84 654 THR A C 1
ATOM 4997 O O . THR A 1 654 ? 25.852 -14.275 32.106 1.00 39.84 654 THR A O 1
ATOM 5000 N N . SER A 1 655 ? 25.227 -15.693 30.468 1.00 42.59 655 SER A N 1
ATOM 5001 C CA . SER A 1 655 ? 23.784 -15.675 30.735 1.00 42.59 655 SER A CA 1
ATOM 5002 C C . SER A 1 655 ? 23.438 -16.239 32.117 1.00 42.59 655 SER A C 1
ATOM 5004 O O . SER A 1 655 ? 22.536 -15.740 32.789 1.00 42.59 655 SER A O 1
ATOM 5006 N N . TYR A 1 656 ? 24.193 -17.227 32.607 1.00 42.34 656 TYR A N 1
ATOM 5007 C CA . TYR A 1 656 ? 23.980 -17.812 33.934 1.00 42.34 656 TYR A CA 1
ATOM 5008 C C . TYR A 1 656 ? 24.354 -16.867 35.088 1.00 42.34 656 TYR A C 1
ATOM 5010 O O . TYR A 1 656 ? 23.641 -16.806 36.091 1.00 42.34 656 TYR A O 1
ATOM 5018 N N . LYS A 1 657 ? 25.422 -16.066 34.950 1.00 40.41 657 LYS A N 1
ATOM 5019 C CA . LYS A 1 657 ? 25.814 -15.080 35.977 1.00 40.41 657 LYS A CA 1
ATOM 5020 C C . LYS A 1 657 ? 24.776 -13.963 36.132 1.00 40.41 657 LYS A C 1
ATOM 5022 O O . LYS A 1 657 ? 24.442 -13.612 37.264 1.00 40.41 657 LYS A O 1
ATOM 5027 N N . SER A 1 658 ? 24.230 -13.446 35.027 1.00 44.88 658 SER A N 1
ATOM 5028 C CA . SER A 1 658 ? 23.161 -12.434 35.073 1.00 44.88 658 SER A CA 1
ATOM 5029 C C . SER A 1 658 ? 21.853 -13.013 35.631 1.00 44.88 658 SER A C 1
ATOM 5031 O O . SER A 1 658 ? 21.238 -12.409 36.511 1.00 44.88 658 SER A O 1
ATOM 5033 N N . THR A 1 659 ? 21.492 -14.236 35.226 1.00 42.09 659 THR A N 1
ATOM 5034 C CA . THR A 1 659 ? 20.364 -15.007 35.779 1.00 42.09 659 THR A CA 1
ATOM 5035 C C . THR A 1 659 ? 20.469 -15.204 37.297 1.00 42.09 659 THR A C 1
ATOM 5037 O O . THR A 1 659 ? 19.530 -14.877 38.023 1.00 42.09 659 THR A O 1
ATOM 5040 N N . ARG A 1 660 ? 21.621 -15.669 37.805 1.00 40.97 660 ARG A N 1
ATOM 5041 C CA . ARG A 1 660 ? 21.855 -15.912 39.243 1.00 40.97 660 ARG A CA 1
ATOM 5042 C C . ARG A 1 660 ? 21.730 -14.640 40.087 1.00 40.97 660 ARG A C 1
ATOM 5044 O O . ARG A 1 660 ? 21.270 -14.709 41.226 1.00 40.97 660 ARG A O 1
ATOM 5051 N N . SER A 1 661 ? 22.116 -13.489 39.532 1.00 43.31 661 SER A N 1
ATOM 5052 C CA . SER A 1 661 ? 21.937 -12.181 40.173 1.00 43.31 661 SER A CA 1
ATOM 5053 C C . SER A 1 661 ? 20.448 -11.827 40.315 1.00 43.31 661 SER A C 1
ATOM 5055 O O . SER A 1 661 ? 19.978 -11.553 41.418 1.00 43.31 661 SER A O 1
ATOM 5057 N N . ARG A 1 662 ? 19.681 -11.953 39.220 1.00 41.56 662 ARG A N 1
ATOM 5058 C CA . ARG A 1 662 ? 18.238 -11.642 39.156 1.00 41.56 662 ARG A CA 1
ATOM 5059 C C . ARG A 1 662 ? 17.375 -12.547 40.050 1.00 41.56 662 ARG A C 1
ATOM 5061 O O . ARG A 1 662 ? 16.358 -12.104 40.580 1.00 41.56 662 ARG A O 1
ATOM 5068 N N . TRP A 1 663 ? 17.797 -13.797 40.252 1.00 39.16 663 TRP A N 1
ATOM 5069 C CA . TRP A 1 663 ? 17.176 -14.740 41.194 1.00 39.16 663 TRP A CA 1
ATOM 5070 C C . TRP A 1 663 ? 17.357 -14.317 42.660 1.00 39.16 663 TRP A C 1
ATOM 5072 O O . TRP A 1 663 ? 16.415 -14.368 43.447 1.00 39.16 663 TRP A O 1
ATOM 5082 N N . ARG A 1 664 ? 18.552 -13.844 43.044 1.00 42.44 664 ARG A N 1
ATOM 5083 C CA . ARG A 1 664 ? 18.820 -13.417 44.430 1.00 42.44 664 ARG A CA 1
ATOM 5084 C C . ARG A 1 664 ? 18.081 -12.140 44.831 1.00 42.44 664 ARG A C 1
ATOM 5086 O O . ARG A 1 664 ? 17.830 -11.956 46.014 1.00 42.44 664 ARG A O 1
ATOM 5093 N N . SER A 1 665 ? 17.710 -11.292 43.872 1.00 40.88 665 SER A N 1
ATOM 5094 C CA . SER A 1 665 ? 16.909 -10.085 44.117 1.00 40.88 665 SER A CA 1
ATOM 5095 C C . SER A 1 665 ? 15.391 -10.318 44.143 1.00 40.88 665 SER A C 1
ATOM 5097 O O . SER A 1 665 ? 14.656 -9.363 44.359 1.00 40.88 665 SER A O 1
ATOM 5099 N N . THR A 1 666 ? 14.907 -11.539 43.879 1.00 37.50 666 THR A N 1
ATOM 5100 C CA . THR A 1 666 ? 13.463 -11.837 43.730 1.00 37.50 666 THR A CA 1
ATOM 5101 C C . THR A 1 666 ? 12.944 -12.972 44.623 1.00 37.50 666 THR A C 1
ATOM 5103 O O . THR A 1 666 ? 11.741 -13.217 44.658 1.00 37.50 666 THR A O 1
ATOM 5106 N N . ALA A 1 667 ? 13.810 -13.646 45.387 1.00 33.22 667 ALA A N 1
ATOM 5107 C CA . ALA A 1 667 ? 13.402 -14.703 46.313 1.00 33.22 667 ALA A CA 1
ATOM 5108 C C . ALA A 1 667 ? 12.830 -14.133 47.637 1.00 33.22 667 ALA A C 1
ATOM 5110 O O . ALA A 1 667 ? 13.508 -13.335 48.291 1.00 33.22 667 ALA A O 1
ATOM 5111 N N . PRO A 1 668 ? 11.631 -14.554 48.090 1.00 31.88 668 PRO A N 1
ATOM 5112 C CA . PRO A 1 668 ? 11.093 -14.145 49.385 1.00 31.88 668 PRO A CA 1
ATOM 5113 C C . PRO A 1 668 ? 11.825 -14.849 50.537 1.00 31.88 668 PRO A C 1
ATOM 5115 O O . PRO A 1 668 ? 11.987 -16.069 50.544 1.00 31.88 668 PRO A O 1
ATOM 5118 N N . THR A 1 669 ? 12.230 -14.091 51.557 1.00 35.56 669 THR A N 1
ATOM 5119 C CA . THR A 1 669 ? 12.867 -14.639 52.763 1.00 35.56 669 THR A CA 1
ATOM 5120 C C . THR A 1 669 ? 11.856 -15.395 53.628 1.00 35.56 669 THR A C 1
ATOM 5122 O O . THR A 1 669 ? 10.971 -14.775 54.218 1.00 35.56 669 THR A O 1
ATOM 5125 N N . TYR A 1 670 ? 12.019 -16.715 53.759 1.00 26.98 670 TYR A N 1
ATOM 5126 C CA . TYR A 1 670 ? 11.262 -17.552 54.698 1.00 26.98 670 TYR A CA 1
ATOM 5127 C C . TYR A 1 670 ? 12.131 -17.983 55.899 1.00 26.98 670 TYR A C 1
ATOM 5129 O O . TYR A 1 670 ? 13.322 -18.247 55.727 1.00 26.98 670 TYR A O 1
ATOM 5137 N N . PRO A 1 671 ? 11.572 -18.046 57.124 1.00 32.78 671 PRO A N 1
ATOM 5138 C CA . PRO A 1 671 ? 12.352 -18.263 58.341 1.00 32.78 671 PRO A CA 1
ATOM 5139 C C . PRO A 1 671 ? 12.694 -19.743 58.565 1.00 32.78 671 PRO A C 1
ATOM 5141 O O . PRO A 1 671 ? 11.825 -20.613 58.484 1.00 32.78 671 PRO A O 1
ATOM 5144 N N . GLN A 1 672 ? 13.946 -20.028 58.937 1.00 29.88 672 GLN A N 1
ATOM 5145 C CA . GLN A 1 672 ? 14.331 -21.355 59.425 1.00 29.88 672 GLN A CA 1
ATOM 5146 C C . GLN A 1 672 ? 13.639 -21.663 60.759 1.00 29.88 672 GLN A C 1
ATOM 5148 O O . GLN A 1 672 ? 13.618 -20.831 61.668 1.00 29.88 672 GLN A O 1
ATOM 5153 N N . LYS A 1 673 ? 13.101 -22.882 60.884 1.00 29.88 673 LYS A N 1
ATOM 5154 C CA . LYS A 1 673 ? 12.514 -23.402 62.124 1.00 29.88 673 LYS A CA 1
ATOM 5155 C C . LYS A 1 673 ? 13.362 -24.539 62.692 1.00 29.88 673 LYS A C 1
ATOM 5157 O O . LYS A 1 673 ? 13.936 -25.336 61.958 1.00 29.88 673 LYS A O 1
ATOM 5162 N N . GLU A 1 674 ? 13.428 -24.566 64.013 1.00 36.66 674 GLU A N 1
ATOM 5163 C CA . GLU A 1 674 ? 14.401 -25.286 64.834 1.00 36.66 674 GLU A CA 1
ATOM 5164 C C . GLU A 1 674 ? 14.378 -26.820 64.698 1.00 36.66 674 GLU A C 1
ATOM 5166 O O . GLU A 1 674 ? 13.317 -27.447 64.653 1.00 36.66 674 GLU A O 1
ATOM 5171 N N . ARG A 1 675 ? 15.562 -27.431 64.844 1.00 29.62 675 ARG A N 1
ATOM 5172 C CA . ARG A 1 675 ? 15.746 -28.676 65.609 1.00 29.62 675 ARG A CA 1
ATOM 5173 C C . ARG A 1 675 ? 17.023 -28.571 66.447 1.00 29.62 675 ARG A C 1
ATOM 5175 O O . ARG A 1 675 ? 18.115 -28.519 65.896 1.00 29.62 675 ARG A O 1
ATOM 5182 N N . GLY A 1 676 ? 16.880 -28.544 67.773 1.00 27.89 676 GLY A N 1
ATOM 5183 C CA . GLY A 1 676 ? 18.004 -28.742 68.697 1.00 27.89 676 GLY A CA 1
ATOM 5184 C C . GLY A 1 676 ? 18.405 -30.223 68.789 1.00 27.89 676 GLY A C 1
ATOM 5185 O O . GLY A 1 676 ? 17.702 -31.092 68.280 1.00 27.89 676 GLY A O 1
ATOM 5186 N N . GLY A 1 677 ? 19.498 -30.586 69.455 1.00 26.88 677 GLY A N 1
ATOM 5187 C CA . GLY A 1 677 ? 20.501 -29.764 70.144 1.00 26.88 677 GLY A CA 1
ATOM 5188 C C . GLY A 1 677 ? 21.280 -30.630 71.144 1.00 26.88 677 GLY A C 1
ATOM 5189 O O . GLY A 1 677 ? 20.760 -31.663 71.556 1.00 26.88 677 GLY A O 1
ATOM 5190 N N . LEU A 1 678 ? 22.499 -30.234 71.537 1.00 26.03 678 LEU A N 1
ATOM 5191 C CA . LEU A 1 678 ? 23.207 -30.784 72.707 1.00 26.03 678 LEU A CA 1
ATOM 5192 C C . LEU A 1 678 ? 24.404 -29.897 73.122 1.00 26.03 678 LEU A C 1
ATOM 5194 O O . LEU A 1 678 ? 25.236 -29.534 72.301 1.00 26.03 678 LEU A O 1
ATOM 5198 N N . LEU A 1 679 ? 24.404 -29.565 74.417 1.00 27.19 679 LEU A N 1
ATOM 5199 C CA . LEU A 1 679 ? 25.417 -28.965 75.316 1.00 27.19 679 LEU A CA 1
ATOM 5200 C C . LEU A 1 679 ? 26.901 -29.117 74.870 1.00 27.19 679 LEU A C 1
ATOM 5202 O O . LEU A 1 679 ? 27.269 -30.175 74.376 1.00 27.19 679 LEU A O 1
ATOM 5206 N N . ALA A 1 680 ? 27.826 -28.166 75.101 1.00 26.28 680 ALA A N 1
ATOM 5207 C CA . ALA A 1 680 ? 28.141 -27.578 76.414 1.00 26.28 680 ALA A CA 1
ATOM 5208 C C . ALA A 1 680 ? 29.070 -26.320 76.390 1.00 26.28 680 ALA A C 1
ATOM 5210 O O . ALA A 1 680 ? 29.894 -26.163 75.497 1.00 26.28 680 ALA A O 1
ATOM 5211 N N . GLU A 1 681 ? 28.951 -25.508 77.454 1.00 26.97 681 GLU A N 1
ATOM 5212 C CA . GLU A 1 681 ? 30.004 -24.765 78.201 1.00 26.97 681 GLU A CA 1
ATOM 5213 C C . GLU A 1 681 ? 30.868 -23.621 77.585 1.00 26.97 681 GLU A C 1
ATOM 5215 O O . GLU A 1 681 ? 31.880 -23.826 76.928 1.00 26.97 681 GLU A O 1
ATOM 5220 N N . THR A 1 682 ? 30.497 -22.387 77.982 1.00 27.34 682 THR A N 1
ATOM 5221 C CA . THR A 1 682 ? 31.310 -21.302 78.617 1.00 27.34 682 THR A CA 1
ATOM 5222 C C . THR A 1 682 ? 32.754 -20.964 78.198 1.00 27.34 682 THR A C 1
ATOM 5224 O O . THR A 1 682 ? 33.654 -21.778 78.365 1.00 27.34 682 THR A O 1
ATOM 5227 N N . LEU A 1 683 ? 32.984 -19.666 77.907 1.00 27.42 683 LEU A N 1
ATOM 5228 C CA . LEU A 1 683 ? 33.892 -18.698 78.598 1.00 27.42 683 LEU A CA 1
ATOM 5229 C C . LEU A 1 683 ? 33.884 -17.357 77.810 1.00 27.42 683 LEU A C 1
ATOM 5231 O O . LEU A 1 683 ? 34.170 -17.336 76.621 1.00 27.42 683 LEU A O 1
ATOM 5235 N N . GLU A 1 684 ? 33.260 -16.285 78.315 1.00 29.77 684 GLU A N 1
ATOM 5236 C CA . GLU A 1 684 ? 33.871 -15.136 79.033 1.00 29.77 684 GLU A CA 1
ATOM 5237 C C . GLU A 1 684 ? 34.955 -14.326 78.274 1.00 29.77 684 GLU A C 1
ATOM 5239 O O . GLU A 1 684 ? 35.998 -14.855 77.911 1.00 29.77 684 GLU A O 1
ATOM 5244 N N . GLY A 1 685 ? 34.743 -13.003 78.105 1.00 26.09 685 GLY A N 1
ATOM 5245 C CA . GLY A 1 685 ? 35.756 -12.083 77.544 1.00 26.09 685 GLY A CA 1
ATOM 5246 C C . GLY A 1 685 ? 35.255 -10.708 77.047 1.00 26.09 685 GLY A C 1
ATOM 5247 O O . GLY A 1 685 ? 35.015 -10.515 75.860 1.00 26.09 685 GLY A O 1
ATOM 5248 N N . ARG A 1 686 ? 35.147 -9.722 77.947 1.00 26.14 686 ARG A N 1
ATOM 5249 C CA . ARG A 1 686 ? 35.049 -8.254 77.689 1.00 26.14 686 ARG A CA 1
ATOM 5250 C C . ARG A 1 686 ? 36.381 -7.598 78.156 1.00 26.14 686 ARG A C 1
ATOM 5252 O O . ARG A 1 686 ? 37.094 -8.287 78.884 1.00 26.14 686 ARG A O 1
ATOM 5259 N N . PRO A 1 687 ? 36.676 -6.285 77.967 1.00 41.44 687 PRO A N 1
ATOM 5260 C CA . PRO A 1 687 ? 36.194 -5.279 76.992 1.00 41.44 687 PRO A CA 1
ATOM 5261 C C . PRO A 1 687 ? 37.304 -4.309 76.435 1.00 41.44 687 PRO A C 1
ATOM 5263 O O . PRO A 1 687 ? 38.425 -4.309 76.918 1.00 41.44 687 PRO A O 1
ATOM 5266 N N . THR A 1 688 ? 36.924 -3.417 75.495 1.00 28.44 688 THR A N 1
ATOM 5267 C CA . THR A 1 688 ? 37.364 -1.990 75.285 1.00 28.44 688 THR A CA 1
ATOM 5268 C C . THR A 1 688 ? 38.835 -1.516 75.124 1.00 28.44 688 THR A C 1
ATOM 5270 O O . THR A 1 688 ? 39.734 -1.963 75.818 1.00 28.44 688 THR A O 1
ATOM 5273 N N . GLU A 1 689 ? 38.965 -0.413 74.347 1.00 30.50 689 GLU A N 1
ATOM 5274 C CA . GLU A 1 689 ? 40.042 0.623 74.322 1.00 30.50 689 GLU A CA 1
ATOM 5275 C C . GLU A 1 689 ? 41.378 0.300 73.582 1.00 30.50 689 GLU A C 1
ATOM 5277 O O . GLU A 1 689 ? 41.735 -0.862 73.448 1.00 30.50 689 GLU A O 1
ATOM 5282 N N . THR A 1 690 ? 42.143 1.252 72.995 1.00 28.31 690 THR A N 1
ATOM 5283 C CA . THR A 1 690 ? 42.102 2.748 72.997 1.00 28.31 690 THR A CA 1
ATOM 5284 C C . THR A 1 690 ? 42.781 3.403 71.751 1.00 28.31 690 THR A C 1
ATOM 5286 O O . THR A 1 690 ? 43.682 2.807 71.174 1.00 28.31 690 THR A O 1
ATOM 5289 N N . THR A 1 691 ? 42.478 4.698 71.476 1.00 29.36 691 THR A N 1
ATOM 5290 C CA . THR A 1 691 ? 43.364 5.781 70.899 1.00 29.36 691 THR A CA 1
ATOM 5291 C C . THR A 1 691 ? 43.947 5.655 69.466 1.00 29.36 691 THR A C 1
ATOM 5293 O O . THR A 1 691 ? 44.209 4.555 69.011 1.00 29.36 691 THR A O 1
ATOM 5296 N N . THR A 1 692 ? 44.260 6.693 68.659 1.00 29.84 692 THR A N 1
ATOM 5297 C CA . THR A 1 692 ? 44.124 8.190 68.594 1.00 29.84 692 THR A CA 1
ATOM 5298 C C . THR A 1 692 ? 44.457 8.597 67.128 1.00 29.84 692 THR A C 1
ATOM 5300 O O . THR A 1 692 ? 45.083 7.792 66.449 1.00 29.84 692 THR A O 1
ATOM 5303 N N . ALA A 1 693 ? 44.164 9.754 66.510 1.00 28.28 693 ALA A N 1
ATOM 5304 C CA . ALA A 1 693 ? 43.837 11.149 66.885 1.00 28.28 693 ALA A CA 1
ATOM 5305 C C . ALA A 1 693 ? 43.345 11.901 65.597 1.00 28.28 693 ALA A C 1
ATOM 5307 O O . ALA A 1 693 ? 43.451 11.327 64.518 1.00 28.28 693 ALA A O 1
ATOM 5308 N N . ALA A 1 694 ? 42.911 13.175 65.551 1.00 27.91 694 ALA A N 1
ATOM 5309 C CA . ALA A 1 694 ? 42.286 14.111 66.509 1.00 27.91 694 ALA A CA 1
ATOM 5310 C C . ALA A 1 694 ? 41.933 15.457 65.799 1.00 27.91 694 ALA A C 1
ATOM 5312 O O . ALA A 1 694 ? 42.577 15.798 64.815 1.00 27.91 694 ALA A O 1
ATOM 5313 N N . ALA A 1 695 ? 41.033 16.252 66.410 1.00 29.77 695 ALA A N 1
ATOM 5314 C CA . ALA A 1 695 ? 40.961 17.738 66.392 1.00 29.77 695 ALA A CA 1
ATOM 5315 C C . ALA A 1 695 ? 40.540 18.506 65.098 1.00 29.77 695 ALA A C 1
ATOM 5317 O O . ALA A 1 695 ? 40.995 18.178 64.014 1.00 29.77 695 ALA A O 1
ATOM 5318 N N . ILE A 1 696 ? 39.740 19.598 65.126 1.00 28.03 696 ILE A N 1
ATOM 5319 C CA . ILE A 1 696 ? 39.040 20.350 66.209 1.00 28.03 696 ILE A CA 1
ATOM 5320 C C . ILE A 1 696 ? 37.873 21.212 65.621 1.00 28.03 696 ILE A C 1
ATOM 5322 O O . ILE A 1 696 ? 38.065 21.776 64.555 1.00 28.03 696 ILE A O 1
ATOM 5326 N N . SER A 1 697 ? 36.729 21.309 66.342 1.00 29.11 697 SER A N 1
ATOM 5327 C CA . SER A 1 697 ? 35.696 22.397 66.518 1.00 29.11 697 SER A CA 1
ATOM 5328 C C . SER A 1 697 ? 35.315 23.418 65.392 1.00 29.11 697 SER A C 1
ATOM 5330 O O . SER A 1 697 ? 36.106 23.686 64.505 1.00 29.11 697 SER A O 1
ATOM 5332 N N . ALA A 1 698 ? 34.160 24.124 65.365 1.00 27.84 698 ALA A N 1
ATOM 5333 C CA . ALA A 1 698 ? 33.081 24.389 66.349 1.00 27.84 698 ALA A CA 1
ATOM 5334 C C . ALA A 1 698 ? 31.744 24.857 65.676 1.00 27.84 698 ALA A C 1
ATOM 5336 O O . ALA A 1 698 ? 31.631 24.848 64.455 1.00 27.84 698 ALA A O 1
ATOM 5337 N N . ALA A 1 699 ? 30.759 25.336 66.461 1.00 29.48 699 ALA A N 1
ATOM 5338 C CA . ALA A 1 699 ? 29.480 25.957 66.026 1.00 29.48 699 ALA A CA 1
ATOM 5339 C C . ALA A 1 699 ? 29.087 27.132 66.990 1.00 29.48 699 ALA A C 1
ATOM 5341 O O . ALA A 1 699 ? 29.875 27.409 67.892 1.00 29.48 699 ALA A O 1
ATOM 5342 N N . ALA A 1 700 ? 27.964 27.882 66.929 1.00 29.44 700 ALA A N 1
ATOM 5343 C CA . ALA A 1 700 ? 26.665 27.762 66.228 1.00 29.44 700 ALA A CA 1
ATOM 5344 C C . ALA A 1 700 ? 25.875 29.121 66.196 1.00 29.44 700 ALA A C 1
ATOM 5346 O O . ALA A 1 700 ? 26.384 30.141 66.655 1.00 29.44 700 ALA A O 1
ATOM 5347 N N . THR A 1 701 ? 24.571 29.075 65.842 1.00 26.77 701 THR A N 1
ATOM 5348 C CA . THR A 1 701 ? 23.463 30.034 66.178 1.00 26.77 701 THR A CA 1
ATOM 5349 C C . THR A 1 701 ? 23.260 31.360 65.382 1.00 26.77 701 THR A C 1
ATOM 5351 O O . THR A 1 701 ? 24.080 31.718 64.548 1.00 26.77 701 THR A O 1
ATOM 5354 N N . LEU A 1 702 ? 22.066 31.980 65.559 1.00 26.05 702 LEU A N 1
ATOM 5355 C CA . LEU A 1 702 ? 21.286 32.867 64.637 1.00 26.05 702 LEU A CA 1
ATOM 5356 C C . LEU A 1 702 ? 21.345 34.416 64.974 1.00 26.05 702 LEU A C 1
ATOM 5358 O O . LEU A 1 702 ? 22.357 34.824 65.530 1.00 26.05 702 LEU A O 1
ATOM 5362 N N . PRO A 1 703 ? 20.323 35.286 64.689 1.00 58.75 703 PRO A N 1
ATOM 5363 C CA . PRO A 1 703 ? 20.216 36.362 63.651 1.00 58.75 703 PRO A CA 1
ATOM 5364 C C . PRO A 1 703 ? 20.137 37.814 64.275 1.00 58.75 703 PRO A C 1
ATOM 5366 O O . PRO A 1 703 ? 20.656 37.920 65.388 1.00 58.75 703 PRO A O 1
ATOM 5369 N N . PRO A 1 704 ? 19.507 38.920 63.740 1.00 49.56 704 PRO A N 1
ATOM 5370 C CA . PRO A 1 704 ? 18.812 39.248 62.454 1.00 49.56 704 PRO A CA 1
ATOM 5371 C C . PRO A 1 704 ? 19.089 40.685 61.846 1.00 49.56 704 PRO A C 1
ATOM 5373 O O . PRO A 1 704 ? 20.016 41.353 62.284 1.00 49.56 704 PRO A O 1
ATOM 5376 N N . GLU A 1 705 ? 18.225 41.156 60.905 1.00 29.94 705 GLU A N 1
ATOM 5377 C CA . GLU A 1 705 ? 17.870 42.578 60.531 1.00 29.94 705 GLU A CA 1
ATOM 5378 C C . GLU A 1 705 ? 18.942 43.521 59.878 1.00 29.94 705 GLU A C 1
ATOM 5380 O O . GLU A 1 705 ? 20.131 43.311 60.075 1.00 29.94 705 GLU A O 1
ATOM 5385 N N . SER A 1 706 ? 18.659 44.576 59.066 1.00 28.83 706 SER A N 1
ATOM 5386 C CA . SER A 1 706 ? 17.443 45.137 58.396 1.00 28.83 706 SER A CA 1
ATOM 5387 C C . SER A 1 706 ? 17.761 46.225 57.302 1.00 28.83 706 SER A C 1
ATOM 5389 O O . SER A 1 706 ? 18.832 46.818 57.320 1.00 28.83 706 SER A O 1
ATOM 5391 N N . GLU A 1 707 ? 16.786 46.507 56.403 1.00 30.02 707 GLU A N 1
ATOM 5392 C CA . GLU A 1 707 ? 16.439 47.789 55.686 1.00 30.02 707 GLU A CA 1
ATOM 5393 C C . GLU A 1 707 ? 17.297 48.531 54.597 1.00 30.02 707 GLU A C 1
ATOM 5395 O O . GLU A 1 707 ? 18.518 48.613 54.659 1.00 30.02 707 GLU A O 1
ATOM 5400 N N . GLY A 1 708 ? 16.586 49.193 53.640 1.00 27.28 708 GLY A N 1
ATOM 5401 C CA . GLY A 1 708 ? 17.016 50.400 52.864 1.00 27.28 708 GLY A CA 1
ATOM 5402 C C . GLY A 1 708 ? 17.144 50.301 51.312 1.00 27.28 708 GLY A C 1
ATOM 5403 O O . GLY A 1 708 ? 18.243 50.086 50.819 1.00 27.28 708 GLY A O 1
ATOM 5404 N N . VAL A 1 709 ? 16.083 50.332 50.475 1.00 27.00 709 VAL A N 1
ATOM 5405 C CA . VAL A 1 709 ? 15.385 51.516 49.862 1.00 27.00 709 VAL A CA 1
ATOM 5406 C C . VAL A 1 709 ? 16.270 52.384 48.914 1.00 27.00 709 VAL A C 1
ATOM 5408 O O . VAL A 1 709 ? 17.056 53.184 49.399 1.00 27.00 709 VAL A O 1
ATOM 5411 N N . ALA A 1 710 ? 16.291 52.139 47.583 1.00 27.02 710 ALA A N 1
ATOM 5412 C CA . ALA A 1 710 ? 15.548 52.808 46.461 1.00 27.02 710 ALA A CA 1
ATOM 5413 C C . ALA A 1 710 ? 16.118 54.197 45.994 1.00 27.02 710 ALA A C 1
ATOM 5415 O O . ALA A 1 710 ? 16.752 54.874 46.789 1.00 27.02 710 ALA A O 1
ATOM 5416 N N . VAL A 1 711 ? 16.052 54.670 44.724 1.00 26.81 711 VAL A N 1
ATOM 5417 C CA . VAL A 1 711 ? 14.912 55.336 44.016 1.00 26.81 711 VAL A CA 1
ATOM 5418 C C . VAL A 1 711 ? 15.412 56.003 42.672 1.00 26.81 711 VAL A C 1
ATOM 5420 O O . VAL A 1 711 ? 16.480 56.600 42.713 1.00 26.81 711 VAL A O 1
ATOM 5423 N N . LEU A 1 712 ? 14.617 56.014 41.562 1.00 26.05 712 LEU A N 1
ATOM 5424 C CA . LEU A 1 712 ? 14.655 56.908 40.334 1.00 26.05 712 LEU A CA 1
ATOM 5425 C C . LEU A 1 712 ? 15.924 56.924 39.402 1.00 26.05 712 LEU A C 1
ATOM 5427 O O . LEU A 1 712 ? 16.996 56.529 39.834 1.00 26.05 712 LEU A O 1
ATOM 5431 N N . ALA A 1 713 ? 15.929 57.369 38.120 1.00 25.72 713 ALA A N 1
ATOM 5432 C CA . ALA A 1 713 ? 14.896 57.739 37.116 1.00 25.72 713 ALA A CA 1
ATOM 5433 C C . ALA A 1 713 ? 15.458 57.883 35.663 1.00 25.72 713 ALA A C 1
ATOM 5435 O O . ALA A 1 713 ? 16.649 58.104 35.480 1.00 25.72 713 ALA A O 1
ATOM 5436 N N . GLU A 1 714 ? 14.532 57.885 34.685 1.00 25.03 714 GLU A N 1
ATOM 5437 C CA . GLU A 1 714 ? 14.504 58.675 33.422 1.00 25.03 714 GLU A CA 1
ATOM 5438 C C . GLU A 1 714 ? 15.458 58.424 32.220 1.00 25.03 714 GLU A C 1
ATOM 5440 O O . GLU A 1 714 ? 16.514 57.804 32.290 1.00 25.03 714 GLU A O 1
ATOM 5445 N N . ALA A 1 715 ? 14.958 58.872 31.056 1.00 26.20 715 ALA A N 1
ATOM 5446 C CA . ALA A 1 715 ? 15.464 58.716 29.679 1.00 26.20 715 ALA A CA 1
ATOM 5447 C C . ALA A 1 715 ? 16.230 60.009 29.226 1.00 26.20 715 ALA A C 1
ATOM 5449 O O . ALA A 1 715 ? 16.558 60.784 30.125 1.00 26.20 715 ALA A O 1
ATOM 5450 N N . PRO A 1 716 ? 16.521 60.344 27.930 1.00 40.25 716 PRO A N 1
ATOM 5451 C CA . PRO A 1 716 ? 16.071 59.782 26.640 1.00 40.25 716 PRO A CA 1
ATOM 5452 C C . PRO A 1 716 ? 17.172 59.589 25.551 1.00 40.25 716 PRO A C 1
ATOM 5454 O O . PRO A 1 716 ? 18.369 59.658 25.814 1.00 40.25 716 PRO A O 1
ATOM 5457 N N . LYS A 1 717 ? 16.740 59.324 24.302 1.00 35.56 717 LYS A N 1
ATOM 5458 C CA . LYS A 1 717 ? 17.549 59.245 23.061 1.00 35.56 717 LYS A CA 1
ATOM 5459 C C . LYS A 1 717 ? 17.307 60.453 22.140 1.00 35.56 717 LYS A C 1
ATOM 5461 O O . LYS A 1 717 ? 16.166 60.881 22.037 1.00 35.56 717 LYS A O 1
ATOM 5466 N N . GLU A 1 718 ? 18.307 60.799 21.324 1.00 31.84 718 GLU A N 1
ATOM 5467 C CA . GLU A 1 718 ? 18.203 61.384 19.962 1.00 31.84 718 GLU A CA 1
ATOM 5468 C C . GLU A 1 718 ? 19.406 60.866 19.123 1.00 31.84 718 GLU A C 1
ATOM 5470 O O . GLU A 1 718 ? 20.397 60.446 19.719 1.00 31.84 718 GLU A O 1
ATOM 5475 N N . GLY A 1 719 ? 19.439 60.813 17.780 1.00 28.86 719 GLY A N 1
ATOM 5476 C CA . GLY A 1 719 ? 18.440 61.078 16.726 1.00 28.86 719 GLY A CA 1
ATOM 5477 C C . GLY A 1 719 ? 19.079 61.035 15.305 1.00 28.86 719 GLY A C 1
ATOM 5478 O O . GLY A 1 719 ? 20.286 61.217 15.196 1.00 28.86 719 GLY A O 1
ATOM 5479 N N . GLY A 1 720 ? 18.283 60.819 14.235 1.00 27.16 720 GLY A N 1
ATOM 5480 C CA . GLY A 1 720 ? 18.643 60.966 12.789 1.00 27.16 720 GLY A CA 1
ATOM 5481 C C . GLY A 1 720 ? 19.661 59.968 12.165 1.00 27.16 720 GLY A C 1
ATOM 5482 O O . GLY A 1 720 ? 20.479 59.402 12.875 1.00 27.16 720 GLY A O 1
ATOM 5483 N N . GLY A 1 721 ? 19.692 59.684 10.848 1.00 26.70 721 GLY A N 1
ATOM 5484 C CA . GLY A 1 721 ? 18.791 60.033 9.731 1.00 26.70 721 GLY A CA 1
ATOM 5485 C C . GLY A 1 721 ? 19.226 59.422 8.364 1.00 26.70 721 GLY A C 1
ATOM 5486 O O . GLY A 1 721 ? 20.410 59.237 8.127 1.00 26.70 721 GLY A O 1
ATOM 5487 N N . GLU A 1 722 ? 18.235 59.112 7.512 1.00 28.89 722 GLU A N 1
ATOM 5488 C CA . GLU A 1 722 ? 18.191 58.931 6.029 1.00 28.89 722 GLU A CA 1
ATOM 5489 C C . GLU A 1 722 ? 19.209 58.119 5.160 1.00 28.89 722 GLU A C 1
ATOM 5491 O O . GLU A 1 722 ? 20.382 58.447 5.021 1.00 28.89 722 GLU A O 1
ATOM 5496 N N . SER A 1 723 ? 18.604 57.251 4.317 1.00 27.31 723 SER A N 1
ATOM 5497 C CA . SER A 1 723 ? 18.885 56.967 2.877 1.00 27.31 723 SER A CA 1
ATOM 5498 C C . SER A 1 723 ? 19.890 55.878 2.413 1.00 27.31 723 SER A C 1
ATOM 5500 O O . SER A 1 723 ? 21.014 55.784 2.886 1.00 27.31 723 SER A O 1
ATOM 5502 N N . GLY A 1 724 ? 19.484 55.116 1.373 1.00 28.30 724 GLY A N 1
ATOM 5503 C CA . GLY A 1 724 ? 20.381 54.506 0.364 1.00 28.30 724 GLY A CA 1
ATOM 5504 C C . GLY A 1 724 ? 20.682 52.991 0.430 1.00 28.30 724 GLY A C 1
ATOM 5505 O O . GLY A 1 724 ? 21.658 52.574 1.042 1.00 28.30 724 GLY A O 1
ATOM 5506 N N . THR A 1 725 ? 19.919 52.167 -0.299 1.00 27.28 725 THR A N 1
ATOM 5507 C CA . THR A 1 725 ? 20.254 50.771 -0.700 1.00 27.28 725 THR A CA 1
ATOM 5508 C C . THR A 1 725 ? 21.080 50.752 -2.015 1.00 27.28 725 THR A C 1
ATOM 5510 O O . THR A 1 725 ? 21.081 51.791 -2.680 1.00 27.28 725 THR A O 1
ATOM 5513 N N . PRO A 1 726 ? 21.754 49.646 -2.457 1.00 40.78 726 PRO A N 1
ATOM 5514 C CA . PRO A 1 726 ? 21.447 48.229 -2.165 1.00 40.78 726 PRO A CA 1
ATOM 5515 C C . PRO A 1 726 ? 22.624 47.222 -1.975 1.00 40.78 726 PRO A C 1
ATOM 5517 O O . PRO A 1 726 ? 23.795 47.535 -2.143 1.00 40.78 726 PRO A O 1
ATOM 5520 N N . ALA A 1 727 ? 22.224 45.960 -1.733 1.00 25.39 727 ALA A N 1
ATOM 5521 C CA . ALA A 1 727 ? 22.930 44.688 -1.986 1.00 25.39 727 ALA A CA 1
ATOM 5522 C C . ALA A 1 727 ? 24.148 44.280 -1.118 1.00 25.39 727 ALA A C 1
ATOM 5524 O O . ALA A 1 727 ? 25.296 44.565 -1.445 1.00 25.39 727 ALA A O 1
ATOM 5525 N N . SER A 1 728 ? 23.919 43.418 -0.113 1.00 24.05 728 SER A N 1
ATOM 5526 C CA . SER A 1 728 ? 24.246 41.966 -0.176 1.00 24.05 728 SER A CA 1
ATOM 5527 C C . SER A 1 728 ? 24.213 41.284 1.209 1.00 24.05 728 SER A C 1
ATOM 5529 O O . SER A 1 728 ? 24.715 41.831 2.182 1.00 24.05 728 SER A O 1
ATOM 5531 N N . THR A 1 729 ? 23.670 40.056 1.269 1.00 28.27 729 THR A N 1
ATOM 5532 C CA . THR A 1 729 ? 23.750 39.067 2.381 1.00 28.27 729 THR A CA 1
ATOM 5533 C C . THR A 1 729 ? 23.316 39.471 3.805 1.00 28.27 729 THR A C 1
ATOM 5535 O O . THR A 1 729 ? 23.972 40.272 4.465 1.00 28.27 729 THR A O 1
ATOM 5538 N N . PRO A 1 730 ? 22.339 38.747 4.384 1.00 27.02 730 PRO A N 1
ATOM 5539 C CA . PRO A 1 730 ? 22.250 38.548 5.825 1.00 27.02 730 PRO A CA 1
ATOM 5540 C C . PRO A 1 730 ? 22.485 37.081 6.216 1.00 27.02 730 PRO A C 1
ATOM 5542 O O . PRO A 1 730 ? 21.725 36.182 5.861 1.00 27.02 730 PRO A O 1
ATOM 5545 N N . THR A 1 731 ? 23.513 36.859 7.030 1.00 26.17 731 THR A N 1
ATOM 5546 C CA . THR A 1 731 ? 23.626 35.683 7.900 1.00 26.17 731 THR A CA 1
ATOM 5547 C C . THR A 1 731 ? 22.495 35.649 8.938 1.00 26.17 731 THR A C 1
ATOM 5549 O O . THR A 1 731 ? 21.856 36.661 9.238 1.00 26.17 731 THR A O 1
ATOM 5552 N N . ALA A 1 732 ? 22.240 34.462 9.492 1.00 30.11 732 ALA A N 1
ATOM 5553 C CA . ALA A 1 732 ? 21.087 34.178 10.342 1.00 30.11 732 ALA A CA 1
ATOM 5554 C C . ALA A 1 732 ? 20.921 35.125 11.552 1.00 30.11 732 ALA A C 1
ATOM 5556 O O . ALA A 1 732 ? 21.844 35.354 12.337 1.00 30.11 732 ALA A O 1
ATOM 5557 N N . ARG A 1 733 ? 19.678 35.569 11.781 1.00 23.66 733 ARG A N 1
ATOM 5558 C CA . ARG A 1 733 ? 19.205 36.086 13.074 1.00 23.66 733 ARG A CA 1
ATOM 5559 C C . ARG A 1 733 ? 17.882 35.425 13.443 1.00 23.66 733 ARG A C 1
ATOM 5561 O O . ARG A 1 733 ? 16.894 35.590 12.732 1.00 23.66 733 ARG A O 1
ATOM 5568 N N . LYS A 1 734 ? 17.862 34.758 14.601 1.00 32.75 734 LYS A N 1
ATOM 5569 C CA . LYS A 1 734 ? 16.635 34.318 15.283 1.00 32.75 734 LYS A CA 1
ATOM 5570 C C . LYS A 1 734 ? 15.677 35.510 15.418 1.00 32.75 734 LYS A C 1
ATOM 5572 O O . LYS A 1 734 ? 16.092 36.555 15.923 1.00 32.75 734 LYS A O 1
ATOM 5577 N N . ARG A 1 735 ? 14.414 35.362 15.006 1.00 24.86 735 ARG A N 1
ATOM 5578 C CA . ARG A 1 735 ? 13.350 36.334 15.308 1.00 24.86 735 ARG A CA 1
ATOM 5579 C C . ARG A 1 735 ? 12.454 35.787 16.415 1.00 24.86 735 ARG A C 1
ATOM 5581 O O . ARG A 1 735 ? 12.083 34.620 16.391 1.00 24.86 735 ARG A O 1
ATOM 5588 N N . LYS A 1 736 ? 12.145 36.648 17.386 1.00 25.83 736 LYS A N 1
ATOM 5589 C CA . LYS A 1 736 ? 11.082 36.425 18.372 1.00 25.83 736 LYS A CA 1
ATOM 5590 C C . LYS A 1 736 ? 9.712 36.534 17.693 1.00 25.83 736 LYS A C 1
ATOM 5592 O O . LYS A 1 736 ? 9.572 37.280 16.724 1.00 25.83 736 LYS A O 1
ATOM 5597 N N . LEU A 1 737 ? 8.727 35.845 18.265 1.00 26.81 737 LEU A N 1
ATOM 5598 C CA . LEU A 1 737 ? 7.300 36.044 18.002 1.00 26.81 737 LEU A CA 1
ATOM 5599 C C . LEU A 1 737 ? 6.854 37.482 18.367 1.00 26.81 737 LEU A C 1
ATOM 5601 O O . LEU A 1 737 ? 7.451 38.071 19.275 1.00 26.81 737 LEU A O 1
ATOM 5605 N N . PRO A 1 738 ? 5.830 38.049 17.695 1.00 26.59 738 PRO A N 1
ATOM 5606 C CA . PRO A 1 738 ? 5.201 39.313 18.087 1.00 26.59 738 PRO A CA 1
ATOM 5607 C C . PRO A 1 738 ? 4.470 39.232 19.437 1.00 26.59 738 PRO A C 1
ATOM 5609 O O . PRO A 1 738 ? 3.915 38.200 19.804 1.00 26.59 738 PRO A O 1
ATOM 5612 N N . GLU A 1 739 ? 4.452 40.348 20.164 1.00 30.20 739 GLU A N 1
ATOM 5613 C CA . GLU A 1 739 ? 4.065 40.442 21.579 1.00 30.20 739 GLU A CA 1
ATOM 5614 C C . GLU A 1 739 ? 2.622 40.963 21.759 1.00 30.20 739 GLU A C 1
ATOM 5616 O O . GLU A 1 739 ? 2.393 41.957 22.439 1.00 30.20 739 GLU A O 1
ATOM 5621 N N . GLU A 1 740 ? 1.638 40.307 21.127 1.00 30.14 740 GLU A N 1
ATOM 5622 C CA . GLU A 1 740 ? 0.206 40.684 21.227 1.00 30.14 740 GLU A CA 1
ATOM 5623 C C . GLU A 1 740 ? -0.732 39.534 21.661 1.00 30.14 740 GLU A C 1
ATOM 5625 O O . GLU A 1 740 ? -1.945 39.714 21.729 1.00 30.14 740 GLU A O 1
ATOM 5630 N N . LEU A 1 741 ? -0.192 38.363 22.028 1.00 30.05 741 LEU A N 1
ATOM 5631 C CA . LEU A 1 741 ? -0.962 37.208 22.523 1.00 30.05 741 LEU A CA 1
ATOM 5632 C C . LEU A 1 741 ? -0.410 36.676 23.856 1.00 30.05 741 LEU A C 1
ATOM 5634 O O . LEU A 1 741 ? 0.064 35.546 23.948 1.00 30.05 741 LEU A O 1
ATOM 5638 N N . ALA A 1 742 ? -0.467 37.504 24.902 1.00 28.06 742 ALA A N 1
ATOM 5639 C CA . ALA A 1 742 ? -0.151 37.089 26.271 1.00 28.06 742 ALA A CA 1
ATOM 5640 C C . ALA A 1 742 ? -0.890 37.942 27.319 1.00 28.06 742 ALA A C 1
ATOM 5642 O O . ALA A 1 742 ? -0.316 38.880 27.863 1.00 28.06 742 ALA A O 1
ATOM 5643 N N . ASN A 1 743 ? -2.163 37.625 27.593 1.00 26.44 743 ASN A N 1
ATOM 5644 C CA . ASN A 1 743 ? -2.878 37.962 28.839 1.00 26.44 743 ASN A CA 1
ATOM 5645 C C . ASN A 1 743 ? -4.243 37.242 28.884 1.00 26.44 743 ASN A C 1
ATOM 5647 O O . ASN A 1 743 ? -5.126 37.569 28.097 1.00 26.44 743 ASN A O 1
ATOM 5651 N N . GLY A 1 744 ? -4.433 36.299 29.817 1.00 23.08 744 GLY A N 1
ATOM 5652 C CA . GLY A 1 744 ? -5.719 35.605 30.019 1.00 23.08 744 GLY A CA 1
ATOM 5653 C C . GLY A 1 744 ? -5.583 34.213 30.649 1.00 23.08 744 GLY A C 1
ATOM 5654 O O . GLY A 1 744 ? -5.548 33.220 29.937 1.00 23.08 744 GLY A O 1
ATOM 5655 N N . VAL A 1 745 ? -5.497 34.153 31.981 1.00 24.75 745 VAL A N 1
ATOM 5656 C CA . VAL A 1 745 ? -5.395 32.921 32.795 1.00 24.75 745 VAL A CA 1
ATOM 5657 C C . VAL A 1 745 ? -6.780 32.357 33.130 1.00 24.75 745 VAL A C 1
ATOM 5659 O O . VAL A 1 745 ? -7.633 33.157 33.507 1.00 24.75 745 VAL A O 1
ATOM 5662 N N . VAL A 1 746 ? -6.949 31.021 33.137 1.00 20.62 746 VAL A N 1
ATOM 5663 C CA . VAL A 1 746 ? -7.766 30.280 34.135 1.00 20.62 746 VAL A CA 1
ATOM 5664 C C . VAL A 1 746 ? -7.184 28.866 34.378 1.00 20.62 746 VAL A C 1
ATOM 5666 O O . VAL A 1 746 ? -7.193 28.039 33.473 1.00 20.62 746 VAL A O 1
ATOM 5669 N N . GLU A 1 747 ? -6.728 28.612 35.607 1.00 24.14 747 GLU A N 1
ATOM 5670 C CA . GLU A 1 747 ? -6.807 27.329 36.351 1.00 24.14 747 GLU A CA 1
ATOM 5671 C C . GLU A 1 747 ? -7.885 27.556 37.453 1.00 24.14 747 GLU A C 1
ATOM 5673 O O . GLU A 1 747 ? -8.251 28.714 37.691 1.00 24.14 747 GLU A O 1
ATOM 5678 N N . GLU A 1 748 ? -8.508 26.584 38.128 1.00 30.19 748 GLU A N 1
ATOM 5679 C CA . GLU A 1 748 ? -8.106 25.219 38.550 1.00 30.19 748 GLU A CA 1
ATOM 5680 C C . GLU A 1 748 ? -8.939 24.077 37.933 1.00 30.19 748 GLU A C 1
ATOM 5682 O O . GLU A 1 748 ? -10.148 24.289 37.678 1.00 30.19 748 GLU A O 1
#

Radius of gyration: 37.16 Å; Cα contacts (8 Å, |Δi|>4): 1299; chains: 1; bounding box: 108×124×124 Å